Protein AF-0000000084335721 (afdb_homodimer)

pLDDT: mean 87.41, std 19.03, range [20.25, 98.56]

Foldseek 3Di:
DVVPVVLVVVVVVVVVVLVVVPPVVPPPPPPPDPDPFQPLLVVLVVLVVVFDPVLLVLQVVLQVVVVVLLVVVLVLLVVLLCCCQVVVVLVVLLVVLVVVDVDLLSSQLSSQLVSLVVSCVSCVVVVCCVQPVSCVVLQFWDDDPVRSVVVVVLVSVVCSNLVSNLVSVLLVQCVVPPLCSLVVSLVSVLVVLVCCQAPCVPPPVCVNKDKDFDPPVVLFVLLVVLCVVLVNLEDTEIEIACVNTGLDWDWAWGHDDNPTYTYTYPSCVVPADSLLSLLRSLLRVLCVSVVVSVVLSVVVSVLSSSLSVQLSVVVVVCVVVVVSVVQAPGPSGSSCVSVSVSSSSVSVSVCQLVSLSSLQVSSVSSLVSSCVSSVALVSQLVSLSVNSSNHNADDDPVCCSRRHSHDHSSVSNSVSSVSCSVCVVVVRPVD/DVVPVVLVVVVVVVVVVLVVVPPVVPPPPPPPDPDPFQPLLVVLVVLVVVFDPVLLVLQVVLQVVVVVLLVVVLVLLVVLLCCCQVVVVLVVLLVVLVVVDVDLLSSQLSSQLVSLVVSCVSCVVVVCCVQPVSCVVLQFWQDDPVLSVVVVVLVSVVCSNLVSNLVSVLLVQCVVPPLCSLVVSLVSVLVVLVCCQAPCVPPPVCVNKDKDFDPPVVLFVLLVVLCVVLVNLEDTEIEIACVNTGLDWDWAWDHDDNPTYTYTYPSCVVPADSLLSLLRSLLRSLCVSVVVSVVLSVVVSVLSSSLSVQLSVVVVVCVVVVVSVVQAPGPSGSSCVSVSVSSSSVSVSVCQLVSLSSLQVSSVSSLVSSCVSSVALVSQLVSLSVNSSNHNADDDPVCCSRRHSHDHSSVSNSVSSVVCSVCVVVVRPVD

Radius of gyration: 29.41 Å; Cα contacts (8 Å, |Δi|>4): 1048; chains: 2; bounding box: 81×78×70 Å

Sequence (862 aa):
MKGSLLILLFCFCFIGVSFAAADSAATVQKTDTAIKKFNYEAATQAYMDSIPQKDKAKSDAYFEGGYWLILWNLIYGIAVVVIFYFTGIAVWLKKLVTRISKNSNIQNFLYVAIYALISYVLSFPLGVYVGYFREHQYNLSNLSFVQWLREEMISLGLAVVFGSLVIMVFYIFIRRTGQNWWKWCTGIALIFLIIGALVAPVFISPLFNKYQPLADTKVKEGILSMARANNVPATNVYQFDASKQSDRISANVSGFAGTTRVSLNDNLLKQCTPQEIQAVMGHELGHYVLNHIYKMVAMFLIIIFIGFAFVNWALNKVLARGTFRSMIVDLKDIAGYPLLMLIFSVFMFFATPVFNTIIRTQEIEADMFGLNTARQPDAFARVAIKLSTYRKMNPGYWEEIFFFDHPSGHNRILEAMRWKAEHLNEGVGKQMKGSLLILLFCFCFIGVSFAAADSAATVQKTDTAIKKFNYEAATQAYMDSIPQKDKAKSDAYFEGGYWLILWNLIYGIAVVVIFYFTGIAVWLKKLVTRISKNSNIQNFLYVAIYALISYVLSFPLGVYVGYFREHQYNLSNLSFVQWLREEMISLGLAVVFGSLVIMVFYIFIRRTGQNWWKWCTGIALIFLIIGALVAPVFISPLFNKYQPLADTKVKEGILSMARANNVPATNVYQFDASKQSDRISANVSGFAGTTRVSLNDNLLKQCTPQEIQAVMGHELGHYVLNHIYKMVAMFLIIIFIGFAFVNWALNKVLARGTFRSMIVDLKDIAGYPLLMLIFSVFMFFATPVFNTIIRTQEIEADMFGLNTARQPDAFARVAIKLSTYRKMNPGYWEEIFFFDHPSGHNRILEAMRWKAEHLNEGVGKQ

Organism: NCBI:txid1302689

Solvent-accessible surface area (backbone atoms only — not comparable to full-atom values): 44774 Å² total; per-residue (Å²): 126,78,75,62,59,57,61,59,50,55,58,48,53,56,49,53,57,55,51,41,62,61,61,38,71,57,76,74,74,78,75,79,72,80,69,94,65,68,56,28,68,60,53,30,50,52,57,58,65,66,53,56,66,70,50,48,52,50,6,38,51,56,44,54,50,50,57,53,47,56,53,49,51,50,52,51,49,50,49,53,42,49,50,30,60,75,72,39,47,34,53,51,47,47,54,51,28,51,69,73,36,88,48,66,60,58,24,41,26,48,44,44,31,52,48,47,51,51,49,46,61,74,42,37,69,60,46,47,38,62,68,46,54,50,28,47,73,67,69,54,48,56,52,49,72,68,57,46,51,52,54,48,50,52,52,47,51,50,47,35,54,54,49,15,50,54,51,28,53,41,50,57,43,30,65,72,48,50,92,50,23,41,62,55,42,39,59,51,47,50,54,51,50,51,47,47,68,64,41,37,70,71,66,47,48,58,78,78,35,61,75,42,73,54,80,56,59,68,64,46,48,55,51,44,42,54,28,50,33,60,72,38,69,47,85,56,46,30,30,28,54,46,51,58,46,20,76,67,65,49,69,44,57,44,65,60,67,69,50,35,40,34,38,33,27,47,32,32,67,72,74,40,52,74,58,30,48,40,21,52,46,21,25,33,49,24,40,54,60,62,42,42,67,61,52,48,50,54,55,46,48,54,51,47,37,52,39,35,49,47,35,53,52,51,48,52,52,44,55,72,68,46,80,45,48,91,61,31,83,48,92,74,34,68,45,33,47,57,57,52,51,46,50,39,48,53,48,47,60,72,41,38,34,60,54,17,42,56,44,18,51,51,43,51,35,12,46,53,41,5,43,38,60,44,56,28,38,64,31,42,32,51,49,40,58,63,46,30,68,67,35,46,40,76,66,54,73,67,53,38,48,51,70,27,45,50,70,35,36,48,59,51,27,36,48,27,31,37,30,40,49,62,36,54,88,73,64,50,74,77,116,127,80,74,60,58,58,59,59,51,53,58,48,52,56,49,52,56,54,51,41,63,62,60,39,72,55,77,75,74,80,75,80,70,80,67,93,66,68,56,26,66,61,53,30,50,53,59,59,66,67,53,54,67,68,50,48,52,50,6,38,49,56,44,55,51,49,57,52,46,55,53,50,52,52,52,50,49,51,47,52,43,48,51,30,59,74,72,39,47,35,52,52,46,48,53,51,29,53,68,74,35,87,47,67,60,59,25,40,27,49,43,43,32,52,48,48,51,53,49,47,63,73,42,36,69,60,45,47,39,62,69,47,53,49,27,49,73,66,69,53,46,56,53,50,72,68,55,47,49,52,54,48,49,51,52,47,54,51,46,36,53,54,49,16,51,53,51,26,52,43,50,56,42,30,65,71,47,49,92,52,22,41,64,54,42,38,57,50,47,50,54,52,51,51,47,49,69,64,40,38,70,72,66,48,48,58,76,79,35,60,74,42,73,54,79,56,59,67,63,45,49,55,52,42,42,54,29,49,35,60,71,38,69,46,85,57,46,29,31,27,54,46,52,59,47,21,77,68,66,48,68,45,56,44,66,61,65,68,51,34,39,36,38,34,26,46,31,33,67,72,74,41,53,75,57,30,48,39,21,52,46,21,26,35,48,24,39,53,61,61,42,44,67,63,51,47,50,55,54,46,46,54,51,47,37,54,40,33,47,47,36,52,53,51,50,52,53,44,54,70,68,46,81,46,48,90,60,31,83,48,92,71,34,69,46,33,45,56,58,53,50,45,49,39,48,54,48,48,62,72,40,39,34,58,53,17,42,55,44,19,50,52,44,50,34,13,48,53,41,5,43,37,61,44,57,29,37,65,32,41,33,51,50,40,58,65,46,31,67,66,34,46,39,76,67,54,74,68,53,38,48,52,68,27,45,52,70,35,36,49,59,54,26,36,50,26,31,37,29,42,49,62,37,54,88,73,61,50,75,78,118

Nearest PDB structures (foldseek):
  4aw6-assembly1_A  TM=7.721E-01  e=7.869E-18  Homo sapiens
  2ypt-assembly2_A  TM=7.180E-01  e=4.952E-17  Homo sapiens
  2ypt-assembly4_E  TM=7.206E-01  e=6.269E-17  Homo sapiens
  6bh8-assembly2_B  TM=7.559E-01  e=7.285E-16  Homo sapiens
  6bh8-assembly1_A  TM=7.472E-01  e=7.703E-15  Homo sapiens

Structure (mmCIF, N/CA/C/O backbone):
data_AF-0000000084335721-model_v1
#
loop_
_entity.id
_entity.type
_entity.pdbx_description
1 polymer 'Peptidase M48 domain-containing protein'
#
loop_
_atom_site.group_PDB
_atom_site.id
_atom_site.type_symbol
_atom_site.label_atom_id
_atom_site.label_alt_id
_atom_site.label_comp_id
_atom_site.label_asym_id
_atom_site.label_entity_id
_atom_site.label_seq_id
_atom_site.pdbx_PDB_ins_code
_atom_site.Cartn_x
_atom_site.Cartn_y
_atom_site.Cartn_z
_atom_site.occupancy
_atom_site.B_iso_or_equiv
_atom_site.auth_seq_id
_atom_site.auth_comp_id
_atom_site.auth_asym_id
_atom_site.auth_atom_id
_atom_site.pdbx_PDB_model_num
ATOM 1 N N . MET A 1 1 ? 14.656 -33.312 0.899 1 20.44 1 MET A N 1
ATOM 2 C CA . MET A 1 1 ? 13.805 -33.219 2.086 1 20.44 1 MET A CA 1
ATOM 3 C C . MET A 1 1 ? 13.805 -31.828 2.672 1 20.44 1 MET A C 1
ATOM 5 O O . MET A 1 1 ? 13.023 -31.516 3.572 1 20.44 1 MET A O 1
ATOM 9 N N . LYS A 1 2 ? 15 -31.172 2.52 1 27.48 2 LYS A N 1
ATOM 10 C CA . LYS A 1 2 ? 15.391 -29.969 3.242 1 27.48 2 LYS A CA 1
ATOM 11 C C . LYS A 1 2 ? 14.656 -28.734 2.705 1 27.48 2 LYS A C 1
ATOM 13 O O . LYS A 1 2 ? 14.734 -27.656 3.287 1 27.48 2 LYS A O 1
ATOM 18 N N . GLY A 1 3 ? 14.188 -28.891 1.439 1 25.55 3 GLY A N 1
ATOM 19 C CA . GLY A 1 3 ? 13.594 -27.719 0.792 1 25.55 3 GLY A CA 1
ATOM 20 C C . GLY A 1 3 ? 12.219 -27.375 1.321 1 25.55 3 GLY A C 1
ATOM 21 O O . GLY A 1 3 ? 11.586 -26.422 0.856 1 25.55 3 GLY A O 1
ATOM 22 N N . SER A 1 4 ? 11.602 -28.375 1.93 1 26.67 4 SER A N 1
ATOM 23 C CA . SER A 1 4 ? 10.188 -28.344 2.291 1 26.67 4 SER A CA 1
ATOM 24 C C . SER A 1 4 ? 9.914 -27.328 3.393 1 26.67 4 SER A C 1
ATOM 26 O O . SER A 1 4 ? 8.781 -26.875 3.555 1 26.67 4 SER A O 1
ATOM 28 N N . LEU A 1 5 ? 10.805 -27.25 4.398 1 25.62 5 LEU A N 1
ATOM 29 C CA . LEU A 1 5 ? 10.555 -26.531 5.637 1 25.62 5 LEU A CA 1
ATOM 30 C C . LEU A 1 5 ? 10.477 -25.031 5.375 1 25.62 5 LEU A C 1
ATOM 32 O O . LEU A 1 5 ? 9.734 -24.312 6.043 1 25.62 5 LEU A O 1
ATOM 36 N N . LEU A 1 6 ? 11.188 -24.641 4.402 1 26.64 6 LEU A N 1
ATOM 37 C CA . LEU A 1 6 ? 11.375 -23.188 4.301 1 26.64 6 LEU A CA 1
ATOM 38 C C . LEU A 1 6 ? 10.117 -22.516 3.783 1 26.64 6 LEU A C 1
ATOM 40 O O . LEU A 1 6 ? 9.844 -21.359 4.125 1 26.64 6 LEU A O 1
ATOM 44 N N . ILE A 1 7 ? 9.398 -23.25 3.014 1 28.34 7 ILE A N 1
ATOM 45 C CA . ILE A 1 7 ? 8.195 -22.594 2.504 1 28.34 7 ILE A CA 1
ATOM 46 C C . ILE A 1 7 ? 7.195 -22.391 3.639 1 28.34 7 ILE A C 1
ATOM 48 O O . ILE A 1 7 ? 6.523 -21.359 3.707 1 28.34 7 ILE A O 1
ATOM 52 N N . LEU A 1 8 ? 7.094 -23.344 4.543 1 27.34 8 LEU A N 1
ATOM 53 C CA . LEU A 1 8 ? 6.16 -23.203 5.656 1 27.34 8 LEU A CA 1
ATOM 54 C C . LEU A 1 8 ? 6.57 -22.047 6.57 1 27.34 8 LEU A C 1
ATOM 56 O O . LEU A 1 8 ? 5.719 -21.406 7.195 1 27.34 8 LEU A O 1
ATOM 60 N N . LEU A 1 9 ? 7.84 -21.859 6.699 1 27.8 9 LEU A N 1
ATOM 61 C CA . LEU A 1 9 ? 8.266 -20.797 7.609 1 27.8 9 LEU A CA 1
ATOM 62 C C . LEU A 1 9 ? 7.844 -19.422 7.086 1 27.8 9 LEU A C 1
ATOM 64 O O . LEU A 1 9 ? 7.586 -18.516 7.871 1 27.8 9 LEU A O 1
ATOM 68 N N . PHE A 1 10 ? 7.816 -19.344 5.801 1 29.55 10 PHE A N 1
ATOM 69 C CA . PHE A 1 10 ? 7.574 -18 5.285 1 29.55 10 PHE A CA 1
ATOM 70 C C . PHE A 1 10 ? 6.117 -17.609 5.484 1 29.55 10 PHE A C 1
ATOM 72 O O . PHE A 1 10 ? 5.805 -16.422 5.605 1 29.55 10 PHE A O 1
ATOM 79 N N . CYS A 1 11 ? 5.293 -18.562 5.375 1 28.64 11 CYS A N 1
ATOM 80 C CA . CYS A 1 11 ? 3.9 -18.188 5.594 1 28.64 11 CYS A CA 1
ATOM 81 C C . CYS A 1 11 ? 3.674 -17.766 7.043 1 28.64 11 CYS A C 1
ATOM 83 O O . CYS A 1 11 ? 2.777 -16.969 7.328 1 28.64 11 CYS A O 1
ATOM 85 N N . PHE A 1 12 ? 4.344 -18.391 7.977 1 28.38 12 PHE A N 1
ATOM 86 C CA . PHE A 1 12 ? 4.066 -18.078 9.375 1 28.38 12 PHE A CA 1
ATOM 87 C C . PHE A 1 12 ? 4.609 -16.703 9.727 1 28.38 12 PHE A C 1
ATOM 89 O O . PHE A 1 12 ? 4.09 -16.031 10.625 1 28.38 12 PHE A O 1
ATOM 96 N N . CYS A 1 13 ? 5.738 -16.391 9.117 1 28.69 13 CYS A N 1
ATOM 97 C CA . CYS A 1 13 ? 6.262 -15.102 9.586 1 28.69 13 CYS A CA 1
ATOM 98 C C . CYS A 1 13 ? 5.348 -13.961 9.164 1 28.69 13 CYS A C 1
ATOM 100 O O . CYS A 1 13 ? 5.312 -12.914 9.82 1 28.69 13 CYS A O 1
ATOM 102 N N . PHE A 1 14 ? 4.773 -14.141 8.031 1 29.34 14 PHE A N 1
ATOM 103 C CA . PHE A 1 14 ? 3.891 -13.031 7.684 1 29.34 14 PHE A CA 1
ATOM 104 C C . PHE A 1 14 ? 2.646 -13.031 8.562 1 29.34 14 PHE A C 1
ATOM 106 O O . PHE A 1 14 ? 2.006 -11.992 8.742 1 29.34 14 PHE A O 1
ATOM 113 N N . ILE A 1 15 ? 2.25 -14.195 9.055 1 28.89 15 ILE A N 1
ATOM 114 C CA . ILE A 1 15 ? 1.128 -14.219 9.984 1 28.89 15 ILE A CA 1
ATOM 115 C C . ILE A 1 15 ? 1.527 -13.531 11.289 1 28.89 15 ILE A C 1
ATOM 117 O O . ILE A 1 15 ? 0.72 -12.82 11.898 1 28.89 15 ILE A O 1
ATOM 121 N N . GLY A 1 16 ? 2.748 -13.75 11.773 1 28.67 16 GLY A N 1
ATOM 122 C CA . GLY A 1 16 ? 3.146 -13.141 13.031 1 28.67 16 GLY A CA 1
ATOM 123 C C . GLY A 1 16 ? 3.182 -11.625 12.977 1 28.67 16 GLY A C 1
ATOM 124 O O . GLY A 1 16 ? 2.951 -10.953 13.984 1 28.67 16 GLY A O 1
ATOM 125 N N . VAL A 1 17 ? 3.654 -11.227 11.82 1 28.62 17 VAL A N 1
ATOM 126 C CA . VAL A 1 17 ? 3.713 -9.773 11.812 1 28.62 17 VAL A CA 1
ATOM 127 C C . VAL A 1 17 ? 2.297 -9.195 11.781 1 28.62 17 VAL A C 1
ATOM 129 O O . VAL A 1 17 ? 2.043 -8.125 12.328 1 28.62 17 VAL A O 1
ATOM 132 N N . SER A 1 18 ? 1.408 -9.906 11.133 1 29.44 18 SER A N 1
ATOM 133 C CA . SER A 1 18 ? 0.051 -9.367 11.141 1 29.44 18 SER A CA 1
ATOM 134 C C . SER A 1 18 ? -0.55 -9.422 12.539 1 29.44 18 SER A C 1
ATOM 136 O O . SER A 1 18 ? -1.548 -8.75 12.82 1 29.44 18 SER A O 1
ATOM 138 N N . PHE A 1 19 ? -0.184 -10.43 13.375 1 27.72 19 PHE A N 1
ATOM 139 C CA . PHE A 1 19 ? -0.749 -10.508 14.719 1 27.72 19 PHE A CA 1
ATOM 140 C C . PHE A 1 19 ? -0.322 -9.305 15.555 1 27.72 19 PHE A C 1
ATOM 142 O O . PHE A 1 19 ? -1.036 -8.898 16.469 1 27.72 19 PHE A O 1
ATOM 149 N N . ALA A 1 20 ? 0.866 -8.852 15.297 1 28.94 20 ALA A N 1
ATOM 150 C CA . ALA A 1 20 ? 1.285 -7.781 16.203 1 28.94 20 ALA A CA 1
ATOM 151 C C . ALA A 1 20 ? 0.47 -6.516 15.961 1 28.94 20 ALA A C 1
ATOM 153 O O . ALA A 1 20 ? 0.331 -5.68 16.859 1 28.94 20 ALA A O 1
ATOM 154 N N . ALA A 1 21 ? -0.008 -6.402 14.734 1 30.05 21 ALA A N 1
ATOM 155 C CA . ALA A 1 21 ? -0.74 -5.148 14.57 1 30.05 21 ALA A CA 1
ATOM 156 C C . ALA A 1 21 ? -2.078 -5.195 15.297 1 30.05 21 ALA A C 1
ATOM 158 O O . ALA A 1 21 ? -2.701 -4.16 15.531 1 30.05 21 ALA A O 1
ATOM 159 N N . ALA A 1 22 ? -2.625 -6.41 15.336 1 29.78 22 ALA A N 1
ATOM 160 C CA . ALA A 1 22 ? -3.98 -6.398 15.883 1 29.78 22 ALA A CA 1
ATOM 161 C C . ALA A 1 22 ? -3.975 -6.02 17.359 1 29.78 22 ALA A C 1
ATOM 163 O O . ALA A 1 22 ? -4.922 -5.402 17.859 1 29.78 22 ALA A O 1
ATOM 164 N N . ASP A 1 23 ? -3.049 -6.656 18.109 1 27.88 23 ASP A N 1
ATOM 165 C CA . ASP A 1 23 ? -3.34 -6.555 19.531 1 27.88 23 ASP A CA 1
ATOM 166 C C . ASP A 1 23 ? -3.021 -5.156 20.062 1 27.88 23 ASP A C 1
ATOM 168 O O . ASP A 1 23 ? -2.889 -4.957 21.266 1 27.88 23 ASP A O 1
ATOM 172 N N . SER A 1 24 ? -2.477 -4.359 19.203 1 27.66 24 SER A N 1
ATOM 173 C CA . SER A 1 24 ? -2.123 -3.17 19.984 1 27.66 24 SER A CA 1
ATOM 174 C C . SER A 1 24 ? -3.367 -2.416 20.438 1 27.66 24 SER A C 1
ATOM 176 O O . SER A 1 24 ? -3.422 -1.188 20.344 1 27.66 24 SER A O 1
ATOM 178 N N . ALA A 1 25 ? -4.523 -2.938 20.25 1 30.64 25 ALA A N 1
ATOM 179 C CA . ALA A 1 25 ? -5.512 -2.262 21.078 1 30.64 25 ALA A CA 1
ATOM 180 C C . ALA A 1 25 ? -5.062 -2.223 22.531 1 30.64 25 ALA A C 1
ATOM 182 O O . ALA A 1 25 ? -5.41 -3.105 23.328 1 30.64 25 ALA A O 1
ATOM 183 N N . ALA A 1 26 ? -3.803 -2.039 22.844 1 31 26 ALA A N 1
ATOM 184 C CA . ALA A 1 26 ? -3.488 -1.784 24.25 1 31 26 ALA A CA 1
ATOM 185 C C . ALA A 1 26 ? -4.512 -0.847 24.875 1 31 26 ALA A C 1
ATOM 187 O O . ALA A 1 26 ? -5.078 0.013 24.203 1 31 26 ALA A O 1
ATOM 188 N N . THR A 1 27 ? -5.027 -1.271 26 1 29.12 27 THR A N 1
ATOM 189 C CA . THR A 1 27 ? -5.742 -0.467 26.984 1 29.12 27 THR A CA 1
ATOM 190 C C . THR A 1 27 ? -5.125 0.923 27.109 1 29.12 27 THR A C 1
ATOM 192 O O . THR A 1 27 ? -3.99 1.066 27.562 1 29.12 27 THR A O 1
ATOM 195 N N . VAL A 1 28 ? -5.332 1.723 26.062 1 32.12 28 VAL A N 1
ATOM 196 C CA . VAL A 1 28 ? -5.09 3.113 26.422 1 32.12 28 VAL A CA 1
ATOM 197 C C . VAL A 1 28 ? -5.391 3.311 27.906 1 32.12 28 VAL A C 1
ATOM 199 O O . VAL A 1 28 ? -6.504 3.035 28.375 1 32.12 28 VAL A O 1
ATOM 202 N N . GLN A 1 29 ? -4.496 3.193 28.797 1 26.98 29 GLN A N 1
ATOM 203 C CA . GLN A 1 29 ? -4.652 3.549 30.203 1 26.98 29 GLN A CA 1
ATOM 204 C C . GLN A 1 29 ? -5.469 4.832 30.359 1 26.98 29 GLN A C 1
ATOM 206 O O . GLN A 1 29 ? -5.215 5.82 29.672 1 26.98 29 GLN A O 1
ATOM 211 N N . LYS A 1 30 ? -6.66 4.758 31.109 1 32.41 30 LYS A N 1
ATOM 212 C CA . LYS A 1 30 ? -7.582 5.734 31.688 1 32.41 30 LYS A CA 1
ATOM 213 C C . LYS A 1 30 ? -6.828 6.855 32.406 1 32.41 30 LYS A C 1
ATOM 215 O O . LYS A 1 30 ? -6.316 6.668 33.5 1 32.41 30 LYS A O 1
ATOM 220 N N . THR A 1 31 ? -6.086 7.602 31.75 1 30.84 31 THR A N 1
ATOM 221 C CA . THR A 1 31 ? -5.832 8.734 32.625 1 30.84 31 THR A CA 1
ATOM 222 C C . THR A 1 31 ? -7.133 9.469 32.969 1 30.84 31 THR A C 1
ATOM 224 O O . THR A 1 31 ? -7.883 9.844 32.062 1 30.84 31 THR A O 1
ATOM 227 N N . ASP A 1 32 ? -7.727 9.344 34.219 1 31.27 32 ASP A N 1
ATOM 228 C CA . ASP A 1 32 ? -8.891 9.859 34.938 1 31.27 32 ASP A CA 1
ATOM 229 C C . ASP A 1 32 ? -8.945 11.383 34.844 1 31.27 32 ASP A C 1
ATOM 231 O O . ASP A 1 32 ? -8.703 12.062 35.844 1 31.27 32 ASP A O 1
ATOM 235 N N . THR A 1 33 ? -8.461 12.148 33.969 1 31.98 33 THR A N 1
ATOM 236 C CA . THR A 1 33 ? -8.859 13.5 34.375 1 31.98 33 THR A CA 1
ATOM 237 C C . THR A 1 33 ? -10.367 13.672 34.281 1 31.98 33 THR A C 1
ATOM 239 O O . THR A 1 33 ? -11.023 13.086 33.406 1 31.98 33 THR A O 1
ATOM 242 N N . ALA A 1 34 ? -11.18 14.328 35.219 1 33.81 34 ALA A N 1
ATOM 243 C CA . ALA A 1 34 ? -12.539 14.617 35.688 1 33.81 34 ALA A CA 1
ATOM 244 C C . ALA A 1 34 ? -13.391 15.18 34.562 1 33.81 34 ALA A C 1
ATOM 246 O O . ALA A 1 34 ? -14.508 15.648 34.781 1 33.81 34 ALA A O 1
ATOM 247 N N . ILE A 1 35 ? -13.039 15.812 33.5 1 39.31 35 ILE A N 1
ATOM 248 C CA . ILE A 1 35 ? -14.102 16.391 32.688 1 39.31 35 ILE A CA 1
ATOM 249 C C . ILE A 1 35 ? -15.086 15.305 32.25 1 39.31 35 ILE A C 1
ATOM 251 O O . ILE A 1 35 ? -14.68 14.227 31.828 1 39.31 35 ILE A O 1
ATOM 255 N N . LYS A 1 36 ? -16.359 15.297 32.531 1 46.47 36 LYS A N 1
ATOM 256 C CA . LYS A 1 36 ? -17.5 14.438 32.25 1 46.47 36 LYS A CA 1
ATOM 257 C C . LYS A 1 36 ? -17.469 13.875 30.844 1 46.47 36 LYS A C 1
ATOM 259 O O . LYS A 1 36 ? -17.984 14.484 29.906 1 46.47 36 LYS A O 1
ATOM 264 N N . LYS A 1 37 ? -16.375 13.102 30.203 1 65.06 37 LYS A N 1
ATOM 265 C CA . LYS A 1 37 ? -15.797 12.648 28.953 1 65.06 37 LYS A CA 1
ATOM 266 C C . LYS A 1 37 ? -16.703 11.648 28.25 1 65.06 37 LYS A C 1
ATOM 268 O O . LYS A 1 37 ? -17.312 10.797 28.891 1 65.06 37 LYS A O 1
ATOM 273 N N . PHE A 1 38 ? -17.422 12.07 27.094 1 89.94 38 PHE A N 1
ATOM 274 C CA . PHE A 1 38 ? -18.141 11.164 26.219 1 89.94 38 PHE A CA 1
ATOM 275 C C . PHE A 1 38 ? -17.547 9.766 26.266 1 89.94 38 PHE A C 1
ATOM 277 O O . PHE A 1 38 ? -16.359 9.586 25.953 1 89.94 38 PHE A O 1
ATOM 284 N N . ASN A 1 39 ? -18.406 8.844 26.984 1 94.56 39 ASN A N 1
ATOM 285 C CA . ASN A 1 39 ? -17.984 7.449 27.047 1 94.56 39 ASN A CA 1
ATOM 286 C C . ASN A 1 39 ? -18.266 6.719 25.75 1 94.56 39 ASN A C 1
ATOM 288 O O . ASN A 1 39 ? -19.375 6.25 25.516 1 94.56 39 ASN A O 1
ATOM 292 N N . TYR A 1 40 ? -17.266 6.629 24.984 1 95.69 40 TYR A N 1
ATOM 293 C CA . TYR A 1 40 ? -17.469 6.094 23.641 1 95.69 40 TYR A CA 1
ATOM 294 C C . TYR A 1 40 ? -17.797 4.602 23.688 1 95.69 40 TYR A C 1
ATOM 296 O O . TYR A 1 40 ? -18.469 4.074 22.812 1 95.69 40 TYR A O 1
ATOM 304 N N . GLU A 1 41 ? -17.391 3.85 24.75 1 96.62 41 GLU A N 1
ATOM 305 C CA . GLU A 1 41 ? -17.734 2.441 24.891 1 96.62 41 GLU A CA 1
ATOM 306 C C . GLU A 1 41 ? -19.234 2.277 25.188 1 96.62 41 GLU A C 1
ATOM 308 O O . GLU A 1 41 ? -19.891 1.402 24.609 1 96.62 41 GLU A O 1
ATOM 313 N N . ALA A 1 42 ? -19.703 3.092 26.062 1 97.25 42 ALA A N 1
ATOM 314 C CA . ALA A 1 42 ? -21.141 3.051 26.391 1 97.25 42 ALA A CA 1
ATOM 315 C C . ALA A 1 42 ? -21.984 3.43 25.188 1 97.25 42 ALA A C 1
ATOM 317 O O . ALA A 1 42 ? -23.047 2.838 24.953 1 97.25 42 ALA A O 1
ATOM 318 N N . ALA A 1 43 ? -21.531 4.453 24.469 1 97.38 43 ALA A N 1
ATOM 319 C CA . ALA A 1 43 ? -22.25 4.859 23.266 1 97.38 43 ALA A CA 1
ATOM 320 C C . ALA A 1 43 ? -22.266 3.734 22.234 1 97.38 43 ALA A C 1
ATOM 322 O O . ALA A 1 43 ? -23.297 3.508 21.578 1 97.38 43 ALA A O 1
ATOM 323 N N . THR A 1 44 ? -21.156 3.076 22.078 1 98.06 44 THR A N 1
ATOM 324 C CA . THR A 1 44 ? -21.078 1.932 21.172 1 98.06 44 THR A CA 1
ATOM 325 C C . THR A 1 44 ? -22.078 0.854 21.578 1 98.06 44 THR A C 1
ATOM 327 O O . THR A 1 44 ? -22.812 0.331 20.734 1 98.06 44 THR A O 1
ATOM 330 N N . GLN A 1 45 ? -22.078 0.566 22.875 1 97.69 45 GLN A N 1
ATOM 331 C CA . GLN A 1 45 ? -23 -0.447 23.375 1 97.69 45 GLN A CA 1
ATOM 332 C C . GLN A 1 45 ? -24.453 -0.036 23.125 1 97.69 45 GLN A C 1
ATOM 334 O O . GLN A 1 45 ? -25.312 -0.882 22.844 1 97.69 45 GLN A O 1
ATOM 339 N N . ALA A 1 46 ? -24.719 1.23 23.266 1 97.81 46 ALA A N 1
ATOM 340 C CA . ALA A 1 46 ? -26.078 1.726 23.016 1 97.81 46 ALA A CA 1
ATOM 341 C C . ALA A 1 46 ? -26.5 1.461 21.578 1 97.81 46 ALA A C 1
ATOM 343 O O . ALA A 1 46 ? -27.641 1.062 21.328 1 97.81 46 ALA A O 1
ATOM 344 N N . TYR A 1 47 ? -25.641 1.694 20.625 1 97.62 47 TYR A N 1
ATOM 345 C CA . TYR A 1 47 ? -25.922 1.389 19.219 1 97.62 47 TYR A CA 1
ATOM 346 C C . TYR A 1 47 ? -26.125 -0.11 19.016 1 97.62 47 TYR A C 1
ATOM 348 O O . TYR A 1 47 ? -27.062 -0.535 18.344 1 97.62 47 TYR A O 1
ATOM 356 N N . MET A 1 48 ? -25.234 -0.866 19.641 1 97.25 48 MET A N 1
ATOM 357 C CA . MET A 1 48 ? -25.328 -2.318 19.516 1 97.25 48 MET A CA 1
ATOM 358 C C . MET A 1 48 ? -26.656 -2.826 20.078 1 97.25 48 MET A C 1
ATOM 360 O O . MET A 1 48 ? -27.266 -3.74 19.531 1 97.25 48 MET A O 1
ATOM 364 N N . ASP A 1 49 ? -27.125 -2.205 21.141 1 96.94 49 ASP A N 1
ATOM 365 C CA . ASP A 1 49 ? -28.359 -2.613 21.812 1 96.94 49 ASP A CA 1
ATOM 366 C C . ASP A 1 49 ? -29.594 -2.244 21 1 96.94 49 ASP A C 1
ATOM 368 O O . ASP A 1 49 ? -30.672 -2.77 21.234 1 96.94 49 ASP A O 1
ATOM 372 N N . SER A 1 50 ? -29.375 -1.394 20.062 1 96.44 50 SER A N 1
ATOM 373 C CA . SER A 1 50 ? -30.5 -0.965 19.25 1 96.44 50 SER A CA 1
ATOM 374 C C . SER A 1 50 ? -30.859 -2.016 18.203 1 96.44 50 SER A C 1
ATOM 376 O O . SER A 1 50 ? -31.922 -1.956 17.594 1 96.44 50 SER A O 1
ATOM 378 N N . ILE A 1 51 ? -30.047 -3.018 17.984 1 96.12 51 ILE A N 1
ATOM 379 C CA . ILE A 1 51 ? -30.312 -4.086 17.031 1 96.12 51 ILE A CA 1
ATOM 380 C C . ILE A 1 51 ? -31.219 -5.141 17.672 1 96.12 51 ILE A C 1
ATOM 382 O O . ILE A 1 51 ? -30.859 -5.746 18.672 1 96.12 51 ILE A O 1
ATOM 386 N N . PRO A 1 52 ? -32.344 -5.41 17.047 1 94.5 52 PRO A N 1
ATOM 387 C CA . PRO A 1 52 ? -33.188 -6.473 17.594 1 94.5 52 PRO A CA 1
ATOM 388 C C . PRO A 1 52 ? -32.469 -7.828 17.641 1 94.5 52 PRO A C 1
ATOM 390 O O . PRO A 1 52 ? -31.75 -8.18 16.703 1 94.5 52 PRO A O 1
ATOM 393 N N . GLN A 1 53 ? -32.75 -8.57 18.594 1 94.19 53 GLN A N 1
ATOM 394 C CA . GLN A 1 53 ? -32.062 -9.852 18.828 1 94.19 53 GLN A CA 1
ATOM 395 C C . GLN A 1 53 ? -32.344 -10.82 17.672 1 94.19 53 GLN A C 1
ATOM 397 O O . GLN A 1 53 ? -31.438 -11.57 17.281 1 94.19 53 GLN A O 1
ATOM 402 N N . LYS A 1 54 ? -33.5 -10.844 17.219 1 93.75 54 LYS A N 1
ATOM 403 C CA . LYS A 1 54 ? -33.844 -11.734 16.125 1 93.75 54 LYS A CA 1
ATOM 404 C C . LYS A 1 54 ? -33.031 -11.43 14.867 1 93.75 54 LYS A C 1
ATOM 406 O O . LYS A 1 54 ? -32.594 -12.344 14.18 1 93.75 54 LYS A O 1
ATOM 411 N N . ASP A 1 55 ? -32.875 -10.188 14.625 1 93.62 55 ASP A N 1
ATOM 412 C CA . ASP A 1 55 ? -32.094 -9.766 13.461 1 93.62 55 ASP A CA 1
ATOM 413 C C . ASP A 1 55 ? -30.609 -10.117 13.625 1 93.62 55 ASP A C 1
ATOM 415 O O . ASP A 1 55 ? -29.969 -10.562 12.68 1 93.62 55 ASP A O 1
ATOM 419 N N . LYS A 1 56 ? -30.141 -9.922 14.797 1 94.81 56 LYS A N 1
ATOM 420 C CA . LYS A 1 56 ? -28.766 -10.281 15.094 1 94.81 56 LYS A CA 1
ATOM 421 C C . LYS A 1 56 ? -28.531 -11.773 14.914 1 94.81 56 LYS A C 1
ATOM 423 O O . LYS A 1 56 ? -27.531 -12.18 14.305 1 94.81 56 LYS A O 1
ATOM 428 N N . ALA A 1 57 ? -29.406 -12.555 15.422 1 95.5 57 ALA A N 1
ATOM 429 C CA . ALA A 1 57 ? -29.281 -14.008 15.305 1 95.5 57 ALA A CA 1
ATOM 430 C C . ALA A 1 57 ? -29.312 -14.445 13.844 1 95.5 57 ALA A C 1
ATOM 432 O O . ALA A 1 57 ? -28.562 -15.344 13.445 1 95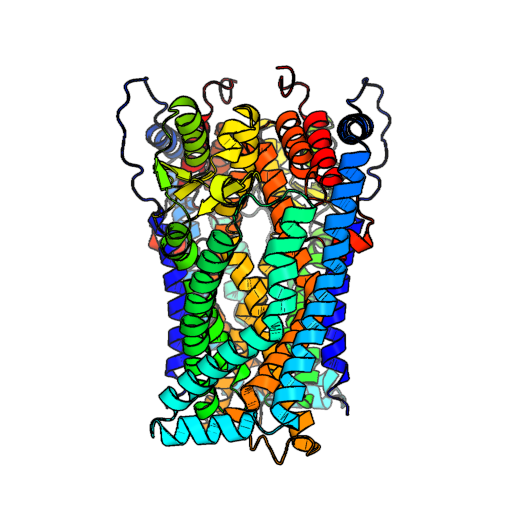.5 57 ALA A O 1
ATOM 433 N N . LYS A 1 58 ? -30.188 -13.836 13.133 1 95.69 58 LYS A N 1
ATOM 434 C CA . LYS A 1 58 ? -30.297 -14.156 11.719 1 95.69 58 LYS A CA 1
ATOM 435 C C . LYS A 1 58 ? -29.016 -13.812 10.969 1 95.69 58 LYS A C 1
ATOM 437 O O . LYS A 1 58 ? -28.516 -14.625 10.188 1 95.69 58 LYS A O 1
ATOM 442 N N . SER A 1 59 ? -28.531 -12.664 11.188 1 95.62 59 SER A N 1
ATOM 443 C CA . SER A 1 59 ? -27.297 -12.242 10.523 1 95.62 59 SER A CA 1
ATOM 444 C C . SER A 1 59 ? -26.125 -13.102 10.961 1 95.62 59 SER A C 1
ATOM 446 O O . SER A 1 59 ? -25.266 -13.438 10.141 1 95.62 59 SER A O 1
ATOM 448 N N . ASP A 1 60 ? -26.031 -13.438 12.234 1 96.62 60 ASP A N 1
ATOM 449 C CA . ASP A 1 60 ? -24.984 -14.328 12.719 1 96.62 60 ASP A CA 1
ATOM 450 C C . ASP A 1 60 ? -25.047 -15.68 12.008 1 96.62 60 ASP A C 1
ATOM 452 O O . ASP A 1 60 ? -24.016 -16.203 11.57 1 96.62 60 ASP A O 1
ATOM 456 N N . ALA A 1 61 ? -26.234 -16.188 11.922 1 96.38 61 ALA A N 1
ATOM 457 C CA . ALA A 1 61 ? -26.422 -17.469 11.258 1 96.38 61 ALA A CA 1
ATOM 458 C C . ALA A 1 61 ? -26 -17.391 9.789 1 96.38 61 ALA A C 1
ATOM 460 O O . ALA A 1 61 ? -25.359 -18.312 9.273 1 96.38 61 ALA A O 1
ATOM 461 N N . TYR A 1 62 ? -26.406 -16.359 9.133 1 95.75 62 TYR A N 1
ATOM 462 C CA . TYR A 1 62 ? -26.031 -16.172 7.738 1 95.75 62 TYR A CA 1
ATOM 463 C C . TYR A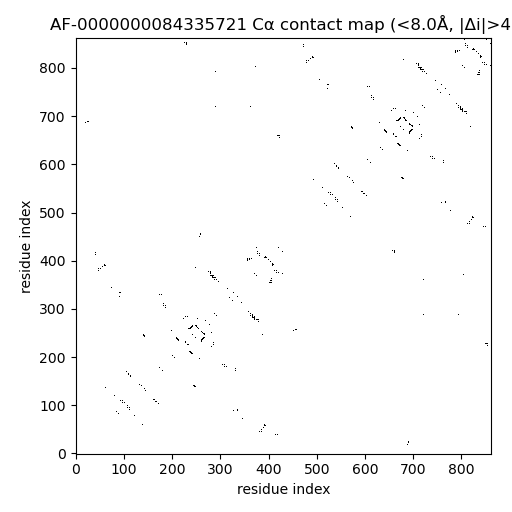 1 62 ? -24.516 -16.109 7.586 1 95.75 62 TYR A C 1
ATOM 465 O O . TYR A 1 62 ? -23.938 -16.797 6.746 1 95.75 62 TYR A O 1
ATOM 473 N N . PHE A 1 63 ? -23.922 -15.32 8.391 1 93.69 63 PHE A N 1
ATOM 474 C CA . PHE A 1 63 ? -22.484 -15.094 8.281 1 93.69 63 PHE A CA 1
ATOM 475 C C . PHE A 1 63 ? -21.703 -16.359 8.625 1 93.69 63 PHE A C 1
ATOM 477 O O . PHE A 1 63 ? -20.766 -16.734 7.914 1 93.69 63 PHE A O 1
ATOM 484 N N . GLU A 1 64 ? -22.094 -17.078 9.633 1 95 64 GLU A N 1
ATOM 485 C CA . GLU A 1 64 ? -21.391 -18.297 10.07 1 95 64 GLU A CA 1
ATOM 486 C C . GLU A 1 64 ? -21.609 -19.422 9.078 1 95 64 GLU A C 1
ATOM 488 O O . GLU A 1 64 ? -20.734 -20.281 8.906 1 95 64 GLU A O 1
ATOM 493 N N . GLY A 1 65 ? -22.781 -19.438 8.531 1 94.75 65 GLY A N 1
ATOM 494 C CA . GLY A 1 65 ? -22.984 -20.375 7.438 1 94.75 65 GLY A CA 1
ATOM 495 C C . GLY A 1 65 ? -21.984 -20.203 6.309 1 94.75 65 GLY A C 1
ATOM 496 O O . GLY A 1 65 ? -21.625 -21.172 5.637 1 94.75 65 GLY A O 1
ATOM 497 N N . GLY A 1 66 ? -21.562 -19 6.125 1 93.81 66 GLY A N 1
ATOM 498 C CA . GLY A 1 66 ? -20.578 -18.703 5.098 1 93.81 66 GLY A CA 1
ATOM 499 C C . GLY A 1 66 ? -19.234 -19.344 5.359 1 93.81 66 GLY A C 1
ATOM 500 O O . GLY A 1 66 ? -18.5 -19.672 4.418 1 93.81 66 GLY A O 1
ATOM 501 N N . TYR A 1 67 ? -18.938 -19.578 6.684 1 93.19 67 TYR A N 1
ATOM 502 C CA . TYR A 1 67 ? -17.688 -20.25 7.016 1 93.19 67 TYR A CA 1
ATOM 503 C C . TYR A 1 67 ? -17.656 -21.672 6.465 1 93.19 67 TYR A C 1
ATOM 505 O O . TYR A 1 67 ? -16.656 -22.094 5.883 1 93.19 67 TYR A O 1
ATOM 513 N N . TRP A 1 68 ? -18.703 -22.266 6.562 1 93.12 68 TRP A N 1
ATOM 514 C CA . TRP A 1 68 ? -18.828 -23.656 6.109 1 93.12 68 TRP A CA 1
ATOM 515 C C . TRP A 1 68 ? -18.797 -23.734 4.586 1 93.12 68 TRP A C 1
ATOM 517 O O . TRP A 1 68 ? -18.297 -24.703 4.02 1 93.12 68 TRP A O 1
ATOM 527 N N . LEU A 1 69 ? -19.359 -22.75 3.998 1 93.44 69 LEU A N 1
ATOM 528 C CA . LEU A 1 69 ? -19.391 -22.734 2.541 1 93.44 69 LEU A CA 1
ATOM 529 C C . LEU A 1 69 ? -17.984 -22.672 1.962 1 93.44 69 LEU A C 1
ATOM 531 O O . LEU A 1 69 ? -17.719 -23.203 0.879 1 93.44 69 LEU A O 1
ATOM 535 N N . ILE A 1 70 ? -17.078 -22.047 2.65 1 91.25 70 ILE A N 1
ATOM 536 C CA . ILE A 1 70 ? -15.68 -22.016 2.221 1 91.25 70 ILE A CA 1
ATOM 537 C C . ILE A 1 70 ? -15.141 -23.453 2.156 1 91.25 70 ILE A C 1
ATOM 539 O O . ILE A 1 70 ? -14.516 -23.828 1.165 1 91.25 70 ILE A O 1
ATOM 543 N N . LEU A 1 71 ? -15.422 -24.203 3.137 1 91.44 71 LEU A N 1
ATOM 544 C CA . LEU A 1 71 ? -14.977 -25.594 3.201 1 91.44 71 LEU A CA 1
ATOM 545 C C . LEU A 1 71 ? -15.672 -26.438 2.141 1 91.44 71 LEU A C 1
ATOM 547 O O . LEU A 1 71 ? -15.031 -27.25 1.467 1 91.44 71 LEU A O 1
ATOM 551 N N . TRP A 1 72 ? -16.938 -26.203 2.025 1 91.56 72 TRP A N 1
ATOM 552 C CA . TRP A 1 72 ? -17.688 -26.984 1.049 1 91.56 72 TRP A CA 1
ATOM 553 C C . TRP A 1 72 ? -17.219 -26.688 -0.369 1 91.56 72 TRP A C 1
ATOM 555 O O . TRP A 1 72 ? -17.172 -27.578 -1.216 1 91.56 72 TRP A O 1
ATOM 565 N N . ASN A 1 73 ? -16.891 -25.469 -0.597 1 90.81 73 ASN A N 1
ATOM 566 C CA . ASN A 1 73 ? -16.359 -25.109 -1.907 1 90.81 73 ASN A CA 1
ATOM 567 C C . ASN A 1 73 ? -15.055 -25.828 -2.199 1 90.81 73 ASN A C 1
ATOM 569 O O . ASN A 1 73 ? -14.828 -26.281 -3.322 1 90.81 73 ASN A O 1
ATOM 573 N N . LEU A 1 74 ? -14.219 -25.906 -1.215 1 91 74 LEU A N 1
ATOM 574 C CA . LEU A 1 74 ? -12.961 -26.625 -1.382 1 91 74 LEU A CA 1
ATOM 575 C C . LEU A 1 74 ? -13.211 -28.094 -1.639 1 91 74 LEU A C 1
ATOM 577 O O . LEU A 1 74 ? -12.609 -28.688 -2.537 1 91 74 LEU A O 1
ATOM 581 N N . ILE A 1 75 ? -14.094 -28.688 -0.881 1 92.81 75 ILE A N 1
ATOM 582 C CA . ILE A 1 75 ? -14.406 -30.109 -1.007 1 92.81 75 ILE A CA 1
ATOM 583 C C . ILE A 1 75 ? -14.992 -30.391 -2.389 1 92.81 75 ILE A C 1
ATOM 585 O O . ILE A 1 75 ? -14.617 -31.375 -3.043 1 92.81 75 ILE A O 1
ATOM 589 N N . TYR A 1 76 ? -15.844 -29.531 -2.807 1 90.44 76 TYR A N 1
ATOM 590 C CA . TYR A 1 76 ? -16.422 -29.672 -4.137 1 90.44 76 TYR A CA 1
ATOM 591 C C . TYR A 1 76 ? -15.352 -29.562 -5.215 1 90.44 76 TYR A C 1
ATOM 593 O O . TYR A 1 76 ? -15.383 -30.297 -6.211 1 90.44 76 TYR A O 1
ATOM 601 N N . GLY A 1 77 ? -14.453 -28.641 -5.004 1 89.81 77 GLY A N 1
ATOM 602 C CA . GLY A 1 77 ? -13.352 -28.531 -5.938 1 89.81 77 GLY A CA 1
ATOM 603 C C . GLY A 1 77 ? -12.508 -29.781 -6.031 1 89.81 77 GLY A C 1
ATOM 604 O O . GLY A 1 77 ? -12.156 -30.219 -7.129 1 89.81 77 GLY A O 1
ATOM 605 N N . ILE A 1 78 ? -12.227 -30.375 -4.949 1 92.56 78 ILE A N 1
ATOM 606 C CA . ILE A 1 78 ? -11.469 -31.609 -4.895 1 92.56 78 ILE A CA 1
ATOM 607 C C . ILE A 1 78 ? -12.242 -32.719 -5.594 1 92.56 78 ILE A C 1
ATOM 609 O O . ILE A 1 78 ? -11.688 -33.469 -6.402 1 92.56 78 ILE A O 1
ATOM 613 N N . ALA A 1 79 ? -13.5 -32.781 -5.336 1 94.19 79 ALA A N 1
ATOM 614 C CA . ALA A 1 79 ? -14.344 -33.812 -5.914 1 94.19 79 ALA A CA 1
ATOM 615 C C . ALA A 1 79 ? -14.359 -33.719 -7.438 1 94.19 79 ALA A C 1
ATOM 617 O O . ALA A 1 79 ? -14.297 -34.719 -8.133 1 94.19 79 ALA A O 1
ATOM 618 N N . VAL A 1 80 ? -14.461 -32.531 -7.922 1 91.31 80 VAL A N 1
ATOM 619 C CA . VAL A 1 80 ? -14.492 -32.312 -9.367 1 91.31 80 VAL A CA 1
ATOM 620 C C . VAL A 1 80 ? -13.195 -32.844 -9.984 1 91.31 80 VAL A C 1
ATOM 622 O O . VAL A 1 80 ? -13.227 -33.562 -10.992 1 91.31 80 VAL A O 1
ATOM 625 N N . VAL A 1 81 ? -12.094 -32.562 -9.414 1 90.69 81 VAL A N 1
ATOM 626 C CA . VAL A 1 81 ? -10.797 -32.969 -9.945 1 90.69 81 VAL A CA 1
ATOM 627 C C . VAL A 1 81 ? -10.656 -34.5 -9.852 1 90.69 81 VAL A C 1
ATOM 629 O O . VAL A 1 81 ? -10.172 -35.125 -10.789 1 90.69 81 VAL A O 1
ATOM 632 N N . VAL A 1 82 ? -11.094 -35.062 -8.773 1 90.62 82 VAL A N 1
ATOM 633 C CA . VAL A 1 82 ? -11.062 -36.5 -8.594 1 90.62 82 VAL A CA 1
ATOM 634 C C . VAL A 1 82 ? -11.906 -37.188 -9.672 1 90.62 82 VAL A C 1
ATOM 636 O O . VAL A 1 82 ? -11.469 -38.156 -10.281 1 90.62 82 VAL A O 1
ATOM 639 N N . ILE A 1 83 ? -13.039 -36.656 -9.906 1 92.12 83 ILE A N 1
ATOM 640 C CA . ILE A 1 83 ? -13.922 -37.219 -10.922 1 92.12 83 ILE A CA 1
ATOM 641 C C . ILE A 1 83 ? -13.25 -37.125 -12.297 1 92.12 83 ILE A C 1
ATOM 643 O O . ILE A 1 83 ? -13.281 -38.062 -13.078 1 92.12 83 ILE A O 1
ATOM 647 N N . PHE A 1 84 ? -12.617 -36.031 -12.555 1 90.88 84 PHE A N 1
ATOM 648 C CA . PHE A 1 84 ? -11.984 -35.812 -13.852 1 90.88 84 PHE A CA 1
ATOM 649 C C . PHE A 1 84 ? -10.875 -36.844 -14.086 1 90.88 84 PHE A C 1
ATOM 651 O O . PHE A 1 84 ? -10.742 -37.375 -15.195 1 90.88 84 PHE A O 1
ATOM 658 N N . TYR A 1 85 ? -10.117 -37.125 -13.109 1 88.75 85 TYR A N 1
ATOM 659 C CA . TYR A 1 85 ? -8.969 -38 -13.312 1 88.75 85 TYR A CA 1
ATOM 660 C C . TYR A 1 85 ? -9.367 -39.469 -13.141 1 88.75 85 TYR A C 1
ATOM 662 O O . TYR A 1 85 ? -8.898 -40.344 -13.883 1 88.75 85 TYR A O 1
ATOM 670 N N . PHE A 1 86 ? -10.219 -39.719 -12.234 1 89.06 86 PHE A N 1
ATOM 671 C CA . PHE A 1 86 ? -10.602 -41.094 -11.977 1 89.06 86 PHE A CA 1
ATOM 672 C C . PHE A 1 86 ? -11.422 -41.656 -13.141 1 89.06 86 PHE A C 1
ATOM 674 O O . PHE A 1 86 ? -11.336 -42.844 -13.461 1 89.06 86 PHE A O 1
ATOM 681 N N . THR A 1 87 ? -12.203 -40.875 -13.797 1 90.94 87 THR A N 1
ATOM 682 C CA . THR A 1 87 ? -13.062 -41.312 -14.883 1 90.94 87 THR A CA 1
ATOM 683 C C . THR A 1 87 ? -12.344 -41.219 -16.219 1 90.94 87 THR A C 1
ATOM 685 O O . THR A 1 87 ? -12.82 -41.75 -17.234 1 90.94 87 THR A O 1
ATOM 688 N N . GLY A 1 88 ? -11.234 -40.5 -16.266 1 90.38 88 GLY A N 1
ATOM 689 C CA . GLY A 1 88 ? -10.477 -40.344 -17.5 1 90.38 88 GLY A CA 1
ATOM 690 C C . GLY A 1 88 ? -10.969 -39.219 -18.359 1 90.38 88 GLY A C 1
ATOM 691 O O . GLY A 1 88 ? -10.5 -39.031 -19.484 1 90.38 88 GLY A O 1
ATOM 692 N N . ILE A 1 89 ? -11.859 -38.5 -17.844 1 92.44 89 ILE A N 1
ATOM 693 C CA . ILE A 1 89 ? -12.445 -37.406 -18.594 1 92.44 89 ILE A CA 1
ATOM 694 C C . ILE A 1 89 ? -11.359 -36.406 -18.969 1 92.44 89 ILE A C 1
ATOM 696 O O . ILE A 1 89 ? -11.414 -35.781 -20.047 1 92.44 89 ILE A O 1
ATOM 700 N N . ALA A 1 90 ? -10.414 -36.25 -18.172 1 93.12 90 ALA A N 1
ATOM 701 C CA . ALA A 1 90 ? -9.328 -35.312 -18.453 1 93.12 90 ALA A CA 1
ATOM 702 C C . ALA A 1 90 ? -8.617 -35.656 -19.75 1 93.12 90 ALA A C 1
ATOM 704 O O . ALA A 1 90 ? -8.375 -34.781 -20.594 1 93.12 90 ALA A O 1
ATOM 705 N N . VAL A 1 91 ? -8.297 -36.906 -19.953 1 92.62 91 VAL A N 1
ATOM 706 C CA . VAL A 1 91 ? -7.59 -37.375 -21.141 1 92.62 91 VAL A CA 1
ATOM 707 C C . VAL A 1 91 ? -8.547 -37.375 -22.328 1 92.62 91 VAL A C 1
ATOM 709 O O . VAL A 1 91 ? -8.148 -37.031 -23.453 1 92.62 91 VAL A O 1
ATOM 712 N N . TRP A 1 92 ? -9.711 -37.812 -22.016 1 94.94 92 TRP A N 1
ATOM 713 C CA . TRP A 1 92 ? -10.719 -37.844 -23.062 1 94.94 92 TRP A CA 1
ATOM 714 C C . TRP A 1 92 ? -10.922 -36.438 -23.656 1 94.94 92 TRP A C 1
ATOM 716 O O . TRP A 1 92 ? -11.016 -36.281 -24.875 1 94.94 92 TRP A O 1
ATOM 726 N N . LEU A 1 93 ? -11.023 -35.469 -22.797 1 96.19 93 LEU A N 1
ATOM 727 C CA . LEU A 1 93 ? -11.203 -34.062 -23.219 1 96.19 93 LEU A CA 1
ATOM 728 C C . LEU A 1 93 ? -10.016 -33.594 -24.047 1 96.19 93 LEU A C 1
ATOM 730 O O . LEU A 1 93 ? -10.18 -32.875 -25.016 1 96.19 93 LEU A O 1
ATOM 734 N N . LYS A 1 94 ? -8.859 -33.969 -23.656 1 95.62 94 LYS A N 1
ATOM 735 C CA . LYS A 1 94 ? -7.664 -33.625 -24.422 1 95.62 94 LYS A CA 1
ATOM 736 C C . LYS A 1 94 ? -7.734 -34.188 -25.828 1 95.62 94 LYS A C 1
ATOM 738 O O . LYS A 1 94 ? -7.434 -33.5 -26.797 1 95.62 94 LYS A O 1
ATOM 743 N N . LYS A 1 95 ? -8.133 -35.438 -25.891 1 95.81 95 LYS A N 1
ATOM 744 C CA . LYS A 1 95 ? -8.273 -36.062 -27.203 1 95.81 95 LYS A CA 1
ATOM 745 C C . LYS A 1 95 ? -9.32 -35.375 -28.047 1 95.81 95 LYS A C 1
ATOM 747 O O . LYS A 1 95 ? -9.141 -35.188 -29.25 1 95.81 95 LYS A O 1
ATOM 752 N N . LEU A 1 96 ? -10.352 -34.969 -27.422 1 96.88 96 LEU A N 1
ATOM 753 C CA . LEU A 1 96 ? -11.445 -34.281 -28.109 1 96.88 96 LEU A CA 1
ATOM 754 C C . LEU A 1 96 ? -10.961 -32.969 -28.719 1 96.88 96 LEU A C 1
ATOM 756 O O . LEU A 1 96 ? -11.219 -32.688 -29.891 1 96.88 96 LEU A O 1
ATOM 760 N N . VAL A 1 97 ? -10.297 -32.156 -27.953 1 97.25 97 VAL A N 1
ATOM 761 C CA . VAL A 1 97 ? -9.906 -30.828 -28.406 1 97.25 97 VAL A CA 1
ATOM 762 C C . VAL A 1 97 ? -8.812 -30.938 -29.469 1 97.25 97 VAL A C 1
ATOM 764 O O . VAL A 1 97 ? -8.719 -30.109 -30.375 1 97.25 97 VAL A O 1
ATOM 767 N N . THR A 1 98 ? -7.988 -32 -29.375 1 95.88 98 THR A N 1
ATOM 768 C CA . THR A 1 98 ? -6.957 -32.219 -30.375 1 95.88 98 THR A CA 1
ATOM 769 C C . THR A 1 98 ? -7.582 -32.594 -31.719 1 95.88 98 THR A C 1
ATOM 771 O O . THR A 1 98 ? -7.004 -32.344 -32.781 1 95.88 98 THR A O 1
ATOM 774 N N . ARG A 1 99 ? -8.711 -33.219 -31.625 1 97.12 99 ARG A N 1
ATOM 775 C CA . ARG A 1 99 ? -9.43 -33.562 -32.844 1 97.12 99 ARG A CA 1
ATOM 776 C C . ARG A 1 99 ? -10.062 -32.344 -33.469 1 97.12 99 ARG A C 1
ATOM 778 O O . ARG A 1 99 ? -10.188 -32.25 -34.688 1 97.12 99 ARG A O 1
ATOM 785 N N . ILE A 1 100 ? -10.414 -31.453 -32.75 1 97 100 ILE A N 1
ATOM 786 C CA . ILE A 1 100 ? -11.125 -30.266 -33.188 1 97 100 ILE A CA 1
ATOM 787 C C . ILE A 1 100 ? -10.133 -29.281 -33.844 1 97 100 ILE A C 1
ATOM 789 O O . ILE A 1 100 ? -10.438 -28.688 -34.875 1 97 100 ILE A O 1
ATOM 793 N N . SER A 1 101 ? -9.008 -29.125 -33.25 1 96.88 101 SER A N 1
ATOM 794 C CA . SER A 1 101 ? -8.031 -28.172 -33.781 1 96.88 101 SER A CA 1
ATOM 795 C C . SER A 1 101 ? -6.613 -28.719 -33.656 1 96.88 101 SER A C 1
ATOM 797 O O . SER A 1 101 ? -6.277 -29.406 -32.688 1 96.88 101 SER A O 1
ATOM 799 N N . LYS A 1 102 ? -5.801 -28.312 -34.625 1 95.62 102 LYS A N 1
ATOM 800 C CA . LYS A 1 102 ? -4.391 -28.703 -34.594 1 95.62 102 LYS A CA 1
ATOM 801 C C . LYS A 1 102 ? -3.545 -27.625 -33.906 1 95.62 102 LYS A C 1
ATOM 803 O O . LYS A 1 102 ? -2.391 -27.875 -33.562 1 95.62 102 LYS A O 1
ATOM 808 N N . ASN A 1 103 ? -4.156 -26.484 -33.688 1 96.94 103 ASN A N 1
ATOM 809 C CA . ASN A 1 103 ? -3.453 -25.406 -33 1 96.94 103 ASN A CA 1
ATOM 810 C C . ASN A 1 103 ? -3.463 -25.594 -31.484 1 96.94 103 ASN A C 1
ATOM 812 O O . ASN A 1 103 ? -4.527 -25.641 -30.875 1 96.94 103 ASN A O 1
ATOM 816 N N . SER A 1 104 ? -2.32 -25.641 -30.906 1 95.75 104 SER A N 1
ATOM 817 C CA . SER A 1 104 ? -2.178 -25.922 -29.484 1 95.75 104 SER A CA 1
ATOM 818 C C . SER A 1 104 ? -2.848 -24.859 -28.625 1 95.75 104 SER A C 1
ATOM 820 O O . SER A 1 104 ? -3.377 -25.156 -27.562 1 95.75 104 SER A O 1
ATOM 822 N N . ASN A 1 105 ? -2.754 -23.609 -29.094 1 97.06 105 ASN A N 1
ATOM 823 C CA . ASN A 1 105 ? -3.377 -22.531 -28.328 1 97.06 105 ASN A CA 1
ATOM 824 C C . ASN A 1 105 ? -4.898 -22.656 -28.312 1 97.06 105 ASN A C 1
ATOM 826 O O . ASN A 1 105 ? -5.535 -22.469 -27.281 1 97.06 105 ASN A O 1
ATOM 830 N N . ILE A 1 106 ? -5.434 -23 -29.391 1 97.31 106 ILE A N 1
ATOM 831 C CA . ILE A 1 106 ? -6.875 -23.203 -29.484 1 97.31 106 ILE A CA 1
ATOM 832 C C . ILE A 1 106 ? -7.285 -24.422 -28.672 1 97.31 106 ILE A C 1
ATOM 834 O O . ILE A 1 106 ? -8.344 -24.438 -28.047 1 97.31 106 ILE A O 1
ATOM 838 N N . GLN A 1 107 ? -6.473 -25.469 -28.734 1 97.62 107 GLN A N 1
ATOM 839 C CA . GLN A 1 107 ? -6.727 -26.656 -27.922 1 97.62 107 GLN A CA 1
ATOM 840 C C . GLN A 1 107 ? -6.82 -26.297 -26.438 1 97.62 107 GLN A C 1
ATOM 842 O O . GLN A 1 107 ? -7.746 -26.734 -25.75 1 97.62 107 GLN A O 1
ATOM 847 N N . ASN A 1 108 ? -5.898 -25.484 -26.031 1 97.69 108 ASN A N 1
ATOM 848 C CA . ASN A 1 108 ? -5.887 -25.094 -24.625 1 97.69 108 ASN A CA 1
ATOM 849 C C . ASN A 1 108 ? -7.117 -24.266 -24.266 1 97.69 108 ASN A C 1
ATOM 851 O O . ASN A 1 108 ? -7.723 -24.453 -23.219 1 97.69 108 ASN A O 1
ATOM 855 N N . PHE A 1 109 ? -7.438 -23.328 -25.109 1 98 109 PHE A N 1
ATOM 856 C CA . PHE A 1 109 ? -8.625 -22.516 -24.891 1 98 109 PHE A CA 1
ATOM 857 C C . PHE A 1 109 ? -9.867 -23.391 -24.766 1 98 109 PHE A C 1
ATOM 859 O O . PHE A 1 109 ? -10.648 -23.219 -23.828 1 98 109 PHE A O 1
ATOM 866 N N . LEU A 1 110 ? -10.008 -24.328 -25.656 1 98.19 110 LEU A N 1
ATOM 867 C CA . LEU A 1 110 ? -11.188 -25.188 -25.703 1 98.19 110 LEU A CA 1
ATOM 868 C C . LEU A 1 110 ? -11.227 -26.109 -24.5 1 98.19 110 LEU A C 1
ATOM 870 O O . LEU A 1 110 ? -12.289 -26.359 -23.922 1 98.19 110 LEU A O 1
ATOM 874 N N . TYR A 1 111 ? -10.07 -26.672 -24.188 1 98 111 TYR A N 1
ATOM 875 C CA . TYR A 1 111 ? -10.008 -27.562 -23.031 1 98 111 TYR A CA 1
ATOM 876 C C . TYR A 1 111 ? -10.492 -26.844 -21.781 1 98 111 TYR A C 1
ATOM 878 O O . TYR A 1 111 ? -11.32 -27.375 -21.031 1 98 111 TYR A O 1
ATOM 886 N N . VAL A 1 112 ? -10.031 -25.656 -21.578 1 97.19 112 VAL A N 1
ATOM 887 C CA . VAL A 1 112 ? -10.359 -24.891 -20.375 1 97.19 112 VAL A CA 1
ATOM 888 C C . VAL A 1 112 ? -11.836 -24.5 -20.391 1 97.19 112 VAL A C 1
ATOM 890 O O . VAL A 1 112 ? -12.523 -24.562 -19.375 1 97.19 112 VAL A O 1
ATOM 893 N N . ALA A 1 113 ? -12.289 -24.109 -21.5 1 97.88 113 ALA A N 1
ATOM 894 C CA . ALA A 1 113 ? -13.688 -23.719 -21.641 1 97.88 113 ALA A CA 1
ATOM 895 C C . ALA A 1 113 ? -14.617 -24.891 -21.312 1 97.88 113 ALA A C 1
ATOM 897 O O . ALA A 1 113 ? -15.562 -24.734 -20.531 1 97.88 113 ALA A O 1
ATOM 898 N N . ILE A 1 114 ? -14.336 -26.031 -21.875 1 97.69 114 ILE A N 1
ATOM 899 C CA . ILE A 1 114 ? -15.188 -27.188 -21.672 1 97.69 114 ILE A CA 1
ATOM 900 C C . ILE A 1 114 ? -15.062 -27.672 -20.234 1 97.69 114 ILE A C 1
ATOM 902 O O . ILE A 1 114 ? -16.047 -28.062 -19.609 1 97.69 114 ILE A O 1
ATOM 906 N N . TYR A 1 115 ? -13.859 -27.656 -19.797 1 96.06 115 TYR A N 1
ATOM 907 C CA . TYR A 1 115 ? -13.656 -28.016 -18.391 1 96.06 115 TYR A CA 1
ATOM 908 C C . TYR A 1 115 ? -14.492 -27.125 -17.484 1 96.06 115 TYR A C 1
ATOM 910 O O . TYR A 1 115 ? -15.117 -27.594 -16.531 1 96.06 115 TYR A O 1
ATOM 918 N N . ALA A 1 116 ? -14.445 -25.812 -17.75 1 95.69 116 ALA A N 1
ATOM 919 C CA . ALA A 1 116 ? -15.188 -24.859 -16.938 1 95.69 116 ALA A CA 1
ATOM 920 C C . ALA A 1 116 ? -16.688 -25.141 -16.984 1 95.69 116 ALA A C 1
ATOM 922 O O . ALA A 1 116 ? -17.375 -25.047 -15.953 1 95.69 116 ALA A O 1
ATOM 923 N N . LEU A 1 117 ? -17.141 -25.469 -18.078 1 96.44 117 LEU A N 1
ATOM 924 C CA . LEU A 1 117 ? -18.562 -25.766 -18.234 1 96.44 117 LEU A CA 1
ATOM 925 C C . LEU A 1 117 ? -18.938 -27.047 -17.5 1 96.44 117 LEU A C 1
ATOM 927 O O . LEU A 1 117 ? -19.969 -27.078 -16.797 1 96.44 117 LEU A O 1
ATOM 931 N N . ILE A 1 118 ? -18.109 -28.094 -17.641 1 95.25 118 ILE A N 1
ATOM 932 C CA . ILE A 1 118 ? -18.375 -29.344 -16.953 1 95.25 118 ILE A CA 1
ATOM 933 C C . ILE A 1 118 ? -18.312 -29.125 -15.438 1 95.25 118 ILE A C 1
ATOM 935 O O . ILE A 1 118 ? -19.172 -29.594 -14.695 1 95.25 118 ILE A O 1
ATOM 939 N N . SER A 1 119 ? -17.328 -28.422 -15.086 1 93.81 119 SER A N 1
ATOM 940 C CA . SER A 1 119 ? -17.172 -28.141 -13.664 1 93.81 119 SER A CA 1
ATOM 941 C C . SER A 1 119 ? -18.344 -27.344 -13.117 1 93.81 119 SER A C 1
ATOM 943 O O . SER A 1 119 ? -18.781 -27.562 -11.984 1 93.81 119 SER A O 1
ATOM 945 N N . TYR A 1 120 ? -18.828 -26.391 -13.875 1 93.62 120 TYR A N 1
ATOM 946 C CA . TYR A 1 120 ? -19.984 -25.594 -13.477 1 93.62 120 TYR A CA 1
ATOM 947 C C . TYR A 1 120 ? -21.203 -26.5 -13.273 1 93.62 120 TYR A C 1
ATOM 949 O O . TYR A 1 120 ? -21.922 -26.359 -12.281 1 93.62 120 TYR A O 1
ATOM 957 N N . VAL A 1 121 ? -21.422 -27.406 -14.156 1 95.06 121 VAL A N 1
ATOM 958 C CA . VAL A 1 121 ? -22.562 -28.312 -14.078 1 95.06 121 VAL A CA 1
ATOM 959 C C . VAL A 1 121 ? -22.438 -29.203 -12.844 1 95.06 121 VAL A C 1
ATOM 961 O O . VAL A 1 121 ? -23.422 -29.406 -12.109 1 95.06 121 VAL A O 1
ATOM 964 N N . LEU A 1 122 ? -21.281 -29.672 -12.617 1 91.75 122 LEU A N 1
ATOM 965 C CA . LEU A 1 122 ? -21.062 -30.547 -11.477 1 91.75 122 LEU A CA 1
ATOM 966 C C . LEU A 1 122 ? -21.219 -29.797 -10.164 1 91.75 122 LEU A C 1
ATOM 968 O O . LEU A 1 122 ? -21.656 -30.359 -9.164 1 91.75 122 LEU A O 1
ATOM 972 N N . SER A 1 123 ? -21.016 -28.531 -10.219 1 92.44 123 SER A N 1
ATOM 973 C CA . SER A 1 123 ? -21.078 -27.766 -8.984 1 92.44 123 SER A CA 1
ATOM 974 C C . SER A 1 123 ? -22.391 -27 -8.883 1 92.44 123 SER A C 1
ATOM 976 O O . SER A 1 123 ? -22.594 -26.219 -7.949 1 92.44 123 SER A O 1
ATOM 978 N N . PHE A 1 124 ? -23.25 -27.125 -9.758 1 94.12 124 PHE A N 1
ATOM 979 C CA . PHE A 1 124 ? -24.469 -26.328 -9.867 1 94.12 124 PHE A CA 1
ATOM 980 C C . PHE A 1 124 ? -25.344 -26.5 -8.625 1 94.12 124 PHE A C 1
ATOM 982 O O . PHE A 1 124 ? -25.938 -25.531 -8.141 1 94.12 124 PHE A O 1
ATOM 989 N N . PRO A 1 125 ? -25.438 -27.703 -8.031 1 95 125 PRO A N 1
ATOM 990 C CA . PRO A 1 125 ? -26.266 -27.844 -6.824 1 95 125 PRO A CA 1
ATOM 991 C C . PRO A 1 125 ? -25.797 -26.938 -5.684 1 95 125 PRO A C 1
ATOM 993 O O . PRO A 1 125 ? -26.609 -26.297 -5.023 1 95 125 PRO A O 1
ATOM 996 N N . LEU A 1 126 ? -24.562 -26.891 -5.504 1 94.25 126 LEU A N 1
ATOM 997 C CA . LEU A 1 126 ? -24.031 -25.984 -4.48 1 94.25 126 LEU A CA 1
ATOM 998 C C . LEU A 1 126 ? -24.203 -24.531 -4.898 1 94.25 126 LEU A C 1
ATOM 1000 O O . LEU A 1 126 ? -24.547 -23.672 -4.074 1 94.25 126 LEU A O 1
ATOM 1004 N N . GLY A 1 127 ? -24 -24.297 -6.125 1 94.81 127 GLY A N 1
ATOM 1005 C CA . GLY A 1 127 ? -24.141 -22.938 -6.641 1 94.81 127 GLY A CA 1
ATOM 1006 C C . GLY A 1 127 ? -25.547 -22.391 -6.5 1 94.81 127 GLY A C 1
ATOM 1007 O O . GLY A 1 127 ? -25.719 -21.234 -6.086 1 94.81 127 GLY A O 1
ATOM 1008 N N . VAL A 1 128 ? -26.453 -23.156 -6.852 1 96.5 128 VAL A N 1
ATOM 1009 C CA . VAL A 1 128 ? -27.844 -22.719 -6.785 1 96.5 128 VAL A CA 1
ATOM 1010 C C . VAL A 1 128 ? -28.266 -22.562 -5.324 1 96.5 128 VAL A C 1
ATOM 1012 O O . VAL A 1 128 ? -29.047 -21.656 -4.988 1 96.5 128 VAL A O 1
ATOM 1015 N N . TYR A 1 129 ? -27.812 -23.406 -4.492 1 96.75 129 TYR A N 1
ATOM 1016 C CA . TYR A 1 129 ? -28.109 -23.25 -3.072 1 96.75 129 TYR A CA 1
ATOM 1017 C C . TYR A 1 129 ? -27.547 -21.953 -2.533 1 96.75 129 TYR A C 1
ATOM 1019 O O . TYR A 1 129 ? -28.25 -21.172 -1.899 1 96.75 129 TYR A O 1
ATOM 1027 N N . VAL A 1 130 ? -26.328 -21.688 -2.812 1 95.69 130 VAL A N 1
ATOM 1028 C CA . VAL A 1 130 ? -25.625 -20.531 -2.266 1 95.69 130 VAL A CA 1
ATOM 1029 C C . VAL A 1 130 ? -26.156 -19.25 -2.896 1 95.69 130 VAL A C 1
ATOM 1031 O O . VAL A 1 130 ? -26.375 -18.25 -2.205 1 95.69 130 VAL A O 1
ATOM 1034 N N . GLY A 1 131 ? -26.438 -19.297 -4.121 1 95.56 131 GLY A N 1
ATOM 1035 C CA . GLY A 1 131 ? -26.75 -18.078 -4.855 1 95.56 131 GLY A CA 1
ATOM 1036 C C . GLY A 1 131 ? -28.219 -17.734 -4.852 1 95.56 131 GLY A C 1
ATOM 1037 O O . GLY A 1 131 ? -28.594 -16.562 -4.988 1 95.56 131 GLY A O 1
ATOM 1038 N N . TYR A 1 132 ? -29.078 -18.734 -4.754 1 97.5 132 TYR A N 1
ATOM 1039 C CA . TYR A 1 132 ? -30.5 -18.469 -4.844 1 97.5 132 TYR A CA 1
ATOM 1040 C C . TYR A 1 132 ? -31.219 -18.859 -3.557 1 97.5 132 TYR A C 1
ATOM 1042 O O . TYR A 1 132 ? -31.766 -18.016 -2.859 1 97.5 132 TYR A O 1
ATOM 1050 N N . PHE A 1 133 ? -31.188 -20.109 -3.15 1 97.94 133 PHE A N 1
ATOM 1051 C CA . PHE A 1 133 ? -32 -20.609 -2.043 1 97.94 133 PHE A CA 1
ATOM 1052 C C . PHE A 1 133 ? -31.547 -19.984 -0.725 1 97.94 133 PHE A C 1
ATOM 1054 O O . PHE A 1 133 ? -32.375 -19.516 0.064 1 97.94 133 PHE A O 1
ATOM 1061 N N . ARG A 1 134 ? -30.312 -19.938 -0.447 1 97 134 ARG A N 1
ATOM 1062 C CA . ARG A 1 134 ? -29.781 -19.375 0.791 1 97 134 ARG A CA 1
ATOM 1063 C C . ARG A 1 134 ? -30.094 -17.875 0.888 1 97 134 ARG A C 1
ATOM 1065 O O . ARG A 1 134 ? -30.5 -17.391 1.941 1 97 134 ARG A O 1
ATOM 1072 N N . GLU A 1 135 ? -29.953 -17.172 -0.182 1 97.19 135 GLU A N 1
ATOM 1073 C CA . GLU A 1 135 ? -30.203 -15.734 -0.186 1 97.19 135 GLU A CA 1
ATOM 1074 C C . GLU A 1 135 ? -31.672 -15.43 0.081 1 97.19 135 GLU A C 1
ATOM 1076 O O . GLU A 1 135 ? -32 -14.469 0.781 1 97.19 135 GLU A O 1
ATOM 1081 N N . HIS A 1 136 ? -32.531 -16.297 -0.451 1 97.69 136 HIS A N 1
ATOM 1082 C CA . HIS A 1 136 ? -33.938 -16.109 -0.209 1 97.69 136 HIS A CA 1
ATOM 1083 C C . HIS A 1 136 ? -34.312 -16.531 1.208 1 97.69 136 HIS A C 1
ATOM 1085 O O . HIS A 1 136 ? -35.188 -15.914 1.827 1 97.69 136 HIS A O 1
ATOM 1091 N N . GLN A 1 137 ? -33.625 -17.531 1.664 1 96.62 137 GLN A N 1
ATOM 1092 C CA . GLN A 1 137 ? -33.875 -18 3.027 1 96.62 137 GLN A CA 1
ATOM 1093 C C . GLN A 1 137 ? -33.594 -16.891 4.039 1 96.62 137 GLN A C 1
ATOM 1095 O O . GLN A 1 137 ? -34.281 -16.781 5.059 1 96.62 137 GLN A O 1
ATOM 1100 N N . TYR A 1 138 ? -32.688 -15.992 3.754 1 96.5 138 TYR A N 1
ATOM 1101 C CA . TYR A 1 138 ? -32.312 -14.922 4.672 1 96.5 138 TYR A CA 1
ATOM 1102 C C . TYR A 1 138 ? -32.844 -13.578 4.188 1 96.5 138 TYR A C 1
ATOM 1104 O O . TYR A 1 138 ? -32.406 -12.523 4.66 1 96.5 138 TYR A O 1
ATOM 1112 N N . ASN A 1 139 ? -33.688 -13.594 3.16 1 95.81 139 ASN A N 1
ATOM 1113 C CA . ASN A 1 139 ? -34.344 -12.414 2.605 1 95.81 139 ASN A CA 1
ATOM 1114 C C . ASN A 1 139 ? -33.344 -11.422 2.047 1 95.81 139 ASN A C 1
ATOM 1116 O O . ASN A 1 139 ? -33.438 -10.219 2.295 1 95.81 139 ASN A O 1
ATOM 1120 N N . LEU A 1 140 ? -32.375 -11.969 1.361 1 96.56 140 LEU A N 1
ATOM 1121 C CA . LEU A 1 140 ? -31.297 -11.125 0.879 1 96.56 140 LEU A CA 1
ATOM 1122 C C . LEU A 1 140 ? -31.297 -11.055 -0.644 1 96.56 140 LEU A C 1
ATOM 1124 O O . LEU A 1 140 ? -30.359 -10.555 -1.247 1 96.56 140 LEU A O 1
ATOM 1128 N N . SER A 1 141 ? -32.344 -11.562 -1.27 1 97.5 141 SER A N 1
ATOM 1129 C CA . SER A 1 141 ? -32.469 -11.516 -2.725 1 97.5 141 SER A CA 1
ATOM 1130 C C . SER A 1 141 ? -33.875 -11.172 -3.16 1 97.5 141 SER A C 1
ATOM 1132 O O . SER A 1 141 ? -34.844 -11.648 -2.568 1 97.5 141 SER A O 1
ATOM 1134 N N . ASN A 1 142 ? -33.875 -10.352 -4.238 1 98 142 ASN A N 1
ATOM 1135 C CA . ASN A 1 142 ? -35.156 -9.977 -4.828 1 98 142 ASN A CA 1
ATOM 1136 C C . ASN A 1 142 ? -35.375 -10.656 -6.176 1 98 142 ASN A C 1
ATOM 1138 O O . ASN A 1 142 ? -36.406 -10.469 -6.812 1 98 142 ASN A O 1
ATOM 1142 N N . LEU A 1 143 ? -34.5 -11.445 -6.566 1 97.81 143 LEU A N 1
ATOM 1143 C CA . LEU A 1 143 ? -34.531 -12.031 -7.898 1 97.81 143 LEU A CA 1
ATOM 1144 C C . LEU A 1 143 ? -35.438 -13.258 -7.926 1 97.81 143 LEU A C 1
ATOM 1146 O O . LEU A 1 143 ? -35.438 -14.07 -7 1 97.81 143 LEU A O 1
ATOM 1150 N N . SER A 1 144 ? -36.188 -13.336 -9.047 1 98 144 SER A N 1
ATOM 1151 C CA . SER A 1 144 ? -36.812 -14.625 -9.336 1 98 144 SER A CA 1
ATOM 1152 C C . SER A 1 144 ? -35.781 -15.656 -9.781 1 98 144 SER A C 1
ATOM 1154 O O . SER A 1 144 ? -34.625 -15.305 -10.094 1 98 144 SER A O 1
ATOM 1156 N N . PHE A 1 145 ? -36.219 -16.891 -9.766 1 97.69 145 PHE A N 1
ATOM 1157 C CA . PHE A 1 145 ? -35.281 -17.938 -10.156 1 97.69 145 PHE A CA 1
ATOM 1158 C C . PHE A 1 145 ? -34.781 -17.719 -11.578 1 97.69 145 PHE A C 1
ATOM 1160 O O . PHE A 1 145 ? -33.594 -17.891 -11.867 1 97.69 145 PHE A O 1
ATOM 1167 N N . VAL A 1 146 ? -35.688 -17.328 -12.438 1 97.69 146 VAL A N 1
ATOM 1168 C CA . VAL A 1 146 ? -35.344 -17.125 -13.844 1 97.69 146 VAL A CA 1
ATOM 1169 C C . VAL A 1 146 ? -34.375 -15.945 -13.977 1 97.69 146 VAL A C 1
ATOM 1171 O O . VAL A 1 146 ? -33.438 -16 -14.766 1 97.69 146 VAL A O 1
ATOM 1174 N N . GLN A 1 147 ? -34.656 -14.906 -13.25 1 97.31 147 GLN A N 1
ATOM 1175 C CA . GLN A 1 147 ? -33.781 -13.742 -13.281 1 97.31 147 GLN A CA 1
ATOM 1176 C C . GLN A 1 147 ? -32.375 -14.086 -12.758 1 97.31 147 GLN A C 1
ATOM 1178 O O . GLN A 1 147 ? -31.375 -13.664 -13.328 1 97.31 147 GLN A O 1
ATOM 1183 N N . TRP A 1 148 ? -32.344 -14.781 -11.664 1 97.56 148 TRP A N 1
ATOM 1184 C CA . TRP A 1 148 ? -31.078 -15.219 -11.102 1 97.56 148 TRP A CA 1
ATOM 1185 C C . TRP A 1 148 ? -30.297 -16.078 -12.094 1 97.56 148 TRP A C 1
ATOM 1187 O O . TRP A 1 148 ? -29.094 -15.891 -12.273 1 97.56 148 TRP A O 1
ATOM 1197 N N . LEU A 1 149 ? -30.969 -17.047 -12.703 1 97.31 149 LEU A N 1
ATOM 1198 C CA . LEU A 1 149 ? -30.328 -17.938 -13.664 1 97.31 149 LEU A CA 1
ATOM 1199 C C . LEU A 1 149 ? -29.766 -17.156 -14.852 1 97.31 149 LEU A C 1
ATOM 1201 O O . LEU A 1 149 ? -28.703 -17.5 -15.367 1 97.31 149 LEU A O 1
ATOM 1205 N N . ARG A 1 150 ? -30.5 -16.203 -15.32 1 96.62 150 ARG A N 1
ATOM 1206 C CA . ARG A 1 150 ? -30.031 -15.375 -16.422 1 96.62 150 ARG A CA 1
ATOM 1207 C C . ARG A 1 150 ? -28.734 -14.664 -16.047 1 96.62 150 ARG A C 1
ATOM 1209 O O . ARG A 1 150 ? -27.766 -14.672 -16.828 1 96.62 150 ARG A O 1
ATOM 1216 N N . GLU A 1 151 ? -28.719 -14.008 -14.922 1 95.31 151 GLU A N 1
ATOM 1217 C CA . GLU A 1 151 ? -27.516 -13.32 -14.477 1 95.31 151 GLU A CA 1
ATOM 1218 C C . GLU A 1 151 ? -26.359 -14.312 -14.273 1 95.31 151 GLU A C 1
ATOM 1220 O O . GLU A 1 151 ? -25.203 -14 -14.57 1 95.31 151 GLU A O 1
ATOM 1225 N N . GLU A 1 152 ? -26.688 -15.461 -13.781 1 95.56 152 GLU A N 1
ATOM 1226 C CA . GLU A 1 152 ? -25.703 -16.516 -13.578 1 95.56 152 GLU A CA 1
ATOM 1227 C C . GLU A 1 152 ? -25.094 -16.953 -14.906 1 95.56 152 GLU A C 1
ATOM 1229 O O . GLU A 1 152 ? -23.875 -17.188 -14.992 1 95.56 152 GLU A O 1
ATOM 1234 N N . MET A 1 153 ? -25.875 -17.078 -15.891 1 96.25 153 MET A N 1
ATOM 1235 C CA . MET A 1 153 ? -25.406 -17.5 -17.203 1 96.25 153 MET A CA 1
ATOM 1236 C C . MET A 1 153 ? -24.516 -16.438 -17.828 1 96.25 153 MET A C 1
ATOM 1238 O O . MET A 1 153 ? -23.531 -16.766 -18.5 1 96.25 153 MET A O 1
ATOM 1242 N N . ILE A 1 154 ? -24.875 -15.18 -17.656 1 94.56 154 ILE A N 1
ATOM 1243 C CA . ILE A 1 154 ? -24.031 -14.102 -18.141 1 94.56 154 ILE A CA 1
ATOM 1244 C C . ILE A 1 154 ? -22.656 -14.164 -17.469 1 94.56 154 ILE A C 1
ATOM 1246 O O . ILE A 1 154 ? -21.625 -14.094 -18.125 1 94.56 154 ILE A O 1
ATOM 1250 N N . SER A 1 155 ? -22.719 -14.32 -16.188 1 94.19 155 SER A N 1
ATOM 1251 C CA . SER A 1 155 ? -21.484 -14.414 -15.414 1 94.19 155 SER A CA 1
ATOM 1252 C C . SER A 1 155 ? -20.656 -15.625 -15.852 1 94.19 155 SER A C 1
ATOM 1254 O O . SER A 1 155 ? -19.438 -15.539 -15.953 1 94.19 155 SER A O 1
ATOM 1256 N N . LEU A 1 156 ? -21.297 -16.719 -16.062 1 94.56 156 LEU A N 1
ATOM 1257 C CA . LEU A 1 156 ? -20.625 -17.922 -16.531 1 94.56 156 LEU A CA 1
ATOM 1258 C C . LEU A 1 156 ? -19.969 -17.688 -17.891 1 94.56 156 LEU A C 1
ATOM 1260 O O . LEU A 1 156 ? -18.828 -18.094 -18.094 1 94.56 156 LEU A O 1
ATOM 1264 N N . GLY A 1 157 ? -20.766 -17.109 -18.781 1 95.44 157 GLY A N 1
ATOM 1265 C CA . GLY A 1 157 ? -20.203 -16.812 -20.094 1 95.44 157 GLY A CA 1
ATOM 1266 C C . GLY A 1 157 ? -18.953 -15.961 -20.031 1 95.44 157 GLY A C 1
ATOM 1267 O O . GLY A 1 157 ? -17.969 -16.266 -20.703 1 95.44 157 GLY A O 1
ATOM 1268 N N . LEU A 1 158 ? -19.016 -14.914 -19.219 1 91.94 158 LEU A N 1
ATOM 1269 C CA . LEU A 1 158 ? -17.859 -14.039 -19.062 1 91.94 158 LEU A CA 1
ATOM 1270 C C . LEU A 1 158 ? -16.672 -14.797 -18.453 1 91.94 158 LEU A C 1
ATOM 1272 O O . LEU A 1 158 ? -15.539 -14.664 -18.922 1 91.94 158 LEU A O 1
ATOM 1276 N N . ALA A 1 159 ? -16.953 -15.57 -17.5 1 93.12 159 ALA A N 1
ATOM 1277 C CA . ALA A 1 159 ? -15.898 -16.328 -16.812 1 93.12 159 ALA A CA 1
ATOM 1278 C C . ALA A 1 159 ? -15.25 -17.344 -17.75 1 93.12 159 ALA A C 1
ATOM 1280 O O . ALA A 1 159 ? -14.031 -17.516 -17.734 1 93.12 159 ALA A O 1
ATOM 1281 N N . VAL A 1 160 ? -16.031 -18.047 -18.484 1 95.5 160 VAL A N 1
ATOM 1282 C CA . VAL A 1 160 ? -15.531 -19.078 -19.406 1 95.5 160 VAL A CA 1
ATOM 1283 C C . VAL A 1 160 ? -14.656 -18.453 -20.469 1 95.5 160 VAL A C 1
ATOM 1285 O O . VAL A 1 160 ? -13.547 -18.922 -20.734 1 95.5 160 VAL A O 1
ATOM 1288 N N . VAL A 1 161 ? -15.109 -17.375 -21.016 1 94.62 161 VAL A N 1
ATOM 1289 C CA . VAL A 1 161 ? -14.383 -16.75 -22.109 1 94.62 161 VAL A CA 1
ATOM 1290 C C . VAL A 1 161 ? -13.102 -16.109 -21.578 1 94.62 161 VAL A C 1
ATOM 1292 O O . VAL A 1 161 ? -12.008 -16.391 -22.078 1 94.62 161 VAL A O 1
ATOM 1295 N N . PHE A 1 162 ? -13.227 -15.281 -20.578 1 92.06 162 PHE A N 1
ATOM 1296 C CA . PHE A 1 162 ? -12.062 -14.57 -20.062 1 92.06 162 PHE A CA 1
ATOM 1297 C C . PHE A 1 162 ? -11.109 -15.523 -19.344 1 92.06 162 PHE A C 1
ATOM 1299 O O . PHE A 1 162 ? -9.891 -15.406 -19.484 1 92.06 162 PHE A O 1
ATOM 1306 N N . GLY A 1 163 ? -11.719 -16.406 -18.625 1 93.62 163 GLY A N 1
ATOM 1307 C CA . GLY A 1 163 ? -10.875 -17.391 -17.953 1 93.62 163 GLY A CA 1
ATOM 1308 C C . GLY A 1 163 ? -10.078 -18.25 -18.922 1 93.62 163 GLY A C 1
ATOM 1309 O O . GLY A 1 163 ? -8.891 -18.5 -18.703 1 93.62 163 GLY A O 1
ATOM 1310 N N . SER A 1 164 ? -10.695 -18.719 -19.953 1 96.69 164 SER A N 1
ATOM 1311 C CA . SER A 1 164 ? -10.023 -19.547 -20.953 1 96.69 164 SER A CA 1
ATOM 1312 C C . SER A 1 164 ? -8.93 -18.781 -21.672 1 96.69 164 SER A C 1
ATOM 1314 O O . SER A 1 164 ? -7.871 -19.328 -21.984 1 96.69 164 SER A O 1
ATOM 1316 N N . LEU A 1 165 ? -9.195 -17.516 -21.906 1 95.44 165 LEU A N 1
ATOM 1317 C CA . LEU A 1 165 ? -8.188 -16.672 -22.562 1 95.44 165 LEU A CA 1
ATOM 1318 C C . LEU A 1 165 ? -6.953 -16.516 -21.688 1 95.44 165 LEU A C 1
ATOM 1320 O O . LEU A 1 165 ? -5.824 -16.625 -22.172 1 95.44 165 LEU A O 1
ATOM 1324 N N . VAL A 1 166 ? -7.168 -16.266 -20.438 1 94.62 166 VAL A N 1
ATOM 1325 C CA . VAL A 1 166 ? -6.062 -16.078 -19.5 1 94.62 166 VAL A CA 1
ATOM 1326 C C . VAL A 1 166 ? -5.223 -17.359 -19.438 1 94.62 166 VAL A C 1
ATOM 1328 O O . VAL A 1 166 ? -3.996 -17.297 -19.531 1 94.62 166 VAL A O 1
ATOM 1331 N N . ILE A 1 167 ? -5.875 -18.5 -19.375 1 96.06 167 ILE A N 1
ATOM 1332 C CA . ILE A 1 167 ? -5.16 -19.766 -19.219 1 96.06 167 ILE A CA 1
ATOM 1333 C C . ILE A 1 167 ? -4.449 -20.109 -20.516 1 96.06 167 ILE A C 1
ATOM 1335 O O . ILE A 1 167 ? -3.35 -20.672 -20.5 1 96.06 167 ILE A O 1
ATOM 1339 N N . MET A 1 168 ? -5.09 -19.812 -21.625 1 96.94 168 MET A N 1
ATOM 1340 C CA . MET A 1 168 ? -4.43 -19.984 -22.922 1 96.94 168 MET A CA 1
ATOM 1341 C C . MET A 1 168 ? -3.096 -19.25 -22.953 1 96.94 168 MET A C 1
ATOM 1343 O O . MET A 1 168 ? -2.08 -19.812 -23.359 1 96.94 168 MET A O 1
ATOM 1347 N N . VAL A 1 169 ? -3.105 -18.016 -22.484 1 96.38 169 VAL A N 1
ATOM 1348 C CA . VAL A 1 169 ? -1.885 -17.219 -22.469 1 96.38 169 VAL A CA 1
ATOM 1349 C C . VAL A 1 169 ? -0.878 -17.828 -21.5 1 96.38 169 VAL A C 1
ATOM 1351 O O . VAL A 1 169 ? 0.321 -17.875 -21.781 1 96.38 169 VAL A O 1
ATOM 1354 N N . PHE A 1 170 ? -1.332 -18.297 -20.375 1 96.38 170 PHE A N 1
ATOM 1355 C CA . PHE A 1 170 ? -0.451 -18.953 -19.422 1 96.38 170 PHE A CA 1
ATOM 1356 C C . PHE A 1 170 ? 0.27 -20.125 -20.062 1 96.38 170 PHE A C 1
ATOM 1358 O O . PHE A 1 170 ? 1.483 -20.281 -19.906 1 96.38 170 PHE A O 1
ATOM 1365 N N . TYR A 1 171 ? -0.448 -20.906 -20.812 1 96.62 171 TYR A N 1
ATOM 1366 C CA . TYR A 1 171 ? 0.155 -22.109 -21.391 1 96.62 171 TYR A CA 1
ATOM 1367 C C . TYR A 1 171 ? 1.118 -21.75 -22.516 1 96.62 171 TYR A C 1
ATOM 1369 O O . TYR A 1 171 ? 2.055 -22.5 -22.797 1 96.62 171 TYR A O 1
ATOM 1377 N N . ILE A 1 172 ? 0.891 -20.641 -23.172 1 96.31 172 ILE A N 1
ATOM 1378 C CA . ILE A 1 172 ? 1.884 -20.156 -24.125 1 96.31 172 ILE A CA 1
ATOM 1379 C C . ILE A 1 172 ? 3.215 -19.938 -23.406 1 96.31 172 ILE A C 1
ATOM 1381 O O . ILE A 1 172 ? 4.266 -20.359 -23.891 1 96.31 172 ILE A O 1
ATOM 1385 N N . PHE A 1 173 ? 3.141 -19.422 -22.219 1 94.62 173 PHE A N 1
ATOM 1386 C CA . PHE A 1 173 ? 4.359 -19.094 -21.484 1 94.62 173 PHE A CA 1
ATOM 1387 C C . PHE A 1 173 ? 4.918 -20.344 -20.797 1 94.62 173 PHE A C 1
ATOM 1389 O O . PHE A 1 173 ? 6.137 -20.484 -20.672 1 94.62 173 PHE A O 1
ATOM 1396 N N . ILE A 1 174 ? 4.059 -21.156 -20.391 1 94.56 174 ILE A N 1
ATOM 1397 C CA . ILE A 1 174 ? 4.508 -22.422 -19.812 1 94.56 174 ILE A CA 1
ATOM 1398 C C . ILE A 1 174 ? 5.336 -23.203 -20.844 1 94.56 174 ILE A C 1
ATOM 1400 O O . ILE A 1 174 ? 6.41 -23.719 -20.516 1 94.56 174 ILE A O 1
ATOM 1404 N N . ARG A 1 175 ? 4.91 -23.281 -22.047 1 94.31 175 ARG A N 1
ATOM 1405 C CA . ARG A 1 175 ? 5.605 -24 -23.094 1 94.31 175 ARG A CA 1
ATOM 1406 C C . ARG A 1 175 ? 6.945 -23.359 -23.422 1 94.31 175 ARG A C 1
ATOM 1408 O O . ARG A 1 175 ? 7.918 -24.047 -23.734 1 94.31 175 ARG A O 1
ATOM 1415 N N . ARG A 1 176 ? 7 -22.141 -23.25 1 92.94 176 ARG A N 1
ATOM 1416 C CA . ARG A 1 176 ? 8.188 -21.391 -23.656 1 92.94 176 ARG A CA 1
ATOM 1417 C C . ARG A 1 176 ? 9.227 -21.359 -22.547 1 92.94 176 ARG A C 1
ATOM 1419 O O . ARG A 1 176 ? 10.43 -21.359 -22.812 1 92.94 176 ARG A O 1
ATOM 1426 N N . THR A 1 177 ? 8.773 -21.344 -21.328 1 91.75 177 THR A N 1
ATOM 1427 C CA . THR A 1 177 ? 9.727 -21.062 -20.266 1 91.75 177 THR A CA 1
ATOM 1428 C C . THR A 1 177 ? 9.953 -22.281 -19.391 1 91.75 177 THR A C 1
ATOM 1430 O O . THR A 1 177 ? 10.891 -22.312 -18.578 1 91.75 177 THR A O 1
ATOM 1433 N N . GLY A 1 178 ? 9.164 -23.25 -19.5 1 89.88 178 GLY A N 1
ATOM 1434 C CA . GLY A 1 178 ? 9.359 -24.5 -18.766 1 89.88 178 GLY A CA 1
ATOM 1435 C C . GLY A 1 178 ? 9.25 -24.328 -17.266 1 89.88 178 GLY A C 1
ATOM 1436 O O . GLY A 1 178 ? 8.266 -23.781 -16.766 1 89.88 178 GLY A O 1
ATOM 1437 N N . GLN A 1 179 ? 10.352 -24.578 -16.641 1 85.94 179 GLN A N 1
ATOM 1438 C CA . GLN A 1 179 ? 10.328 -24.609 -15.18 1 85.94 179 GLN A CA 1
ATOM 1439 C C . GLN A 1 179 ? 10.258 -23.188 -14.609 1 85.94 179 GLN A C 1
ATOM 1441 O O . GLN A 1 179 ? 9.961 -23.016 -13.422 1 85.94 179 GLN A O 1
ATOM 1446 N N . ASN A 1 180 ? 10.43 -22.203 -15.438 1 87.62 180 ASN A N 1
ATOM 1447 C CA . ASN A 1 180 ? 10.359 -20.828 -14.977 1 87.62 180 ASN A CA 1
ATOM 1448 C C . ASN A 1 180 ? 8.984 -20.219 -15.227 1 87.62 180 ASN A C 1
ATOM 1450 O O . ASN A 1 180 ? 8.797 -19 -15.102 1 87.62 180 ASN A O 1
ATOM 1454 N N . TRP A 1 181 ? 8 -21.125 -15.43 1 92.81 181 TRP A N 1
ATOM 1455 C CA . TRP A 1 181 ? 6.676 -20.656 -15.844 1 92.81 181 TRP A CA 1
ATOM 1456 C C . TRP A 1 181 ? 6.047 -19.781 -14.758 1 92.81 181 TRP A C 1
ATOM 1458 O O . TRP A 1 181 ? 5.367 -18.797 -15.062 1 92.81 181 TRP A O 1
ATOM 1468 N N . TRP A 1 182 ? 6.289 -20.141 -13.516 1 91.75 182 TRP A N 1
ATOM 1469 C CA . TRP A 1 182 ? 5.574 -19.5 -12.422 1 91.75 182 TRP A CA 1
ATOM 1470 C C . TRP A 1 182 ? 6.004 -18.031 -12.289 1 91.75 182 TRP A C 1
ATOM 1472 O O . TRP A 1 182 ? 5.207 -17.188 -11.898 1 91.75 182 TRP A O 1
ATOM 1482 N N . LYS A 1 183 ? 7.207 -17.703 -12.688 1 87.31 183 LYS A N 1
ATOM 1483 C CA . LYS A 1 183 ? 7.664 -16.312 -12.68 1 87.31 183 LYS A CA 1
ATOM 1484 C C . LYS A 1 183 ? 6.996 -15.508 -13.789 1 87.31 183 LYS A C 1
ATOM 1486 O O . LYS A 1 183 ? 6.461 -14.422 -13.547 1 87.31 183 LYS A O 1
ATOM 1491 N N . TRP A 1 184 ? 7.008 -16.078 -14.93 1 90 184 TRP A N 1
ATOM 1492 C CA . TRP A 1 184 ? 6.465 -15.391 -16.094 1 90 184 TRP A CA 1
ATOM 1493 C C . TRP A 1 184 ? 4.949 -15.258 -16 1 90 184 TRP A C 1
ATOM 1495 O O . TRP A 1 184 ? 4.383 -14.219 -16.328 1 90 184 TRP A O 1
ATOM 1505 N N . CYS A 1 185 ? 4.367 -16.281 -15.523 1 93.88 185 CYS A N 1
ATOM 1506 C CA . CYS A 1 185 ? 2.912 -16.234 -15.398 1 93.88 185 CYS A CA 1
ATOM 1507 C C . CYS A 1 185 ? 2.479 -15.25 -14.328 1 93.88 185 CYS A C 1
ATOM 1509 O O . CYS A 1 185 ? 1.367 -14.719 -14.383 1 93.88 185 CYS A O 1
ATOM 1511 N N . THR A 1 186 ? 3.344 -15.062 -13.383 1 92.88 186 THR A N 1
ATOM 1512 C CA . THR A 1 186 ? 3.045 -14.016 -12.414 1 92.88 186 THR A CA 1
ATOM 1513 C C . THR A 1 186 ? 2.975 -12.648 -13.094 1 92.88 186 THR A C 1
ATOM 1515 O O . THR A 1 186 ? 2.072 -11.859 -12.812 1 92.88 186 THR A O 1
ATOM 1518 N N . GLY A 1 187 ? 3.904 -12.367 -13.969 1 91.31 187 GLY A N 1
ATOM 1519 C CA . GLY A 1 187 ? 3.865 -11.133 -14.727 1 91.31 187 GLY A CA 1
ATOM 1520 C C . GLY A 1 187 ? 2.615 -10.992 -15.578 1 91.31 187 GLY A C 1
ATOM 1521 O O . GLY A 1 187 ? 2.018 -9.914 -15.641 1 91.31 187 GLY A O 1
ATOM 1522 N N . ILE A 1 188 ? 2.227 -12.055 -16.125 1 92.75 188 ILE A N 1
ATOM 1523 C CA . ILE A 1 188 ? 1.038 -12.062 -16.969 1 92.75 188 ILE A CA 1
ATOM 1524 C C . ILE A 1 188 ? -0.207 -11.852 -16.109 1 92.75 188 ILE A C 1
ATOM 1526 O O . ILE A 1 188 ? -1.133 -11.141 -16.516 1 92.75 188 ILE A O 1
ATOM 1530 N N . ALA A 1 189 ? -0.154 -12.523 -14.992 1 93.25 189 ALA A N 1
ATOM 1531 C CA . ALA A 1 189 ? -1.272 -12.352 -14.062 1 93.25 189 ALA A CA 1
ATOM 1532 C C . ALA A 1 189 ? -1.454 -10.875 -13.695 1 93.25 189 ALA A C 1
ATOM 1534 O O . ALA A 1 189 ? -2.582 -10.398 -13.562 1 93.25 189 ALA A O 1
ATOM 1535 N N . LEU A 1 190 ? -0.358 -10.188 -13.508 1 90.62 190 LEU A N 1
ATOM 1536 C CA . LEU A 1 190 ? -0.411 -8.766 -13.203 1 90.62 190 LEU A CA 1
ATOM 1537 C C . LEU A 1 190 ? -1.175 -8 -14.281 1 90.62 190 LEU A C 1
ATOM 1539 O O . LEU A 1 190 ? -2.025 -7.164 -13.969 1 90.62 190 LEU A O 1
ATOM 1543 N N . ILE A 1 191 ? -0.916 -8.32 -15.469 1 90.94 191 ILE A N 1
ATOM 1544 C CA . ILE A 1 191 ? -1.547 -7.645 -16.594 1 90.94 191 ILE A CA 1
ATOM 1545 C C . ILE A 1 191 ? -3.053 -7.895 -16.578 1 90.94 191 ILE A C 1
ATOM 1547 O O . ILE A 1 191 ? -3.846 -6.961 -16.703 1 90.94 191 ILE A O 1
ATOM 1551 N N . PHE A 1 192 ? -3.404 -9.055 -16.297 1 89.56 192 PHE A N 1
ATOM 1552 C CA . PHE A 1 192 ? -4.82 -9.398 -16.312 1 89.56 192 PHE A CA 1
ATOM 1553 C C . PHE A 1 192 ? -5.527 -8.828 -15.086 1 89.56 192 PHE A C 1
ATOM 1555 O O . PHE A 1 192 ? -6.699 -8.453 -15.156 1 89.56 192 PHE A O 1
ATOM 1562 N N . LEU A 1 193 ? -4.812 -8.797 -14.023 1 88 193 LEU A N 1
ATOM 1563 C CA . LEU A 1 193 ? -5.387 -8.195 -12.828 1 88 193 LEU A CA 1
ATOM 1564 C C . LEU A 1 193 ? -5.684 -6.715 -13.055 1 88 193 LEU A C 1
ATOM 1566 O O . LEU A 1 193 ? -6.754 -6.227 -12.672 1 88 193 LEU A O 1
ATOM 1570 N N . ILE A 1 194 ? -4.824 -6.059 -13.695 1 84.56 194 ILE A N 1
ATOM 1571 C CA . ILE A 1 194 ? -4.992 -4.633 -13.961 1 84.56 194 ILE A CA 1
ATOM 1572 C C . ILE A 1 194 ? -6.148 -4.426 -14.938 1 84.56 194 ILE A C 1
ATOM 1574 O O . ILE A 1 194 ? -7.008 -3.57 -14.719 1 84.56 194 ILE A O 1
ATOM 1578 N N . ILE A 1 195 ? -6.199 -5.234 -15.906 1 84.12 195 ILE A N 1
ATOM 1579 C CA . ILE A 1 195 ? -7.27 -5.141 -16.891 1 84.12 195 ILE A CA 1
ATOM 1580 C C . ILE A 1 195 ? -8.617 -5.414 -16.219 1 84.12 195 ILE A C 1
ATOM 1582 O O . ILE A 1 195 ? -9.586 -4.688 -16.438 1 84.12 195 ILE A O 1
ATOM 1586 N N . GLY A 1 196 ? -8.648 -6.41 -15.438 1 84.25 196 GLY A N 1
ATOM 1587 C CA . GLY A 1 196 ? -9.883 -6.727 -14.727 1 84.25 196 GLY A CA 1
ATOM 1588 C C . GLY A 1 196 ? -10.344 -5.609 -13.812 1 84.25 196 GLY A C 1
ATOM 1589 O O . GLY A 1 196 ? -11.531 -5.285 -13.766 1 84.25 196 GLY A O 1
ATOM 1590 N N . ALA A 1 197 ? -9.438 -5.004 -13.148 1 79.25 197 ALA A N 1
ATOM 1591 C CA . ALA A 1 197 ? -9.766 -3.943 -12.195 1 79.25 197 ALA A CA 1
ATOM 1592 C C . ALA A 1 197 ? -10.273 -2.697 -12.906 1 79.25 197 ALA A C 1
ATOM 1594 O O . ALA A 1 197 ? -11.133 -1.986 -12.391 1 79.25 197 ALA A O 1
ATOM 1595 N N . LEU A 1 198 ? -9.766 -2.453 -14.102 1 74.75 198 LEU A N 1
ATOM 1596 C CA . LEU A 1 198 ? -10.102 -1.233 -14.828 1 74.75 198 LEU A CA 1
ATOM 1597 C C . LEU A 1 198 ? -11.312 -1.455 -15.727 1 74.75 198 LEU A C 1
ATOM 1599 O O . LEU A 1 198 ? -12.125 -0.545 -15.922 1 74.75 198 LEU A O 1
ATOM 1603 N N . VAL A 1 199 ? -11.484 -2.699 -16.141 1 75.62 199 VAL A N 1
ATOM 1604 C CA . VAL A 1 199 ? -12.469 -2.973 -17.188 1 75.62 199 VAL A CA 1
ATOM 1605 C C . VAL A 1 199 ? -13.781 -3.424 -16.547 1 75.62 199 VAL A C 1
ATOM 1607 O O . VAL A 1 199 ? -14.859 -3.053 -17.016 1 75.62 199 VAL A O 1
ATOM 1610 N N . ALA A 1 200 ? -13.711 -4.086 -15.484 1 78.81 200 ALA A N 1
ATOM 1611 C CA . ALA A 1 200 ? -14.898 -4.73 -14.922 1 78.81 200 ALA A CA 1
ATOM 1612 C C . ALA A 1 200 ? -15.953 -3.697 -14.531 1 78.81 200 ALA A C 1
ATOM 1614 O O . ALA A 1 200 ? -17.109 -3.801 -14.938 1 78.81 200 ALA A O 1
ATOM 1615 N N . PRO A 1 201 ? -15.633 -2.676 -13.867 1 75.19 201 PRO A N 1
ATOM 1616 C CA . PRO A 1 201 ? -16.656 -1.719 -13.445 1 75.19 201 PRO A CA 1
ATOM 1617 C C . PRO A 1 201 ? -17.25 -0.939 -14.617 1 75.19 201 PRO A C 1
ATOM 1619 O O . PRO A 1 201 ? -18.422 -0.556 -14.578 1 75.19 201 PRO A O 1
ATOM 1622 N N . VAL A 1 202 ? -16.531 -0.838 -15.664 1 74.44 202 VAL A N 1
ATOM 1623 C CA . VAL A 1 202 ? -16.953 0.019 -16.766 1 74.44 202 VAL A CA 1
ATOM 1624 C C . VAL A 1 202 ? -17.703 -0.811 -17.812 1 74.44 202 VAL A C 1
ATOM 1626 O O . VAL A 1 202 ? -18.703 -0.353 -18.375 1 74.44 202 VAL A O 1
ATOM 1629 N N . PHE A 1 203 ? -17.328 -2.111 -17.906 1 79.06 203 PHE A N 1
ATOM 1630 C CA . PHE A 1 203 ? -17.875 -2.846 -19.047 1 79.06 203 PHE A CA 1
ATOM 1631 C C . PHE A 1 203 ? -18.703 -4.035 -18.578 1 79.06 203 PHE A C 1
ATOM 1633 O O . PHE A 1 203 ? -19.578 -4.512 -19.297 1 79.06 203 PHE A O 1
ATOM 1640 N N . ILE A 1 204 ? -18.547 -4.398 -17.375 1 84.44 204 ILE A N 1
ATOM 1641 C CA . ILE A 1 204 ? -19.219 -5.609 -16.922 1 84.44 204 ILE A CA 1
ATOM 1642 C C . ILE A 1 204 ? -20.438 -5.246 -16.078 1 84.44 204 ILE A C 1
ATOM 1644 O O . ILE A 1 204 ? -21.531 -5.75 -16.297 1 84.44 204 ILE A O 1
ATOM 1648 N N . SER A 1 205 ? -20.297 -4.305 -15.195 1 84.69 205 SER A N 1
ATOM 1649 C CA . SER A 1 205 ? -21.359 -3.945 -14.266 1 84.69 205 SER A CA 1
ATOM 1650 C C . SER A 1 205 ? -22.609 -3.488 -15.008 1 84.69 205 SER A C 1
ATOM 1652 O O . SER A 1 205 ? -23.719 -3.838 -14.617 1 84.69 205 SER A O 1
ATOM 1654 N N . PRO A 1 206 ? -22.453 -2.814 -16.125 1 87.25 206 PRO A N 1
ATOM 1655 C CA . PRO A 1 206 ? -23.641 -2.334 -16.844 1 87.25 206 PRO A CA 1
ATOM 1656 C C . PRO A 1 206 ? -24.406 -3.459 -17.531 1 87.25 206 PRO A C 1
ATOM 1658 O O . PRO A 1 206 ? -25.531 -3.244 -18 1 87.25 206 PRO A O 1
ATOM 1661 N N . LEU A 1 207 ? -23.859 -4.629 -17.531 1 91.38 207 LEU A N 1
ATOM 1662 C CA . LEU A 1 207 ? -24.578 -5.773 -18.078 1 91.38 207 LEU A CA 1
ATOM 1663 C C . LEU A 1 207 ? -25.672 -6.238 -17.109 1 91.38 207 LEU A C 1
ATOM 1665 O O . LEU A 1 207 ? -26.625 -6.914 -17.516 1 91.38 207 LEU A O 1
ATOM 1669 N N . PHE A 1 208 ? -25.578 -5.766 -15.898 1 92.5 208 PHE A N 1
ATOM 1670 C CA . PHE A 1 208 ? -26.484 -6.27 -14.867 1 92.5 208 PHE A CA 1
ATOM 1671 C C . PHE A 1 208 ? -27.406 -5.168 -14.367 1 92.5 208 PHE A C 1
ATOM 1673 O O . PHE A 1 208 ? -28.516 -5.441 -13.914 1 92.5 208 PHE A O 1
ATOM 1680 N N . ASN A 1 209 ? -26.891 -3.941 -14.438 1 94.56 209 ASN A N 1
ATOM 1681 C CA . ASN A 1 209 ? -27.656 -2.828 -13.875 1 94.56 209 ASN A CA 1
ATOM 1682 C C . ASN A 1 209 ? -27.672 -1.626 -14.812 1 94.56 209 ASN A C 1
ATOM 1684 O O . ASN A 1 209 ? -26.75 -1.449 -15.617 1 94.56 209 ASN A O 1
ATOM 1688 N N . LYS A 1 210 ? -28.719 -0.893 -14.711 1 94.94 210 LYS A N 1
ATOM 1689 C CA . LYS A 1 210 ? -28.828 0.36 -15.445 1 94.94 210 LYS A CA 1
ATOM 1690 C C . LYS A 1 210 ? -28.297 1.533 -14.633 1 94.94 210 LYS A C 1
ATOM 1692 O O . LYS A 1 210 ? -28.703 1.724 -13.477 1 94.94 210 LYS A O 1
ATOM 1697 N N . TYR A 1 211 ? -27.453 2.312 -15.25 1 92.62 211 TYR A N 1
ATOM 1698 C CA . TYR A 1 211 ? -26.844 3.473 -14.609 1 92.62 211 TYR A CA 1
ATOM 1699 C C . TYR A 1 211 ? -27.406 4.77 -15.188 1 92.62 211 TYR A C 1
ATOM 1701 O O . TYR A 1 211 ? -27.5 4.914 -16.406 1 92.62 211 TYR A O 1
ATOM 1709 N N . GLN A 1 212 ? -27.75 5.633 -14.336 1 95 212 GLN A N 1
ATOM 1710 C CA . GLN A 1 212 ? -28.25 6.941 -14.742 1 95 212 GLN A CA 1
ATOM 1711 C C . GLN A 1 212 ? -27.703 8.047 -13.844 1 95 212 GLN A C 1
ATOM 1713 O O . GLN A 1 212 ? -27.453 7.816 -12.656 1 95 212 GLN A O 1
ATOM 1718 N N . PRO A 1 213 ? -27.547 9.258 -14.352 1 95 213 PRO A N 1
ATOM 1719 C CA . PRO A 1 213 ? -27.109 10.367 -13.492 1 95 213 PRO A CA 1
ATOM 1720 C C . PRO A 1 213 ? -28.062 10.609 -12.32 1 95 213 PRO A C 1
ATOM 1722 O O . PRO A 1 213 ? -29.281 10.508 -12.477 1 95 213 PRO A O 1
ATOM 1725 N N . LEU A 1 214 ? -27.469 10.875 -11.219 1 96.44 214 LEU A N 1
ATOM 1726 C CA . LEU A 1 214 ? -28.266 11.133 -10.031 1 96.44 214 LEU A CA 1
ATOM 1727 C C . LEU A 1 214 ? -29.125 12.383 -10.211 1 96.44 214 LEU A C 1
ATOM 1729 O O . LEU A 1 214 ? -28.609 13.445 -10.586 1 96.44 214 LEU A O 1
ATOM 1733 N N . ALA A 1 215 ? -30.406 12.336 -9.922 1 92.62 215 ALA A N 1
ATOM 1734 C CA . ALA A 1 215 ? -31.359 13.43 -10.141 1 92.62 215 ALA A CA 1
ATOM 1735 C C . ALA A 1 215 ? -31.297 14.438 -8.992 1 92.62 215 ALA A C 1
ATOM 1737 O O . ALA A 1 215 ? -31.469 15.641 -9.211 1 92.62 215 ALA A O 1
ATOM 1738 N N . ASP A 1 216 ? -31.078 13.961 -7.809 1 93.75 216 ASP A N 1
ATOM 1739 C CA . ASP A 1 216 ? -31.031 14.836 -6.637 1 93.75 216 ASP A CA 1
ATOM 1740 C C . ASP A 1 216 ? -29.797 15.734 -6.664 1 93.75 216 ASP A C 1
ATOM 1742 O O . ASP A 1 216 ? -28.703 15.305 -6.27 1 93.75 216 ASP A O 1
ATOM 1746 N N . THR A 1 217 ? -29.969 16.938 -6.918 1 93.44 217 THR A N 1
ATOM 1747 C CA . THR A 1 217 ? -28.859 17.859 -7.145 1 93.44 217 THR A CA 1
ATOM 1748 C C . THR A 1 217 ? -28.172 18.203 -5.832 1 93.44 217 THR A C 1
ATOM 1750 O O . THR A 1 217 ? -26.953 18.438 -5.812 1 93.44 217 THR A O 1
ATOM 1753 N N . LYS A 1 218 ? -28.906 18.219 -4.77 1 94.06 218 LYS A N 1
ATOM 1754 C CA . LYS A 1 218 ? -28.297 18.547 -3.477 1 94.06 218 LYS A CA 1
ATOM 1755 C C . LYS A 1 218 ? -27.328 17.469 -3.039 1 94.06 218 LYS A C 1
ATOM 1757 O O . LYS A 1 218 ? -26.188 17.766 -2.652 1 94.06 218 LYS A O 1
ATOM 1762 N N . VAL A 1 219 ? -27.812 16.25 -3.123 1 95.12 219 VAL A N 1
ATOM 1763 C CA . VAL A 1 219 ? -26.938 15.125 -2.775 1 95.12 219 VAL A CA 1
ATOM 1764 C C . VAL A 1 219 ? -25.766 15.062 -3.738 1 95.12 219 VAL A C 1
ATOM 1766 O O . VAL A 1 219 ? -24.625 14.867 -3.316 1 95.12 219 VAL A O 1
ATOM 1769 N N . LYS A 1 220 ? -26.031 15.266 -5 1 95.5 220 LYS A N 1
ATOM 1770 C CA . LYS A 1 220 ? -25 15.242 -6.035 1 95.5 220 LYS A CA 1
ATOM 1771 C C . LYS A 1 220 ? -23.922 16.281 -5.758 1 95.5 220 LYS A C 1
ATOM 1773 O O . LYS A 1 220 ? -22.734 15.961 -5.785 1 95.5 220 LYS A O 1
ATOM 1778 N N . GLU A 1 221 ? -24.297 17.438 -5.461 1 95 221 GLU A N 1
ATOM 1779 C CA . GLU A 1 221 ? -23.328 18.516 -5.242 1 95 221 GLU A CA 1
ATOM 1780 C C . GLU A 1 221 ? -22.531 18.281 -3.969 1 95 221 GLU A C 1
ATOM 1782 O O . GLU A 1 221 ? -21.344 18.609 -3.91 1 95 221 GLU A O 1
ATOM 1787 N N . GLY A 1 222 ? -23.203 17.797 -2.939 1 94.81 222 GLY A N 1
ATOM 1788 C CA . GLY A 1 222 ? -22.484 17.453 -1.73 1 94.81 222 GLY A CA 1
ATOM 1789 C C . GLY A 1 222 ? -21.375 16.422 -1.97 1 94.81 222 GLY A C 1
ATOM 1790 O O . GLY A 1 222 ? -20.266 16.578 -1.468 1 94.81 222 GLY A O 1
ATOM 1791 N N . ILE A 1 223 ? -21.703 15.477 -2.764 1 96 223 ILE A N 1
ATOM 1792 C CA . ILE A 1 223 ? -20.766 14.414 -3.08 1 96 223 ILE A CA 1
ATOM 1793 C C . ILE A 1 223 ? -19.625 14.977 -3.934 1 96 223 ILE A C 1
ATOM 1795 O O . ILE A 1 223 ? -18.453 14.703 -3.67 1 96 223 ILE A O 1
ATOM 1799 N N . LEU A 1 224 ? -19.938 15.766 -4.918 1 95.75 224 LEU A N 1
ATOM 1800 C CA . LEU A 1 224 ? -18.922 16.328 -5.812 1 95.75 224 LEU A CA 1
ATOM 1801 C C . LEU A 1 224 ? -18.031 17.312 -5.07 1 95.75 224 LEU A C 1
ATOM 1803 O O . LEU A 1 224 ? -16.844 17.422 -5.367 1 95.75 224 LEU A O 1
ATOM 1807 N N . SER A 1 225 ? -18.594 18.047 -4.152 1 96 225 SER A N 1
ATOM 1808 C CA . SER A 1 225 ? -17.797 18.953 -3.33 1 96 225 SER A CA 1
ATOM 1809 C C . SER A 1 225 ? -16.75 18.172 -2.525 1 96 225 SER A C 1
ATOM 1811 O O . SER A 1 225 ? -15.586 18.578 -2.469 1 96 225 SER A O 1
ATOM 1813 N N . MET A 1 226 ? -17.172 17.062 -1.922 1 96.38 226 MET A N 1
ATOM 1814 C CA . MET A 1 226 ? -16.234 16.219 -1.186 1 96.38 226 MET A CA 1
ATOM 1815 C C . MET A 1 226 ? -15.156 15.672 -2.109 1 96.38 226 MET A C 1
ATOM 1817 O O . MET A 1 226 ? -13.984 15.594 -1.726 1 96.38 226 MET A O 1
ATOM 1821 N N . ALA A 1 227 ? -15.586 15.281 -3.309 1 95.88 227 ALA A N 1
ATOM 1822 C CA . ALA A 1 227 ? -14.641 14.766 -4.297 1 95.88 227 ALA A CA 1
ATOM 1823 C C . ALA A 1 227 ? -13.617 15.828 -4.676 1 95.88 227 ALA A C 1
ATOM 1825 O O . ALA A 1 227 ? -12.414 15.562 -4.672 1 95.88 227 ALA A O 1
ATOM 1826 N N . ARG A 1 228 ? -14.047 17.047 -4.945 1 95 228 ARG A N 1
ATOM 1827 C CA . ARG A 1 228 ? -13.148 18.141 -5.301 1 95 228 ARG A CA 1
ATOM 1828 C C . ARG A 1 228 ? -12.195 18.453 -4.156 1 95 228 ARG A C 1
ATOM 1830 O O . ARG A 1 228 ? -10.992 18.625 -4.379 1 95 228 ARG A O 1
ATOM 1837 N N . ALA A 1 229 ? -12.742 18.453 -2.936 1 96.25 229 ALA A N 1
ATOM 1838 C CA . ALA A 1 229 ? -11.922 18.75 -1.761 1 96.25 229 ALA A CA 1
ATOM 1839 C C . ALA A 1 229 ? -10.797 17.734 -1.609 1 96.25 229 ALA A C 1
ATOM 1841 O O . ALA A 1 229 ? -9.734 18.047 -1.067 1 96.25 229 ALA A O 1
ATOM 1842 N N . ASN A 1 230 ? -11.047 16.531 -2.074 1 96.81 230 ASN A N 1
ATOM 1843 C CA . ASN A 1 230 ? -10.086 15.453 -1.873 1 96.81 230 ASN A CA 1
ATOM 1844 C C . ASN A 1 230 ? -9.383 15.078 -3.176 1 96.81 230 ASN A C 1
ATOM 1846 O O . ASN A 1 230 ? -8.828 13.984 -3.293 1 96.81 230 ASN A O 1
ATOM 1850 N N . ASN A 1 231 ? -9.469 15.922 -4.137 1 93.31 231 ASN A N 1
ATOM 1851 C CA . ASN A 1 231 ? -8.75 15.805 -5.406 1 93.31 231 ASN A CA 1
ATOM 1852 C C . ASN A 1 231 ? -9.164 14.555 -6.172 1 93.31 231 ASN A C 1
ATOM 1854 O O . ASN A 1 231 ? -8.32 13.875 -6.754 1 93.31 231 ASN A O 1
ATOM 1858 N N . VAL A 1 232 ? -10.367 14.188 -6.055 1 93.88 232 VAL A N 1
ATOM 1859 C CA . VAL A 1 232 ? -10.945 13.117 -6.863 1 93.88 232 VAL A CA 1
ATOM 1860 C C . VAL A 1 232 ? -11.633 13.711 -8.094 1 93.88 232 VAL A C 1
ATOM 1862 O O . VAL A 1 232 ? -12.555 14.523 -7.965 1 93.88 232 VAL 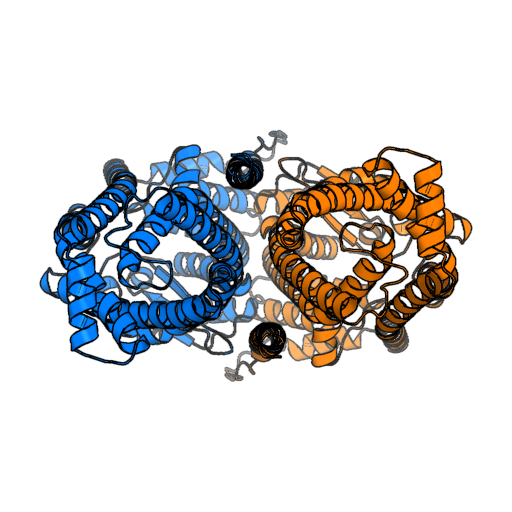A O 1
ATOM 1865 N N . PRO A 1 233 ? -11.156 13.336 -9.242 1 91.44 233 PRO A N 1
ATOM 1866 C CA . PRO A 1 233 ? -11.672 13.984 -10.453 1 91.44 233 PRO A CA 1
ATOM 1867 C C . PRO A 1 233 ? -13.008 13.414 -10.906 1 91.44 233 PRO A C 1
ATOM 1869 O O . PRO A 1 233 ? -13.156 13.008 -12.062 1 91.44 233 PRO A O 1
ATOM 1872 N N . ALA A 1 234 ? -13.977 13.445 -10.07 1 90.88 234 ALA A N 1
ATOM 1873 C CA . ALA A 1 234 ? -15.336 13.031 -10.406 1 90.88 234 ALA A CA 1
ATOM 1874 C C . ALA A 1 234 ? -16.141 14.203 -10.945 1 90.88 234 ALA A C 1
ATOM 1876 O O . ALA A 1 234 ? -16.203 15.266 -10.328 1 90.88 234 ALA A O 1
ATOM 1877 N N . THR A 1 235 ? -16.734 13.953 -12.125 1 88.69 235 THR A N 1
ATOM 1878 C CA . THR A 1 235 ? -17.484 15.047 -12.742 1 88.69 235 THR A CA 1
ATOM 1879 C C . THR A 1 235 ? -18.984 14.797 -12.656 1 88.69 235 THR A C 1
ATOM 1881 O O . THR A 1 235 ? -19.781 15.703 -12.883 1 88.69 235 THR A O 1
ATOM 1884 N N . ASN A 1 236 ? -19.297 13.578 -12.352 1 90.38 236 ASN A N 1
ATOM 1885 C CA . ASN A 1 236 ? -20.719 13.219 -12.227 1 90.38 236 ASN A CA 1
ATOM 1886 C C . ASN A 1 236 ? -20.922 12.109 -11.203 1 90.38 236 ASN A C 1
ATOM 1888 O O . ASN A 1 236 ? -19.953 11.469 -10.766 1 90.38 236 ASN A O 1
ATOM 1892 N N . VAL A 1 237 ? -22.172 12.031 -10.703 1 95.06 237 VAL A N 1
ATOM 1893 C CA . VAL A 1 237 ? -22.594 10.984 -9.797 1 95.06 237 VAL A CA 1
ATOM 1894 C C . VAL A 1 237 ? -23.734 10.172 -10.43 1 95.06 237 VAL A C 1
ATOM 1896 O O . VAL A 1 237 ? -24.688 10.742 -10.945 1 95.06 237 VAL A O 1
ATOM 1899 N N . TYR A 1 238 ? -23.625 8.859 -10.328 1 94.19 238 TYR A N 1
ATOM 1900 C CA . TYR A 1 238 ? -24.609 7.992 -10.969 1 94.19 238 TYR A CA 1
ATOM 1901 C C . TYR A 1 238 ? -25.359 7.168 -9.938 1 94.19 238 TYR A C 1
ATOM 1903 O O . TYR A 1 238 ? -24.844 6.898 -8.852 1 94.19 238 TYR A O 1
ATOM 1911 N N . GLN A 1 239 ? -26.547 6.859 -10.281 1 96.56 239 GLN A N 1
ATOM 1912 C CA . GLN A 1 239 ? -27.359 5.898 -9.539 1 96.56 239 GLN A CA 1
ATOM 1913 C C . GLN A 1 239 ? -27.609 4.641 -10.367 1 96.56 239 GLN A C 1
ATOM 1915 O O . GLN A 1 239 ? -27.734 4.715 -11.594 1 96.56 239 GLN A O 1
ATOM 1920 N N . PHE A 1 240 ? -27.609 3.453 -9.734 1 95.12 240 PHE A N 1
ATOM 1921 C CA . PHE A 1 240 ? -27.906 2.225 -10.461 1 95.12 240 PHE A CA 1
ATOM 1922 C C . PHE A 1 240 ? -28.938 1.381 -9.711 1 95.12 240 PHE A C 1
ATOM 1924 O O . PHE A 1 240 ? -29.062 1.507 -8.492 1 95.12 240 PHE A O 1
ATOM 1931 N N . ASP A 1 241 ? -29.688 0.539 -10.383 1 97 241 ASP A N 1
ATOM 1932 C CA . ASP A 1 241 ? -30.891 -0.136 -9.875 1 97 241 ASP A CA 1
ATOM 1933 C C . ASP A 1 241 ? -30.531 -1.477 -9.234 1 97 241 ASP A C 1
ATOM 1935 O O . ASP A 1 241 ? -31.047 -2.518 -9.633 1 97 241 ASP A O 1
ATOM 1939 N N . ALA A 1 242 ? -29.844 -1.429 -8.125 1 96.06 242 ALA A N 1
ATOM 1940 C CA . ALA A 1 242 ? -29.453 -2.631 -7.398 1 96.06 242 ALA A CA 1
ATOM 1941 C C . ALA A 1 242 ? -30.641 -3.264 -6.691 1 96.06 242 ALA A C 1
ATOM 1943 O O . ALA A 1 242 ? -30.609 -4.438 -6.316 1 96.06 242 ALA A O 1
ATOM 1944 N N . SER A 1 243 ? -31.703 -2.566 -6.477 1 96.69 243 SER A N 1
ATOM 1945 C CA . SER A 1 243 ? -32.875 -3.074 -5.789 1 96.69 243 SER A CA 1
ATOM 1946 C C . SER A 1 243 ? -33.5 -4.242 -6.547 1 96.69 243 SER A C 1
ATOM 1948 O O . SER A 1 243 ? -34.219 -5.059 -5.961 1 96.69 243 SER A O 1
ATOM 1950 N N . LYS A 1 244 ? -33.156 -4.27 -7.77 1 96.31 244 LYS A N 1
ATOM 1951 C CA . LYS A 1 244 ? -33.594 -5.406 -8.578 1 96.31 244 LYS A CA 1
ATOM 1952 C C . LYS A 1 244 ? -33.031 -6.715 -8.016 1 96.31 244 LYS A C 1
ATOM 1954 O O . LYS A 1 244 ? -33.688 -7.754 -8.094 1 96.31 244 LYS A O 1
ATOM 1959 N N . GLN A 1 245 ? -31.922 -6.641 -7.461 1 96.75 245 GLN A N 1
ATOM 1960 C CA . GLN A 1 245 ? -31.25 -7.848 -7 1 96.75 245 GLN A CA 1
ATOM 1961 C C . GLN A 1 245 ? -31.406 -8.023 -5.492 1 96.75 245 GLN A C 1
ATOM 1963 O O . GLN A 1 245 ? -31.625 -9.141 -5.016 1 96.75 245 GLN A O 1
ATOM 1968 N N . SER A 1 246 ? -31.203 -6.945 -4.746 1 96.56 246 SER A N 1
ATOM 1969 C CA . SER A 1 246 ? -31.25 -7.027 -3.291 1 96.56 246 SER A CA 1
ATOM 1970 C C . SER A 1 246 ? -31.484 -5.652 -2.67 1 96.56 246 SER A C 1
ATOM 1972 O O . SER A 1 246 ? -31.438 -4.637 -3.365 1 96.56 246 SER A O 1
ATOM 1974 N N . ASP A 1 247 ? -31.688 -5.676 -1.376 1 96 247 ASP A N 1
ATOM 1975 C CA . ASP A 1 247 ? -31.938 -4.426 -0.662 1 96 247 ASP A CA 1
ATOM 1976 C C . ASP A 1 247 ? -30.656 -3.918 0.009 1 96 247 ASP A C 1
ATOM 1978 O O . ASP A 1 247 ? -30.703 -2.982 0.811 1 96 247 ASP A O 1
ATOM 1982 N N . ARG A 1 248 ? -29.547 -4.492 -0.352 1 94.81 248 ARG A N 1
ATOM 1983 C CA . ARG A 1 248 ? -28.281 -4.082 0.233 1 94.81 248 ARG A CA 1
ATOM 1984 C C . ARG A 1 248 ? -27.875 -2.689 -0.243 1 94.81 248 ARG A C 1
ATOM 1986 O O . ARG A 1 248 ? -28.078 -2.342 -1.407 1 94.81 248 ARG A O 1
ATOM 1993 N N . ILE A 1 249 ? -27.359 -1.933 0.647 1 95.62 249 ILE A N 1
ATOM 1994 C CA . ILE A 1 249 ? -26.891 -0.599 0.28 1 95.62 249 ILE A CA 1
ATOM 1995 C C . ILE A 1 249 ? -25.438 -0.666 -0.179 1 95.62 249 ILE A C 1
ATOM 1997 O O . ILE A 1 249 ? -24.641 -1.431 0.371 1 95.62 249 ILE A O 1
ATOM 2001 N N . SER A 1 250 ? -25.156 0.143 -1.201 1 93.56 250 SER A N 1
ATOM 2002 C CA . SER A 1 250 ? -23.781 0.15 -1.711 1 93.56 250 SER A CA 1
ATOM 2003 C C . SER A 1 250 ? -23.484 1.441 -2.465 1 93.56 250 SER A C 1
ATOM 2005 O O . SER A 1 250 ? -24.391 2.123 -2.93 1 93.56 250 SER A O 1
ATOM 2007 N N . ALA A 1 251 ? -22.297 1.783 -2.424 1 94.38 251 ALA A N 1
ATOM 2008 C CA . ALA A 1 251 ? -21.719 2.867 -3.211 1 94.38 251 ALA A CA 1
ATOM 2009 C C . ALA A 1 251 ? -20.281 2.537 -3.629 1 94.38 251 ALA A C 1
ATOM 2011 O O . ALA A 1 251 ? -19.656 1.64 -3.062 1 94.38 251 ALA A O 1
ATOM 2012 N N . ASN A 1 252 ? -19.875 3.174 -4.719 1 89.81 252 ASN A N 1
ATOM 2013 C CA . ASN A 1 252 ? -18.5 2.914 -5.152 1 89.81 252 ASN A CA 1
ATOM 2014 C C . ASN A 1 252 ? -17.922 4.098 -5.922 1 89.81 252 ASN A C 1
ATOM 2016 O O . ASN A 1 252 ? -18.672 4.855 -6.555 1 89.81 252 ASN A O 1
ATOM 2020 N N . VAL A 1 253 ? -16.719 4.332 -5.715 1 88.12 253 VAL A N 1
ATOM 2021 C CA . VAL A 1 253 ? -15.914 5.246 -6.523 1 88.12 253 VAL A CA 1
ATOM 2022 C C . VAL A 1 253 ? -14.898 4.457 -7.344 1 88.12 253 VAL A C 1
ATOM 2024 O O . VAL A 1 253 ? -14.047 3.762 -6.785 1 88.12 253 VAL A O 1
ATOM 2027 N N . SER A 1 254 ? -15.109 4.5 -8.641 1 80.75 254 SER A N 1
ATOM 2028 C CA . SER A 1 254 ? -14.227 3.723 -9.5 1 80.75 254 SER A CA 1
ATOM 2029 C C . SER A 1 254 ? -13.711 4.562 -10.664 1 80.75 254 SER A C 1
ATOM 2031 O O . SER A 1 254 ? -14.219 5.656 -10.922 1 80.75 254 SER A O 1
ATOM 2033 N N . GLY A 1 255 ? -12.797 4.004 -11.297 1 75.56 255 GLY A N 1
ATOM 2034 C CA . GLY A 1 255 ? -12.266 4.625 -12.5 1 75.56 255 GLY A CA 1
ATOM 2035 C C . GLY A 1 255 ? -10.789 4.961 -12.398 1 75.56 255 GLY A C 1
ATOM 2036 O O . GLY A 1 255 ? -10.188 4.816 -11.336 1 75.56 255 GLY A O 1
ATOM 2037 N N . PHE A 1 256 ? -10.328 5.074 -13.695 1 68.19 256 PHE A N 1
ATOM 2038 C CA . PHE A 1 256 ? -8.906 5.367 -13.859 1 68.19 256 PHE A CA 1
ATOM 2039 C C . PHE A 1 256 ? -8.703 6.512 -14.844 1 68.19 256 PHE A C 1
ATOM 2041 O O . PHE A 1 256 ? -9.469 6.656 -15.805 1 68.19 256 PHE A O 1
ATOM 2048 N N . ALA A 1 257 ? -7.664 7.277 -14.602 1 59.72 257 ALA A N 1
ATOM 2049 C CA . ALA A 1 257 ? -7.137 8.266 -15.539 1 59.72 257 ALA A CA 1
ATOM 2050 C C . ALA A 1 257 ? -8.266 9.086 -16.172 1 59.72 257 ALA A C 1
ATOM 2052 O O . ALA A 1 257 ? -8.398 9.133 -17.391 1 59.72 257 ALA A O 1
ATOM 2053 N N . GLY A 1 258 ? -9.102 9.625 -15.414 1 61.84 258 GLY A N 1
ATOM 2054 C CA . GLY A 1 258 ? -10.086 10.539 -15.969 1 61.84 258 GLY A CA 1
ATOM 2055 C C . GLY A 1 258 ? -11.484 9.945 -16.047 1 61.84 258 GLY A C 1
ATOM 2056 O O . GLY A 1 258 ? -12.445 10.641 -16.375 1 61.84 258 GLY A O 1
ATOM 2057 N N . THR A 1 259 ? -11.555 8.75 -15.766 1 72.69 259 THR A N 1
ATOM 2058 C CA . THR A 1 259 ? -12.859 8.109 -15.891 1 72.69 259 THR A CA 1
ATOM 2059 C C . THR A 1 259 ? -13.445 7.812 -14.516 1 72.69 259 THR A C 1
ATOM 2061 O O . THR A 1 259 ? -14.141 6.809 -14.336 1 72.69 259 THR A O 1
ATOM 2064 N N . THR A 1 260 ? -13.18 8.688 -13.617 1 83.88 260 THR A N 1
ATOM 2065 C CA . THR A 1 260 ? -13.672 8.43 -12.266 1 83.88 260 THR A CA 1
ATOM 2066 C C . THR A 1 260 ? -15.195 8.531 -12.219 1 83.88 260 THR A C 1
ATOM 2068 O O . THR A 1 260 ? -15.773 9.508 -12.703 1 83.88 260 THR A O 1
ATOM 2071 N N . ARG A 1 261 ? -15.789 7.52 -11.742 1 84.94 261 ARG A N 1
ATOM 2072 C CA . ARG A 1 261 ? -17.234 7.457 -11.633 1 84.94 261 ARG A CA 1
ATOM 2073 C C . ARG A 1 261 ? -17.672 7.172 -10.195 1 84.94 261 ARG A C 1
ATOM 2075 O O . ARG A 1 261 ? -17.141 6.258 -9.555 1 84.94 261 ARG A O 1
ATOM 2082 N N . VAL A 1 262 ? -18.516 8.031 -9.727 1 92.38 262 VAL A N 1
ATOM 2083 C CA . VAL A 1 262 ? -19.156 7.805 -8.438 1 92.38 262 VAL A CA 1
ATOM 2084 C C . VAL A 1 262 ? -20.547 7.199 -8.648 1 92.38 262 VAL A C 1
ATOM 2086 O O . VAL A 1 262 ? -21.375 7.762 -9.375 1 92.38 262 VAL A O 1
ATOM 2089 N N . SER A 1 263 ? -20.812 6.039 -8.047 1 93.5 263 SER A N 1
ATOM 2090 C CA . SER A 1 263 ? -22.094 5.352 -8.25 1 93.5 263 SER A CA 1
ATOM 2091 C C . SER A 1 263 ? -22.719 4.961 -6.918 1 93.5 263 SER A C 1
ATOM 2093 O O . SER A 1 263 ? -22.062 4.355 -6.066 1 93.5 263 SER A O 1
ATOM 2095 N N . LEU A 1 264 ? -23.953 5.32 -6.754 1 96.81 264 LEU A N 1
ATOM 2096 C CA . LEU A 1 264 ? -24.766 4.949 -5.605 1 96.81 264 LEU A CA 1
ATOM 2097 C C . LEU A 1 264 ? -25.906 4.027 -6.027 1 96.81 264 LEU A C 1
ATOM 2099 O O . LEU A 1 264 ? -26.531 4.242 -7.07 1 96.81 264 LEU A O 1
ATOM 2103 N N . ASN A 1 265 ? -26.125 2.982 -5.266 1 96.25 265 ASN A N 1
ATOM 2104 C CA . ASN A 1 265 ? -27.281 2.184 -5.66 1 96.25 265 ASN A CA 1
ATOM 2105 C C . ASN A 1 265 ? -28.578 2.787 -5.141 1 96.25 265 ASN A C 1
ATOM 2107 O O . ASN A 1 265 ? -28.562 3.617 -4.23 1 96.25 265 ASN A O 1
ATOM 2111 N N . ASP A 1 266 ? -29.656 2.455 -5.699 1 97.31 266 ASP A N 1
ATOM 2112 C CA . ASP A 1 266 ? -30.969 3.02 -5.383 1 97.31 266 ASP A CA 1
ATOM 2113 C C . ASP A 1 266 ? -31.375 2.689 -3.949 1 97.31 266 ASP A C 1
ATOM 2115 O O . ASP A 1 266 ? -32.094 3.467 -3.307 1 97.31 266 ASP A O 1
ATOM 2119 N N . ASN A 1 267 ? -30.922 1.599 -3.377 1 97.5 267 ASN A N 1
ATOM 2120 C CA . ASN A 1 267 ? -31.203 1.243 -1.988 1 97.5 267 ASN A CA 1
ATOM 2121 C C . ASN A 1 267 ? -30.609 2.273 -1.023 1 97.5 267 ASN A C 1
ATOM 2123 O O . ASN A 1 267 ? -31.266 2.643 -0.04 1 97.5 267 ASN A O 1
ATOM 2127 N N . LEU A 1 268 ? -29.406 2.695 -1.351 1 97.38 268 LEU A N 1
ATOM 2128 C CA . LEU A 1 268 ? -28.734 3.688 -0.516 1 97.38 268 LEU A CA 1
ATOM 2129 C C . LEU A 1 268 ? -29.531 4.988 -0.475 1 97.38 268 LEU A C 1
ATOM 2131 O O . LEU A 1 268 ? -29.719 5.566 0.597 1 97.38 268 LEU A O 1
ATOM 2135 N N . LEU A 1 269 ? -30 5.414 -1.586 1 96.75 269 LEU A N 1
ATOM 2136 C CA . LEU A 1 269 ? -30.75 6.66 -1.709 1 96.75 269 LEU A CA 1
ATOM 2137 C C . LEU A 1 269 ? -32.094 6.562 -0.99 1 96.75 269 LEU A C 1
ATOM 2139 O O . LEU A 1 269 ? -32.562 7.551 -0.431 1 96.75 269 LEU A O 1
ATOM 2143 N N . LYS A 1 270 ? -32.625 5.418 -0.943 1 96.19 270 LYS A N 1
ATOM 2144 C CA . LYS A 1 270 ? -33.938 5.211 -0.345 1 96.19 270 LYS A CA 1
ATOM 2145 C C . LYS A 1 270 ? -33.812 5.023 1.165 1 96.19 270 LYS A C 1
ATOM 2147 O O . LYS A 1 270 ? -34.688 5.48 1.916 1 96.19 270 LYS A O 1
ATOM 2152 N N . GLN A 1 271 ? -32.75 4.438 1.572 1 96.88 271 GLN A N 1
ATOM 2153 C CA . GLN A 1 271 ? -32.719 3.959 2.949 1 96.88 271 GLN A CA 1
ATOM 2154 C C . GLN A 1 271 ? -31.844 4.871 3.818 1 96.88 271 GLN A C 1
ATOM 2156 O O . GLN A 1 271 ? -31.875 4.773 5.047 1 96.88 271 GLN A O 1
ATOM 2161 N N . CYS A 1 272 ? -31.109 5.75 3.203 1 97.38 272 CYS A N 1
ATOM 2162 C CA . CYS A 1 272 ? -30.141 6.52 3.98 1 97.38 272 CYS A CA 1
ATOM 2163 C C . CYS A 1 272 ? -30.453 8.008 3.922 1 97.38 272 CYS A C 1
ATOM 2165 O O . CYS A 1 272 ? -30.938 8.508 2.898 1 97.38 272 CYS A O 1
ATOM 2167 N N . THR A 1 273 ? -30.172 8.711 5.074 1 96.94 273 THR A N 1
ATOM 2168 C CA . THR A 1 273 ? -30.25 10.164 5.133 1 96.94 273 THR A CA 1
ATOM 2169 C C . THR A 1 273 ? -29.078 10.797 4.395 1 96.94 273 THR A C 1
ATOM 2171 O O . THR A 1 273 ? -28.094 10.117 4.078 1 96.94 273 THR A O 1
ATOM 2174 N N . PRO A 1 274 ? -29.188 12.055 4.121 1 95.94 274 PRO A N 1
ATOM 2175 C CA . PRO A 1 274 ? -28.062 12.734 3.48 1 95.94 274 PRO A CA 1
ATOM 2176 C C . PRO A 1 274 ? -26.766 12.617 4.281 1 95.94 274 PRO A C 1
ATOM 2178 O O . PRO A 1 274 ? -25.688 12.453 3.699 1 95.94 274 PRO A O 1
ATOM 2181 N N . GLN A 1 275 ? -26.844 12.672 5.598 1 96.81 275 GLN A N 1
ATOM 2182 C CA . GLN A 1 275 ? -25.672 12.531 6.438 1 96.81 275 GLN A CA 1
ATOM 2183 C C . GLN A 1 275 ? -25.062 11.133 6.312 1 96.81 275 GLN A C 1
ATOM 2185 O O . GLN A 1 275 ? -23.844 10.977 6.285 1 96.81 275 GLN A O 1
ATOM 2190 N N . GLU A 1 276 ? -25.969 10.18 6.27 1 98 276 GLU A N 1
ATOM 2191 C CA . GLU A 1 276 ? -25.5 8.805 6.094 1 98 276 GLU A CA 1
ATOM 2192 C C . GLU A 1 276 ? -24.844 8.609 4.73 1 98 276 GLU A C 1
ATOM 2194 O O . GLU A 1 276 ? -23.844 7.914 4.617 1 98 276 GLU A O 1
ATOM 2199 N N . ILE A 1 277 ? -25.391 9.234 3.693 1 97.88 277 ILE A N 1
ATOM 2200 C CA . ILE A 1 277 ? -24.812 9.164 2.357 1 97.88 277 ILE A CA 1
ATOM 2201 C C . ILE A 1 277 ? -23.422 9.812 2.365 1 97.88 277 ILE A C 1
ATOM 2203 O O . ILE A 1 277 ? -22.484 9.281 1.774 1 97.88 277 ILE A O 1
ATOM 2207 N N . GLN A 1 278 ? -23.266 10.898 3.098 1 96.94 278 GLN A N 1
ATOM 2208 C CA . GLN A 1 278 ? -21.969 11.555 3.209 1 96.94 278 GLN A CA 1
ATOM 2209 C C . GLN A 1 278 ? -20.953 10.664 3.912 1 96.94 278 GLN A C 1
ATOM 2211 O O . GLN A 1 278 ? -19.781 10.602 3.51 1 96.94 278 GLN A O 1
ATOM 2216 N N . ALA A 1 279 ? -21.406 9.992 4.965 1 97.94 279 ALA A N 1
ATOM 2217 C CA . ALA A 1 279 ? -20.531 9.078 5.688 1 97.94 279 ALA A CA 1
ATOM 2218 C C . ALA A 1 279 ? -20.047 7.949 4.777 1 97.94 279 ALA A C 1
ATOM 2220 O O . ALA A 1 279 ? -18.859 7.629 4.754 1 97.94 279 ALA A O 1
ATOM 2221 N N . VAL A 1 280 ? -20.953 7.418 4.016 1 98.19 280 VAL A N 1
ATOM 2222 C CA . VAL A 1 280 ? -20.625 6.324 3.102 1 98.19 280 VAL A CA 1
ATOM 2223 C C . VAL A 1 280 ? -19.672 6.828 2.018 1 98.19 280 VAL A C 1
ATOM 2225 O O . VAL A 1 280 ? -18.688 6.16 1.688 1 98.19 280 VAL A O 1
ATOM 2228 N N . MET A 1 281 ? -19.969 8.008 1.513 1 97.44 281 MET A N 1
ATOM 2229 C CA . MET A 1 281 ? -19.141 8.562 0.443 1 97.44 281 MET A CA 1
ATOM 2230 C C . MET A 1 281 ? -17.75 8.898 0.951 1 97.44 281 MET A C 1
ATOM 2232 O O . MET A 1 281 ? -16.766 8.719 0.231 1 97.44 281 MET A O 1
ATOM 2236 N N . GLY A 1 282 ? -17.688 9.445 2.188 1 97.75 282 GLY A N 1
ATOM 2237 C CA . GLY A 1 282 ? -16.375 9.648 2.771 1 97.75 282 GLY A CA 1
ATOM 2238 C C . GLY A 1 282 ? -15.523 8.391 2.775 1 97.75 282 GLY A C 1
ATOM 2239 O O . GLY A 1 282 ? -14.352 8.422 2.398 1 97.75 282 GLY A O 1
ATOM 2240 N N . HIS A 1 283 ? -16.125 7.273 3.113 1 98 283 HIS A N 1
ATOM 2241 C CA . HIS A 1 283 ? -15.484 5.965 3.117 1 98 283 HIS A CA 1
ATOM 2242 C C . HIS A 1 283 ? -15.055 5.559 1.712 1 98 283 HIS A C 1
ATOM 2244 O O . HIS A 1 283 ? -13.898 5.195 1.493 1 98 283 HIS A O 1
ATOM 2250 N N . GLU A 1 284 ? -15.961 5.738 0.765 1 97 284 GLU A N 1
ATOM 2251 C CA . GLU A 1 284 ? -15.672 5.324 -0.604 1 97 284 GLU A CA 1
ATOM 2252 C C . GLU A 1 284 ? -14.578 6.195 -1.223 1 97 284 GLU A C 1
ATOM 2254 O O . GLU A 1 284 ? -13.719 5.695 -1.945 1 97 284 GLU A O 1
ATOM 2259 N N . LEU A 1 285 ? -14.633 7.457 -0.98 1 96.56 285 LEU A N 1
ATOM 2260 C CA . LEU A 1 285 ? -13.578 8.352 -1.463 1 96.56 285 LEU A CA 1
ATOM 2261 C C . LEU A 1 285 ? -12.227 7.969 -0.875 1 96.56 285 LEU A C 1
ATOM 2263 O O . LEU A 1 285 ? -11.195 8.109 -1.538 1 96.56 285 LEU A O 1
ATOM 2267 N N . GLY A 1 286 ? -12.266 7.527 0.373 1 97.5 286 GLY A N 1
ATOM 2268 C CA . GLY A 1 286 ? -11.047 7.055 0.997 1 97.5 286 GLY A CA 1
ATOM 2269 C C . GLY A 1 286 ? -10.352 5.965 0.203 1 97.5 286 GLY A C 1
ATOM 2270 O O . GLY A 1 286 ? -9.133 6.004 0.01 1 97.5 286 GLY A O 1
ATOM 2271 N N . HIS A 1 287 ? -11.102 5.008 -0.273 1 96.44 287 HIS A N 1
ATOM 2272 C CA . HIS A 1 287 ? -10.531 3.947 -1.093 1 96.44 287 HIS A CA 1
ATOM 2273 C C . HIS A 1 287 ? -9.812 4.516 -2.311 1 96.44 287 HIS A C 1
ATOM 2275 O O . HIS A 1 287 ? -8.734 4.043 -2.68 1 96.44 287 HIS A O 1
ATOM 2281 N N . TYR A 1 288 ? -10.398 5.465 -2.926 1 93.88 288 TYR A N 1
ATOM 2282 C CA . TYR A 1 288 ? -9.859 6.055 -4.145 1 93.88 288 TYR A CA 1
ATOM 2283 C C . TYR A 1 288 ? -8.609 6.871 -3.846 1 93.88 288 TYR A C 1
ATOM 2285 O O . TYR A 1 288 ? -7.562 6.672 -4.469 1 93.88 288 TYR A O 1
ATOM 2293 N N . VAL A 1 289 ? -8.711 7.73 -2.891 1 96.31 289 VAL A N 1
ATOM 2294 C CA . VAL A 1 289 ? -7.641 8.664 -2.566 1 96.31 289 VAL A CA 1
ATOM 2295 C C . VAL A 1 289 ? -6.418 7.902 -2.07 1 96.31 289 VAL A C 1
ATOM 2297 O O . VAL A 1 289 ? -5.281 8.281 -2.361 1 96.31 289 VAL A O 1
ATOM 2300 N N . LEU A 1 290 ? -6.668 6.828 -1.386 1 97.25 290 LEU A N 1
ATOM 2301 C CA . LEU A 1 290 ? -5.578 6.074 -0.773 1 97.25 290 LEU A CA 1
ATOM 2302 C C . LEU A 1 290 ? -5.059 5.004 -1.725 1 97.25 290 LEU A C 1
ATOM 2304 O O . LEU A 1 290 ? -4.238 4.168 -1.336 1 97.25 290 LEU A O 1
ATOM 2308 N N . ASN A 1 291 ? -5.562 4.969 -2.934 1 94.12 291 ASN A N 1
ATOM 2309 C CA . ASN A 1 291 ? -5.074 4.086 -3.988 1 94.12 291 ASN A CA 1
ATOM 2310 C C . ASN A 1 291 ? -5.191 2.617 -3.586 1 94.12 291 ASN A C 1
ATOM 2312 O O . ASN A 1 291 ? -4.277 1.829 -3.834 1 94.12 291 ASN A O 1
ATOM 2316 N N . HIS A 1 292 ? -6.254 2.271 -2.953 1 94.06 292 HIS A N 1
ATOM 2317 C CA . HIS A 1 292 ? -6.414 0.917 -2.436 1 94.06 292 HIS A CA 1
ATOM 2318 C C . HIS A 1 292 ? -6.398 -0.109 -3.564 1 94.06 292 HIS A C 1
ATOM 2320 O O . HIS A 1 292 ? -5.879 -1.215 -3.398 1 94.06 292 HIS A O 1
ATOM 2326 N N . ILE A 1 293 ? -6.922 0.193 -4.703 1 89.69 293 ILE A N 1
ATOM 2327 C CA . ILE A 1 293 ? -6.984 -0.768 -5.801 1 89.69 293 ILE A CA 1
ATOM 2328 C C . ILE A 1 293 ? -5.57 -1.144 -6.238 1 89.69 293 ILE A C 1
ATOM 2330 O O . ILE A 1 293 ? -5.258 -2.324 -6.395 1 89.69 293 ILE A O 1
ATOM 2334 N N . TYR A 1 294 ? -4.719 -0.222 -6.422 1 89.06 294 TYR A N 1
ATOM 2335 C CA . TYR A 1 294 ? -3.355 -0.48 -6.875 1 89.06 294 TYR A CA 1
ATOM 2336 C C . TYR A 1 294 ? -2.559 -1.226 -5.809 1 89.06 294 TYR A C 1
ATOM 2338 O O . TYR A 1 294 ? -1.767 -2.117 -6.129 1 89.06 294 TYR A O 1
ATOM 2346 N N . LYS A 1 295 ? -2.758 -0.807 -4.645 1 91.81 295 LYS A N 1
ATOM 2347 C CA . LYS A 1 295 ? -2.064 -1.474 -3.549 1 91.81 295 LYS A CA 1
ATOM 2348 C C . LYS A 1 295 ? -2.543 -2.914 -3.389 1 91.81 295 LYS A C 1
ATOM 2350 O O . LYS A 1 295 ? -1.751 -3.807 -3.084 1 91.81 295 LYS A O 1
ATOM 2355 N N . MET A 1 296 ? -3.809 -3.068 -3.596 1 91.19 296 MET A N 1
ATOM 2356 C CA . MET A 1 296 ? -4.348 -4.426 -3.562 1 91.19 296 MET A CA 1
ATOM 2357 C C . MET A 1 296 ? -3.736 -5.281 -4.668 1 91.19 296 MET A C 1
ATOM 2359 O O . MET A 1 296 ? -3.385 -6.438 -4.441 1 91.19 296 MET A O 1
ATOM 2363 N N . VAL A 1 297 ? -3.617 -4.719 -5.789 1 89.62 297 VAL A N 1
ATOM 2364 C CA . VAL A 1 297 ? -3.021 -5.441 -6.91 1 89.62 297 VAL A CA 1
ATOM 2365 C C . VAL A 1 297 ? -1.585 -5.832 -6.566 1 89.62 297 VAL A C 1
ATOM 2367 O O . VAL A 1 297 ? -1.176 -6.973 -6.789 1 89.62 297 VAL A O 1
ATOM 2370 N N . ALA A 1 298 ? -0.883 -4.965 -5.992 1 90.25 298 ALA A N 1
ATOM 2371 C CA . ALA A 1 298 ? 0.508 -5.234 -5.641 1 90.25 298 ALA A CA 1
ATOM 2372 C C . ALA A 1 298 ? 0.604 -6.344 -4.598 1 90.25 298 ALA A C 1
ATOM 2374 O O . ALA A 1 298 ? 1.428 -7.254 -4.723 1 90.25 298 ALA A O 1
ATOM 2375 N N . MET A 1 299 ? -0.204 -6.246 -3.613 1 91.44 299 MET A N 1
ATOM 2376 C CA . MET A 1 299 ? -0.17 -7.246 -2.551 1 91.44 299 MET A CA 1
ATOM 2377 C C . MET A 1 299 ? -0.634 -8.602 -3.066 1 91.44 299 MET A C 1
ATOM 2379 O O . MET A 1 299 ? -0.071 -9.641 -2.703 1 91.44 299 MET A O 1
ATOM 2383 N N . PHE A 1 300 ? -1.604 -8.531 -3.895 1 90.56 300 PHE A N 1
ATOM 2384 C CA . PHE A 1 300 ? -2.111 -9.781 -4.461 1 90.56 300 PHE A CA 1
ATOM 2385 C C . PHE A 1 300 ? -1.083 -10.414 -5.391 1 90.56 300 PHE A C 1
ATOM 2387 O O . PHE A 1 300 ? -0.997 -11.641 -5.484 1 90.56 300 PHE A O 1
ATOM 2394 N N . LEU A 1 301 ? -0.364 -9.586 -6.051 1 90.12 301 LEU A N 1
ATOM 2395 C CA . LEU A 1 301 ? 0.691 -10.102 -6.918 1 90.12 301 LEU A CA 1
ATOM 2396 C C . LEU A 1 301 ? 1.702 -10.914 -6.117 1 90.12 301 LEU A C 1
ATOM 2398 O O . LEU A 1 301 ? 2.184 -11.945 -6.586 1 90.12 301 LEU A O 1
ATOM 2402 N N . ILE A 1 302 ? 2.006 -10.477 -4.945 1 90.94 302 ILE A N 1
ATOM 2403 C CA . ILE A 1 302 ? 2.926 -11.195 -4.078 1 90.94 302 ILE A CA 1
ATOM 2404 C C . ILE A 1 302 ? 2.322 -12.547 -3.697 1 90.94 302 ILE A C 1
ATOM 2406 O O . ILE A 1 302 ? 3.004 -13.578 -3.746 1 90.94 302 ILE A O 1
ATOM 2410 N N . ILE A 1 303 ? 1.104 -12.57 -3.412 1 92.5 303 ILE A N 1
ATOM 2411 C CA . ILE A 1 303 ? 0.413 -13.797 -3.035 1 92.5 303 ILE A CA 1
ATOM 2412 C C . ILE A 1 303 ? 0.378 -14.758 -4.227 1 92.5 303 ILE A C 1
ATOM 2414 O O . ILE A 1 303 ? 0.629 -15.953 -4.074 1 92.5 303 ILE A O 1
ATOM 2418 N N . ILE A 1 304 ? 0.117 -14.188 -5.395 1 93.56 304 ILE A N 1
ATOM 2419 C CA . ILE A 1 304 ? 0.061 -14.992 -6.613 1 93.56 304 ILE A CA 1
ATOM 2420 C C . ILE A 1 304 ? 1.438 -15.578 -6.906 1 93.56 304 ILE A C 1
ATOM 2422 O O . ILE A 1 304 ? 1.554 -16.75 -7.277 1 93.56 304 ILE A O 1
ATOM 2426 N N . PHE A 1 305 ? 2.463 -14.828 -6.742 1 93.19 305 PHE A N 1
ATOM 2427 C CA . PHE A 1 305 ? 3.826 -15.305 -6.953 1 93.19 305 PHE A CA 1
ATOM 2428 C C . PHE A 1 305 ? 4.129 -16.5 -6.055 1 93.19 305 PHE A C 1
ATOM 2430 O O . PHE A 1 305 ? 4.617 -17.531 -6.527 1 93.19 305 PHE A O 1
ATOM 2437 N N . ILE A 1 306 ? 3.797 -16.344 -4.789 1 92.62 306 ILE A N 1
ATOM 2438 C CA . ILE A 1 306 ? 4.027 -17.422 -3.834 1 92.62 306 ILE A CA 1
ATOM 2439 C C . ILE A 1 306 ? 3.141 -18.609 -4.176 1 92.62 306 ILE A C 1
ATOM 2441 O O . ILE A 1 306 ? 3.576 -19.766 -4.09 1 92.62 306 ILE A O 1
ATOM 2445 N N . GLY A 1 307 ? 1.938 -18.312 -4.566 1 95.56 307 GLY A N 1
ATOM 2446 C CA . GLY A 1 307 ? 1.016 -19.375 -4.961 1 95.56 307 GLY A CA 1
ATOM 2447 C C . GLY A 1 307 ? 1.492 -20.156 -6.164 1 95.56 307 GLY A C 1
ATOM 2448 O O . GLY A 1 307 ? 1.447 -21.391 -6.16 1 95.56 307 GLY A O 1
ATOM 2449 N N . PHE A 1 308 ? 1.95 -19.469 -7.16 1 95.62 308 PHE A N 1
ATOM 2450 C CA . PHE A 1 308 ? 2.453 -20.141 -8.352 1 95.62 308 PHE A CA 1
ATOM 2451 C C . PHE A 1 308 ? 3.717 -20.938 -8.031 1 95.62 308 PHE A C 1
ATOM 2453 O O . PHE A 1 308 ? 3.93 -22.016 -8.57 1 95.62 308 PHE A O 1
ATOM 2460 N N . ALA A 1 309 ? 4.562 -20.375 -7.203 1 92.69 309 ALA A N 1
ATOM 2461 C CA . ALA A 1 309 ? 5.734 -21.125 -6.758 1 92.69 309 ALA A CA 1
ATOM 2462 C C . ALA A 1 309 ? 5.328 -22.406 -6.031 1 92.69 309 ALA A C 1
ATOM 2464 O O . ALA A 1 309 ? 5.945 -23.453 -6.223 1 92.69 309 ALA A O 1
ATOM 2465 N N . PHE A 1 310 ? 4.352 -22.312 -5.25 1 94.69 310 PHE A N 1
ATOM 2466 C CA . PHE A 1 310 ? 3.828 -23.469 -4.535 1 94.69 310 PHE A CA 1
ATOM 2467 C C . PHE A 1 310 ? 3.283 -24.516 -5.508 1 94.69 310 PHE A C 1
ATOM 2469 O O . PHE A 1 310 ? 3.537 -25.703 -5.352 1 94.69 310 PHE A O 1
ATOM 2476 N N . VAL A 1 311 ? 2.539 -24.062 -6.426 1 95 311 VAL A N 1
ATOM 2477 C CA . VAL A 1 311 ? 1.983 -24.953 -7.43 1 95 311 VAL A CA 1
ATOM 2478 C C . VAL A 1 311 ? 3.113 -25.672 -8.156 1 95 311 VAL A C 1
ATOM 2480 O O . VAL A 1 311 ? 3.045 -26.891 -8.375 1 95 311 VAL A O 1
ATOM 2483 N N . ASN A 1 312 ? 4.094 -24.906 -8.555 1 93 312 ASN A N 1
ATOM 2484 C CA . ASN A 1 312 ? 5.242 -25.5 -9.227 1 93 312 ASN A CA 1
ATOM 2485 C C . ASN A 1 312 ? 5.902 -26.578 -8.359 1 93 312 ASN A C 1
ATOM 2487 O O . ASN A 1 312 ? 6.188 -27.672 -8.836 1 93 312 ASN A O 1
ATOM 2491 N N . TRP A 1 313 ? 6.117 -26.234 -7.152 1 91.62 313 TRP A N 1
ATOM 2492 C CA . TRP A 1 313 ? 6.734 -27.172 -6.215 1 91.62 313 TRP A CA 1
ATOM 2493 C C . TRP A 1 313 ? 5.871 -28.422 -6.035 1 91.62 313 TRP A C 1
ATOM 2495 O O . TRP A 1 313 ? 6.367 -29.547 -6.148 1 91.62 313 TRP A O 1
ATOM 2505 N N . ALA A 1 314 ? 4.637 -28.234 -5.789 1 92.81 314 ALA A N 1
ATOM 2506 C CA . ALA A 1 314 ? 3.719 -29.328 -5.52 1 92.81 314 ALA A CA 1
ATOM 2507 C C . ALA A 1 314 ? 3.549 -30.219 -6.75 1 92.81 314 ALA A C 1
ATOM 2509 O O . ALA A 1 314 ? 3.512 -31.453 -6.641 1 92.81 314 ALA A O 1
ATOM 2510 N N . LEU A 1 315 ? 3.418 -29.625 -7.863 1 89.31 315 LEU A N 1
ATOM 2511 C CA . LEU A 1 315 ? 3.256 -30.359 -9.109 1 89.31 315 LEU A CA 1
ATOM 2512 C C . LEU A 1 315 ? 4.473 -31.234 -9.375 1 89.31 315 LEU A C 1
ATOM 2514 O O . LEU A 1 315 ? 4.336 -32.406 -9.781 1 89.31 315 LEU A O 1
ATOM 2518 N N . ASN A 1 316 ? 5.609 -30.672 -9.227 1 88.62 316 ASN A N 1
ATOM 2519 C CA . ASN A 1 316 ? 6.832 -31.438 -9.422 1 88.62 316 ASN A CA 1
ATOM 2520 C C . ASN A 1 316 ? 6.902 -32.625 -8.477 1 88.62 316 ASN A C 1
ATOM 2522 O O . ASN A 1 316 ? 7.344 -33.719 -8.859 1 88.62 316 ASN A O 1
ATOM 2526 N N . LYS A 1 317 ? 6.488 -32.438 -7.332 1 89.69 317 LYS A N 1
ATOM 2527 C CA . LYS A 1 317 ? 6.484 -33.531 -6.355 1 89.69 317 LYS A CA 1
ATOM 2528 C C . LYS A 1 317 ? 5.488 -34.625 -6.742 1 89.69 317 LYS A C 1
ATOM 2530 O O . LYS A 1 317 ? 5.781 -35.812 -6.633 1 89.69 317 LYS A O 1
ATOM 2535 N N . VAL A 1 318 ? 4.352 -34.219 -7.145 1 87.81 318 VAL A N 1
ATOM 2536 C CA . VAL A 1 318 ? 3.297 -35.156 -7.52 1 87.81 318 VAL A CA 1
ATOM 2537 C C . VAL A 1 318 ? 3.721 -35.938 -8.758 1 87.81 318 VAL A C 1
ATOM 2539 O O . VAL A 1 318 ? 3.531 -37.156 -8.828 1 87.81 318 VAL A O 1
ATOM 2542 N N . LEU A 1 319 ? 4.27 -35.281 -9.68 1 85.06 319 LEU A N 1
ATOM 2543 C CA . LEU A 1 319 ? 4.703 -35.938 -10.914 1 85.06 319 LEU A CA 1
ATOM 2544 C C . LEU A 1 319 ? 5.875 -36.875 -10.648 1 85.06 319 LEU A C 1
ATOM 2546 O O . LEU A 1 319 ? 5.977 -37.938 -11.258 1 85.06 319 LEU A O 1
ATOM 2550 N N . ALA A 1 320 ? 6.699 -36.5 -9.797 1 86.19 320 ALA A N 1
ATOM 2551 C CA . ALA A 1 320 ? 7.848 -37.312 -9.453 1 86.19 320 ALA A CA 1
ATOM 2552 C C . ALA A 1 320 ? 7.406 -38.625 -8.789 1 86.19 320 ALA A C 1
ATOM 2554 O O . ALA A 1 320 ? 8.055 -39.656 -8.938 1 86.19 320 ALA A O 1
ATOM 2555 N N . ARG A 1 321 ? 6.316 -38.594 -8.094 1 86.38 321 ARG A N 1
ATOM 2556 C CA . ARG A 1 321 ? 5.805 -39.781 -7.402 1 86.38 321 ARG A CA 1
ATOM 2557 C C . ARG A 1 321 ? 5.035 -40.688 -8.352 1 86.38 321 ARG A C 1
ATOM 2559 O O . ARG A 1 321 ? 4.703 -41.812 -8.008 1 86.38 321 ARG A O 1
ATOM 2566 N N . GLY A 1 322 ? 4.738 -40.25 -9.438 1 79.62 322 GLY A N 1
ATOM 2567 C CA . GLY A 1 322 ? 4.09 -41.062 -10.461 1 79.62 322 GLY A CA 1
ATOM 2568 C C . GLY A 1 322 ? 2.584 -41.125 -10.297 1 79.62 322 GLY A C 1
ATOM 2569 O O . GLY A 1 322 ? 1.916 -41.906 -10.984 1 79.62 322 GLY A O 1
ATOM 2570 N N . THR A 1 323 ? 1.954 -40.531 -9.422 1 67.81 323 THR A N 1
ATOM 2571 C CA . THR A 1 323 ? 0.543 -40.656 -9.07 1 67.81 323 THR A CA 1
ATOM 2572 C C . THR A 1 323 ? -0.343 -40.344 -10.266 1 67.81 323 THR A C 1
ATOM 2574 O O . THR A 1 323 ? -1.348 -41 -10.5 1 67.81 323 THR A O 1
ATOM 2577 N N . PHE A 1 324 ? 0.029 -39.375 -11.133 1 75.88 324 PHE A N 1
ATOM 2578 C CA . PHE A 1 324 ? -0.799 -38.938 -12.25 1 75.88 324 PHE A CA 1
ATOM 2579 C C . PHE A 1 324 ? -0.078 -39.188 -13.57 1 75.88 324 PHE A C 1
ATOM 2581 O O . PHE A 1 324 ? -0.423 -38.562 -14.586 1 75.88 324 PHE A O 1
ATOM 2588 N N . ARG A 1 325 ? 0.717 -40.094 -13.547 1 73.69 325 ARG A N 1
ATOM 2589 C CA . ARG A 1 325 ? 1.617 -40.281 -14.672 1 73.69 325 ARG A CA 1
ATOM 2590 C C . ARG A 1 325 ? 0.847 -40.719 -15.922 1 73.69 325 ARG A C 1
ATOM 2592 O O . ARG A 1 325 ? 1.216 -40.344 -17.047 1 73.69 325 ARG A O 1
ATOM 2599 N N . SER A 1 326 ? -0.113 -41.438 -15.664 1 76.5 326 SER A N 1
ATOM 2600 C CA . SER A 1 326 ? -0.853 -41.938 -16.812 1 76.5 326 SER A CA 1
ATOM 2601 C C . SER A 1 326 ? -1.774 -40.875 -17.391 1 76.5 326 SER A C 1
ATOM 2603 O O . SER A 1 326 ? -2.209 -41 -18.547 1 76.5 326 SER A O 1
ATOM 2605 N N . MET A 1 327 ? -1.935 -39.812 -16.703 1 79.81 327 MET A N 1
ATOM 2606 C CA . MET A 1 327 ? -2.939 -38.844 -17.125 1 79.81 327 MET A CA 1
ATOM 2607 C C . MET A 1 327 ? -2.291 -37.5 -17.438 1 79.81 327 MET A C 1
ATOM 2609 O O . MET A 1 327 ? -2.781 -36.75 -18.297 1 79.81 327 MET A O 1
ATOM 2613 N N . ILE A 1 328 ? -1.181 -37.25 -16.812 1 84.94 328 ILE A N 1
ATOM 2614 C CA . ILE A 1 328 ? -0.478 -35.969 -17 1 84.94 328 ILE A CA 1
ATOM 2615 C C . ILE A 1 328 ? 0.983 -36.25 -17.359 1 84.94 328 ILE A C 1
ATOM 2617 O O . ILE A 1 328 ? 1.73 -36.812 -16.547 1 84.94 328 ILE A O 1
ATOM 2621 N N . VAL A 1 329 ? 1.385 -35.812 -18.5 1 80.19 329 VAL A N 1
ATOM 2622 C CA . VAL A 1 329 ? 2.734 -36.094 -18.969 1 80.19 329 VAL A CA 1
ATOM 2623 C C . VAL A 1 329 ? 3.725 -35.125 -18.344 1 80.19 329 VAL A C 1
ATOM 2625 O O . VAL A 1 329 ? 4.762 -35.531 -17.812 1 80.19 329 VAL A O 1
ATOM 2628 N N . ASP A 1 330 ? 3.422 -33.906 -18.531 1 86 330 ASP A N 1
ATOM 2629 C CA . ASP A 1 330 ? 4.273 -32.875 -17.969 1 86 330 ASP A CA 1
ATOM 2630 C C . ASP A 1 330 ? 3.496 -31.562 -17.766 1 86 330 ASP A C 1
ATOM 2632 O O . ASP A 1 330 ? 2.27 -31.547 -17.891 1 86 330 ASP A O 1
ATOM 2636 N N . LEU A 1 331 ? 4.188 -30.578 -17.359 1 88.44 331 LEU A N 1
ATOM 2637 C CA . LEU A 1 331 ? 3.592 -29.281 -17.047 1 88.44 331 LEU A CA 1
ATOM 2638 C C . LEU A 1 331 ? 2.918 -28.688 -18.281 1 88.44 331 LEU A C 1
ATOM 2640 O O . LEU A 1 331 ? 1.92 -27.969 -18.156 1 88.44 331 LEU A O 1
ATOM 2644 N N . LYS A 1 332 ? 3.359 -29.031 -19.453 1 91.69 332 LYS A N 1
ATOM 2645 C CA . LYS A 1 332 ? 2.852 -28.453 -20.688 1 91.69 332 LYS A CA 1
ATOM 2646 C C . LYS A 1 332 ? 1.563 -29.141 -21.125 1 91.69 332 LYS A C 1
ATOM 2648 O O . LYS A 1 332 ? 0.859 -28.656 -22.016 1 91.69 332 LYS A O 1
ATOM 2653 N N . ASP A 1 333 ? 1.335 -30.281 -20.531 1 92.38 333 ASP A N 1
ATOM 2654 C CA . ASP A 1 333 ? 0.158 -31.062 -20.875 1 92.38 333 ASP A CA 1
ATOM 2655 C C . ASP A 1 333 ? -1.113 -30.438 -20.312 1 92.38 333 ASP A C 1
ATOM 2657 O O . ASP A 1 333 ? -1.307 -30.375 -19.094 1 92.38 333 ASP A O 1
ATOM 2661 N N . ILE A 1 334 ? -2.051 -30.031 -21.172 1 95 334 ILE A N 1
ATOM 2662 C CA . ILE A 1 334 ? -3.256 -29.297 -20.781 1 95 334 ILE A CA 1
ATOM 2663 C C . ILE A 1 334 ? -4.152 -30.203 -19.938 1 95 334 ILE A C 1
ATOM 2665 O O . ILE A 1 334 ? -5 -29.719 -19.188 1 95 334 ILE A O 1
ATOM 2669 N N . ALA A 1 335 ? -3.969 -31.5 -20.016 1 93.88 335 ALA A N 1
ATOM 2670 C CA . ALA A 1 335 ? -4.742 -32.438 -19.219 1 93.88 335 ALA A CA 1
ATOM 2671 C C . ALA A 1 335 ? -4.445 -32.25 -17.734 1 93.88 335 ALA A C 1
ATOM 2673 O O . ALA A 1 335 ? -5.203 -32.75 -16.875 1 93.88 335 ALA A O 1
ATOM 2674 N N . GLY A 1 336 ? -3.379 -31.594 -17.438 1 93.25 336 GLY A N 1
ATOM 2675 C CA . GLY A 1 336 ? -2.988 -31.359 -16.062 1 93.25 336 GLY A CA 1
ATOM 2676 C C . GLY A 1 336 ? -3.631 -30.109 -15.469 1 93.25 336 GLY A C 1
ATOM 2677 O O . GLY A 1 336 ? -3.527 -29.875 -14.266 1 93.25 336 GLY A O 1
ATOM 2678 N N . TYR A 1 337 ? -4.352 -29.422 -16.25 1 94.38 337 TYR A N 1
ATOM 2679 C CA . TYR A 1 337 ? -4.91 -28.141 -15.836 1 94.38 337 TYR A CA 1
ATOM 2680 C C . TYR A 1 337 ? -5.793 -28.297 -14.609 1 94.38 337 TYR A C 1
ATOM 2682 O O . TYR A 1 337 ? -5.684 -27.516 -13.656 1 94.38 337 TYR A O 1
ATOM 2690 N N . PRO A 1 338 ? -6.66 -29.25 -14.539 1 93.81 338 PRO A N 1
ATOM 2691 C CA . PRO A 1 338 ? -7.516 -29.391 -13.359 1 93.81 338 PRO A CA 1
ATOM 2692 C C . PRO A 1 338 ? -6.711 -29.547 -12.07 1 93.81 338 PRO A C 1
ATOM 2694 O O . PRO A 1 338 ? -7.074 -28.984 -11.031 1 93.81 338 PRO A O 1
ATOM 2697 N N . LEU A 1 339 ? -5.68 -30.312 -12.156 1 92.56 339 LEU A N 1
ATOM 2698 C CA . LEU A 1 339 ? -4.84 -30.531 -10.984 1 92.56 339 LEU A CA 1
ATOM 2699 C C . LEU A 1 339 ? -4.145 -29.234 -10.57 1 92.56 339 LEU A C 1
ATOM 2701 O O . LEU A 1 339 ? -4.047 -28.922 -9.383 1 92.56 339 LEU A O 1
ATOM 2705 N N . LEU A 1 340 ? -3.66 -28.531 -11.594 1 93.62 340 LEU A N 1
ATOM 2706 C CA . LEU A 1 340 ? -3.031 -27.234 -11.32 1 93.62 340 LEU A CA 1
ATOM 2707 C C . LEU A 1 340 ? -3.994 -26.312 -10.594 1 93.62 340 LEU A C 1
ATOM 2709 O O . LEU A 1 340 ? -3.615 -25.656 -9.625 1 93.62 340 LEU A O 1
ATOM 2713 N N . MET A 1 341 ? -5.176 -26.297 -11.023 1 92.62 341 MET A N 1
ATOM 2714 C CA . MET A 1 341 ? -6.191 -25.438 -10.43 1 92.62 341 MET A CA 1
ATOM 2715 C C . MET A 1 341 ? -6.5 -25.859 -9 1 92.62 341 MET A C 1
ATOM 2717 O O . MET A 1 341 ? -6.711 -25.016 -8.133 1 92.62 341 MET A O 1
ATOM 2721 N N . LEU A 1 342 ? -6.547 -27.109 -8.82 1 93 342 LEU A N 1
ATOM 2722 C CA . LEU A 1 342 ? -6.836 -27.625 -7.488 1 93 342 LEU A CA 1
ATOM 2723 C C . LEU A 1 342 ? -5.727 -27.234 -6.508 1 93 342 LEU A C 1
ATOM 2725 O O . LEU A 1 342 ? -6.004 -26.781 -5.398 1 93 342 LEU A O 1
ATOM 2729 N N . ILE A 1 343 ? -4.484 -27.453 -6.895 1 94.75 343 ILE A N 1
ATOM 2730 C CA . ILE A 1 343 ? -3.354 -27.125 -6.035 1 94.75 343 ILE A CA 1
ATOM 2731 C C . ILE A 1 343 ? -3.379 -25.641 -5.703 1 94.75 343 ILE A C 1
ATOM 2733 O O . ILE A 1 343 ? -3.17 -25.25 -4.551 1 94.75 343 ILE A O 1
ATOM 2737 N N . PHE A 1 344 ? -3.648 -24.875 -6.684 1 94.38 344 PHE A N 1
ATOM 2738 C CA . PHE A 1 344 ? -3.727 -23.438 -6.461 1 94.38 344 PHE A CA 1
ATOM 2739 C C . PHE A 1 344 ? -4.871 -23.094 -5.516 1 94.38 344 PHE A C 1
ATOM 2741 O O . PHE A 1 344 ? -4.734 -22.234 -4.656 1 94.38 344 PHE A O 1
ATOM 2748 N N . SER A 1 345 ? -5.984 -23.75 -5.684 1 93.31 345 SER A N 1
ATOM 2749 C CA . SER A 1 345 ? -7.137 -23.5 -4.824 1 93.31 345 SER A CA 1
ATOM 2750 C C . SER A 1 345 ? -6.828 -23.859 -3.371 1 93.31 345 SER A C 1
ATOM 2752 O O . SER A 1 345 ? -7.289 -23.188 -2.451 1 93.31 345 SER A O 1
ATOM 2754 N N . VAL A 1 346 ? -6.125 -24.875 -3.152 1 94.25 346 VAL A N 1
ATOM 2755 C CA . VAL A 1 346 ? -5.707 -25.266 -1.81 1 94.25 346 VAL A CA 1
ATOM 2756 C C . VAL A 1 346 ? -4.824 -24.172 -1.206 1 94.25 346 VAL A C 1
ATOM 2758 O O . VAL A 1 346 ? -5 -23.797 -0.044 1 94.25 346 VAL A O 1
ATOM 2761 N N . PHE A 1 347 ? -3.916 -23.719 -2.037 1 95.69 347 PHE A N 1
ATOM 2762 C CA . PHE A 1 347 ? -3.068 -22.625 -1.58 1 95.69 347 PHE A CA 1
ATOM 2763 C C . PHE A 1 347 ? -3.908 -21.422 -1.172 1 95.69 347 PHE A C 1
ATOM 2765 O O . PHE A 1 347 ? -3.686 -20.844 -0.111 1 95.69 347 PHE A O 1
ATOM 2772 N N . MET A 1 348 ? -4.859 -21.109 -2.004 1 92.38 348 MET A N 1
ATOM 2773 C CA . MET A 1 348 ? -5.68 -19.938 -1.753 1 92.38 348 MET A CA 1
ATOM 2774 C C . MET A 1 348 ? -6.543 -20.125 -0.509 1 92.38 348 MET A C 1
ATOM 2776 O O . MET A 1 348 ? -6.812 -19.156 0.215 1 92.38 348 MET A O 1
ATOM 2780 N N . PHE A 1 349 ? -6.996 -21.344 -0.32 1 92.5 349 PHE A N 1
ATOM 2781 C CA . PHE A 1 349 ? -7.758 -21.656 0.882 1 92.5 349 PHE A CA 1
ATOM 2782 C C . PHE A 1 349 ? -6.977 -21.281 2.135 1 92.5 349 PHE A C 1
ATOM 2784 O O . PHE A 1 349 ? -7.5 -20.594 3.014 1 92.5 349 PHE A O 1
ATOM 2791 N N . PHE A 1 350 ? -5.766 -21.578 2.15 1 94.44 350 PHE A N 1
ATOM 2792 C CA . PHE A 1 350 ? -4.938 -21.297 3.316 1 94.44 350 PHE A CA 1
ATOM 2793 C C . PHE A 1 350 ? -4.496 -19.844 3.334 1 94.44 350 PHE A C 1
ATOM 2795 O O . PHE A 1 350 ? -4.125 -19.312 4.383 1 94.44 350 PHE A O 1
ATOM 2802 N N . ALA A 1 351 ? -4.551 -19.188 2.207 1 94.5 351 ALA A N 1
ATOM 2803 C CA . ALA A 1 351 ? -4.164 -17.781 2.104 1 94.5 351 ALA A CA 1
ATOM 2804 C C . ALA A 1 351 ? -5.336 -16.859 2.439 1 94.5 351 ALA A C 1
ATOM 2806 O O . ALA A 1 351 ? -5.168 -15.641 2.543 1 94.5 351 ALA A O 1
ATOM 2807 N N . THR A 1 352 ? -6.484 -17.375 2.703 1 92.62 352 THR A N 1
ATOM 2808 C CA . THR A 1 352 ? -7.711 -16.625 2.91 1 92.62 352 THR A CA 1
ATOM 2809 C C . THR A 1 352 ? -7.551 -15.625 4.059 1 92.62 352 THR A C 1
ATOM 2811 O O . THR A 1 352 ? -7.855 -14.445 3.912 1 92.62 352 THR A O 1
ATOM 2814 N N . PRO A 1 353 ? -7.047 -16.031 5.21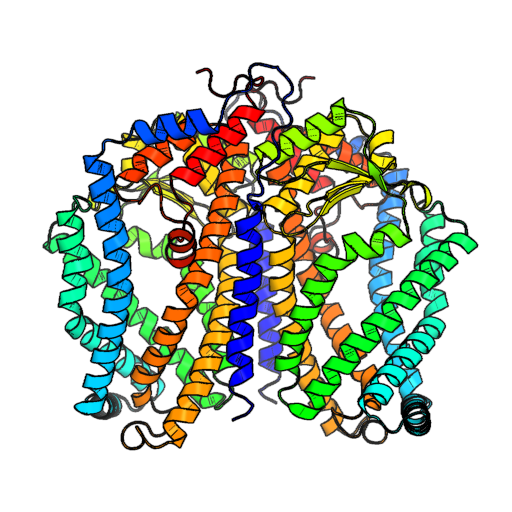9 1 94.81 353 PRO A N 1
ATOM 2815 C CA . PRO A 1 353 ? -6.906 -15.062 6.305 1 94.81 353 PRO A CA 1
ATOM 2816 C C . PRO A 1 353 ? -5.973 -13.906 5.945 1 94.81 353 PRO A C 1
ATOM 2818 O O . PRO A 1 353 ? -6.176 -12.781 6.406 1 94.81 353 PRO A O 1
ATOM 2821 N N . VAL A 1 354 ? -4.957 -14.164 5.109 1 94.62 354 VAL A N 1
ATOM 2822 C CA . VAL A 1 354 ? -4.027 -13.117 4.691 1 94.62 354 VAL A CA 1
ATOM 2823 C C . VAL A 1 354 ? -4.738 -12.125 3.775 1 94.62 354 VAL A C 1
ATOM 2825 O O . VAL A 1 354 ? -4.617 -10.914 3.949 1 94.62 354 VAL A O 1
ATOM 2828 N N . PHE A 1 355 ? -5.492 -12.727 2.92 1 93.25 355 PHE A N 1
ATOM 2829 C CA . PHE A 1 355 ? -6.258 -11.914 1.982 1 93.25 355 PHE A CA 1
ATOM 2830 C C . PHE A 1 355 ? -7.273 -11.055 2.721 1 93.25 355 PHE A C 1
ATOM 2832 O O . PHE A 1 355 ? -7.371 -9.852 2.471 1 93.25 355 PHE A O 1
ATOM 2839 N N . ASN A 1 356 ? -7.957 -11.625 3.66 1 95.31 356 ASN A N 1
ATOM 2840 C CA . ASN A 1 356 ? -8.961 -10.906 4.441 1 95.31 356 ASN A CA 1
ATOM 2841 C C . ASN A 1 356 ? -8.328 -9.797 5.277 1 95.31 356 ASN A C 1
ATOM 2843 O O . ASN A 1 356 ? -8.898 -8.719 5.414 1 95.31 356 ASN A O 1
ATOM 2847 N N . THR A 1 357 ? -7.215 -10.055 5.77 1 95.88 357 THR A N 1
ATOM 2848 C CA . THR A 1 357 ? -6.531 -9.07 6.598 1 95.88 357 THR A CA 1
ATOM 2849 C C . THR A 1 357 ? -6.109 -7.863 5.77 1 95.88 357 THR A C 1
ATOM 2851 O O . THR A 1 357 ? -6.246 -6.723 6.211 1 95.88 357 THR A O 1
ATOM 2854 N N . ILE A 1 358 ? -5.625 -8.102 4.625 1 94.38 358 ILE A N 1
ATOM 2855 C CA . ILE A 1 358 ? -5.211 -7.02 3.74 1 94.38 358 ILE A CA 1
ATOM 2856 C C . ILE A 1 358 ? -6.414 -6.129 3.424 1 94.38 358 ILE A C 1
ATOM 2858 O O . ILE A 1 358 ? -6.336 -4.906 3.551 1 94.38 358 ILE A O 1
ATOM 2862 N N . ILE A 1 359 ? -7.504 -6.734 3.105 1 96.25 359 ILE A N 1
ATOM 2863 C CA . ILE A 1 359 ? -8.703 -5.988 2.75 1 96.25 359 ILE A CA 1
ATOM 2864 C C . ILE A 1 359 ? -9.234 -5.254 3.979 1 96.25 359 ILE A C 1
ATOM 2866 O O . ILE A 1 359 ? -9.555 -4.062 3.908 1 96.25 359 ILE A O 1
ATOM 2870 N N . ARG A 1 360 ? -9.312 -5.977 5.086 1 97.38 360 ARG A N 1
ATOM 2871 C CA . ARG A 1 360 ? -9.828 -5.391 6.32 1 97.38 360 ARG A CA 1
ATOM 2872 C C . ARG A 1 360 ? -8.992 -4.184 6.738 1 97.38 360 ARG A C 1
ATOM 2874 O O . ARG A 1 360 ? -9.539 -3.188 7.223 1 97.38 360 ARG A O 1
ATOM 2881 N N . THR A 1 361 ? -7.711 -4.254 6.539 1 96.75 361 THR A N 1
ATOM 2882 C CA . THR A 1 361 ? -6.828 -3.139 6.863 1 96.75 361 THR A CA 1
ATOM 2883 C C . THR A 1 361 ? -7.148 -1.927 5.992 1 96.75 361 THR A C 1
ATOM 2885 O O . THR A 1 361 ? -7.219 -0.8 6.488 1 96.75 361 THR A O 1
ATOM 2888 N N . GLN A 1 362 ? -7.352 -2.17 4.777 1 97.44 362 GLN A N 1
ATOM 2889 C CA . GLN A 1 362 ? -7.715 -1.083 3.873 1 97.44 362 GLN A CA 1
ATOM 2890 C C . GLN A 1 362 ? -9.078 -0.498 4.234 1 97.44 362 GLN A C 1
ATOM 2892 O O . GLN A 1 362 ? -9.289 0.712 4.129 1 97.44 362 GLN A O 1
ATOM 2897 N N . GLU A 1 363 ? -9.945 -1.345 4.684 1 98.06 363 GLU A N 1
ATOM 2898 C CA . GLU A 1 363 ? -11.258 -0.879 5.113 1 98.06 363 GLU A CA 1
ATOM 2899 C C . GLU A 1 363 ? -11.148 0.024 6.34 1 98.06 363 GLU A C 1
ATOM 2901 O O . GLU A 1 363 ? -11.844 1.038 6.434 1 98.06 363 GLU A O 1
ATOM 2906 N N . ILE A 1 364 ? -10.32 -0.361 7.207 1 98.12 364 ILE A N 1
ATOM 2907 C CA . ILE A 1 364 ? -10.109 0.434 8.414 1 98.12 364 ILE A CA 1
ATOM 2908 C C . ILE A 1 364 ? -9.531 1.795 8.039 1 98.12 364 ILE A C 1
ATOM 2910 O O . ILE A 1 364 ? -9.945 2.824 8.57 1 98.12 364 ILE A O 1
ATOM 2914 N N . GLU A 1 365 ? -8.586 1.794 7.121 1 98.31 365 GLU A N 1
ATOM 2915 C CA . GLU A 1 365 ? -8.008 3.039 6.625 1 98.31 365 GLU A CA 1
ATOM 2916 C C . GLU A 1 365 ? -9.078 3.936 6.008 1 98.31 365 GLU A C 1
ATOM 2918 O O . GLU A 1 365 ? -9.125 5.137 6.285 1 98.31 365 GLU A O 1
ATOM 2923 N N . ALA A 1 366 ? -9.898 3.305 5.207 1 98.38 366 ALA A N 1
ATOM 2924 C CA . ALA A 1 366 ? -10.969 4.047 4.547 1 98.38 366 ALA A CA 1
ATOM 2925 C C . ALA A 1 366 ? -11.977 4.586 5.562 1 98.38 366 ALA A C 1
ATOM 2927 O O . ALA A 1 366 ? -12.508 5.684 5.391 1 98.38 366 ALA A O 1
ATOM 2928 N N . ASP A 1 367 ? -12.242 3.791 6.613 1 98.5 367 ASP A N 1
ATOM 2929 C CA . ASP A 1 367 ? -13.125 4.242 7.684 1 98.5 367 ASP A CA 1
ATOM 2930 C C . ASP A 1 367 ? -12.594 5.516 8.336 1 98.5 367 ASP A C 1
ATOM 2932 O O . ASP A 1 367 ? -13.328 6.496 8.484 1 98.5 367 ASP A O 1
ATOM 2936 N N . MET A 1 368 ? -11.359 5.492 8.641 1 98.56 368 MET A N 1
ATOM 2937 C CA . MET A 1 368 ? -10.758 6.637 9.32 1 98.56 368 MET A CA 1
ATOM 2938 C C . MET A 1 368 ? -10.688 7.844 8.391 1 98.56 368 MET A C 1
ATOM 2940 O O . MET A 1 368 ? -10.977 8.969 8.797 1 98.56 368 MET A O 1
ATOM 2944 N N . PHE A 1 369 ? -10.281 7.613 7.137 1 98.5 369 PHE A N 1
ATOM 2945 C CA . PHE A 1 369 ? -10.281 8.68 6.145 1 98.5 369 PHE A CA 1
ATOM 2946 C C . PHE A 1 369 ? -11.672 9.297 6.02 1 98.5 369 PHE A C 1
ATOM 2948 O O . PHE A 1 369 ? -11.812 10.523 6.004 1 98.5 369 PHE A O 1
ATOM 2955 N N . GLY A 1 370 ? -12.648 8.422 5.957 1 98.44 370 GLY A N 1
ATOM 2956 C CA . GLY A 1 370 ? -14.023 8.852 5.789 1 98.44 370 GLY A CA 1
ATOM 2957 C C . GLY A 1 370 ? -14.555 9.633 6.977 1 98.44 370 GLY A C 1
ATOM 2958 O O . GLY A 1 370 ? -15.273 10.617 6.809 1 98.44 370 GLY A O 1
ATOM 2959 N N . LEU A 1 371 ? -14.266 9.203 8.219 1 98.44 371 LEU A N 1
ATOM 2960 C CA . LEU A 1 371 ? -14.68 9.922 9.422 1 98.44 371 LEU A CA 1
ATOM 2961 C C . LEU A 1 371 ? -14.102 11.328 9.445 1 98.44 371 LEU A C 1
ATOM 2963 O O . LEU A 1 371 ? -14.797 12.281 9.797 1 98.44 371 LEU A O 1
ATOM 2967 N N . ASN A 1 372 ? -12.859 11.445 9.031 1 98.12 372 ASN A N 1
ATOM 2968 C CA . ASN A 1 372 ? -12.211 12.758 9 1 98.12 372 ASN A CA 1
ATOM 2969 C C . ASN A 1 372 ? -12.766 13.625 7.871 1 98.12 372 ASN A C 1
ATOM 2971 O O . ASN A 1 372 ? -12.852 14.844 8.008 1 98.12 372 ASN A O 1
ATOM 2975 N N . THR A 1 373 ? -13.172 12.992 6.797 1 97.81 373 THR A N 1
ATOM 2976 C CA . THR A 1 373 ? -13.648 13.711 5.617 1 97.81 373 THR A CA 1
ATOM 2977 C C . THR A 1 373 ? -15.086 14.188 5.82 1 97.81 373 THR A C 1
ATOM 2979 O O . THR A 1 373 ? -15.375 15.375 5.668 1 97.81 373 THR A O 1
ATOM 2982 N N . ALA A 1 374 ? -15.961 13.266 6.227 1 96.69 374 ALA A N 1
ATOM 2983 C CA . ALA A 1 374 ? -17.391 13.555 6.305 1 96.69 374 ALA A CA 1
ATOM 2984 C C . ALA A 1 374 ? -17.75 14.141 7.664 1 96.69 374 ALA A C 1
ATOM 2986 O O . ALA A 1 374 ? -18.766 14.828 7.797 1 96.69 374 ALA A O 1
ATOM 2987 N N . ARG A 1 375 ? -17.047 13.75 8.695 1 96.44 375 ARG A N 1
ATOM 2988 C CA . ARG A 1 375 ? -17.281 14.164 10.078 1 96.44 375 ARG A CA 1
ATOM 2989 C C . ARG A 1 375 ? -18.719 13.859 10.5 1 96.44 375 ARG A C 1
ATOM 2991 O O . ARG A 1 375 ? -19.406 14.727 11.039 1 96.44 375 ARG A O 1
ATOM 2998 N N . GLN A 1 376 ? -19.125 12.703 10.188 1 96.75 376 GLN A N 1
ATOM 2999 C CA . GLN A 1 376 ? -20.453 12.195 10.539 1 96.75 376 GLN A CA 1
ATOM 3000 C C . GLN A 1 376 ? -20.359 10.875 11.297 1 96.75 376 GLN A C 1
ATOM 3002 O O . GLN A 1 376 ? -20.781 9.836 10.789 1 96.75 376 GLN A O 1
ATOM 3007 N N . PRO A 1 377 ? -19.875 10.953 12.57 1 97.94 377 PRO A N 1
ATOM 3008 C CA . PRO A 1 377 ? -19.656 9.711 13.305 1 97.94 377 PRO A CA 1
ATOM 3009 C C . PRO A 1 377 ? -20.953 8.969 13.625 1 97.94 377 PRO A C 1
ATOM 3011 O O . PRO A 1 377 ? -21 7.738 13.555 1 97.94 377 PRO A O 1
ATOM 3014 N N . ASP A 1 378 ? -22.031 9.727 13.961 1 98 378 ASP A N 1
ATOM 3015 C CA . ASP A 1 378 ? -23.312 9.078 14.266 1 98 378 ASP A CA 1
ATOM 3016 C C . ASP A 1 378 ? -23.922 8.453 13.008 1 98 378 ASP A C 1
ATOM 3018 O O . ASP A 1 378 ? -24.469 7.352 13.062 1 98 378 ASP A O 1
ATOM 3022 N N . ALA A 1 379 ? -23.828 9.172 11.914 1 98.44 379 ALA A N 1
ATOM 3023 C CA . ALA A 1 379 ? -24.328 8.633 10.648 1 98.44 379 ALA A CA 1
ATOM 3024 C C . ALA A 1 379 ? -23.547 7.383 10.25 1 98.44 379 ALA A C 1
ATOM 3026 O O . ALA A 1 379 ? -24.125 6.422 9.734 1 98.44 379 ALA A O 1
ATOM 3027 N N . PHE A 1 380 ? -22.281 7.457 10.477 1 98.38 380 PHE A N 1
ATOM 3028 C CA . PHE A 1 380 ? -21.438 6.301 10.203 1 98.38 380 PHE A CA 1
ATOM 3029 C C . PHE A 1 380 ? -21.875 5.094 11.016 1 98.38 380 PHE A C 1
ATOM 3031 O O . PHE A 1 380 ? -21.984 3.986 10.484 1 98.38 380 PHE A O 1
ATOM 3038 N N . ALA A 1 381 ? -22.188 5.293 12.25 1 98.44 381 ALA A N 1
ATOM 3039 C CA . ALA A 1 381 ? -22.656 4.227 13.133 1 98.44 381 ALA A CA 1
ATOM 3040 C C . ALA A 1 381 ? -24.016 3.691 12.672 1 98.44 381 ALA A C 1
ATOM 3042 O O . ALA A 1 381 ? -24.234 2.479 12.664 1 98.44 381 ALA A O 1
ATOM 3043 N N . ARG A 1 382 ? -24.859 4.59 12.289 1 98.25 382 ARG A N 1
ATOM 3044 C CA . ARG A 1 382 ? -26.188 4.18 11.836 1 98.25 382 ARG A CA 1
ATOM 3045 C C . ARG A 1 382 ? -26.094 3.34 10.562 1 98.25 382 ARG A C 1
ATOM 3047 O O . ARG A 1 382 ? -26.859 2.389 10.383 1 98.25 382 ARG A O 1
ATOM 3054 N N . VAL A 1 383 ? -25.172 3.709 9.68 1 97.88 383 VAL A N 1
ATOM 3055 C CA . VAL A 1 383 ? -24.953 2.922 8.469 1 97.88 383 VAL A CA 1
ATOM 3056 C C . VAL A 1 383 ? -24.484 1.517 8.844 1 97.88 383 VAL A C 1
ATOM 3058 O O . VAL A 1 383 ? -24.953 0.528 8.266 1 97.88 383 VAL A O 1
ATOM 3061 N N . ALA A 1 384 ? -23.578 1.439 9.82 1 97.31 384 ALA A N 1
ATOM 3062 C CA . ALA A 1 384 ? -23.109 0.134 10.289 1 97.31 384 ALA A CA 1
ATOM 3063 C C . ALA A 1 384 ? -24.281 -0.701 10.812 1 97.31 384 ALA A C 1
ATOM 3065 O O . ALA A 1 384 ? -24.344 -1.91 10.578 1 97.31 384 ALA A O 1
ATOM 3066 N N . ILE A 1 385 ? -25.188 -0.053 11.492 1 97.06 385 ILE A N 1
ATOM 3067 C CA . ILE A 1 385 ? -26.359 -0.736 12.031 1 97.06 385 ILE A CA 1
ATOM 3068 C C . ILE A 1 385 ? -27.234 -1.244 10.891 1 97.06 385 ILE A C 1
ATOM 3070 O O . ILE A 1 385 ? -27.766 -2.355 10.953 1 97.06 385 ILE A O 1
ATOM 3074 N N . LYS A 1 386 ? -27.375 -0.47 9.859 1 95.31 386 LYS A N 1
ATOM 3075 C CA . LYS A 1 386 ? -28.172 -0.887 8.711 1 95.31 386 LYS A CA 1
ATOM 3076 C C . LYS A 1 386 ? -27.578 -2.119 8.039 1 95.31 386 LYS A C 1
ATOM 3078 O O . LYS A 1 386 ? -28.297 -2.955 7.504 1 95.31 386 LYS A O 1
ATOM 3083 N N . LEU A 1 387 ? -26.312 -2.275 8.102 1 93.88 387 LEU A N 1
ATOM 3084 C CA . LEU A 1 387 ? -25.625 -3.4 7.48 1 93.88 387 LEU A CA 1
ATOM 3085 C C . LEU A 1 387 ? -25.75 -4.656 8.336 1 93.88 387 LEU A C 1
ATOM 3087 O O . LEU A 1 387 ? -25.406 -5.754 7.895 1 93.88 387 LEU A O 1
ATOM 3091 N N . SER A 1 388 ? -26.281 -4.551 9.492 1 93.31 388 SER A N 1
ATOM 3092 C CA . SER A 1 388 ? -26.422 -5.676 10.422 1 93.31 388 SER A CA 1
ATOM 3093 C C . SER A 1 388 ? -27.422 -6.703 9.898 1 93.31 388 SER A C 1
ATOM 3095 O O . SER A 1 388 ? -27.484 -7.824 10.398 1 93.31 388 SER A O 1
ATOM 3097 N N . THR A 1 389 ? -28.125 -6.348 8.859 1 90.44 389 THR A N 1
ATOM 3098 C CA . THR A 1 389 ? -29.094 -7.27 8.281 1 90.44 389 THR A CA 1
ATOM 3099 C C . THR A 1 389 ? -28.391 -8.461 7.641 1 90.44 389 THR A C 1
ATOM 3101 O O . THR A 1 389 ? -28.984 -9.539 7.496 1 90.44 389 THR A O 1
ATOM 3104 N N . TYR A 1 390 ? -27.125 -8.266 7.305 1 89.31 390 TYR A N 1
ATOM 3105 C CA . TYR A 1 390 ? -26.453 -9.375 6.633 1 89.31 390 TYR A CA 1
ATOM 3106 C C . TYR A 1 390 ? -25 -9.492 7.082 1 89.31 390 TYR A C 1
ATOM 3108 O O . TYR A 1 390 ? -24.219 -10.258 6.504 1 89.31 390 TYR A O 1
ATOM 3116 N N . ARG A 1 391 ? -24.656 -8.742 8.023 1 93.62 391 ARG A N 1
ATOM 3117 C CA . ARG A 1 391 ? -23.297 -8.82 8.562 1 93.62 391 ARG A CA 1
ATOM 3118 C C . ARG A 1 391 ? -23.312 -9.148 10.047 1 93.62 391 ARG A C 1
ATOM 3120 O O . ARG A 1 391 ? -24.141 -8.625 10.797 1 93.62 391 ARG A O 1
ATOM 3127 N N . LYS A 1 392 ? -22.453 -10.039 10.445 1 96.5 392 LYS A N 1
ATOM 3128 C CA . LYS A 1 392 ? -22.266 -10.289 11.867 1 96.5 392 LYS A CA 1
ATOM 3129 C C . LYS A 1 392 ? -21.594 -9.109 12.555 1 96.5 392 LYS A C 1
ATOM 3131 O O . LYS A 1 392 ? -20.5 -8.688 12.148 1 96.5 392 LYS A O 1
ATOM 3136 N N . MET A 1 393 ? -22.203 -8.656 13.617 1 97.06 393 MET A N 1
ATOM 3137 C CA . MET A 1 393 ? -21.812 -7.367 14.18 1 97.06 393 MET A CA 1
ATOM 3138 C C . MET A 1 393 ? -20.688 -7.535 15.195 1 97.06 393 MET A C 1
ATOM 3140 O O . MET A 1 393 ? -19.875 -6.629 15.383 1 97.06 393 MET A O 1
ATOM 3144 N N . ASN A 1 394 ? -20.656 -8.664 15.875 1 96.38 394 ASN A N 1
ATOM 3145 C CA . ASN A 1 394 ? -19.719 -8.812 16.984 1 96.38 394 ASN A CA 1
ATOM 3146 C C . ASN A 1 394 ? -19.062 -10.188 16.984 1 96.38 394 ASN A C 1
ATOM 3148 O O . ASN A 1 394 ? -19.297 -10.992 17.875 1 96.38 394 ASN A O 1
ATOM 3152 N N . PRO A 1 395 ? -18.156 -10.398 16.109 1 96.81 395 PRO A N 1
ATOM 3153 C CA . PRO A 1 395 ? -17.422 -11.672 16.078 1 96.81 395 PRO A CA 1
ATOM 3154 C C . PRO A 1 395 ? -16.328 -11.742 17.156 1 96.81 395 PRO A C 1
ATOM 3156 O O . PRO A 1 395 ? -15.922 -10.719 17.688 1 96.81 395 PRO A O 1
ATOM 3159 N N . GLY A 1 396 ? -15.938 -12.992 17.453 1 95.81 396 GLY A N 1
ATOM 3160 C CA . GLY A 1 396 ? -14.734 -13.141 18.25 1 95.81 396 GLY A CA 1
ATOM 3161 C C . GLY A 1 396 ? -13.492 -12.617 17.547 1 95.81 396 GLY A C 1
ATOM 3162 O O . GLY A 1 396 ? -13.5 -12.398 16.328 1 95.81 396 GLY A O 1
ATOM 3163 N N . TYR A 1 397 ? -12.492 -12.492 18.359 1 93.94 397 TYR A N 1
ATOM 3164 C CA . TYR A 1 397 ? -11.25 -11.906 17.859 1 93.94 397 TYR A CA 1
ATOM 3165 C C . TYR A 1 397 ? -10.68 -12.734 16.703 1 93.94 397 TYR A C 1
ATOM 3167 O O . TYR A 1 397 ? -10.445 -12.219 15.617 1 93.94 397 TYR A O 1
ATOM 3175 N N . TRP A 1 398 ? -10.516 -14 16.859 1 94.62 398 TRP A N 1
ATOM 3176 C CA . TRP A 1 398 ? -9.93 -14.875 15.859 1 94.62 398 TRP A CA 1
ATOM 3177 C C . TRP A 1 398 ? -10.891 -15.086 14.695 1 94.62 398 TRP A C 1
ATOM 3179 O O . TRP A 1 398 ? -10.461 -15.242 13.547 1 94.62 398 TRP A O 1
ATOM 3189 N N . GLU A 1 399 ? -12.133 -15.055 15.031 1 95.69 399 GLU A N 1
ATOM 3190 C CA . GLU A 1 399 ? -13.141 -15.164 13.984 1 95.69 399 GLU A CA 1
ATOM 3191 C C . GLU A 1 399 ? -13.023 -14.023 12.977 1 95.69 399 GLU A C 1
ATOM 3193 O O . GLU A 1 399 ? -13.062 -14.258 11.766 1 95.69 399 GLU A O 1
ATOM 3198 N N . GLU A 1 400 ? -12.891 -12.875 13.492 1 95.81 400 GLU A N 1
ATOM 3199 C CA . GLU A 1 400 ? -12.766 -11.703 12.625 1 95.81 400 GLU A CA 1
ATOM 3200 C C . GLU A 1 400 ? -11.492 -11.766 11.789 1 95.81 400 GLU A C 1
ATOM 3202 O O . GLU A 1 400 ? -11.523 -11.5 10.586 1 95.81 400 GLU A O 1
ATOM 3207 N N . ILE A 1 401 ? -10.438 -12.219 12.32 1 93.94 401 ILE A N 1
ATOM 3208 C CA . ILE A 1 401 ? -9.148 -12.273 11.641 1 93.94 401 ILE A CA 1
ATOM 3209 C C . ILE A 1 401 ? -9.211 -13.289 10.5 1 93.94 401 ILE A C 1
ATOM 3211 O O . ILE A 1 401 ? -8.734 -13.031 9.398 1 93.94 401 ILE A O 1
ATOM 3215 N N . PHE A 1 402 ? -9.844 -14.344 10.719 1 94.38 402 PHE A N 1
ATOM 3216 C CA . PHE A 1 402 ? -9.805 -15.438 9.75 1 94.38 402 PHE A CA 1
ATOM 3217 C C . PHE A 1 402 ? -10.859 -15.242 8.672 1 94.38 402 PHE A C 1
ATOM 3219 O O . PHE A 1 402 ? -10.633 -15.57 7.508 1 94.38 402 PHE A O 1
ATOM 3226 N N . PHE A 1 403 ? -11.969 -14.578 9.07 1 94.56 403 PHE A N 1
ATOM 3227 C CA . PHE A 1 403 ? -13.086 -14.734 8.141 1 94.56 403 PHE A CA 1
ATOM 3228 C C . PHE A 1 403 ? -13.586 -13.375 7.668 1 94.56 403 PHE A C 1
ATOM 3230 O O . PHE A 1 403 ? -14.352 -13.297 6.699 1 94.56 403 PHE A O 1
ATOM 3237 N N . PHE A 1 404 ? -13.172 -12.266 8.305 1 95.44 404 PHE A N 1
ATOM 3238 C CA . PHE A 1 404 ? -13.742 -10.969 7.961 1 95.44 404 PHE A CA 1
ATOM 3239 C C . PHE A 1 404 ? -12.82 -10.203 7.016 1 95.44 404 PHE A C 1
ATOM 3241 O O . PHE A 1 404 ? -11.648 -9.992 7.324 1 95.44 404 PHE A O 1
ATOM 3248 N N . ASP A 1 405 ? -13.367 -9.812 5.934 1 94.75 405 ASP A N 1
ATOM 3249 C CA . ASP A 1 405 ? -12.625 -8.922 5.047 1 94.75 405 ASP A CA 1
ATOM 3250 C C . ASP A 1 405 ? -12.93 -7.461 5.355 1 94.75 405 ASP A C 1
ATOM 3252 O O . ASP A 1 405 ? -12.289 -6.559 4.809 1 94.75 405 ASP A O 1
ATOM 3256 N N . HIS A 1 406 ? -13.938 -7.152 6.105 1 96.56 406 HIS A N 1
ATOM 3257 C CA . HIS A 1 406 ? -14.258 -5.855 6.684 1 96.56 406 HIS A CA 1
ATOM 3258 C C . HIS A 1 406 ? -14.219 -5.906 8.211 1 96.56 406 HIS A C 1
ATOM 3260 O O . HIS A 1 406 ? -14.461 -6.957 8.805 1 96.56 406 HIS A O 1
ATOM 3266 N N . PRO A 1 407 ? -13.914 -4.75 8.797 1 96.94 407 PRO A N 1
ATOM 3267 C CA . PRO A 1 407 ? -14.109 -4.73 10.25 1 96.94 407 PRO A CA 1
ATOM 3268 C C . PRO A 1 407 ? -15.562 -4.992 10.656 1 96.94 407 PRO A C 1
ATOM 3270 O O . PRO A 1 407 ? -16.484 -4.668 9.906 1 96.94 407 PRO A O 1
ATOM 3273 N N . SER A 1 408 ? -15.703 -5.566 11.852 1 97.56 408 SER A N 1
ATOM 3274 C CA . SER A 1 408 ? -17.047 -5.824 12.344 1 97.56 408 SER A CA 1
ATOM 3275 C C . SER A 1 408 ? -17.812 -4.52 12.586 1 97.56 408 SER A C 1
ATOM 3277 O O . SER A 1 408 ? -17.203 -3.469 12.781 1 97.56 408 SER A O 1
ATOM 3279 N N . GLY A 1 409 ? -19.156 -4.66 12.539 1 97.75 409 GLY A N 1
ATOM 3280 C CA . GLY A 1 409 ? -19.969 -3.498 12.852 1 97.75 409 GLY A CA 1
ATOM 3281 C C . GLY A 1 409 ? -19.656 -2.898 14.211 1 97.75 409 GLY A C 1
ATOM 3282 O O . GLY A 1 409 ? -19.609 -1.676 14.359 1 97.75 409 GLY A O 1
ATOM 3283 N N . HIS A 1 410 ? -19.391 -3.736 15.148 1 97.94 410 HIS A N 1
ATOM 3284 C CA . HIS A 1 410 ? -19.031 -3.281 16.484 1 97.94 410 HIS A CA 1
ATOM 3285 C C . HIS A 1 410 ? -17.781 -2.408 16.438 1 97.94 410 HIS A C 1
ATOM 3287 O O . HIS A 1 410 ? -17.766 -1.308 17 1 97.94 410 HIS A O 1
ATOM 3293 N N . ASN A 1 411 ? -16.734 -2.918 15.828 1 97.75 411 ASN A N 1
ATOM 3294 C CA . ASN A 1 411 ? -15.477 -2.189 15.781 1 97.75 411 ASN A CA 1
ATOM 3295 C C . ASN A 1 411 ? -15.609 -0.882 15.008 1 97.75 411 ASN A C 1
ATOM 3297 O O . ASN A 1 411 ? -14.984 0.121 15.359 1 97.75 411 ASN A O 1
ATOM 3301 N N . ARG A 1 412 ? -16.406 -0.884 13.938 1 98.25 412 ARG A N 1
ATOM 3302 C CA . ARG A 1 412 ? -16.641 0.333 13.164 1 98.25 412 ARG A CA 1
ATOM 3303 C C . ARG A 1 412 ? -17.359 1.387 14.008 1 98.25 412 ARG A C 1
ATOM 3305 O O . ARG A 1 412 ? -17 2.564 13.969 1 98.25 412 ARG A O 1
ATOM 3312 N N . ILE A 1 413 ? -18.375 0.962 14.75 1 98.5 413 ILE A N 1
ATOM 3313 C CA . ILE A 1 413 ? -19.109 1.881 15.609 1 98.5 413 ILE A CA 1
ATOM 3314 C C . ILE A 1 413 ? -18.188 2.398 16.719 1 98.5 413 ILE A C 1
ATOM 3316 O O . ILE A 1 413 ? -18.203 3.59 17.031 1 98.5 413 ILE A O 1
ATOM 3320 N N . LEU A 1 414 ? -17.438 1.496 17.297 1 98.06 414 LEU A N 1
ATOM 3321 C CA . LEU A 1 414 ? -16.5 1.88 18.344 1 98.06 414 LEU A CA 1
ATOM 3322 C C . LEU A 1 414 ? -15.547 2.965 17.859 1 98.06 414 LEU A C 1
ATOM 3324 O O . LEU A 1 414 ? -15.297 3.945 18.562 1 98.06 414 LEU A O 1
ATOM 3328 N N . GLU A 1 415 ? -15.039 2.789 16.688 1 97.56 415 GLU A N 1
ATOM 3329 C CA . GLU A 1 415 ? -14.125 3.76 16.094 1 97.56 415 GLU A CA 1
ATOM 3330 C C . GLU A 1 415 ? -14.82 5.098 15.867 1 97.56 415 GLU A C 1
ATOM 3332 O O . GLU A 1 415 ? -14.234 6.156 16.109 1 97.56 415 GLU A O 1
ATOM 3337 N N . ALA A 1 416 ? -15.992 5.047 15.398 1 98.38 416 ALA A N 1
ATOM 3338 C CA . ALA A 1 416 ? -16.766 6.266 15.164 1 98.38 416 ALA A CA 1
ATOM 3339 C C . ALA A 1 416 ? -17.031 7.016 16.469 1 98.38 416 ALA A C 1
ATOM 3341 O O . ALA A 1 416 ? -16.906 8.242 16.516 1 98.38 416 ALA A O 1
ATOM 3342 N N . MET A 1 417 ? -17.359 6.293 17.469 1 98.12 417 MET A N 1
ATOM 3343 C CA . MET A 1 417 ? -17.672 6.922 18.75 1 98.12 417 MET A CA 1
ATOM 3344 C C . MET A 1 417 ? -16.406 7.461 19.406 1 98.12 417 MET A C 1
ATOM 3346 O O . MET A 1 417 ? -16.438 8.484 20.078 1 98.12 417 MET A O 1
ATOM 3350 N N . ARG A 1 418 ? -15.32 6.734 19.266 1 97 418 ARG A N 1
ATOM 3351 C CA . ARG A 1 418 ? -14.039 7.262 19.734 1 97 418 ARG A CA 1
ATOM 3352 C C . ARG A 1 418 ? -13.695 8.57 19.031 1 97 418 ARG A C 1
ATOM 3354 O O . ARG A 1 418 ? -13.25 9.523 19.672 1 97 418 ARG A O 1
ATOM 3361 N N . TRP A 1 419 ? -13.852 8.602 17.75 1 97.88 419 TRP A N 1
ATOM 3362 C CA . TRP A 1 419 ? -13.641 9.82 16.969 1 97.88 419 TRP A CA 1
ATOM 3363 C C . TRP A 1 419 ? -14.516 10.953 17.484 1 97.88 419 TRP A C 1
ATOM 3365 O O . TRP A 1 419 ? -14.047 12.078 17.672 1 97.88 419 TRP A O 1
ATOM 3375 N N . LYS A 1 420 ? -15.781 10.641 17.75 1 97.06 420 LYS A N 1
ATOM 3376 C CA . LYS A 1 420 ? -16.734 11.625 18.25 1 97.06 420 LYS A CA 1
ATOM 3377 C C . LYS A 1 420 ? -16.297 12.18 19.594 1 97.06 420 LYS A C 1
ATOM 3379 O O . LYS A 1 420 ? -16.406 13.383 19.844 1 97.06 420 LYS A O 1
ATOM 3384 N N . ALA A 1 421 ? -15.844 11.297 20.391 1 96.38 421 ALA A N 1
ATOM 3385 C CA . ALA A 1 421 ? -15.422 11.68 21.734 1 96.38 421 ALA A CA 1
ATOM 3386 C C . ALA A 1 421 ? -14.367 12.789 21.672 1 96.38 421 ALA A C 1
ATOM 3388 O O . ALA A 1 421 ? -14.328 13.656 22.547 1 96.38 421 ALA A O 1
ATOM 3389 N N . GLU A 1 422 ? -13.555 12.812 20.641 1 95.25 422 GLU A N 1
ATOM 3390 C CA . GLU A 1 422 ? -12.453 13.758 20.531 1 95.25 422 GLU A CA 1
ATOM 3391 C C . GLU A 1 422 ? -12.867 15.016 19.781 1 95.25 422 GLU A C 1
ATOM 3393 O O . GLU A 1 422 ? -12.094 15.969 19.672 1 95.25 422 GLU A O 1
ATOM 3398 N N . HIS A 1 423 ? -14.141 15.062 19.266 1 94.19 423 HIS A N 1
ATOM 3399 C CA . HIS A 1 423 ? -14.57 16.188 18.438 1 94.19 423 HIS A CA 1
ATOM 3400 C C . HIS A 1 423 ? -15.883 16.781 18.953 1 94.19 423 HIS A C 1
ATOM 3402 O O . HIS A 1 423 ? -16.625 17.406 18.203 1 94.19 423 HIS A O 1
ATOM 3408 N N . LEU A 1 424 ? -16.234 16.641 20.156 1 86.88 424 LEU A N 1
ATOM 3409 C CA . LEU A 1 424 ? -17.5 17.094 20.75 1 86.88 424 LEU A CA 1
ATOM 3410 C C . LEU A 1 424 ? -17.609 18.609 20.688 1 86.88 424 LEU A C 1
ATOM 3412 O O . LEU A 1 424 ? -18.703 19.141 20.516 1 86.88 424 LEU A O 1
ATOM 3416 N N . ASN A 1 425 ? -16.547 19.25 20.859 1 76 425 ASN A N 1
ATOM 3417 C CA . ASN A 1 425 ? -16.562 20.703 20.938 1 76 425 ASN A CA 1
ATOM 3418 C C . ASN A 1 425 ? -16.719 21.344 19.562 1 76 425 ASN A C 1
ATOM 3420 O O . ASN A 1 425 ? -16.938 22.547 19.453 1 76 425 ASN A O 1
ATOM 3424 N N . GLU A 1 426 ? -16.641 20.625 18.516 1 70.38 426 GLU A N 1
ATOM 3425 C CA . GLU A 1 426 ? -16.766 21.156 17.156 1 70.38 426 GLU A CA 1
ATOM 3426 C C . GLU A 1 426 ? -18.219 21.156 16.703 1 70.38 426 GLU A C 1
ATOM 3428 O O . GLU A 1 426 ? -18.516 21.578 15.578 1 70.38 426 GLU A O 1
ATOM 3433 N N . GLY A 1 427 ? -19.109 20.953 17.562 1 57.91 427 GLY A N 1
ATOM 3434 C CA . GLY A 1 427 ? -20.5 20.875 17.156 1 57.91 427 GLY A CA 1
ATOM 3435 C C . GLY A 1 427 ? -20.828 19.641 16.344 1 57.91 427 GLY A C 1
ATOM 3436 O O . GLY A 1 427 ? -21.828 19.594 15.625 1 57.91 427 GLY A O 1
ATOM 3437 N N . VAL A 1 428 ? -19.969 18.766 16.375 1 52.91 428 VAL A N 1
ATOM 3438 C CA . VAL A 1 428 ? -20.062 17.562 15.562 1 52.91 428 VAL A CA 1
ATOM 3439 C C . VAL A 1 428 ? -21.016 16.562 16.234 1 52.91 428 VAL A C 1
ATOM 3441 O O . VAL A 1 428 ? -20.953 16.359 17.438 1 52.91 428 VAL A O 1
ATOM 3444 N N . GLY A 1 429 ? -22.203 16.156 15.68 1 42.59 429 GLY A N 1
ATOM 3445 C CA . GLY A 1 429 ? -23.172 15.188 16.141 1 42.59 429 GLY A CA 1
ATOM 3446 C C . GLY A 1 429 ? -24.422 15.82 16.719 1 42.59 429 GLY A C 1
ATOM 3447 O O . GLY A 1 429 ? -25.344 15.117 17.156 1 42.59 429 GLY A O 1
ATOM 3448 N N . LYS A 1 430 ? -24.484 17.109 17.141 1 40.03 430 LYS A N 1
ATOM 3449 C CA . LYS A 1 430 ? -25.641 17.75 17.734 1 40.03 430 LYS A CA 1
ATOM 3450 C C . LYS A 1 430 ? -26.781 17.891 16.719 1 40.03 430 LYS A C 1
ATOM 3452 O O . LYS A 1 430 ? -27.859 18.391 17.062 1 40.03 430 LYS A O 1
ATOM 3457 N N . GLN A 1 431 ? -26.594 17.656 15.516 1 33.34 431 GLN A N 1
ATOM 3458 C CA . GLN A 1 431 ? -27.859 17.766 14.805 1 33.34 431 GLN A CA 1
ATOM 3459 C C . GLN A 1 431 ? -28.609 16.422 14.781 1 33.34 431 GLN A C 1
ATOM 3461 O O . GLN A 1 431 ? -27.984 15.375 14.602 1 33.34 431 GLN A O 1
ATOM 3466 N N . MET B 1 1 ? 19.328 -14.359 -26.797 1 20.25 1 MET B N 1
ATOM 3467 C CA . MET B 1 1 ? 19.047 -12.984 -27.219 1 20.25 1 MET B CA 1
ATOM 3468 C C . MET B 1 1 ? 17.641 -12.57 -26.812 1 20.25 1 MET B C 1
ATOM 3470 O O . MET B 1 1 ? 17.281 -11.398 -26.938 1 20.25 1 MET B O 1
ATOM 3474 N N . LYS B 1 2 ? 16.703 -13.594 -26.828 1 28.11 2 LYS B N 1
ATOM 3475 C CA . LYS B 1 2 ? 15.258 -13.422 -26.766 1 28.11 2 LYS B CA 1
ATOM 3476 C C . LYS B 1 2 ? 14.812 -13.047 -25.359 1 28.11 2 LYS B C 1
ATOM 3478 O O . LYS B 1 2 ? 13.672 -12.609 -25.156 1 28.11 2 LYS B O 1
ATOM 3483 N N . GLY B 1 3 ? 15.672 -13.422 -24.375 1 26.61 3 GLY B N 1
ATOM 3484 C CA . GLY B 1 3 ? 15.281 -13.227 -23 1 26.61 3 GLY B CA 1
ATOM 3485 C C . GLY B 1 3 ? 15.398 -11.781 -22.531 1 26.61 3 GLY B C 1
ATOM 3486 O O . GLY B 1 3 ? 15.086 -11.461 -21.391 1 26.61 3 GLY B O 1
ATOM 3487 N N . SER B 1 4 ? 16.188 -11.039 -23.281 1 27.84 4 SER B N 1
ATOM 3488 C CA . SER B 1 4 ? 16.609 -9.703 -22.875 1 27.84 4 SER B CA 1
ATOM 3489 C C . SER B 1 4 ? 15.453 -8.711 -22.922 1 27.84 4 SER B C 1
ATOM 3491 O O . SER B 1 4 ? 15.492 -7.676 -22.25 1 27.84 4 SER B O 1
ATOM 3493 N N . LEU B 1 5 ? 14.602 -8.82 -23.938 1 26.36 5 LEU B N 1
ATOM 3494 C CA . LEU B 1 5 ? 13.602 -7.801 -24.234 1 26.36 5 LEU B CA 1
ATOM 3495 C C . LEU B 1 5 ? 12.539 -7.75 -23.141 1 26.36 5 LEU B C 1
ATOM 3497 O O . LEU B 1 5 ? 11.992 -6.684 -22.844 1 26.36 5 LEU B O 1
ATOM 3501 N N . LEU B 1 6 ? 12.344 -8.836 -22.547 1 26.62 6 LEU B N 1
ATOM 3502 C CA . LEU B 1 6 ? 11.164 -8.898 -21.703 1 26.62 6 LEU B CA 1
ATOM 3503 C C . LEU B 1 6 ? 11.391 -8.133 -20.391 1 26.62 6 LEU B C 1
ATOM 3505 O O . LEU B 1 6 ? 10.453 -7.586 -19.812 1 26.62 6 LEU B O 1
ATOM 3509 N N . ILE B 1 7 ? 12.633 -8.109 -20.031 1 29.02 7 ILE B N 1
ATOM 3510 C CA . ILE B 1 7 ? 12.867 -7.391 -18.781 1 29.02 7 ILE B CA 1
ATOM 3511 C C . ILE B 1 7 ? 12.656 -5.895 -19 1 29.02 7 ILE B C 1
ATOM 3513 O O . ILE B 1 7 ? 12.094 -5.207 -18.141 1 29.02 7 ILE B O 1
ATOM 3517 N N . LEU B 1 8 ? 13.062 -5.383 -20.141 1 27.84 8 LEU B N 1
ATOM 3518 C CA . LEU B 1 8 ? 12.875 -3.961 -20.422 1 27.84 8 LEU B CA 1
ATOM 3519 C C . LEU B 1 8 ? 11.398 -3.617 -20.531 1 27.84 8 LEU B C 1
ATOM 3521 O O . LEU B 1 8 ? 10.984 -2.508 -20.172 1 27.84 8 LEU B O 1
ATOM 3525 N N . LEU B 1 9 ? 10.633 -4.52 -21.047 1 28.22 9 LEU B N 1
ATOM 3526 C CA . LEU B 1 9 ? 9.219 -4.207 -21.203 1 28.22 9 LEU B CA 1
ATOM 3527 C C . LEU B 1 9 ? 8.531 -4.066 -19.859 1 28.22 9 LEU B C 1
ATOM 3529 O O . LEU B 1 9 ? 7.555 -3.326 -19.719 1 28.22 9 LEU B O 1
ATOM 3533 N N . PHE B 1 10 ? 9.031 -4.801 -18.938 1 29.61 10 PHE B N 1
ATOM 3534 C CA . PHE B 1 10 ? 8.328 -4.797 -17.656 1 29.61 10 PHE B CA 1
ATOM 3535 C C . PHE B 1 10 ? 8.539 -3.475 -16.938 1 29.61 10 PHE B C 1
ATOM 3537 O O . PHE B 1 10 ? 7.672 -3.033 -16.172 1 29.61 10 PHE B O 1
ATOM 3544 N N . CYS B 1 11 ? 9.719 -2.988 -17.047 1 29.14 11 CYS B N 1
ATOM 3545 C CA . CYS B 1 11 ? 9.922 -1.703 -16.375 1 29.14 11 CYS B CA 1
ATOM 3546 C C . CYS B 1 11 ? 9.062 -0.62 -17.016 1 29.14 11 CYS B C 1
ATOM 3548 O O . CYS B 1 11 ? 8.641 0.32 -16.344 1 29.14 11 CYS B O 1
ATOM 3550 N N . PHE B 1 12 ? 8.883 -0.664 -18.312 1 28.73 12 PHE B N 1
ATOM 3551 C CA . PHE B 1 12 ? 8.148 0.414 -18.969 1 28.73 12 PHE B CA 1
ATOM 3552 C C . PHE B 1 12 ? 6.66 0.341 -18.625 1 28.73 12 PHE B C 1
ATOM 3554 O O . PHE B 1 12 ? 5.973 1.363 -18.609 1 28.73 12 PHE B O 1
ATOM 3561 N N . CYS B 1 13 ? 6.191 -0.874 -18.484 1 29.03 13 CYS B N 1
ATOM 3562 C CA . CYS B 1 13 ? 4.75 -0.886 -18.25 1 29.03 13 CYS B CA 1
ATOM 3563 C C . CYS B 1 13 ? 4.414 -0.303 -16.891 1 29.03 13 CYS B C 1
ATOM 3565 O O . CYS B 1 13 ? 3.346 0.282 -16.703 1 29.03 13 CYS B O 1
ATOM 3567 N N . PHE B 1 14 ? 5.285 -0.539 -15.992 1 29.81 14 PHE B N 1
ATOM 3568 C CA . PHE B 1 14 ? 4.961 0.068 -14.703 1 29.81 14 PHE B CA 1
ATOM 3569 C C . PHE B 1 14 ? 5.129 1.581 -14.766 1 29.81 14 PHE B C 1
ATOM 3571 O O . PHE B 1 14 ? 4.473 2.312 -14.016 1 29.81 14 PHE B O 1
ATOM 3578 N N . ILE B 1 15 ? 6.055 2.049 -15.578 1 29.53 15 ILE B N 1
ATOM 3579 C CA . ILE B 1 15 ? 6.156 3.494 -15.75 1 29.53 15 ILE B CA 1
ATOM 3580 C C . ILE B 1 15 ? 4.891 4.023 -16.422 1 29.53 15 ILE B C 1
ATOM 3582 O O . ILE B 1 15 ? 4.41 5.109 -16.094 1 29.53 15 ILE B O 1
ATOM 3586 N N . GLY B 1 16 ? 4.336 3.324 -17.391 1 28.98 16 GLY B N 1
ATOM 3587 C CA . GLY B 1 16 ? 3.135 3.797 -18.062 1 28.98 16 GLY B CA 1
ATOM 3588 C C . GLY B 1 16 ? 1.937 3.896 -17.141 1 28.98 16 GLY B C 1
ATOM 3589 O O . GLY B 1 16 ? 1.081 4.766 -17.312 1 28.98 16 GLY B O 1
ATOM 3590 N N . VAL B 1 17 ? 1.917 2.91 -16.281 1 29.09 17 VAL B N 1
ATOM 3591 C CA . VAL B 1 17 ? 0.754 3.002 -15.406 1 29.09 17 VAL B CA 1
ATOM 3592 C C . VAL B 1 17 ? 0.941 4.148 -14.422 1 29.09 17 VAL B C 1
ATOM 3594 O O . VAL B 1 17 ? -0.025 4.816 -14.047 1 29.09 17 VAL B O 1
ATOM 3597 N N . SER B 1 18 ? 2.166 4.355 -14.055 1 30 18 SER B N 1
ATOM 3598 C CA . SER B 1 18 ? 2.361 5.496 -13.164 1 30 18 SER B CA 1
ATOM 3599 C C . SER B 1 18 ? 2.041 6.809 -13.875 1 30 18 SER B C 1
ATOM 3601 O O . SER B 1 18 ? 1.758 7.816 -13.227 1 30 18 SER B O 1
ATOM 3603 N N . PHE B 1 19 ? 2.34 6.914 -15.203 1 29.41 19 PHE B N 1
ATOM 3604 C CA . PHE B 1 19 ? 2.041 8.148 -15.93 1 29.41 19 PHE B CA 1
ATOM 3605 C C . PHE B 1 19 ? 0.54 8.406 -15.953 1 29.41 19 PHE B C 1
ATOM 3607 O O . PHE B 1 19 ? 0.109 9.562 -16.047 1 29.41 19 PHE B O 1
ATOM 3614 N N . ALA B 1 20 ? -0.206 7.34 -15.984 1 30.7 20 ALA B N 1
ATOM 3615 C CA . ALA B 1 20 ? -1.634 7.621 -16.109 1 30.7 20 ALA B CA 1
ATOM 3616 C C . ALA B 1 20 ? -2.186 8.25 -14.836 1 30.7 20 ALA B C 1
ATOM 3618 O O . ALA B 1 20 ? -3.199 8.945 -14.867 1 30.7 20 ALA B O 1
ATOM 3619 N N . ALA B 1 21 ? -1.491 7.953 -13.742 1 29.95 21 ALA B N 1
ATOM 3620 C CA . ALA B 1 21 ? -2.09 8.562 -12.562 1 29.95 21 ALA B CA 1
ATOM 3621 C C . ALA B 1 21 ? -1.825 10.062 -12.523 1 29.95 21 ALA B C 1
ATOM 3623 O O . ALA B 1 21 ? -2.582 10.82 -11.906 1 29.95 21 ALA B O 1
ATOM 3624 N N . ALA B 1 22 ? -0.656 10.477 -13.047 1 30.25 22 ALA B N 1
ATOM 3625 C CA . ALA B 1 22 ? -0.347 11.891 -12.867 1 30.25 22 ALA B CA 1
ATOM 3626 C C . ALA B 1 22 ? -1.302 12.766 -13.672 1 30.25 22 ALA B C 1
ATOM 3628 O O . ALA B 1 22 ? -1.635 13.883 -13.258 1 30.25 22 ALA B O 1
ATOM 3629 N N . ASP B 1 23 ? -1.49 12.32 -14.938 1 29.19 23 ASP B N 1
ATOM 3630 C CA . ASP B 1 23 ? -2.102 13.383 -15.734 1 29.19 23 ASP B CA 1
ATOM 3631 C C . ASP B 1 23 ? -3.57 13.57 -15.359 1 29.19 23 ASP B C 1
ATOM 3633 O O . ASP B 1 23 ? -4.336 14.18 -16.125 1 29.19 23 ASP B O 1
ATOM 3637 N N . SER B 1 24 ? -4.016 12.766 -14.5 1 28.11 24 SER B N 1
ATOM 3638 C CA . SER B 1 24 ? -5.445 13.055 -14.414 1 28.11 24 SER B CA 1
ATOM 3639 C C . SER B 1 24 ? -5.691 14.414 -13.758 1 28.11 24 SER B C 1
ATOM 3641 O O . SER B 1 24 ? -6.656 14.578 -13.016 1 28.11 24 SER B O 1
ATOM 3643 N N . ALA B 1 25 ? -4.672 15.172 -13.5 1 30.45 25 ALA B N 1
ATOM 3644 C CA . ALA B 1 25 ? -5.102 16.547 -13.258 1 30.45 25 ALA B CA 1
ATOM 3645 C C . ALA B 1 25 ? -5.941 17.078 -14.414 1 30.45 25 ALA B C 1
ATOM 3647 O O . ALA B 1 25 ? -5.422 17.75 -15.312 1 30.45 25 ALA B O 1
ATOM 3648 N N . ALA B 1 26 ? -6.781 16.312 -15.086 1 31.06 26 ALA B N 1
ATOM 3649 C CA . ALA B 1 26 ? -7.711 16.938 -16.016 1 31.06 26 ALA B CA 1
ATOM 3650 C C . ALA B 1 26 ? -8.352 18.172 -15.414 1 31.06 26 ALA B C 1
ATOM 3652 O O . ALA B 1 26 ? -8.57 18.25 -14.203 1 31.06 26 ALA B O 1
ATOM 3653 N N . THR B 1 27 ? -8.305 19.25 -16.188 1 28.75 27 THR B N 1
ATOM 3654 C CA . THR B 1 27 ? -9.07 20.469 -16.016 1 28.75 27 THR B CA 1
ATOM 3655 C C . THR B 1 27 ? -10.492 20.172 -15.562 1 28.75 27 THR B C 1
ATOM 3657 O O . THR B 1 27 ? -11.273 19.562 -16.297 1 28.75 27 THR B O 1
ATOM 3660 N N . VAL B 1 28 ? -10.578 19.828 -14.289 1 33.34 28 VAL B N 1
ATOM 3661 C CA . VAL B 1 28 ? -11.953 20 -13.828 1 33.34 28 VAL B CA 1
ATOM 3662 C C . VAL B 1 28 ? -12.625 21.141 -14.594 1 33.34 28 VAL B C 1
ATOM 3664 O O . VAL B 1 28 ? -12.141 22.266 -14.586 1 33.34 28 VAL B O 1
ATOM 3667 N N . GLN B 1 29 ? -13.289 20.938 -15.672 1 28.5 29 GLN B N 1
ATOM 3668 C CA . GLN B 1 29 ? -14.086 21.938 -16.375 1 28.5 29 GLN B CA 1
ATOM 3669 C C . GLN B 1 29 ? -14.836 22.844 -15.398 1 28.5 29 GLN B C 1
ATOM 3671 O O . GLN B 1 29 ? -15.453 22.344 -14.445 1 28.5 29 GLN B O 1
ATOM 3676 N N . LYS B 1 30 ? -14.609 24.188 -15.469 1 31.69 30 LYS B N 1
ATOM 3677 C CA . LYS B 1 30 ? -15.258 25.375 -14.914 1 31.69 30 LYS B CA 1
ATOM 3678 C C . LYS B 1 30 ? -16.781 25.281 -15.008 1 31.69 30 LYS B C 1
ATOM 3680 O O . LYS B 1 30 ? -17.344 25.469 -16.078 1 31.69 30 LYS B O 1
ATOM 3685 N N . THR B 1 31 ? -17.422 24.453 -14.391 1 31.56 31 THR B N 1
ATOM 3686 C CA . THR B 1 31 ? -18.812 24.844 -14.414 1 31.56 31 THR B CA 1
ATOM 3687 C C . THR B 1 31 ? -19.031 26.156 -13.664 1 31.56 31 THR B C 1
ATOM 3689 O O . THR B 1 31 ? -18.625 26.281 -12.5 1 31.56 31 THR B O 1
ATOM 3692 N N . ASP B 1 32 ? -19.203 27.359 -14.297 1 30.39 32 ASP B N 1
ATOM 3693 C CA . ASP B 1 32 ? -19.453 28.766 -14.008 1 30.39 32 ASP B CA 1
ATOM 3694 C C . ASP B 1 32 ? -20.625 28.922 -13.039 1 30.39 32 ASP B C 1
ATOM 3696 O O . ASP B 1 32 ? -21.734 29.297 -13.438 1 30.39 32 ASP B O 1
ATOM 3700 N N . THR B 1 33 ? -21.047 28.141 -12.148 1 32.38 33 THR B N 1
ATOM 3701 C CA . THR B 1 33 ? -22.141 28.828 -11.461 1 32.38 33 THR B CA 1
ATOM 3702 C C . THR B 1 33 ? -21.594 30.016 -10.656 1 32.38 33 THR B C 1
ATOM 3704 O O . THR B 1 33 ? -20.5 29.938 -10.109 1 32.38 33 THR B O 1
ATOM 3707 N N . ALA B 1 34 ? -22.141 31.297 -10.57 1 34.03 34 ALA B N 1
ATOM 3708 C CA . ALA B 1 34 ? -21.969 32.688 -10.125 1 34.03 34 ALA B CA 1
ATOM 3709 C C . ALA B 1 34 ? -21.562 32.719 -8.656 1 34.03 34 ALA B C 1
ATOM 3711 O O . ALA B 1 34 ? -21.562 33.812 -8.047 1 34.03 34 ALA B O 1
ATOM 3712 N N . ILE B 1 35 ? -21.781 31.922 -7.758 1 39.5 35 ILE B N 1
ATOM 3713 C CA . ILE B 1 35 ? -21.438 32.344 -6.41 1 39.5 35 ILE B CA 1
ATOM 3714 C C . ILE B 1 35 ? -19.969 32.719 -6.352 1 39.5 35 ILE B C 1
ATOM 3716 O O . ILE B 1 35 ? -19.109 32.031 -6.898 1 39.5 35 ILE B O 1
ATOM 3720 N N . LYS B 1 36 ? -19.516 33.875 -6.031 1 46.91 36 LYS B N 1
ATOM 3721 C CA . LYS B 1 36 ? -18.234 34.531 -5.875 1 46.91 36 LYS B CA 1
ATOM 3722 C C . LYS B 1 36 ? -17.188 33.594 -5.285 1 46.91 36 LYS B C 1
ATOM 3724 O O . LYS B 1 36 ? -17.078 33.469 -4.062 1 46.91 36 LYS B O 1
ATOM 3729 N N . LYS B 1 37 ? -16.844 32.25 -5.785 1 63.88 37 LYS B N 1
ATOM 3730 C CA . LYS B 1 37 ? -16.188 30.969 -5.5 1 63.88 37 LYS B CA 1
ATOM 3731 C C . LYS B 1 37 ? -14.711 31.172 -5.199 1 63.88 37 LYS B C 1
ATOM 3733 O O . LYS B 1 37 ? -14.039 31.953 -5.867 1 63.88 37 LYS B O 1
ATOM 3738 N N . PHE B 1 38 ? -14.234 31.125 -3.822 1 89.94 38 PHE B N 1
ATOM 3739 C CA . PHE B 1 38 ? -12.828 31.078 -3.447 1 89.94 38 PHE B CA 1
ATOM 3740 C C . PHE B 1 38 ? -11.984 30.484 -4.574 1 89.94 38 PHE B C 1
ATOM 3742 O O . PHE B 1 38 ? -12.219 29.344 -4.992 1 89.94 38 PHE B O 1
ATOM 3749 N N . ASN B 1 39 ? -11.188 31.484 -5.215 1 94.44 39 ASN B N 1
ATOM 3750 C CA . ASN B 1 39 ? -10.281 31.047 -6.277 1 94.44 39 ASN B CA 1
ATOM 3751 C C . ASN B 1 39 ? -9.016 30.406 -5.707 1 94.44 39 ASN B C 1
ATOM 3753 O O . ASN B 1 39 ? -8.07 31.109 -5.355 1 94.44 39 ASN B O 1
ATOM 3757 N N . TYR B 1 40 ? -9.047 29.156 -5.664 1 95.62 40 TYR B N 1
ATOM 3758 C CA . TYR B 1 40 ? -7.957 28.469 -4.992 1 95.62 40 TYR B CA 1
ATOM 3759 C C . TYR B 1 40 ? -6.66 28.594 -5.777 1 95.62 40 TYR B C 1
ATOM 3761 O O . TYR B 1 40 ? -5.566 28.547 -5.207 1 95.62 40 TYR B O 1
ATOM 3769 N N . GLU B 1 41 ? -6.695 28.828 -7.113 1 96.56 41 GLU B N 1
ATOM 3770 C CA . GLU B 1 41 ? -5.488 29.062 -7.898 1 96.56 41 GLU B CA 1
ATOM 3771 C C . GLU B 1 41 ? -4.852 30.406 -7.547 1 96.56 41 GLU B C 1
ATOM 3773 O O . GLU B 1 41 ? -3.629 30.5 -7.402 1 96.56 41 GLU B O 1
ATOM 3778 N N . ALA B 1 42 ? -5.668 31.406 -7.445 1 97.19 42 ALA B N 1
ATOM 3779 C CA . ALA B 1 42 ? -5.176 32.719 -7.078 1 97.19 42 ALA B CA 1
ATOM 3780 C C . ALA B 1 42 ? -4.59 32.719 -5.668 1 97.19 42 ALA B C 1
ATOM 3782 O O . ALA B 1 42 ? -3.572 33.375 -5.41 1 97.19 42 ALA B O 1
ATOM 3783 N N . ALA B 1 43 ? -5.277 32.031 -4.773 1 97.38 43 ALA B N 1
ATOM 3784 C CA . ALA B 1 43 ? -4.777 31.922 -3.406 1 97.38 43 ALA B CA 1
ATOM 3785 C C . ALA B 1 43 ? -3.426 31.203 -3.371 1 97.38 43 ALA B C 1
ATOM 3787 O O . ALA B 1 43 ? -2.529 31.609 -2.621 1 97.38 43 ALA B O 1
ATOM 3788 N N . THR B 1 44 ? -3.312 30.172 -4.141 1 98 44 THR B N 1
ATOM 3789 C CA . THR B 1 44 ? -2.047 29.453 -4.242 1 98 44 THR B CA 1
ATOM 3790 C C . THR B 1 44 ? -0.938 30.375 -4.73 1 98 44 THR B C 1
ATOM 3792 O O . THR B 1 44 ? 0.155 30.406 -4.16 1 98 44 THR B O 1
ATOM 3795 N N . GLN B 1 45 ? -1.27 31.125 -5.773 1 97.62 45 GLN B N 1
ATOM 3796 C CA . GLN B 1 45 ? -0.287 32.062 -6.316 1 97.62 45 GLN B CA 1
ATOM 3797 C C . GLN B 1 45 ? 0.109 33.094 -5.281 1 97.62 45 GLN B C 1
ATOM 3799 O O . GLN B 1 45 ? 1.265 33.531 -5.234 1 97.62 45 GLN B O 1
ATOM 3804 N N . ALA B 1 46 ? -0.838 33.531 -4.496 1 97.75 46 ALA B N 1
ATOM 3805 C CA . ALA B 1 46 ? -0.549 34.5 -3.453 1 97.75 46 ALA B CA 1
ATOM 3806 C C . ALA B 1 46 ? 0.465 33.969 -2.453 1 97.75 46 ALA B C 1
ATOM 3808 O O . ALA B 1 46 ? 1.376 34.688 -2.029 1 97.75 46 ALA B O 1
ATOM 3809 N N . TYR B 1 47 ? 0.327 32.719 -2.037 1 97.62 47 TYR B N 1
ATOM 3810 C CA . TYR B 1 47 ? 1.291 32.094 -1.149 1 97.62 47 TYR B CA 1
ATOM 3811 C C . TYR B 1 47 ? 2.654 31.969 -1.82 1 97.62 47 TYR B C 1
ATOM 3813 O O . TYR B 1 47 ? 3.684 32.25 -1.209 1 97.62 47 TYR B O 1
ATOM 3821 N N . MET B 1 48 ? 2.615 31.562 -3.074 1 97.12 48 MET B N 1
ATOM 3822 C CA . MET B 1 48 ? 3.865 31.406 -3.812 1 97.12 48 MET B CA 1
ATOM 3823 C C . MET B 1 48 ? 4.59 32.75 -3.93 1 97.12 48 MET B C 1
ATOM 3825 O O . MET B 1 48 ? 5.816 32.812 -3.83 1 97.12 48 MET B O 1
ATOM 3829 N N . ASP B 1 49 ? 3.854 33.812 -4.062 1 96.94 49 ASP B N 1
ATOM 3830 C CA . ASP B 1 49 ? 4.41 35.156 -4.234 1 96.94 49 ASP B CA 1
ATOM 3831 C C . ASP B 1 49 ? 4.992 35.688 -2.926 1 96.94 49 ASP B C 1
ATOM 3833 O O . ASP B 1 49 ? 5.77 36.656 -2.926 1 96.94 49 ASP B O 1
ATOM 3837 N N . SER B 1 50 ? 4.613 35.062 -1.882 1 96.38 50 SER B N 1
ATOM 3838 C CA . SER B 1 50 ? 5.105 35.5 -0.584 1 96.38 50 SER B CA 1
ATOM 3839 C C . SER B 1 50 ? 6.543 35.062 -0.347 1 96.38 50 SER B C 1
ATOM 3841 O O . SER B 1 50 ? 7.211 35.531 0.565 1 96.38 50 SER B O 1
ATOM 3843 N N . ILE B 1 51 ? 7.094 34.188 -1.157 1 96 51 ILE B N 1
ATOM 3844 C CA . ILE B 1 51 ? 8.469 33.719 -1.031 1 96 51 ILE B CA 1
ATOM 3845 C C . ILE B 1 51 ? 9.422 34.688 -1.701 1 96 51 ILE B C 1
ATOM 3847 O O . ILE B 1 51 ? 9.312 34.938 -2.902 1 96 51 ILE B O 1
ATOM 3851 N N . PRO B 1 52 ? 10.367 35.188 -0.962 1 94.44 52 PRO B N 1
ATOM 3852 C CA . PRO B 1 52 ? 11.344 36.094 -1.595 1 94.44 52 PRO B CA 1
ATOM 3853 C C . PRO B 1 52 ? 12.109 35.406 -2.732 1 94.44 52 PRO B C 1
ATOM 3855 O O . PRO B 1 52 ? 12.469 34.25 -2.627 1 94.44 52 PRO B O 1
ATOM 3858 N N . GLN B 1 53 ? 12.406 36.125 -3.711 1 94.06 53 GLN B N 1
ATOM 3859 C CA . GLN B 1 53 ? 13.039 35.594 -4.918 1 94.06 53 GLN B CA 1
ATOM 3860 C C . GLN B 1 53 ? 14.414 35 -4.609 1 94.06 53 GLN B C 1
ATOM 3862 O O . GLN B 1 53 ? 14.797 33.969 -5.172 1 94.06 53 GLN B O 1
ATOM 3867 N N . LYS B 1 54 ? 15.133 35.625 -3.807 1 93.62 54 LYS B N 1
ATOM 3868 C CA . LYS B 1 54 ? 16.469 35.188 -3.445 1 93.62 54 LYS B CA 1
ATOM 3869 C C . LYS B 1 54 ? 16.406 33.812 -2.768 1 93.62 54 LYS B C 1
ATOM 3871 O O . LYS B 1 54 ? 17.234 32.938 -3.045 1 93.62 54 LYS B O 1
ATOM 3876 N N . ASP B 1 55 ? 15.453 33.656 -1.928 1 93.5 55 ASP B N 1
ATOM 3877 C CA . ASP B 1 55 ? 15.289 32.375 -1.226 1 93.5 55 ASP B CA 1
ATOM 3878 C C . ASP B 1 55 ? 14.867 31.281 -2.186 1 93.5 55 ASP B C 1
ATOM 3880 O O . ASP B 1 55 ? 15.352 30.141 -2.09 1 93.5 55 ASP B O 1
ATOM 3884 N N . LYS B 1 56 ? 14 31.625 -3.074 1 94.75 56 LYS B N 1
ATOM 3885 C CA . LYS B 1 56 ? 13.562 30.672 -4.086 1 94.75 56 LYS B CA 1
ATOM 3886 C C . LYS B 1 56 ? 14.734 30.219 -4.957 1 94.75 56 LYS B C 1
ATOM 3888 O O . LYS B 1 56 ? 14.898 29.016 -5.219 1 94.75 56 LYS B O 1
ATOM 3893 N N . ALA B 1 57 ? 15.516 31.156 -5.387 1 95.44 57 ALA B N 1
ATOM 3894 C CA . ALA B 1 57 ? 16.672 30.828 -6.227 1 95.44 57 ALA B CA 1
ATOM 3895 C C . ALA B 1 57 ? 17.656 29.938 -5.488 1 95.44 57 ALA B C 1
ATOM 3897 O O . ALA B 1 57 ? 18.219 29.016 -6.078 1 95.44 57 ALA B O 1
ATOM 3898 N N . LYS B 1 58 ? 17.844 30.266 -4.27 1 95.62 58 LYS B N 1
ATOM 3899 C CA . LYS B 1 58 ? 18.766 29.469 -3.451 1 95.62 58 LYS B CA 1
ATOM 3900 C C . LYS B 1 58 ? 18.266 28.047 -3.297 1 95.62 58 LYS B C 1
ATOM 3902 O O . LYS B 1 58 ? 19.031 27.094 -3.469 1 95.62 58 LYS B O 1
ATOM 3907 N N . SER B 1 59 ? 17.047 27.906 -2.955 1 95.56 59 SER B N 1
ATOM 3908 C CA . SER B 1 59 ? 16.484 26.562 -2.789 1 95.56 59 SER B CA 1
ATOM 3909 C C . SER B 1 59 ? 16.469 25.797 -4.105 1 95.56 59 SER B C 1
ATOM 3911 O O . SER B 1 59 ? 16.719 24.594 -4.133 1 95.56 59 SER B O 1
ATOM 3913 N N . ASP B 1 60 ? 16.141 26.469 -5.207 1 96.62 60 ASP B N 1
ATOM 3914 C CA . ASP B 1 60 ? 16.188 25.828 -6.52 1 96.62 60 ASP B CA 1
ATOM 3915 C C . ASP B 1 60 ? 17.594 25.312 -6.824 1 96.62 60 ASP B C 1
ATOM 3917 O O . ASP B 1 60 ? 17.75 24.172 -7.285 1 96.62 60 ASP B O 1
ATOM 3921 N N . ALA B 1 61 ? 18.547 26.156 -6.555 1 96.38 61 ALA B N 1
ATOM 3922 C CA . ALA B 1 61 ? 19.938 25.781 -6.805 1 96.38 61 ALA B CA 1
ATOM 3923 C C . ALA B 1 61 ? 20.328 24.578 -5.945 1 96.38 61 ALA B C 1
ATOM 3925 O O . ALA B 1 61 ? 21 23.656 -6.422 1 96.38 61 ALA B O 1
ATOM 3926 N N . TYR B 1 62 ? 19.984 24.609 -4.699 1 95.69 62 TYR B N 1
ATOM 3927 C CA . TYR B 1 62 ? 20.266 23.484 -3.803 1 95.69 62 TYR B CA 1
ATOM 3928 C C . TYR B 1 62 ? 19.641 22.203 -4.32 1 95.69 62 TYR B C 1
ATOM 3930 O O . TYR B 1 62 ? 20.312 21.172 -4.418 1 95.69 62 TYR B O 1
ATOM 3938 N N . PHE B 1 63 ? 18.422 22.297 -4.641 1 93.75 63 PHE B N 1
ATOM 3939 C CA . PHE B 1 63 ? 17.672 21.109 -5.055 1 93.75 63 PHE B CA 1
ATOM 3940 C C . PHE B 1 63 ? 18.203 20.578 -6.379 1 93.75 63 PHE B C 1
ATOM 3942 O O . PHE B 1 63 ? 18.406 19.359 -6.523 1 93.75 63 PHE B O 1
ATOM 3949 N N . GLU B 1 64 ? 18.484 21.406 -7.344 1 95 64 GLU B N 1
ATOM 3950 C CA . GLU B 1 64 ? 18.953 20.984 -8.656 1 95 64 GLU B CA 1
ATOM 3951 C C . GLU B 1 64 ? 20.391 20.453 -8.578 1 95 64 GLU B C 1
ATOM 3953 O O . GLU B 1 64 ? 20.766 19.562 -9.352 1 95 64 GLU B O 1
ATOM 3958 N N . GLY B 1 65 ? 21.125 21.062 -7.691 1 94.69 65 GLY B N 1
ATOM 3959 C CA . GLY B 1 65 ? 22.438 20.469 -7.43 1 94.69 65 GLY B CA 1
ATOM 3960 C C . GLY B 1 65 ? 22.359 19.016 -6.996 1 94.69 65 GLY B C 1
ATOM 3961 O O . GLY B 1 65 ? 23.266 18.234 -7.277 1 94.69 65 GLY B O 1
ATOM 3962 N N . GLY B 1 66 ? 21.312 18.688 -6.332 1 93.81 66 GLY B N 1
ATOM 3963 C CA . GLY B 1 66 ? 21.094 17.328 -5.887 1 93.81 66 GLY B CA 1
ATOM 3964 C C . GLY B 1 66 ? 20.922 16.344 -7.031 1 93.81 66 GLY B C 1
ATOM 3965 O O . GLY B 1 66 ? 21.266 15.172 -6.91 1 93.81 66 GLY B O 1
ATOM 3966 N N . TYR B 1 67 ? 20.406 16.891 -8.203 1 93.19 67 TYR B N 1
ATOM 3967 C CA . TYR B 1 67 ? 20.25 16.031 -9.367 1 93.19 67 TYR B CA 1
ATOM 3968 C C . TYR B 1 67 ? 21.609 15.539 -9.852 1 93.19 67 TYR B C 1
ATOM 3970 O O . TYR B 1 67 ? 21.781 14.352 -10.148 1 93.19 67 TYR B O 1
ATOM 3978 N N . TRP B 1 68 ? 22.5 16.359 -9.828 1 93.19 68 TRP B N 1
ATOM 3979 C CA . TRP B 1 68 ? 23.844 16.047 -10.297 1 93.19 68 TRP B CA 1
ATOM 3980 C C . TRP B 1 68 ? 24.547 15.102 -9.328 1 93.19 68 TRP B C 1
ATOM 3982 O O . TRP B 1 68 ? 25.359 14.266 -9.742 1 93.19 68 TRP B O 1
ATOM 3992 N N . LEU B 1 69 ? 24.266 15.297 -8.094 1 93.38 69 LEU B N 1
ATOM 3993 C CA . LEU B 1 69 ? 24.906 14.453 -7.09 1 93.38 69 LEU B CA 1
ATOM 3994 C C . LEU B 1 69 ? 24.5 12.992 -7.27 1 93.38 69 LEU B C 1
ATOM 3996 O O . LEU B 1 69 ? 25.281 12.094 -6.965 1 93.38 69 LEU B O 1
ATOM 4000 N N . ILE B 1 70 ? 23.328 12.75 -7.754 1 91.19 70 ILE B N 1
ATOM 4001 C CA . ILE B 1 70 ? 22.891 11.383 -8.055 1 91.19 70 ILE B CA 1
ATOM 4002 C C . ILE B 1 70 ? 23.828 10.773 -9.094 1 91.19 70 ILE B C 1
ATOM 4004 O O . ILE B 1 70 ? 24.297 9.641 -8.93 1 91.19 70 ILE B O 1
ATOM 4008 N N . LEU B 1 71 ? 24.109 11.508 -10.094 1 91.38 71 LEU B N 1
ATOM 4009 C CA . LEU B 1 71 ? 25 11.047 -11.156 1 91.38 71 LEU B CA 1
ATOM 4010 C C . LEU B 1 71 ? 26.422 10.883 -10.648 1 91.38 71 LEU B C 1
ATOM 4012 O O . LEU B 1 71 ? 27.094 9.891 -10.953 1 91.38 71 LEU B O 1
ATOM 4016 N N . TRP B 1 72 ? 26.844 11.844 -9.883 1 91.56 72 TRP B N 1
ATOM 4017 C CA . TRP B 1 72 ? 28.203 11.781 -9.359 1 91.56 72 TRP B CA 1
ATOM 4018 C C . TRP B 1 72 ? 28.375 10.586 -8.43 1 91.56 72 TRP B C 1
ATOM 4020 O O . TRP B 1 72 ? 29.438 9.961 -8.414 1 91.56 72 TRP B O 1
ATOM 4030 N N . ASN B 1 73 ? 27.359 10.32 -7.684 1 90.69 73 ASN B N 1
ATOM 4031 C CA . ASN B 1 73 ? 27.422 9.148 -6.812 1 90.69 73 ASN B CA 1
ATOM 4032 C C . ASN B 1 73 ? 27.562 7.859 -7.617 1 90.69 73 ASN B C 1
ATOM 4034 O O . ASN B 1 73 ? 28.312 6.961 -7.227 1 90.69 73 ASN B O 1
ATOM 4038 N N . LEU B 1 74 ? 26.828 7.777 -8.688 1 90.94 74 LEU B N 1
ATOM 4039 C CA . LEU B 1 74 ? 26.938 6.605 -9.547 1 90.94 74 LEU B CA 1
ATOM 4040 C C . LEU B 1 74 ? 28.328 6.5 -10.148 1 90.94 74 LEU B C 1
ATOM 4042 O O . LEU B 1 74 ? 28.938 5.422 -10.164 1 90.94 74 LEU B O 1
ATOM 4046 N N . ILE B 1 75 ? 28.859 7.594 -10.641 1 92.69 75 ILE B N 1
ATOM 404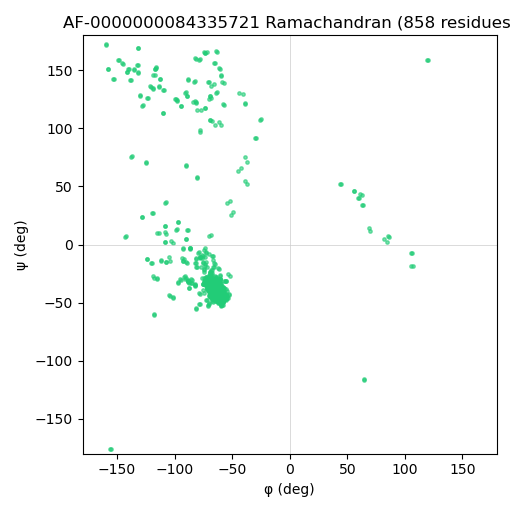7 C CA . ILE B 1 75 ? 30.172 7.625 -11.266 1 92.69 75 ILE B CA 1
ATOM 4048 C C . ILE B 1 75 ? 31.234 7.234 -10.242 1 92.69 75 ILE B C 1
ATOM 4050 O O . ILE B 1 75 ? 32.125 6.449 -10.547 1 92.69 75 ILE B O 1
ATOM 4054 N N . TYR B 1 76 ? 31.109 7.746 -9.078 1 90.44 76 TYR B N 1
ATOM 4055 C CA . TYR B 1 76 ? 32.031 7.398 -8.016 1 90.44 76 TYR B CA 1
ATOM 4056 C C . TYR B 1 76 ? 31.953 5.91 -7.684 1 90.44 76 TYR B C 1
ATOM 4058 O O . TYR B 1 76 ? 32.969 5.27 -7.43 1 90.44 76 TYR B O 1
ATOM 4066 N N . GLY B 1 77 ? 30.75 5.418 -7.66 1 89.62 77 GLY B N 1
ATOM 4067 C CA . GLY B 1 77 ? 30.594 3.99 -7.438 1 89.62 77 GLY B CA 1
ATOM 4068 C C . GLY B 1 77 ? 31.266 3.139 -8.492 1 89.62 77 GLY B C 1
ATOM 4069 O O . GLY B 1 77 ? 31.938 2.156 -8.164 1 89.62 77 GLY B O 1
ATOM 4070 N N . ILE B 1 78 ? 31.141 3.516 -9.695 1 92.5 78 ILE B N 1
ATOM 4071 C CA . ILE B 1 78 ? 31.781 2.818 -10.797 1 92.5 78 ILE B CA 1
ATOM 4072 C C . ILE B 1 78 ? 33.281 2.904 -10.656 1 92.5 78 ILE B C 1
ATOM 4074 O O . ILE B 1 78 ? 34 1.901 -10.797 1 92.5 78 ILE B O 1
ATOM 4078 N N . ALA B 1 79 ? 33.75 4.043 -10.32 1 94 79 ALA B N 1
ATOM 4079 C CA . ALA B 1 79 ? 35.188 4.262 -10.18 1 94 79 ALA B CA 1
ATOM 4080 C C . ALA B 1 79 ? 35.781 3.373 -9.086 1 94 79 ALA B C 1
ATOM 4082 O O . ALA B 1 79 ? 36.875 2.807 -9.258 1 94 79 ALA B O 1
ATOM 4083 N N . VAL B 1 80 ? 35.125 3.289 -8 1 91 80 VAL B N 1
ATOM 4084 C CA . VAL B 1 80 ? 35.594 2.467 -6.895 1 91 80 VAL B CA 1
ATOM 4085 C C . VAL B 1 80 ? 35.719 1.014 -7.344 1 91 80 VAL B C 1
ATOM 4087 O O . VAL B 1 80 ? 36.719 0.361 -7.082 1 91 80 VAL B O 1
ATOM 4090 N N . VAL B 1 81 ? 34.75 0.513 -8.039 1 90.5 81 VAL B N 1
ATOM 4091 C CA . VAL B 1 81 ? 34.75 -0.875 -8.484 1 90.5 81 VAL B CA 1
ATOM 4092 C C . VAL B 1 81 ? 35.875 -1.086 -9.516 1 90.5 81 VAL B C 1
ATOM 4094 O O . VAL B 1 81 ? 36.594 -2.096 -9.477 1 90.5 81 VAL B O 1
ATOM 4097 N N . VAL B 1 82 ? 36.062 -0.15 -10.398 1 90.44 82 VAL B N 1
ATOM 4098 C CA . VAL B 1 82 ? 37.094 -0.219 -11.398 1 90.44 82 VAL B CA 1
ATOM 4099 C C . VAL B 1 82 ? 38.469 -0.262 -10.711 1 90.44 82 VAL B C 1
ATOM 4101 O O . VAL B 1 82 ? 39.312 -1.071 -11.07 1 90.44 82 VAL B O 1
ATOM 4104 N N . ILE B 1 83 ? 38.656 0.551 -9.758 1 92 83 ILE B N 1
ATOM 4105 C CA . ILE B 1 83 ? 39.906 0.588 -9.023 1 92 83 ILE B CA 1
ATOM 4106 C C . ILE B 1 83 ? 40.125 -0.75 -8.32 1 92 83 ILE B C 1
ATOM 4108 O O . ILE B 1 83 ? 41.25 -1.292 -8.352 1 92 83 ILE B O 1
ATOM 4112 N N . PHE B 1 84 ? 39.125 -1.305 -7.77 1 90.88 84 PHE B N 1
ATOM 4113 C CA . PHE B 1 84 ? 39.219 -2.562 -7.039 1 90.88 84 PHE B CA 1
ATOM 4114 C C . PHE B 1 84 ? 39.688 -3.688 -7.965 1 90.88 84 PHE B C 1
ATOM 4116 O O . PHE B 1 84 ? 40.531 -4.508 -7.598 1 90.88 84 PHE B O 1
ATOM 4123 N N . TYR B 1 85 ? 39.156 -3.732 -9.125 1 88.69 85 TYR B N 1
ATOM 4124 C CA . TYR B 1 85 ? 39.438 -4.852 -10.008 1 88.69 85 TYR B CA 1
ATOM 4125 C C . TYR B 1 85 ? 40.688 -4.586 -10.82 1 88.69 85 TYR B C 1
ATOM 4127 O O . TYR B 1 85 ? 41.5 -5.492 -11.039 1 88.69 85 TYR B O 1
ATOM 4135 N N . PHE B 1 86 ? 40.875 -3.396 -11.211 1 89 86 PHE B N 1
ATOM 4136 C CA . PHE B 1 86 ? 42.031 -3.08 -12.039 1 89 86 PHE B CA 1
ATOM 4137 C C . PHE B 1 86 ? 43.312 -3.184 -11.227 1 89 86 PHE B C 1
ATOM 4139 O O . PHE B 1 86 ? 44.375 -3.566 -11.758 1 89 86 PHE B O 1
ATOM 4146 N N . THR B 1 87 ? 43.312 -2.871 -9.977 1 90.88 87 THR B N 1
ATOM 4147 C CA . THR B 1 87 ? 44.5 -2.883 -9.141 1 90.88 87 THR B CA 1
ATOM 4148 C C . THR B 1 87 ? 44.719 -4.25 -8.5 1 90.88 87 THR B C 1
ATOM 4150 O O . THR B 1 87 ? 45.781 -4.527 -7.926 1 90.88 87 THR B O 1
ATOM 4153 N N . GLY B 1 88 ? 43.688 -5.078 -8.523 1 90.38 88 GLY B N 1
ATOM 4154 C CA . GLY B 1 88 ? 43.75 -6.402 -7.93 1 90.38 88 GLY B CA 1
ATOM 4155 C C . GLY B 1 88 ? 43.438 -6.414 -6.445 1 90.38 88 GLY B C 1
ATOM 4156 O O . GLY B 1 88 ? 43.594 -7.449 -5.785 1 90.38 88 GLY B O 1
ATOM 4157 N N . ILE B 1 89 ? 43.031 -5.328 -5.988 1 92.44 89 ILE B N 1
ATOM 4158 C CA . ILE B 1 89 ? 42.719 -5.191 -4.57 1 92.44 89 ILE B CA 1
ATOM 4159 C C . ILE B 1 89 ? 41.625 -6.188 -4.184 1 92.44 89 ILE B C 1
ATOM 4161 O O . ILE B 1 89 ? 41.656 -6.723 -3.072 1 92.44 89 ILE B O 1
ATOM 4165 N N . ALA B 1 90 ? 40.781 -6.441 -5.051 1 93.06 90 ALA B N 1
ATOM 4166 C CA . ALA B 1 90 ? 39.688 -7.379 -4.777 1 93.06 90 ALA B CA 1
ATOM 4167 C C . ALA B 1 90 ? 40.219 -8.758 -4.414 1 93.06 90 ALA B C 1
ATOM 4169 O O . ALA B 1 90 ? 39.781 -9.367 -3.432 1 93.06 90 ALA B O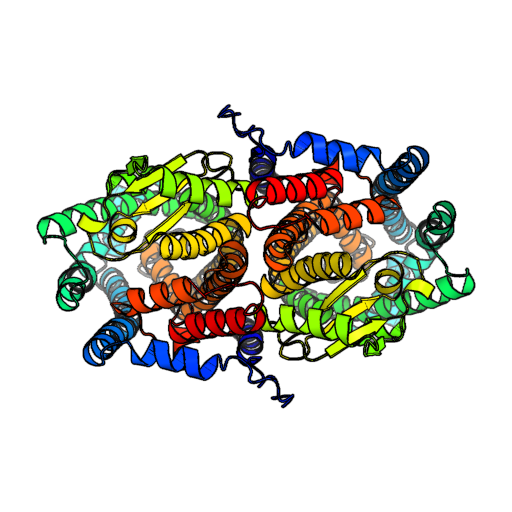 1
ATOM 4170 N N . VAL B 1 91 ? 41.156 -9.242 -5.164 1 92.62 91 VAL B N 1
ATOM 4171 C CA . VAL B 1 91 ? 41.719 -10.555 -4.949 1 92.62 91 VAL B CA 1
ATOM 4172 C C . VAL B 1 91 ? 42.656 -10.516 -3.736 1 92.62 91 VAL B C 1
ATOM 4174 O O . VAL B 1 91 ? 42.719 -11.461 -2.949 1 92.62 91 VAL B O 1
ATOM 4177 N N . TRP B 1 92 ? 43.344 -9.445 -3.684 1 94.88 92 TRP B N 1
ATOM 4178 C CA . TRP B 1 92 ? 44.25 -9.273 -2.545 1 94.88 92 TRP B CA 1
ATOM 4179 C C . TRP B 1 92 ? 43.469 -9.32 -1.231 1 94.88 92 TRP B C 1
ATOM 4181 O O . TRP B 1 92 ? 43.906 -9.961 -0.272 1 94.88 92 TRP B O 1
ATOM 4191 N N . LEU B 1 93 ? 42.375 -8.633 -1.172 1 96.12 93 LEU B N 1
ATOM 4192 C CA . LEU B 1 93 ? 41.531 -8.602 0.018 1 96.12 93 LEU B CA 1
ATOM 4193 C C . LEU B 1 93 ? 41.031 -10 0.343 1 96.12 93 LEU B C 1
ATOM 4195 O O . LEU B 1 93 ? 40.906 -10.375 1.514 1 96.12 93 LEU B O 1
ATOM 4199 N N . LYS B 1 94 ? 40.625 -10.711 -0.654 1 95.62 94 LYS B N 1
ATOM 4200 C CA . LYS B 1 94 ? 40.188 -12.086 -0.455 1 95.62 94 LYS B CA 1
ATOM 4201 C C . LYS B 1 94 ? 41.281 -12.93 0.192 1 95.62 94 LYS B C 1
ATOM 4203 O O . LYS B 1 94 ? 41.031 -13.68 1.135 1 95.62 94 LYS B O 1
ATOM 4208 N N . LYS B 1 95 ? 42.469 -12.773 -0.33 1 95.75 95 LYS B N 1
ATOM 4209 C CA . LYS B 1 95 ? 43.594 -13.508 0.235 1 95.75 95 LYS B CA 1
ATOM 4210 C C . LYS B 1 95 ? 43.844 -13.102 1.687 1 95.75 95 LYS B C 1
ATOM 4212 O O . LYS B 1 95 ? 44.156 -13.953 2.527 1 95.75 95 LYS B O 1
ATOM 4217 N N . LEU B 1 96 ? 43.719 -11.891 1.943 1 96.88 96 LEU B N 1
ATOM 4218 C CA . LEU B 1 96 ? 43.938 -11.367 3.289 1 96.88 96 LEU B CA 1
ATOM 4219 C C . LEU B 1 96 ? 42.938 -11.977 4.273 1 96.88 96 LEU B C 1
ATOM 4221 O O . LEU B 1 96 ? 43.344 -12.445 5.344 1 96.88 96 LEU B O 1
ATOM 4225 N N . VAL B 1 97 ? 41.656 -11.977 3.965 1 97.25 97 VAL B N 1
ATOM 4226 C CA . VAL B 1 97 ? 40.656 -12.422 4.906 1 97.25 97 VAL B CA 1
ATOM 4227 C C . VAL B 1 97 ? 40.719 -13.938 5.078 1 97.25 97 VAL B C 1
ATOM 4229 O O . VAL B 1 97 ? 40.406 -14.461 6.145 1 97.25 97 VAL B O 1
ATOM 4232 N N . THR B 1 98 ? 41.156 -14.617 4.012 1 95.88 98 THR B N 1
ATOM 4233 C CA . THR B 1 98 ? 41.344 -16.062 4.105 1 95.88 98 THR B CA 1
ATOM 4234 C C . THR B 1 98 ? 42.469 -16.406 5.059 1 95.88 98 THR B C 1
ATOM 4236 O O . THR B 1 98 ? 42.469 -17.469 5.684 1 95.88 98 THR B O 1
ATOM 4239 N N . ARG B 1 99 ? 43.406 -15.508 5.121 1 97.12 99 ARG B N 1
ATOM 4240 C CA . ARG B 1 99 ? 44.5 -15.703 6.047 1 97.12 99 ARG B CA 1
ATOM 4241 C C . ARG B 1 99 ? 44.062 -15.453 7.488 1 97.12 99 ARG B C 1
ATOM 4243 O O . ARG B 1 99 ? 44.594 -16.078 8.414 1 97.12 99 ARG B O 1
ATOM 4250 N N . ILE B 1 100 ? 43.188 -14.656 7.68 1 97 100 ILE B N 1
ATOM 4251 C CA . ILE B 1 100 ? 42.75 -14.25 9.008 1 97 100 ILE B CA 1
ATOM 4252 C C . ILE B 1 100 ? 41.844 -15.32 9.594 1 97 100 ILE B C 1
ATOM 4254 O O . ILE B 1 100 ? 41.938 -15.641 10.789 1 97 100 ILE B O 1
ATOM 4258 N N . SER B 1 101 ? 40.969 -15.859 8.797 1 96.94 101 SER B N 1
ATOM 4259 C CA . SER B 1 101 ? 40.031 -16.859 9.305 1 96.94 101 SER B CA 1
ATOM 4260 C C . SER B 1 101 ? 39.812 -17.969 8.289 1 96.94 101 SER B C 1
ATOM 4262 O O . SER B 1 101 ? 39.812 -17.734 7.082 1 96.94 101 SER B O 1
ATOM 4264 N N . LYS B 1 102 ? 39.562 -19.156 8.828 1 95.69 102 LYS B N 1
ATOM 4265 C CA . LYS B 1 102 ? 39.25 -20.297 7.973 1 95.69 102 LYS B CA 1
ATOM 4266 C C . LYS B 1 102 ? 37.75 -20.438 7.766 1 95.69 102 LYS B C 1
ATOM 4268 O O . LYS B 1 102 ? 37.312 -21.172 6.879 1 95.69 102 LYS B O 1
ATOM 4273 N N . ASN B 1 103 ? 37 -19.703 8.562 1 96.88 103 ASN B N 1
ATOM 4274 C CA . ASN B 1 103 ? 35.531 -19.75 8.445 1 96.88 103 ASN B CA 1
ATOM 4275 C C . ASN B 1 103 ? 35.031 -18.859 7.312 1 96.88 103 ASN B C 1
ATOM 4277 O O . ASN B 1 103 ? 35.25 -17.641 7.332 1 96.88 103 ASN B O 1
ATOM 4281 N N . SER B 1 104 ? 34.344 -19.406 6.387 1 95.81 104 SER B N 1
ATOM 4282 C CA . SER B 1 104 ? 33.906 -18.703 5.188 1 95.81 104 SER B CA 1
ATOM 4283 C C . SER B 1 104 ? 32.969 -17.547 5.539 1 95.81 104 SER B C 1
ATOM 4285 O O . SER B 1 104 ? 32.969 -16.516 4.871 1 95.81 104 SER B O 1
ATOM 4287 N N . ASN B 1 105 ? 32.125 -17.781 6.555 1 97.06 105 ASN B N 1
ATOM 4288 C CA . ASN B 1 105 ? 31.219 -16.734 6.953 1 97.06 105 ASN B CA 1
ATOM 4289 C C . ASN B 1 105 ? 31.953 -15.523 7.535 1 97.06 105 ASN B C 1
ATOM 4291 O O . ASN B 1 105 ? 31.625 -14.383 7.223 1 97.06 105 ASN B O 1
ATOM 4295 N N . ILE B 1 106 ? 32.938 -15.773 8.289 1 97.31 106 ILE B N 1
ATOM 4296 C CA . ILE B 1 106 ? 33.719 -14.703 8.867 1 97.31 106 ILE B CA 1
ATOM 4297 C C . ILE B 1 106 ? 34.531 -14.016 7.77 1 97.31 106 ILE B C 1
ATOM 4299 O O . ILE B 1 106 ? 34.719 -12.797 7.801 1 97.31 106 ILE B O 1
ATOM 4303 N N . GLN B 1 107 ? 35.031 -14.789 6.801 1 97.62 107 GLN B N 1
ATOM 4304 C CA . GLN B 1 107 ? 35.75 -14.219 5.66 1 97.62 107 GLN B CA 1
ATOM 4305 C C . GLN B 1 107 ? 34.875 -13.219 4.914 1 97.62 107 GLN B C 1
ATOM 4307 O O . GLN B 1 107 ? 35.312 -12.117 4.59 1 97.62 107 GLN B O 1
ATOM 4312 N N . ASN B 1 108 ? 33.656 -13.633 4.723 1 97.69 108 ASN B N 1
ATOM 4313 C CA . ASN B 1 108 ? 32.719 -12.758 4.008 1 97.69 108 ASN B CA 1
ATOM 4314 C C . ASN B 1 108 ? 32.438 -11.484 4.797 1 97.69 108 ASN B C 1
ATOM 4316 O O . ASN B 1 108 ? 32.406 -10.391 4.23 1 97.69 108 ASN B O 1
ATOM 4320 N N . PHE B 1 109 ? 32.188 -11.648 6.074 1 97.94 109 PHE B N 1
ATOM 4321 C CA . PHE B 1 109 ? 31.969 -10.492 6.934 1 97.94 109 PHE B CA 1
ATOM 4322 C C . PHE B 1 109 ? 33.125 -9.516 6.867 1 97.94 109 PHE B C 1
ATOM 4324 O O . PHE B 1 109 ? 32.938 -8.32 6.668 1 97.94 109 PHE B O 1
ATOM 4331 N N . LEU B 1 110 ? 34.344 -10.031 6.969 1 98.19 110 LEU B N 1
ATOM 4332 C CA . LEU B 1 110 ? 35.531 -9.203 6.996 1 98.19 110 LEU B CA 1
ATOM 4333 C C . LEU B 1 110 ? 35.781 -8.547 5.641 1 98.19 110 LEU B C 1
ATOM 4335 O O . LEU B 1 110 ? 36.156 -7.379 5.57 1 98.19 110 LEU B O 1
ATOM 4339 N N . TYR B 1 111 ? 35.594 -9.336 4.59 1 97.94 111 TYR B N 1
ATOM 4340 C CA . TYR B 1 111 ? 35.75 -8.781 3.254 1 97.94 111 TYR B CA 1
ATOM 4341 C C . TYR B 1 111 ? 34.875 -7.574 3.041 1 97.94 111 TYR B C 1
ATOM 4343 O O . TYR B 1 111 ? 35.312 -6.523 2.576 1 97.94 111 TYR B O 1
ATOM 4351 N N . VAL B 1 112 ? 33.625 -7.695 3.412 1 97.12 112 VAL B N 1
ATOM 4352 C CA . VAL B 1 112 ? 32.625 -6.637 3.199 1 97.12 112 VAL B CA 1
ATOM 4353 C C . VAL B 1 112 ? 32.969 -5.438 4.086 1 97.12 112 VAL B C 1
ATOM 4355 O O . VAL B 1 112 ? 32.875 -4.289 3.648 1 97.12 112 VAL B O 1
ATOM 4358 N N . ALA B 1 113 ? 33.312 -5.703 5.27 1 97.81 113 ALA B N 1
ATOM 4359 C CA . ALA B 1 113 ? 33.656 -4.637 6.207 1 97.81 113 ALA B CA 1
ATOM 4360 C C . ALA B 1 113 ? 34.844 -3.818 5.695 1 97.81 113 ALA B C 1
ATOM 4362 O O . ALA B 1 113 ? 34.781 -2.586 5.664 1 97.81 113 ALA B O 1
ATOM 4363 N N . ILE B 1 114 ? 35.875 -4.496 5.266 1 97.62 114 ILE B N 1
ATOM 4364 C CA . ILE B 1 114 ? 37.094 -3.812 4.797 1 97.62 114 ILE B CA 1
ATOM 4365 C C . ILE B 1 114 ? 36.781 -3.102 3.479 1 97.62 114 ILE B C 1
ATOM 4367 O O . ILE B 1 114 ? 37.25 -1.98 3.256 1 97.62 114 ILE B O 1
ATOM 4371 N N . TYR B 1 115 ? 36.062 -3.801 2.67 1 95.94 115 TYR B N 1
ATOM 4372 C CA . TYR B 1 115 ? 35.656 -3.154 1.427 1 95.94 115 TYR B CA 1
ATOM 4373 C C . TYR B 1 115 ? 34.906 -1.861 1.706 1 95.94 115 TYR B C 1
ATOM 4375 O O . TYR B 1 115 ? 35.156 -0.843 1.051 1 95.94 115 TYR B O 1
ATOM 4383 N N . ALA B 1 116 ? 33.969 -1.912 2.65 1 95.56 116 ALA B N 1
ATOM 4384 C CA . ALA B 1 116 ? 33.188 -0.739 2.992 1 95.56 116 ALA B CA 1
ATOM 4385 C C . ALA B 1 116 ? 34.062 0.396 3.504 1 95.56 116 ALA B C 1
ATOM 4387 O O . ALA B 1 116 ? 33.844 1.562 3.162 1 95.56 116 ALA B O 1
ATOM 4388 N N . LEU B 1 117 ? 35 0.074 4.25 1 96.38 117 LEU B N 1
ATOM 4389 C CA . LEU B 1 117 ? 35.906 1.073 4.805 1 96.38 117 LEU B CA 1
ATOM 4390 C C . LEU B 1 117 ? 36.75 1.689 3.707 1 96.38 117 LEU B C 1
ATOM 4392 O O . LEU B 1 117 ? 36.938 2.91 3.654 1 96.38 117 LEU B O 1
ATOM 4396 N N . ILE B 1 118 ? 37.312 0.837 2.803 1 95.19 118 ILE B N 1
ATOM 4397 C CA . ILE B 1 118 ? 38.125 1.337 1.702 1 95.19 118 ILE B CA 1
ATOM 4398 C C . ILE B 1 118 ? 37.281 2.205 0.78 1 95.19 118 ILE B C 1
ATOM 4400 O O . ILE B 1 118 ? 37.688 3.289 0.37 1 95.19 118 ILE B O 1
ATOM 4404 N N . SER B 1 119 ? 36.125 1.71 0.541 1 93.69 119 SER B N 1
ATOM 4405 C CA . SER B 1 119 ? 35.219 2.457 -0.317 1 93.69 119 SER B CA 1
ATOM 4406 C C . SER B 1 119 ? 34.875 3.805 0.3 1 93.69 119 SER B C 1
ATOM 4408 O O . SER B 1 119 ? 34.719 4.805 -0.411 1 93.69 119 SER B O 1
ATOM 4410 N N . TYR B 1 120 ? 34.625 3.826 1.598 1 93.5 120 TYR B N 1
ATOM 4411 C CA . TYR B 1 120 ? 34.344 5.07 2.297 1 93.5 120 TYR B CA 1
ATOM 4412 C C . TYR B 1 120 ? 35.469 6.066 2.152 1 93.5 120 TYR B C 1
ATOM 4414 O O . TYR B 1 120 ? 35.25 7.246 1.866 1 93.5 120 TYR B O 1
ATOM 4422 N N . VAL B 1 121 ? 36.688 5.633 2.299 1 94.94 121 VAL B N 1
ATOM 4423 C CA . VAL B 1 121 ? 37.844 6.492 2.201 1 94.94 121 VAL B CA 1
ATOM 4424 C C . VAL B 1 121 ? 37.969 7.043 0.781 1 94.94 121 VAL B C 1
ATOM 4426 O O . VAL B 1 121 ? 38.25 8.234 0.589 1 94.94 121 VAL B O 1
ATOM 4429 N N . LEU B 1 122 ? 37.75 6.207 -0.158 1 91.56 122 LEU B N 1
ATOM 4430 C CA . LEU B 1 122 ? 37.875 6.613 -1.555 1 91.56 122 LEU B CA 1
ATOM 4431 C C . LEU B 1 122 ? 36.781 7.613 -1.916 1 91.56 122 LEU B C 1
ATOM 4433 O O . LEU B 1 122 ? 36.969 8.5 -2.75 1 91.56 122 LEU B O 1
ATOM 4437 N N . SER B 1 123 ? 35.719 7.523 -1.226 1 92.19 123 SER B N 1
ATOM 4438 C CA . SER B 1 123 ? 34.594 8.391 -1.569 1 92.19 123 SER B CA 1
ATOM 4439 C C . SER B 1 123 ? 34.5 9.578 -0.615 1 92.19 123 SER B C 1
ATOM 4441 O O . SER B 1 123 ? 33.531 10.367 -0.689 1 92.19 123 SER B O 1
ATOM 4443 N N . PHE B 1 124 ? 35.312 9.734 0.287 1 94 124 PHE B N 1
ATOM 4444 C CA . PHE B 1 124 ? 35.25 10.719 1.36 1 94 124 PHE B CA 1
ATOM 4445 C C . PHE B 1 124 ? 35.219 12.141 0.796 1 94 124 PHE B C 1
ATOM 4447 O O . PHE B 1 124 ? 34.5 12.992 1.305 1 94 124 PHE B O 1
ATOM 4454 N N . PRO B 1 125 ? 35.969 12.461 -0.294 1 94.75 125 PRO B N 1
ATOM 4455 C CA . PRO B 1 125 ? 35.906 13.82 -0.835 1 94.75 125 PRO B CA 1
ATOM 4456 C C . PRO B 1 125 ? 34.5 14.219 -1.269 1 94.75 125 PRO B C 1
ATOM 4458 O O . PRO B 1 125 ? 34.062 15.336 -0.98 1 94.75 125 PRO B O 1
ATOM 4461 N N . LEU B 1 126 ? 33.844 13.336 -1.882 1 94.12 126 LEU B N 1
ATOM 4462 C CA . LEU B 1 126 ? 32.469 13.625 -2.264 1 94.12 126 LEU B CA 1
ATOM 4463 C C . LEU B 1 126 ? 31.562 13.648 -1.037 1 94.12 126 LEU B C 1
ATOM 4465 O O . LEU B 1 126 ? 30.672 14.5 -0.938 1 94.12 126 LEU B O 1
ATOM 4469 N N . GLY B 1 127 ? 31.812 12.781 -0.156 1 94.75 127 GLY B N 1
ATOM 4470 C CA . GLY B 1 127 ? 31.016 12.719 1.06 1 94.75 127 GLY B CA 1
ATOM 4471 C C . GLY B 1 127 ? 31.109 13.977 1.903 1 94.75 127 GLY B C 1
ATOM 4472 O O . GLY B 1 127 ? 30.109 14.477 2.393 1 94.75 127 GLY B O 1
ATOM 4473 N N . VAL B 1 128 ? 32.281 14.414 2.076 1 96.44 128 VAL B N 1
ATOM 4474 C CA . VAL B 1 128 ? 32.469 15.602 2.9 1 96.44 128 VAL B CA 1
ATOM 4475 C C . VAL B 1 128 ? 31.906 16.828 2.189 1 96.44 128 VAL B C 1
ATOM 4477 O O . VAL B 1 128 ? 31.391 17.734 2.836 1 96.44 128 VAL B O 1
ATOM 4480 N N . TYR B 1 129 ? 32.031 16.875 0.918 1 96.69 129 TYR B N 1
ATOM 4481 C CA . TYR B 1 129 ? 31.422 17.969 0.176 1 96.69 129 TYR B CA 1
ATOM 4482 C C . TYR B 1 129 ? 29.906 17.969 0.345 1 96.69 129 TYR B C 1
ATOM 4484 O O . TYR B 1 129 ? 29.312 19 0.694 1 96.69 129 TYR B O 1
ATOM 4492 N N . VAL B 1 130 ? 29.297 16.859 0.168 1 95.62 130 VAL B N 1
ATOM 4493 C CA . VAL B 1 130 ? 27.844 16.734 0.187 1 95.62 130 VAL B CA 1
ATOM 4494 C C . VAL B 1 130 ? 27.328 16.922 1.613 1 95.62 130 VAL B C 1
ATOM 4496 O O . VAL B 1 130 ? 26.328 17.594 1.836 1 95.62 130 VAL B O 1
ATOM 4499 N N . GLY B 1 131 ? 28.016 16.422 2.539 1 95.56 131 GLY B N 1
ATOM 4500 C CA . GLY B 1 131 ? 27.5 16.344 3.896 1 95.56 131 GLY B CA 1
ATOM 4501 C C . GLY B 1 131 ? 27.844 17.562 4.734 1 95.56 131 GLY B C 1
ATOM 4502 O O . GLY B 1 131 ? 27.125 17.906 5.684 1 95.56 131 GLY B O 1
ATOM 4503 N N . TYR B 1 132 ? 28.984 18.203 4.43 1 97.5 132 TYR B N 1
ATOM 4504 C CA . TYR B 1 132 ? 29.406 19.312 5.273 1 97.5 132 TYR B CA 1
ATOM 4505 C C . TYR B 1 132 ? 29.469 20.609 4.477 1 97.5 132 TYR B C 1
ATOM 4507 O O . TYR B 1 132 ? 28.734 21.547 4.758 1 97.5 132 TYR B O 1
ATOM 4515 N N . PHE B 1 133 ? 30.266 20.703 3.445 1 97.94 133 PHE B N 1
ATOM 4516 C CA . PHE B 1 133 ? 30.531 21.953 2.75 1 97.94 133 PHE B CA 1
ATOM 4517 C C . PHE B 1 133 ? 29.281 22.453 2.033 1 97.94 133 PHE B C 1
ATOM 4519 O O . PHE B 1 133 ? 28.922 23.625 2.133 1 97.94 133 PHE B O 1
ATOM 4526 N N . ARG B 1 134 ? 28.578 21.625 1.341 1 96.94 134 ARG B N 1
ATOM 4527 C CA . ARG B 1 134 ? 27.375 22 0.612 1 96.94 134 ARG B CA 1
ATOM 4528 C C . ARG B 1 134 ? 26.281 22.469 1.568 1 96.94 134 ARG B C 1
ATOM 4530 O O . ARG B 1 134 ? 25.625 23.469 1.325 1 96.94 134 ARG B O 1
ATOM 4537 N N . GLU B 1 135 ? 26.125 21.781 2.65 1 97.12 135 GLU B N 1
ATOM 4538 C CA . GLU B 1 135 ? 25.078 22.125 3.619 1 97.12 135 GLU B CA 1
ATOM 4539 C C . GLU B 1 135 ? 25.344 23.5 4.254 1 97.12 135 GLU B C 1
ATOM 4541 O O . GLU B 1 135 ? 24.422 24.266 4.496 1 97.12 135 GLU B O 1
ATOM 4546 N N . HIS B 1 136 ? 26.625 23.781 4.469 1 97.62 136 HIS B N 1
ATOM 4547 C CA . HIS B 1 136 ? 26.984 25.078 5.031 1 97.62 136 HIS B CA 1
ATOM 4548 C C . HIS B 1 136 ? 26.875 26.172 3.986 1 97.62 136 HIS B C 1
ATOM 4550 O O . HIS B 1 136 ? 26.5 27.312 4.309 1 97.62 136 HIS B O 1
ATOM 4556 N N . GLN B 1 137 ? 27.188 25.781 2.771 1 96.5 137 GLN B N 1
ATOM 4557 C CA . GLN B 1 137 ? 27.062 26.75 1.68 1 96.5 137 GLN B CA 1
ATOM 4558 C C . GLN B 1 137 ? 25.625 27.234 1.537 1 96.5 137 GLN B C 1
ATOM 4560 O O . GLN B 1 137 ? 25.391 28.406 1.206 1 96.5 137 GLN B O 1
ATOM 4565 N N . TYR B 1 138 ? 24.656 26.438 1.875 1 96.5 138 TYR B N 1
ATOM 4566 C CA . TYR B 1 138 ? 23.25 26.797 1.729 1 96.5 138 TYR B CA 1
ATOM 4567 C C . TYR B 1 138 ? 22.609 27.047 3.086 1 96.5 138 TYR B C 1
ATOM 4569 O O . TYR B 1 138 ? 21.391 27.078 3.203 1 96.5 138 TYR B O 1
ATOM 4577 N N . ASN B 1 139 ? 23.438 27.125 4.148 1 95.69 139 ASN B N 1
ATOM 4578 C CA . ASN B 1 139 ? 23.016 27.422 5.512 1 95.69 139 ASN B CA 1
ATOM 4579 C C . ASN B 1 139 ? 22.031 26.375 6.039 1 95.69 139 ASN B C 1
ATOM 4581 O O . ASN B 1 139 ? 21 26.719 6.629 1 95.69 139 ASN B O 1
ATOM 4585 N N . LEU B 1 140 ? 22.359 25.156 5.773 1 96.5 140 LEU B N 1
ATOM 4586 C CA . LEU B 1 140 ? 21.422 24.094 6.133 1 96.5 140 LEU B CA 1
ATOM 4587 C C . LEU B 1 140 ? 22.031 23.188 7.207 1 96.5 140 LEU B C 1
ATOM 4589 O O . LEU B 1 140 ? 21.484 22.125 7.516 1 96.5 140 LEU B O 1
ATOM 4593 N N . SER B 1 141 ? 23.156 23.594 7.77 1 97.44 141 SER B N 1
ATOM 4594 C CA . SER B 1 141 ? 23.781 22.812 8.828 1 97.44 141 SER B CA 1
ATOM 4595 C C . SER B 1 141 ? 24.297 23.719 9.945 1 97.44 141 SER B C 1
ATOM 4597 O O . SER B 1 141 ? 24.844 24.797 9.68 1 97.44 141 SER B O 1
ATOM 4599 N N . ASN B 1 142 ? 24.109 23.172 11.164 1 98 142 ASN B N 1
ATOM 4600 C CA . ASN B 1 142 ? 24.609 23.875 12.344 1 98 142 ASN B CA 1
ATOM 4601 C C . ASN B 1 142 ? 25.828 23.172 12.945 1 98 142 ASN B C 1
ATOM 4603 O O . ASN B 1 142 ? 26.391 23.625 13.938 1 98 142 ASN B O 1
ATOM 4607 N N . LEU B 1 143 ? 26.25 22.156 12.359 1 97.75 143 LEU B N 1
ATOM 4608 C CA . LEU B 1 143 ? 27.312 21.328 12.922 1 97.75 143 LEU B CA 1
ATOM 4609 C C . LEU B 1 143 ? 28.688 21.922 12.609 1 97.75 143 LEU B C 1
ATOM 4611 O O . LEU B 1 143 ? 28.922 22.375 11.484 1 97.75 143 LEU B O 1
ATOM 4615 N N . SER B 1 144 ? 29.547 21.828 13.625 1 98 144 SER B N 1
ATOM 4616 C CA . SER B 1 144 ? 30.953 22.031 13.32 1 98 144 SER B CA 1
ATOM 4617 C C . SER B 1 144 ? 31.531 20.828 12.57 1 98 144 SER B C 1
ATOM 4619 O O . SER B 1 144 ? 30.906 19.781 12.5 1 98 144 SER B O 1
ATOM 4621 N N . PHE B 1 145 ? 32.688 21.062 12 1 97.75 145 PHE B N 1
ATOM 4622 C CA . PHE B 1 145 ? 33.312 19.984 11.242 1 97.75 145 PHE B CA 1
ATOM 4623 C C . PHE B 1 145 ? 33.531 18.766 12.117 1 97.75 145 PHE B C 1
ATOM 4625 O O . PHE B 1 145 ? 33.281 17.625 11.695 1 97.75 145 PHE B O 1
ATOM 4632 N N . VAL B 1 146 ? 33.969 19 13.328 1 97.69 146 VAL B N 1
ATOM 4633 C CA . VAL B 1 146 ? 34.281 17.922 14.258 1 97.69 146 VAL B CA 1
ATOM 4634 C C . VAL B 1 146 ? 33 17.188 14.633 1 97.69 146 VAL B C 1
ATOM 4636 O O . VAL B 1 146 ? 32.969 15.961 14.719 1 97.69 146 VAL B O 1
ATOM 4639 N N . GLN B 1 147 ? 31.953 17.922 14.883 1 97.38 147 GLN B N 1
ATOM 4640 C CA . GLN B 1 147 ? 30.672 17.328 15.219 1 97.38 147 GLN B CA 1
ATOM 4641 C C . GLN B 1 147 ? 30.125 16.5 14.055 1 97.38 147 GLN B C 1
ATOM 4643 O O . GLN B 1 147 ? 29.609 15.398 14.25 1 97.38 147 GLN B O 1
ATOM 4648 N N . TRP B 1 148 ? 30.188 17.062 12.883 1 97.62 148 TRP B N 1
ATOM 4649 C CA . TRP B 1 148 ? 29.75 16.344 11.688 1 97.62 148 TRP B CA 1
ATOM 4650 C C . TRP B 1 148 ? 30.531 15.055 11.516 1 97.62 148 TRP B C 1
ATOM 4652 O O . TRP B 1 148 ? 29.953 14 11.227 1 97.62 148 TRP B O 1
ATOM 4662 N N . LEU B 1 149 ? 31.859 15.125 11.648 1 97.31 149 LEU B N 1
ATOM 4663 C CA . LEU B 1 149 ? 32.719 13.953 11.484 1 97.31 149 LEU B CA 1
ATOM 4664 C C . LEU B 1 149 ? 32.375 12.875 12.5 1 97.31 149 LEU B C 1
ATOM 4666 O O . LEU B 1 149 ? 32.406 11.68 12.188 1 97.31 149 LEU B O 1
ATOM 4670 N N . ARG B 1 150 ? 32.125 13.273 13.703 1 96.62 150 ARG B N 1
ATOM 4671 C CA . ARG B 1 150 ? 31.734 12.32 14.742 1 96.62 150 ARG B CA 1
ATOM 4672 C C . ARG B 1 150 ? 30.469 11.578 14.352 1 96.62 150 ARG B C 1
ATOM 4674 O O . ARG B 1 150 ? 30.391 10.352 14.453 1 96.62 150 ARG B O 1
ATOM 4681 N N . GLU B 1 151 ? 29.453 12.312 13.984 1 95.5 151 GLU B N 1
ATOM 4682 C CA . GLU B 1 151 ? 28.203 11.688 13.57 1 95.5 151 GLU B CA 1
ATOM 4683 C C . GLU B 1 151 ? 28.406 10.805 12.344 1 95.5 151 GLU B C 1
ATOM 4685 O O . GLU B 1 151 ? 27.797 9.734 12.227 1 95.5 151 GLU B O 1
ATOM 4690 N N . GLU B 1 152 ? 29.234 11.25 11.461 1 95.62 152 GLU B N 1
ATOM 4691 C CA . GLU B 1 152 ? 29.562 10.477 10.266 1 95.62 152 GLU B CA 1
ATOM 4692 C C . GLU B 1 152 ? 30.234 9.148 10.641 1 95.62 152 GLU B C 1
ATOM 4694 O O . GLU B 1 152 ? 29.938 8.117 10.031 1 95.62 152 GLU B O 1
ATOM 4699 N N . MET B 1 153 ? 31.094 9.172 11.57 1 96.25 153 MET B N 1
ATOM 4700 C CA . MET B 1 153 ? 31.797 7.973 12.008 1 96.25 153 MET B CA 1
ATOM 4701 C C . MET B 1 153 ? 30.844 6.992 12.68 1 96.25 153 MET B C 1
ATOM 4703 O O . MET B 1 153 ? 30.969 5.777 12.5 1 96.25 153 MET B O 1
ATOM 4707 N N . ILE B 1 154 ? 29.922 7.5 13.461 1 94.69 154 ILE B N 1
ATOM 4708 C CA . ILE B 1 154 ? 28.922 6.641 14.07 1 94.69 154 ILE B CA 1
ATOM 4709 C C . ILE B 1 154 ? 28.094 5.961 12.977 1 94.69 154 ILE B C 1
ATOM 4711 O O . ILE B 1 154 ? 27.891 4.746 13.016 1 94.69 154 ILE B O 1
ATOM 4715 N N . SER B 1 155 ? 27.688 6.77 12.039 1 94.19 155 SER B N 1
ATOM 4716 C CA . SER B 1 155 ? 26.906 6.23 10.93 1 94.19 155 SER B CA 1
ATOM 4717 C C . SER B 1 155 ? 27.703 5.195 10.141 1 94.19 155 SER B C 1
ATOM 4719 O O . SER B 1 155 ? 27.156 4.168 9.734 1 94.19 155 SER B O 1
ATOM 4721 N N . LEU B 1 156 ? 28.938 5.465 9.906 1 94.56 156 LEU B N 1
ATOM 4722 C CA . LEU B 1 156 ? 29.812 4.531 9.203 1 94.56 156 LEU B CA 1
ATOM 4723 C C . LEU B 1 156 ? 29.938 3.223 9.977 1 94.56 156 LEU B C 1
ATOM 4725 O O . LEU B 1 156 ? 29.844 2.141 9.391 1 94.56 156 LEU B O 1
ATOM 4729 N N . GLY B 1 157 ? 30.188 3.381 11.273 1 95.5 157 GLY B N 1
ATOM 4730 C CA . GLY B 1 157 ? 30.281 2.188 12.102 1 95.5 157 GLY B CA 1
ATOM 4731 C C . GLY B 1 157 ? 29.047 1.311 12.023 1 95.5 157 GLY B C 1
ATOM 4732 O O . GLY B 1 157 ? 29.156 0.091 11.883 1 95.5 157 GLY B O 1
ATOM 4733 N N . LEU B 1 158 ? 27.891 1.945 12.125 1 92 158 LEU B N 1
ATOM 4734 C CA . LEU B 1 158 ? 26.641 1.213 12.039 1 92 158 LEU B CA 1
ATOM 4735 C C . LEU B 1 158 ? 26.469 0.56 10.672 1 92 158 LEU B C 1
ATOM 4737 O O . LEU B 1 158 ? 26.078 -0.607 10.578 1 92 158 LEU B O 1
ATOM 4741 N N . ALA B 1 159 ? 26.781 1.264 9.664 1 93.12 159 ALA B N 1
ATOM 4742 C CA . ALA B 1 159 ? 26.641 0.756 8.305 1 93.12 159 ALA B CA 1
ATOM 4743 C C . ALA B 1 159 ? 27.578 -0.425 8.062 1 93.12 159 ALA B C 1
ATOM 4745 O O . ALA B 1 159 ? 27.188 -1.407 7.418 1 93.12 159 ALA B O 1
ATOM 4746 N N . VAL B 1 160 ? 28.797 -0.308 8.469 1 95.5 160 VAL B N 1
ATOM 4747 C CA . VAL B 1 160 ? 29.797 -1.35 8.258 1 95.5 160 VAL B CA 1
ATOM 4748 C C . VAL B 1 160 ? 29.375 -2.625 8.984 1 95.5 160 VAL B C 1
ATOM 4750 O O . VAL B 1 160 ? 29.391 -3.711 8.398 1 95.5 160 VAL B O 1
ATOM 4753 N N . VAL B 1 161 ? 28.953 -2.475 10.188 1 94.69 161 VAL B N 1
ATOM 4754 C CA . VAL B 1 161 ? 28.625 -3.648 10.984 1 94.69 161 VAL B CA 1
ATOM 4755 C C . VAL B 1 161 ? 27.344 -4.285 10.461 1 94.69 161 VAL B C 1
ATOM 4757 O O . VAL B 1 161 ? 27.312 -5.48 10.156 1 94.69 161 VAL B O 1
ATOM 4760 N N . PHE B 1 162 ? 26.312 -3.514 10.32 1 92 162 PHE B N 1
ATOM 4761 C CA . PHE B 1 162 ? 25.016 -4.055 9.898 1 92 162 PHE B CA 1
ATOM 4762 C C . PHE B 1 162 ? 25.062 -4.484 8.438 1 92 162 PHE B C 1
ATOM 4764 O O . PHE B 1 162 ? 24.516 -5.527 8.07 1 92 162 PHE B O 1
ATOM 4771 N N . GLY B 1 163 ? 25.703 -3.664 7.672 1 93.69 163 GLY B N 1
ATOM 4772 C CA . GLY B 1 163 ? 25.844 -4.031 6.273 1 93.69 163 GLY B CA 1
ATOM 4773 C C . GLY B 1 163 ? 26.594 -5.328 6.066 1 93.69 163 GLY B C 1
ATOM 4774 O O . GLY B 1 163 ? 26.203 -6.164 5.258 1 93.69 163 GLY B O 1
ATOM 4775 N N . SER B 1 164 ? 27.688 -5.488 6.766 1 96.69 164 SER B N 1
ATOM 4776 C CA . SER B 1 164 ? 28.5 -6.699 6.648 1 96.69 164 SER B CA 1
ATOM 4777 C C . SER B 1 164 ? 27.734 -7.926 7.125 1 96.69 164 SER B C 1
ATOM 4779 O O . SER B 1 164 ? 27.859 -9.008 6.551 1 96.69 164 SER B O 1
ATOM 4781 N N . LEU B 1 165 ? 26.938 -7.738 8.148 1 95.44 165 LEU B N 1
ATOM 4782 C CA . LEU B 1 165 ? 26.125 -8.844 8.656 1 95.44 165 LEU B CA 1
ATOM 4783 C C . LEU B 1 165 ? 25.109 -9.289 7.617 1 95.44 165 LEU B C 1
ATOM 4785 O O . LEU B 1 165 ? 24.906 -10.484 7.398 1 95.44 165 LEU B O 1
ATOM 4789 N N . VAL B 1 166 ? 24.453 -8.359 7.023 1 94.62 166 VAL B N 1
ATOM 4790 C CA . VAL B 1 166 ? 23.438 -8.656 6.02 1 94.62 166 VAL B CA 1
ATOM 4791 C C . VAL B 1 166 ? 24.078 -9.414 4.855 1 94.62 166 VAL B C 1
ATOM 4793 O O . VAL B 1 166 ? 23.547 -10.445 4.418 1 94.62 166 VAL B O 1
ATOM 4796 N N . ILE B 1 167 ? 25.219 -8.961 4.398 1 96.06 167 ILE B N 1
ATOM 4797 C CA . ILE B 1 167 ? 25.844 -9.57 3.23 1 96.06 167 ILE B CA 1
ATOM 4798 C C . ILE B 1 167 ? 26.391 -10.945 3.592 1 96.06 167 ILE B C 1
ATOM 4800 O O . ILE B 1 167 ? 26.359 -11.867 2.771 1 96.06 167 ILE B O 1
ATOM 4804 N N . MET B 1 168 ? 26.906 -11.062 4.809 1 96.88 168 MET B N 1
ATOM 4805 C CA . MET B 1 168 ? 27.328 -12.375 5.285 1 96.88 168 MET B CA 1
ATOM 4806 C C . MET B 1 168 ? 26.188 -13.383 5.168 1 96.88 168 MET B C 1
ATOM 4808 O O . MET B 1 168 ? 26.375 -14.492 4.668 1 96.88 168 MET B O 1
ATOM 4812 N N . VAL B 1 169 ? 25 -12.984 5.594 1 96.38 169 VAL B N 1
ATOM 4813 C CA . VAL B 1 169 ? 23.844 -13.867 5.535 1 96.38 169 VAL B CA 1
ATOM 4814 C C . VAL B 1 169 ? 23.469 -14.141 4.078 1 96.38 169 VAL B C 1
ATOM 4816 O O . VAL B 1 169 ? 23.125 -15.273 3.725 1 96.38 169 VAL B O 1
ATOM 4819 N N . PHE B 1 170 ? 23.547 -13.156 3.236 1 96.31 170 PHE B N 1
ATOM 4820 C CA . PHE B 1 170 ? 23.281 -13.352 1.815 1 96.31 170 PHE B CA 1
ATOM 4821 C C . PHE B 1 170 ? 24.188 -14.43 1.235 1 96.31 170 PHE B C 1
ATOM 4823 O O . PHE B 1 170 ? 23.734 -15.312 0.513 1 96.31 170 PHE B O 1
ATOM 4830 N N . TYR B 1 171 ? 25.453 -14.383 1.585 1 96.62 171 TYR B N 1
ATOM 4831 C CA . TYR B 1 171 ? 26.406 -15.32 0.997 1 96.62 171 TYR B CA 1
ATOM 4832 C C . TYR B 1 171 ? 26.188 -16.719 1.556 1 96.62 171 TYR B C 1
ATOM 4834 O O . TYR B 1 171 ? 26.516 -17.719 0.898 1 96.62 171 TYR B O 1
ATOM 4842 N N . ILE B 1 172 ? 25.688 -16.828 2.76 1 96.31 172 ILE B N 1
ATOM 4843 C CA . ILE B 1 172 ? 25.281 -18.141 3.26 1 96.31 172 ILE B CA 1
ATOM 4844 C C . ILE B 1 172 ? 24.234 -18.75 2.334 1 96.31 172 ILE B C 1
ATOM 4846 O O . ILE B 1 172 ? 24.328 -19.922 1.947 1 96.31 172 ILE B O 1
ATOM 4850 N N . PHE B 1 173 ? 23.344 -17.938 1.865 1 94.62 173 PHE B N 1
ATOM 4851 C CA . PHE B 1 173 ? 22.25 -18.422 1.027 1 94.62 173 PHE B CA 1
ATOM 4852 C C . PHE B 1 173 ? 22.719 -18.578 -0.417 1 94.62 173 PHE B C 1
ATOM 4854 O O . PHE B 1 173 ? 22.25 -19.484 -1.122 1 94.62 173 PHE B O 1
ATOM 4861 N N . ILE B 1 174 ? 23.547 -17.734 -0.806 1 94.56 174 ILE B N 1
ATOM 4862 C CA . ILE B 1 174 ? 24.109 -17.875 -2.145 1 94.56 174 ILE B CA 1
ATOM 4863 C C . ILE B 1 174 ? 24.812 -19.219 -2.273 1 94.56 174 ILE B C 1
ATOM 4865 O O . ILE B 1 174 ? 24.641 -19.922 -3.264 1 94.56 174 ILE B O 1
ATOM 4869 N N . ARG B 1 175 ? 25.594 -19.609 -1.315 1 94.38 175 ARG B N 1
ATOM 4870 C CA . ARG B 1 175 ? 26.328 -20.859 -1.34 1 94.38 175 ARG B CA 1
ATOM 4871 C C . ARG B 1 175 ? 25.375 -22.062 -1.309 1 94.38 175 ARG B C 1
ATOM 4873 O O . ARG B 1 175 ? 25.641 -23.078 -1.936 1 94.38 175 ARG B O 1
ATOM 4880 N N . ARG B 1 176 ? 24.312 -21.875 -0.723 1 93.06 176 ARG B N 1
ATOM 4881 C CA . ARG B 1 176 ? 23.406 -23 -0.52 1 93.06 176 ARG B CA 1
ATOM 4882 C C . ARG B 1 176 ? 22.453 -23.156 -1.707 1 93.06 176 ARG B C 1
ATOM 4884 O O . ARG B 1 176 ? 22.062 -24.266 -2.049 1 93.06 176 ARG B O 1
ATOM 4891 N N . THR B 1 177 ? 22.109 -22.062 -2.33 1 91.88 177 THR B N 1
ATOM 4892 C CA . THR B 1 177 ? 21.016 -22.141 -3.289 1 91.88 177 THR B CA 1
ATOM 4893 C C . THR B 1 177 ? 21.516 -21.922 -4.711 1 91.88 177 THR B C 1
ATOM 4895 O O . THR B 1 177 ? 20.797 -22.188 -5.68 1 91.88 177 THR B O 1
ATOM 4898 N N . GLY B 1 178 ? 22.672 -21.453 -4.871 1 89.88 178 GLY B N 1
ATOM 4899 C CA . GLY B 1 178 ? 23.266 -21.297 -6.191 1 89.88 178 GLY B CA 1
ATOM 4900 C C . GLY B 1 178 ? 22.516 -20.297 -7.059 1 89.88 178 GLY B C 1
ATOM 4901 O O . GLY B 1 178 ? 22.297 -19.156 -6.645 1 89.88 178 GLY B O 1
ATOM 4902 N N . GLN B 1 179 ? 21.984 -20.812 -8.117 1 86.12 179 GLN B N 1
ATOM 4903 C CA . GLN B 1 179 ? 21.375 -19.922 -9.109 1 86.12 179 GLN B CA 1
ATOM 4904 C C . GLN B 1 179 ? 20.047 -19.375 -8.617 1 86.12 179 GLN B C 1
ATOM 4906 O O . GLN B 1 179 ? 19.516 -18.422 -9.172 1 86.12 179 GLN B O 1
ATOM 4911 N N . ASN B 1 180 ? 19.547 -19.922 -7.539 1 87.75 180 ASN B N 1
ATOM 4912 C CA . ASN B 1 180 ? 18.281 -19.453 -6.988 1 87.75 180 ASN B CA 1
ATOM 4913 C C . ASN B 1 180 ? 18.5 -18.453 -5.863 1 87.75 180 ASN B C 1
ATOM 4915 O O . ASN B 1 180 ? 17.547 -18.094 -5.152 1 87.75 180 ASN B O 1
ATOM 4919 N N . TRP B 1 181 ? 19.719 -17.875 -5.832 1 92.81 181 TRP B N 1
ATOM 4920 C CA . TRP B 1 181 ? 20.094 -17.031 -4.707 1 92.81 181 TRP B CA 1
ATOM 4921 C C . TRP B 1 181 ? 19.203 -15.789 -4.645 1 92.81 181 TRP B C 1
ATOM 4923 O O . TRP B 1 181 ? 18.828 -15.336 -3.559 1 92.81 181 TRP B O 1
ATOM 4933 N N . TRP B 1 182 ? 18.844 -15.281 -5.801 1 91.75 182 TRP B N 1
ATOM 4934 C CA . TRP B 1 182 ? 18.156 -13.992 -5.844 1 91.75 182 TRP B CA 1
ATOM 4935 C C . TRP B 1 182 ? 16.766 -14.109 -5.25 1 91.75 182 TRP B C 1
ATOM 4937 O O . TRP B 1 182 ? 16.25 -13.156 -4.66 1 91.75 182 TRP B O 1
ATOM 4947 N N . LYS B 1 183 ? 16.141 -15.273 -5.305 1 87.38 183 LYS B N 1
ATOM 4948 C CA . LYS B 1 183 ? 14.844 -15.492 -4.68 1 87.38 183 LYS B CA 1
ATOM 4949 C C . LYS B 1 183 ? 14.969 -15.547 -3.16 1 87.38 183 LYS B C 1
ATOM 4951 O O . LYS B 1 183 ? 14.227 -14.867 -2.447 1 87.38 183 LYS B O 1
ATOM 4956 N N . TRP B 1 184 ? 15.906 -16.297 -2.74 1 89.94 184 TRP B N 1
ATOM 4957 C CA . TRP B 1 184 ? 16.094 -16.5 -1.308 1 89.94 184 TRP B CA 1
ATOM 4958 C C . TRP B 1 184 ? 16.594 -15.219 -0.64 1 89.94 184 TRP B C 1
ATOM 4960 O O . TRP B 1 184 ? 16.141 -14.867 0.454 1 89.94 184 TRP B O 1
ATOM 4970 N N . CYS B 1 185 ? 17.438 -14.562 -1.312 1 93.81 185 CYS B N 1
ATOM 4971 C CA . CYS B 1 185 ? 17.984 -13.336 -0.743 1 93.81 185 CYS B CA 1
ATOM 4972 C C . CYS B 1 185 ? 16.906 -12.25 -0.687 1 93.81 185 CYS B C 1
ATOM 4974 O O . CYS B 1 185 ? 16.984 -11.344 0.146 1 93.81 185 CYS B O 1
ATOM 4976 N N . THR B 1 186 ? 15.977 -12.352 -1.58 1 92.88 186 THR B N 1
ATOM 4977 C CA . THR B 1 186 ? 14.852 -11.43 -1.481 1 92.88 186 THR B CA 1
ATOM 4978 C C . THR B 1 186 ? 14.094 -11.641 -0.177 1 92.88 186 THR B C 1
ATOM 4980 O O . THR B 1 186 ? 13.727 -10.68 0.498 1 92.88 186 THR B O 1
ATOM 4983 N N . GLY B 1 187 ? 13.859 -12.883 0.177 1 91.38 187 GLY B N 1
ATOM 4984 C CA . GLY B 1 187 ? 13.219 -13.188 1.448 1 91.38 187 GLY B CA 1
ATOM 4985 C C . GLY B 1 187 ? 14.008 -12.68 2.645 1 91.38 187 GLY B C 1
ATOM 4986 O O . GLY B 1 187 ? 13.43 -12.133 3.586 1 91.38 187 GLY B O 1
ATOM 4987 N N . ILE B 1 188 ? 15.258 -12.805 2.543 1 92.62 188 ILE B N 1
ATOM 4988 C CA . ILE B 1 188 ? 16.125 -12.359 3.627 1 92.62 188 ILE B CA 1
ATOM 4989 C C . ILE B 1 188 ? 16.125 -10.836 3.707 1 92.62 188 ILE B C 1
ATOM 4991 O O . ILE B 1 188 ? 16.125 -10.266 4.801 1 92.62 188 ILE B O 1
ATOM 4995 N N . ALA B 1 189 ? 16.141 -10.281 2.521 1 93.25 189 ALA B N 1
ATOM 4996 C CA . ALA B 1 189 ? 16.078 -8.82 2.486 1 93.25 189 ALA B CA 1
ATOM 4997 C C . ALA B 1 189 ? 14.828 -8.305 3.193 1 93.25 189 ALA B C 1
ATOM 4999 O O . ALA B 1 189 ? 14.867 -7.281 3.877 1 93.25 189 ALA B O 1
ATOM 5000 N N . LEU B 1 190 ? 13.727 -9 3.008 1 90.75 190 LEU B N 1
ATOM 5001 C CA . LEU B 1 190 ? 12.484 -8.633 3.672 1 90.75 190 LEU B CA 1
ATOM 5002 C C . LEU B 1 190 ? 12.664 -8.594 5.188 1 90.75 190 LEU B C 1
ATOM 5004 O O . LEU B 1 190 ? 12.227 -7.648 5.844 1 90.75 190 LEU B O 1
ATOM 5008 N N . ILE B 1 191 ? 13.32 -9.539 5.688 1 91.06 191 ILE B N 1
ATOM 5009 C CA . ILE B 1 191 ? 13.539 -9.641 7.125 1 91.06 191 ILE B CA 1
ATOM 5010 C C . ILE B 1 191 ? 14.367 -8.453 7.609 1 91.06 191 ILE B C 1
ATOM 5012 O O . ILE B 1 191 ? 14.016 -7.809 8.602 1 91.06 191 ILE B O 1
ATOM 5016 N N . PHE B 1 192 ? 15.328 -8.133 6.898 1 89.56 192 PHE B N 1
ATOM 5017 C CA . PHE B 1 192 ? 16.219 -7.047 7.316 1 89.56 192 PHE B CA 1
ATOM 5018 C C . PHE B 1 192 ? 15.531 -5.695 7.125 1 89.56 192 PHE B C 1
ATOM 5020 O O . PHE B 1 192 ? 15.758 -4.77 7.906 1 89.56 192 PHE B O 1
ATOM 5027 N N . LEU B 1 193 ? 14.742 -5.613 6.113 1 88.19 193 LEU B N 1
ATOM 5028 C CA . LEU B 1 193 ? 13.984 -4.383 5.91 1 88.19 193 LEU B CA 1
ATOM 5029 C C . LEU B 1 193 ? 13.031 -4.129 7.074 1 88.19 193 LEU B C 1
ATOM 5031 O O . LEU B 1 193 ? 12.93 -3.006 7.57 1 88.19 193 LEU B O 1
ATOM 5035 N N . ILE B 1 194 ? 12.414 -5.137 7.527 1 84.75 194 ILE B N 1
ATOM 5036 C CA . ILE B 1 194 ? 11.469 -5.027 8.633 1 84.75 194 ILE B CA 1
ATOM 5037 C C . ILE B 1 194 ? 12.211 -4.668 9.914 1 84.75 194 ILE B C 1
ATOM 5039 O O . ILE B 1 194 ? 11.805 -3.768 10.648 1 84.75 194 ILE B O 1
ATOM 5043 N N . ILE B 1 195 ? 13.297 -5.281 10.117 1 84.25 195 ILE B N 1
ATOM 5044 C CA . ILE B 1 195 ? 14.102 -5.012 11.305 1 84.25 195 ILE B CA 1
ATOM 5045 C C . ILE B 1 195 ? 14.602 -3.568 11.273 1 84.25 195 ILE B C 1
ATOM 5047 O O . ILE B 1 195 ? 14.523 -2.854 12.281 1 84.25 195 ILE B O 1
ATOM 5051 N N . GLY B 1 196 ? 15.07 -3.16 10.156 1 84.25 196 GLY B N 1
ATOM 5052 C CA . GLY B 1 196 ? 15.539 -1.789 10.023 1 84.25 196 GLY B CA 1
ATOM 5053 C C . GLY B 1 196 ? 14.453 -0.76 10.266 1 84.25 196 GLY B C 1
ATOM 5054 O O . GLY B 1 196 ? 14.68 0.245 10.945 1 84.25 196 GLY B O 1
ATOM 5055 N N . ALA B 1 197 ? 13.305 -1.027 9.781 1 79.38 197 ALA B N 1
ATOM 5056 C CA . ALA B 1 197 ? 12.188 -0.093 9.898 1 79.38 197 ALA B CA 1
ATOM 5057 C C . ALA B 1 197 ? 11.711 0.011 11.344 1 79.38 197 ALA B C 1
ATOM 5059 O O . ALA B 1 197 ? 11.289 1.081 11.797 1 79.38 197 ALA B O 1
ATOM 5060 N N . LEU B 1 198 ? 11.812 -1.083 12.086 1 75.44 198 LEU B N 1
ATOM 5061 C CA . LEU B 1 198 ? 11.289 -1.122 13.445 1 75.44 198 LEU B CA 1
ATOM 5062 C C . LEU B 1 198 ? 12.359 -0.725 14.453 1 75.44 198 LEU B C 1
ATOM 5064 O O . LEU B 1 198 ? 12.062 -0.109 15.477 1 75.44 198 LEU B O 1
ATOM 5068 N N . VAL B 1 199 ? 13.602 -0.971 14.086 1 76 199 VAL B N 1
ATOM 5069 C CA . VAL B 1 199 ? 14.672 -0.846 15.062 1 76 199 VAL B CA 1
ATOM 5070 C C . VAL B 1 199 ? 15.336 0.526 14.93 1 76 199 VAL B C 1
ATOM 5072 O O . VAL B 1 199 ? 15.703 1.142 15.938 1 76 199 VAL B O 1
ATOM 5075 N N . ALA B 1 200 ? 15.383 1.059 13.781 1 79 200 ALA B N 1
ATOM 5076 C CA . ALA B 1 200 ? 16.172 2.264 13.539 1 79 200 ALA B CA 1
ATOM 5077 C C . ALA B 1 200 ? 15.633 3.443 14.344 1 79 200 ALA B C 1
ATOM 5079 O O . ALA B 1 200 ? 16.391 4.109 15.062 1 79 200 ALA B O 1
ATOM 5080 N N . PRO B 1 201 ? 14.398 3.703 14.359 1 75.38 201 PRO B N 1
ATOM 5081 C CA . PRO B 1 201 ? 13.898 4.871 15.086 1 75.38 201 PRO B CA 1
ATOM 5082 C C . PRO B 1 201 ? 14.031 4.723 16.594 1 75.38 201 PRO B C 1
ATOM 5084 O O . PRO B 1 201 ? 14.203 5.719 17.312 1 75.38 201 PRO B O 1
ATOM 5087 N N . VAL B 1 202 ? 14.086 3.523 17.047 1 74.81 202 VAL B N 1
ATOM 5088 C CA . VAL B 1 202 ? 14.062 3.287 18.484 1 74.81 202 VAL B CA 1
ATOM 5089 C C . VAL B 1 202 ? 15.484 3.176 19.016 1 74.81 202 VAL B C 1
ATOM 5091 O O . VAL B 1 202 ? 15.789 3.668 20.109 1 74.81 202 VAL B O 1
ATOM 5094 N N . PHE B 1 203 ? 16.406 2.68 18.156 1 79.31 203 PHE B N 1
ATOM 5095 C CA . PHE B 1 203 ? 17.703 2.357 18.719 1 79.31 203 PHE B CA 1
ATOM 5096 C C . PHE B 1 203 ? 18.812 3.174 18.047 1 79.31 203 PHE B C 1
ATOM 5098 O O . PHE B 1 203 ? 19.875 3.379 18.625 1 79.31 203 PHE B O 1
ATOM 5105 N N . ILE B 1 204 ? 18.516 3.736 16.953 1 84.88 204 ILE B N 1
ATOM 5106 C CA . ILE B 1 204 ? 19.578 4.414 16.219 1 84.88 204 ILE B CA 1
ATOM 5107 C C . ILE B 1 204 ? 19.422 5.926 16.391 1 84.88 204 ILE B C 1
ATOM 5109 O O . ILE B 1 204 ? 20.406 6.613 16.719 1 84.88 204 ILE B O 1
ATOM 5113 N N . SER B 1 205 ? 18.234 6.441 16.297 1 84.94 205 SER B N 1
ATOM 5114 C CA . SER B 1 205 ? 18 7.879 16.359 1 84.94 205 SER B CA 1
ATOM 5115 C C . SER B 1 205 ? 18.5 8.477 17.672 1 84.94 205 SER B C 1
ATOM 5117 O O . SER B 1 205 ? 19.078 9.555 17.688 1 84.94 205 SER B O 1
ATOM 5119 N N . PRO B 1 206 ? 18.375 7.738 18.75 1 87.56 206 PRO B N 1
ATOM 5120 C CA . PRO B 1 206 ? 18.812 8.305 20.031 1 87.56 206 PRO B CA 1
ATOM 5121 C C . PRO B 1 206 ? 20.328 8.391 20.172 1 87.56 206 PRO B C 1
ATOM 5123 O O . PRO B 1 206 ? 20.828 9.016 21.109 1 87.56 206 PRO B O 1
ATOM 5126 N N . LEU B 1 207 ? 21.031 7.852 19.234 1 91.5 207 LEU B N 1
ATOM 5127 C CA . LEU B 1 207 ? 22.484 7.98 19.219 1 91.5 207 LEU B CA 1
ATOM 5128 C C . LEU B 1 207 ? 22.891 9.375 18.766 1 91.5 207 LEU B C 1
ATOM 5130 O O . LEU B 1 207 ? 24.016 9.82 19.062 1 91.5 207 LEU B O 1
ATOM 5134 N N . PHE B 1 208 ? 21.953 10.07 18.188 1 92.62 208 PHE B N 1
ATOM 5135 C CA . PHE B 1 208 ? 22.297 11.352 17.594 1 92.62 208 PHE B CA 1
ATOM 5136 C C . PHE B 1 208 ? 21.609 12.492 18.312 1 92.62 208 PHE B C 1
ATOM 5138 O O . PHE B 1 208 ? 22.094 13.625 18.328 1 92.62 208 PHE B O 1
ATOM 5145 N N . ASN B 1 209 ? 20.453 12.18 18.859 1 94.69 209 ASN B N 1
ATOM 5146 C CA . ASN B 1 209 ? 19.641 13.234 19.469 1 94.69 209 ASN B CA 1
ATOM 5147 C C . ASN B 1 209 ? 19.094 12.797 20.828 1 94.69 209 ASN B C 1
ATOM 5149 O O . ASN B 1 209 ? 18.906 11.609 21.078 1 94.69 209 ASN B O 1
ATOM 5153 N N . LYS B 1 210 ? 18.922 13.758 21.656 1 95 210 LYS B N 1
ATOM 5154 C CA . LYS B 1 210 ? 18.281 13.531 22.953 1 95 210 LYS B CA 1
ATOM 5155 C C . LYS B 1 210 ? 16.781 13.719 22.859 1 95 210 LYS B C 1
ATOM 5157 O O . LYS B 1 210 ? 16.297 14.742 22.375 1 95 210 LYS B O 1
ATOM 5162 N N . TYR B 1 211 ? 16.047 12.75 23.391 1 92.69 211 TYR B N 1
ATOM 5163 C CA . TYR B 1 211 ? 14.594 12.773 23.391 1 92.69 211 TYR B CA 1
ATOM 5164 C C . TYR B 1 211 ? 14.055 12.992 24.797 1 92.69 211 TYR B C 1
ATOM 5166 O O . TYR B 1 211 ? 14.508 12.359 25.75 1 92.69 211 TYR B O 1
ATOM 5174 N N . GLN B 1 212 ? 13.141 13.875 24.875 1 95 212 GLN B N 1
ATOM 5175 C CA . GLN B 1 212 ? 12.484 14.156 26.156 1 95 212 GLN B CA 1
ATOM 5176 C C . GLN B 1 212 ? 10.984 14.383 25.969 1 95 212 GLN B C 1
ATOM 5178 O O . GLN B 1 212 ? 10.547 14.852 24.906 1 95 212 GLN B O 1
ATOM 5183 N N . PRO B 1 213 ? 10.156 14.078 26.953 1 95 213 PRO B N 1
ATOM 5184 C CA . PRO B 1 213 ? 8.719 14.359 26.859 1 95 213 PRO B CA 1
ATOM 5185 C C . PRO B 1 213 ? 8.422 15.836 26.609 1 95 213 PRO B C 1
ATOM 5187 O O . PRO B 1 213 ? 9.086 16.703 27.188 1 95 213 PRO B O 1
ATOM 5190 N N . LEU B 1 214 ? 7.488 16.062 25.781 1 96.44 214 LEU B N 1
ATOM 5191 C CA . LEU B 1 214 ? 7.113 17.438 25.469 1 96.44 214 LEU B CA 1
ATOM 5192 C C . LEU B 1 214 ? 6.562 18.125 26.703 1 96.44 214 LEU B C 1
ATOM 5194 O O . LEU B 1 214 ? 5.664 17.609 27.375 1 96.44 214 LEU B O 1
ATOM 5198 N N . ALA B 1 215 ? 7.031 19.312 27.047 1 92.44 215 ALA B N 1
ATOM 5199 C CA . ALA B 1 215 ? 6.656 20.047 28.25 1 92.44 215 ALA B CA 1
ATOM 5200 C C . ALA B 1 215 ? 5.344 20.797 28.047 1 92.44 215 ALA B C 1
ATOM 5202 O O . ALA B 1 215 ? 4.539 20.922 28.984 1 92.44 215 ALA B O 1
ATOM 5203 N N . ASP B 1 216 ? 5.105 21.297 26.859 1 93.69 216 ASP B N 1
ATOM 5204 C CA . ASP B 1 216 ? 3.893 22.062 26.578 1 93.69 216 ASP B CA 1
ATOM 5205 C C . ASP B 1 216 ? 2.662 21.156 26.594 1 93.69 216 ASP B C 1
ATOM 5207 O O . ASP B 1 216 ? 2.371 20.469 25.609 1 93.69 216 ASP B O 1
ATOM 5211 N N . THR B 1 217 ? 1.896 21.25 27.547 1 93.44 217 THR B N 1
ATOM 5212 C CA . THR B 1 217 ? 0.786 20.328 27.781 1 93.44 217 THR B CA 1
ATOM 5213 C C . THR B 1 217 ? -0.346 20.594 26.797 1 93.44 217 THR B C 1
ATOM 5215 O O . THR B 1 217 ? -1.061 19.672 26.391 1 93.44 217 THR B O 1
ATOM 5218 N N . LYS B 1 218 ? -0.519 21.812 26.406 1 94.06 218 LYS B N 1
ATOM 5219 C CA . LYS B 1 218 ? -1.586 22.141 25.469 1 94.06 218 LYS B CA 1
ATOM 5220 C C . LYS B 1 218 ? -1.329 21.516 24.094 1 94.06 218 LYS B C 1
ATOM 5222 O O . LYS B 1 218 ? -2.215 20.875 23.531 1 94.06 218 LYS B O 1
ATOM 5227 N N . VAL B 1 219 ? -0.12 21.734 23.641 1 95.19 219 VAL B N 1
ATOM 5228 C CA . VAL B 1 219 ? 0.258 21.141 22.359 1 95.19 219 VAL B CA 1
ATOM 5229 C C . VAL B 1 219 ? 0.216 19.609 22.469 1 95.19 219 VAL B C 1
ATOM 5231 O O . VAL B 1 219 ? -0.299 18.938 21.578 1 95.19 219 VAL B O 1
ATOM 5234 N N . LYS B 1 220 ? 0.711 19.109 23.562 1 95.5 220 LYS B N 1
ATOM 5235 C CA . LYS B 1 220 ? 0.74 17.656 23.797 1 95.5 220 LYS B CA 1
ATOM 5236 C C . LYS B 1 220 ? -0.667 17.078 23.766 1 95.5 220 LYS B C 1
ATOM 5238 O O . LYS B 1 220 ? -0.908 16.078 23.078 1 95.5 220 LYS B O 1
ATOM 5243 N N . GLU B 1 221 ? -1.561 17.656 24.422 1 94.94 221 GLU B N 1
ATOM 5244 C CA . GLU B 1 221 ? -2.92 17.125 24.5 1 94.94 221 GLU B CA 1
ATOM 5245 C C . GLU B 1 221 ? -3.625 17.234 23.156 1 94.94 221 GLU B C 1
ATOM 5247 O O . GLU B 1 221 ? -4.414 16.359 22.797 1 94.94 221 GLU B O 1
ATOM 5252 N N . GLY B 1 222 ? -3.383 18.328 22.453 1 94.88 222 GLY B N 1
ATOM 5253 C CA . GLY B 1 222 ? -3.936 18.438 21.125 1 94.88 222 GLY B CA 1
ATOM 5254 C C . GLY B 1 222 ? -3.488 17.328 20.203 1 94.88 222 GLY B C 1
ATOM 5255 O O . GLY B 1 222 ? -4.301 16.75 19.469 1 94.88 222 GLY B O 1
ATOM 5256 N N . ILE B 1 223 ? -2.258 17.016 20.312 1 96.12 223 ILE B N 1
ATOM 5257 C CA . ILE B 1 223 ? -1.684 15.961 19.484 1 96.12 223 ILE B CA 1
ATOM 5258 C C . ILE B 1 223 ? -2.246 14.609 19.906 1 96.12 223 ILE B C 1
ATOM 5260 O O . ILE B 1 223 ? -2.645 13.805 19.047 1 96.12 223 ILE B O 1
ATOM 5264 N N . LEU B 1 224 ? -2.316 14.352 21.172 1 95.81 224 LEU B N 1
ATOM 5265 C CA . LEU B 1 224 ? -2.805 13.07 21.672 1 95.81 224 LEU B CA 1
ATOM 5266 C C . LEU B 1 224 ? -4.289 12.898 21.375 1 95.81 224 LEU B C 1
ATOM 5268 O O . LEU B 1 224 ? -4.754 11.781 21.125 1 95.81 224 LEU B O 1
ATOM 5272 N N . SER B 1 225 ? -5.027 13.969 21.438 1 96.06 225 SER B N 1
ATOM 5273 C CA . SER B 1 225 ? -6.438 13.922 21.078 1 96.06 225 SER B CA 1
ATOM 5274 C C . SER B 1 225 ? -6.621 13.492 19.625 1 96.06 225 SER B C 1
ATOM 5276 O O . SER B 1 225 ? -7.461 12.641 19.312 1 96.06 225 SER B O 1
ATOM 5278 N N . MET B 1 226 ? -5.82 14.086 18.719 1 96.5 226 MET B N 1
ATOM 5279 C CA . MET B 1 226 ? -5.863 13.695 17.312 1 96.5 226 MET B CA 1
ATOM 5280 C C . MET B 1 226 ? -5.496 12.227 17.141 1 96.5 226 MET B C 1
ATOM 5282 O O . MET B 1 226 ? -6.102 11.516 16.344 1 96.5 226 MET B O 1
ATOM 5286 N N . ALA B 1 227 ? -4.48 11.805 17.922 1 96 227 ALA B N 1
ATOM 5287 C CA . ALA B 1 227 ? -4.047 10.414 17.859 1 96 227 ALA B CA 1
ATOM 5288 C C . ALA B 1 227 ? -5.168 9.477 18.312 1 96 227 ALA B C 1
ATOM 5290 O O . ALA B 1 227 ? -5.473 8.492 17.641 1 96 227 ALA B O 1
ATOM 5291 N N . ARG B 1 228 ? -5.828 9.797 19.406 1 95.06 228 ARG B N 1
ATOM 5292 C CA . ARG B 1 228 ? -6.93 8.977 19.922 1 95.06 228 ARG B CA 1
ATOM 5293 C C . ARG B 1 228 ? -8.078 8.93 18.922 1 95.06 228 ARG B C 1
ATOM 5295 O O . ARG B 1 228 ? -8.633 7.863 18.656 1 95.06 228 ARG B O 1
ATOM 5302 N N . ALA B 1 229 ? -8.367 10.094 18.328 1 96.38 229 ALA B N 1
ATOM 5303 C CA . ALA B 1 229 ? -9.453 10.18 17.359 1 96.38 229 ALA B CA 1
ATOM 5304 C C . ALA B 1 229 ? -9.195 9.266 16.156 1 96.38 229 ALA B C 1
ATOM 5306 O O . ALA B 1 229 ? -10.133 8.773 15.531 1 96.38 229 ALA B O 1
ATOM 5307 N N . ASN B 1 230 ? -7.938 9.055 15.859 1 96.94 230 ASN B N 1
ATOM 5308 C CA . ASN B 1 230 ? -7.578 8.297 14.664 1 96.94 230 ASN B CA 1
ATOM 5309 C C . ASN B 1 230 ? -7.02 6.922 15.023 1 96.94 230 ASN B C 1
ATOM 5311 O O . ASN B 1 230 ? -6.336 6.297 14.211 1 96.94 230 ASN B O 1
ATOM 5315 N N . ASN B 1 231 ? -7.227 6.5 16.219 1 93.5 231 ASN B N 1
ATOM 5316 C CA . ASN B 1 231 ? -6.898 5.164 16.703 1 93.5 231 ASN B CA 1
ATOM 5317 C C . ASN B 1 231 ? -5.395 4.906 16.656 1 93.5 231 ASN B C 1
ATOM 5319 O O . ASN B 1 231 ? -4.961 3.814 16.281 1 93.5 231 ASN B O 1
ATOM 5323 N N . VAL B 1 232 ? -4.641 5.891 16.875 1 94.06 232 VAL B N 1
ATOM 5324 C CA . VAL B 1 232 ? -3.193 5.758 17.031 1 94.06 232 VAL B CA 1
ATOM 5325 C C . VAL B 1 232 ? -2.844 5.629 18.516 1 94.06 232 VAL B C 1
ATOM 5327 O O . VAL B 1 232 ? -3.15 6.52 19.312 1 94.06 232 VAL B O 1
ATOM 5330 N N . PRO B 1 233 ? -2.252 4.523 18.844 1 91.62 233 PRO B N 1
ATOM 5331 C CA . PRO B 1 233 ? -2.025 4.27 20.281 1 91.62 233 PRO B CA 1
ATOM 5332 C C . PRO B 1 233 ? -0.805 5.012 20.812 1 91.62 233 PRO B C 1
ATOM 5334 O O . PRO B 1 233 ? 0.082 4.395 21.406 1 91.62 233 PRO B O 1
ATOM 5337 N N . ALA B 1 234 ? -0.785 6.293 20.688 1 90.94 234 ALA B N 1
ATOM 5338 C CA . ALA B 1 234 ? 0.266 7.133 21.266 1 90.94 234 ALA B CA 1
ATOM 5339 C C . ALA B 1 234 ? -0.092 7.57 22.688 1 90.94 234 ALA B C 1
ATOM 5341 O O . ALA B 1 234 ? -1.179 8.102 22.922 1 90.94 234 ALA B O 1
ATOM 5342 N N . THR B 1 235 ? 0.863 7.305 23.578 1 88.62 235 THR B N 1
ATOM 5343 C CA . THR B 1 235 ? 0.571 7.645 24.969 1 88.62 235 THR B CA 1
ATOM 5344 C C . THR B 1 235 ? 1.375 8.867 25.406 1 88.62 235 THR B C 1
ATOM 5346 O O . THR B 1 235 ? 1.095 9.453 26.453 1 88.62 235 THR B O 1
ATOM 5349 N N . ASN B 1 236 ? 2.361 9.172 24.609 1 90.25 236 ASN B N 1
ATOM 5350 C CA . ASN B 1 236 ? 3.195 10.328 24.922 1 90.25 236 ASN B CA 1
ATOM 5351 C C . ASN B 1 236 ? 3.725 10.992 23.656 1 90.25 236 ASN B C 1
ATOM 5353 O O . ASN B 1 236 ? 3.643 10.422 22.562 1 90.25 236 ASN B O 1
ATOM 5357 N N . VAL B 1 237 ? 4.102 12.273 23.812 1 95.06 237 VAL B N 1
ATOM 5358 C CA . VAL B 1 237 ? 4.73 13.055 22.75 1 95.06 237 VAL B CA 1
ATOM 5359 C C . VAL B 1 237 ? 6.129 13.492 23.188 1 95.06 237 VAL B C 1
ATOM 5361 O O . VAL B 1 237 ? 6.305 14.008 24.297 1 95.06 237 VAL B O 1
ATOM 5364 N N . TYR B 1 238 ? 7.086 13.328 22.297 1 94.25 238 TYR B N 1
ATOM 5365 C CA . TYR B 1 238 ? 8.469 13.641 22.641 1 94.25 238 TYR B CA 1
ATOM 5366 C C . TYR B 1 238 ? 9 14.781 21.781 1 94.25 238 TYR B C 1
ATOM 5368 O O . TYR B 1 238 ? 8.523 14.992 20.672 1 94.25 238 TYR B O 1
ATOM 5376 N N . GLN B 1 239 ? 9.891 15.477 22.344 1 96.56 239 GLN B N 1
ATOM 5377 C CA . GLN B 1 239 ? 10.68 16.469 21.625 1 96.56 239 GLN B CA 1
ATOM 5378 C C . GLN B 1 239 ? 12.148 16.047 21.531 1 96.56 239 GLN B C 1
ATOM 5380 O O . GLN B 1 239 ? 12.672 15.422 22.469 1 96.56 239 GLN B O 1
ATOM 5385 N N . PHE B 1 240 ? 12.828 16.312 20.406 1 95.12 240 PHE B N 1
ATOM 5386 C CA . PHE B 1 240 ? 14.242 15.992 20.297 1 95.12 240 PHE B CA 1
ATOM 5387 C C . PHE B 1 240 ? 15.023 17.172 19.719 1 95.12 240 PHE B C 1
ATOM 5389 O O . PHE B 1 240 ? 14.453 18.016 19.031 1 95.12 240 PHE B O 1
ATOM 5396 N N . ASP B 1 241 ? 16.312 17.297 20 1 97.06 241 ASP B N 1
ATOM 5397 C CA . ASP B 1 241 ? 17.125 18.469 19.781 1 97.06 241 ASP B CA 1
ATOM 5398 C C . ASP B 1 241 ? 17.766 18.438 18.391 1 97.06 241 ASP B C 1
ATOM 5400 O O . ASP B 1 241 ? 19 18.516 18.266 1 97.06 241 ASP B O 1
ATOM 5404 N N . ALA B 1 242 ? 16.969 18.547 17.375 1 96.12 242 ALA B N 1
ATOM 5405 C CA . ALA B 1 242 ? 17.438 18.547 15.992 1 96.12 242 ALA B CA 1
ATOM 5406 C C . ALA B 1 242 ? 18.156 19.859 15.648 1 96.12 242 ALA B C 1
ATOM 5408 O O . ALA B 1 242 ? 18.906 19.922 14.68 1 96.12 242 ALA B O 1
ATOM 5409 N N . SER B 1 243 ? 17.953 20.891 16.375 1 96.69 243 SER B N 1
ATOM 5410 C CA . SER B 1 243 ? 18.562 22.203 16.125 1 96.69 243 SER B CA 1
ATOM 5411 C C . SER B 1 243 ? 20.078 22.109 16.203 1 96.69 243 SER B C 1
ATOM 5413 O O . SER B 1 243 ? 20.781 22.953 15.641 1 96.69 243 SER B O 1
ATOM 5415 N N . LYS B 1 244 ? 20.484 21.109 16.859 1 96.31 244 LYS B N 1
ATOM 5416 C CA . LYS B 1 244 ? 21.922 20.859 16.922 1 96.31 244 LYS B CA 1
ATOM 5417 C C . LYS B 1 244 ? 22.5 20.625 15.531 1 96.31 244 LYS B C 1
ATOM 5419 O O . LYS B 1 244 ? 23.641 21 15.25 1 96.31 244 LYS B O 1
ATOM 5424 N N . GLN B 1 245 ? 21.719 20.078 14.711 1 96.75 245 GLN B N 1
ATOM 5425 C CA . GLN B 1 245 ? 22.188 19.688 13.391 1 96.75 245 GLN B CA 1
ATOM 5426 C C . GLN B 1 245 ? 21.75 20.703 12.336 1 96.75 245 GLN B C 1
ATOM 5428 O O . GLN B 1 245 ? 22.531 21.047 11.445 1 96.75 245 GLN B O 1
ATOM 5433 N N . SER B 1 246 ? 20.484 21.094 12.391 1 96.62 246 SER B N 1
ATOM 5434 C CA . SER B 1 246 ? 19.938 21.984 11.375 1 96.62 246 SER B CA 1
ATOM 5435 C C . SER B 1 246 ? 18.688 22.688 11.883 1 96.62 246 SER B C 1
ATOM 5437 O O . SER B 1 246 ? 18.156 22.344 12.938 1 96.62 246 SER B O 1
ATOM 5439 N N . ASP B 1 247 ? 18.234 23.625 11.086 1 95.94 247 ASP B N 1
ATOM 5440 C CA . ASP B 1 247 ? 17.031 24.375 11.453 1 95.94 247 ASP B CA 1
ATOM 5441 C C . ASP B 1 247 ? 15.797 23.812 10.75 1 95.94 247 ASP B C 1
ATOM 5443 O O . ASP B 1 247 ? 14.727 24.422 10.781 1 95.94 247 ASP B O 1
ATOM 5447 N N . ARG B 1 248 ? 15.93 22.641 10.172 1 94.81 248 ARG B N 1
ATOM 5448 C CA . ARG B 1 248 ? 14.812 22.031 9.469 1 94.81 248 ARG B CA 1
ATOM 5449 C C . ARG B 1 248 ? 13.742 21.562 10.445 1 94.81 248 ARG B C 1
ATOM 5451 O O . ARG B 1 248 ? 14.055 21.062 11.531 1 94.81 248 ARG B O 1
ATOM 5458 N N . ILE B 1 249 ? 12.539 21.766 10.062 1 95.69 249 ILE B N 1
ATOM 5459 C CA . ILE B 1 249 ? 11.438 21.312 10.906 1 95.69 249 ILE B CA 1
ATOM 5460 C C . ILE B 1 249 ? 11.07 19.875 10.547 1 95.69 249 ILE B C 1
ATOM 5462 O O . ILE B 1 249 ? 11.102 19.484 9.375 1 95.69 249 ILE B O 1
ATOM 5466 N N . SER B 1 250 ? 10.742 19.125 11.602 1 93.56 250 SER B N 1
ATOM 5467 C CA . SER B 1 250 ? 10.375 17.734 11.359 1 93.56 250 SER B CA 1
ATOM 5468 C C . SER B 1 250 ? 9.539 17.172 12.508 1 93.56 250 SER B C 1
ATOM 5470 O O . SER B 1 250 ? 9.578 17.688 13.617 1 93.56 250 SER B O 1
ATOM 5472 N N . ALA B 1 251 ? 8.758 16.281 12.172 1 94.44 251 ALA B N 1
ATOM 5473 C CA . ALA B 1 251 ? 7.984 15.461 13.094 1 94.44 251 ALA B CA 1
ATOM 5474 C C . ALA B 1 251 ? 7.82 14.039 12.562 1 94.44 251 ALA B C 1
ATOM 5476 O O . ALA B 1 251 ? 8.031 13.789 11.375 1 94.44 251 ALA B O 1
ATOM 5477 N N . ASN B 1 252 ? 7.594 13.125 13.508 1 89.94 252 ASN B N 1
ATOM 5478 C CA . ASN B 1 252 ? 7.414 11.75 13.055 1 89.94 252 ASN B CA 1
ATOM 5479 C C . ASN B 1 252 ? 6.551 10.953 14.031 1 89.94 252 ASN B C 1
ATOM 5481 O O . ASN B 1 252 ? 6.539 11.234 15.234 1 89.94 252 ASN B O 1
ATOM 5485 N N . VAL B 1 253 ? 5.758 10.141 13.5 1 88.19 253 VAL B N 1
ATOM 5486 C CA . VAL B 1 253 ? 5.035 9.117 14.242 1 88.19 253 VAL B CA 1
ATOM 5487 C C . VAL B 1 253 ? 5.582 7.734 13.891 1 88.19 253 VAL B C 1
ATOM 5489 O O . VAL B 1 253 ? 5.531 7.32 12.727 1 88.19 253 VAL B O 1
ATOM 5492 N N . SER B 1 254 ? 6.191 7.133 14.883 1 80.44 254 SER B N 1
ATOM 5493 C CA . SER B 1 254 ? 6.801 5.832 14.617 1 80.44 254 SER B CA 1
ATOM 5494 C C . SER B 1 254 ? 6.414 4.812 15.68 1 80.44 254 SER B C 1
ATOM 5496 O O . SER B 1 254 ? 5.875 5.176 16.734 1 80.44 254 SER B O 1
ATOM 5498 N N . GLY B 1 255 ? 6.734 3.652 15.375 1 75.56 255 GLY B N 1
ATOM 5499 C CA . GLY B 1 255 ? 6.531 2.578 16.328 1 75.56 255 GLY B CA 1
ATOM 5500 C C . GLY B 1 255 ? 5.605 1.49 15.828 1 75.56 255 GLY B C 1
ATOM 5501 O O . GLY B 1 255 ? 5.016 1.622 14.75 1 75.56 255 GLY B O 1
ATOM 5502 N N . PHE B 1 256 ? 5.883 0.362 16.578 1 68.38 256 PHE B N 1
ATOM 5503 C CA . PHE B 1 256 ? 5.125 -0.84 16.25 1 68.38 256 PHE B CA 1
ATOM 5504 C C . PHE B 1 256 ? 4.551 -1.479 17.516 1 68.38 256 PHE B C 1
ATOM 5506 O O . PHE B 1 256 ? 5.168 -1.428 18.578 1 68.38 256 PHE B O 1
ATOM 5513 N N . ALA B 1 257 ? 3.406 -2.092 17.344 1 59.94 257 ALA B N 1
ATOM 5514 C CA . ALA B 1 257 ? 2.795 -2.973 18.328 1 59.94 257 ALA B CA 1
ATOM 5515 C C . ALA B 1 257 ? 2.883 -2.367 19.734 1 59.94 257 ALA B C 1
ATOM 5517 O O . ALA B 1 257 ? 3.434 -2.98 20.641 1 59.94 257 ALA B O 1
ATOM 5518 N N . GLY B 1 258 ? 2.471 -1.194 19.906 1 62.03 258 GLY B N 1
ATOM 5519 C CA . GLY B 1 258 ? 2.385 -0.642 21.25 1 62.03 258 GLY B CA 1
ATOM 5520 C C . GLY B 1 258 ? 3.48 0.364 21.547 1 62.03 258 GLY B C 1
ATOM 5521 O O . GLY B 1 258 ? 3.469 1.003 22.609 1 62.03 258 GLY B O 1
ATOM 5522 N N . THR B 1 259 ? 4.363 0.471 20.688 1 72.75 259 THR B N 1
ATOM 5523 C CA . THR B 1 259 ? 5.473 1.377 20.969 1 72.75 259 THR B CA 1
ATOM 5524 C C . THR B 1 259 ? 5.371 2.635 20.109 1 72.75 259 THR B C 1
ATOM 5526 O O . THR B 1 259 ? 6.387 3.191 19.688 1 72.75 259 THR B O 1
ATOM 5529 N N . THR B 1 260 ? 4.16 3.057 19.922 1 84.12 260 THR B N 1
ATOM 5530 C CA . THR B 1 260 ? 4 4.227 19.062 1 84.12 260 THR B CA 1
ATOM 5531 C C . THR B 1 260 ? 4.539 5.477 19.75 1 84.12 260 THR B C 1
ATOM 5533 O O . THR B 1 260 ? 4.215 5.75 20.906 1 84.12 260 THR B O 1
ATOM 5536 N N . ARG B 1 261 ? 5.418 6.137 19.078 1 84.88 261 ARG B N 1
ATOM 5537 C CA . ARG B 1 261 ? 6.039 7.352 19.594 1 84.88 261 ARG B CA 1
ATOM 5538 C C . ARG B 1 261 ? 5.828 8.523 18.641 1 84.88 261 ARG B C 1
ATOM 5540 O O . ARG B 1 261 ? 6.051 8.391 17.438 1 84.88 261 ARG B O 1
ATOM 5547 N N . VAL B 1 262 ? 5.305 9.562 19.203 1 92.44 262 VAL B N 1
ATOM 5548 C CA . VAL B 1 262 ? 5.203 10.82 18.469 1 92.44 262 VAL B CA 1
ATOM 5549 C C . VAL B 1 262 ? 6.367 11.734 18.859 1 92.44 262 VAL B C 1
ATOM 5551 O O . VAL B 1 262 ? 6.582 12.016 20.031 1 92.44 262 VAL B O 1
ATOM 5554 N N . SER B 1 263 ? 7.148 12.188 17.875 1 93.5 263 SER B N 1
ATOM 5555 C CA . SER B 1 263 ? 8.32 13.008 18.141 1 93.5 263 SER B CA 1
ATOM 5556 C C . SER B 1 263 ? 8.328 14.266 17.281 1 93.5 263 SER B C 1
ATOM 5558 O O . SER B 1 263 ? 8.172 14.195 16.062 1 93.5 263 SER B O 1
ATOM 5560 N N . LEU B 1 264 ? 8.492 15.383 17.922 1 96.81 264 LEU B N 1
ATOM 5561 C CA . LEU B 1 264 ? 8.648 16.688 17.266 1 96.81 264 LEU B CA 1
ATOM 5562 C C . LEU B 1 264 ? 10.047 17.234 17.5 1 96.81 264 LEU B C 1
ATOM 5564 O O . LEU B 1 264 ? 10.594 17.125 18.594 1 96.81 264 LEU B O 1
ATOM 5568 N N . ASN B 1 265 ? 10.641 17.766 16.469 1 96.25 265 ASN B N 1
ATOM 5569 C CA . ASN B 1 265 ? 11.938 18.359 16.766 1 96.25 265 ASN B CA 1
ATOM 5570 C C . ASN B 1 265 ? 11.789 19.766 17.328 1 96.25 265 ASN B C 1
ATOM 5572 O O . ASN B 1 265 ? 10.734 20.391 17.203 1 96.25 265 ASN B O 1
ATOM 5576 N N . ASP B 1 266 ? 12.742 20.25 17.969 1 97.31 266 ASP B N 1
ATOM 5577 C CA . ASP B 1 266 ? 12.719 21.547 18.656 1 97.31 266 ASP B CA 1
ATOM 5578 C C . ASP B 1 266 ? 12.539 22.688 17.672 1 97.31 266 ASP B C 1
ATOM 5580 O O . ASP B 1 266 ? 11.945 23.719 18 1 97.31 266 ASP B O 1
ATOM 5584 N N . ASN B 1 267 ? 12.984 22.578 16.438 1 97.5 267 ASN B N 1
ATOM 5585 C CA . ASN B 1 267 ? 12.781 23.578 15.398 1 97.5 267 ASN B CA 1
ATOM 5586 C C . ASN B 1 267 ? 11.297 23.797 15.109 1 97.5 267 ASN B C 1
ATOM 5588 O O . ASN B 1 267 ? 10.859 24.938 14.938 1 97.5 267 ASN B O 1
ATOM 5592 N N . LEU B 1 268 ? 10.594 22.672 15.055 1 97.38 268 LEU B N 1
ATOM 5593 C CA . LEU B 1 268 ? 9.164 22.75 14.789 1 97.38 268 LEU B CA 1
ATOM 5594 C C . LEU B 1 268 ? 8.445 23.531 15.883 1 97.38 268 LEU B C 1
ATOM 5596 O O . LEU B 1 268 ? 7.617 24.391 15.586 1 97.38 268 LEU B O 1
ATOM 5600 N N . LEU B 1 269 ? 8.766 23.297 17.094 1 96.75 269 LEU B N 1
ATOM 5601 C CA . LEU B 1 269 ? 8.148 23.953 18.25 1 96.75 269 LEU B CA 1
ATOM 5602 C C . LEU B 1 269 ? 8.484 25.438 18.281 1 96.75 269 LEU B C 1
ATOM 5604 O O . LEU B 1 269 ? 7.664 26.25 18.703 1 96.75 269 LEU B O 1
ATOM 5608 N N . LYS B 1 270 ? 9.609 25.766 17.781 1 96.12 270 LYS B N 1
ATOM 5609 C CA . LYS B 1 270 ? 10.086 27.141 17.828 1 96.12 270 LYS B CA 1
ATOM 5610 C C . LYS B 1 270 ? 9.539 27.938 16.641 1 96.12 270 LYS B C 1
ATOM 5612 O O . LYS B 1 270 ? 9.211 29.125 16.797 1 96.12 270 LYS B O 1
ATOM 5617 N N . GLN B 1 271 ? 9.375 27.281 15.562 1 96.88 271 GLN B N 1
ATOM 5618 C CA . GLN B 1 271 ? 9.141 28.016 14.32 1 96.88 271 GLN B CA 1
ATOM 5619 C C . GLN B 1 271 ? 7.672 27.953 13.914 1 96.88 271 GLN B C 1
ATOM 5621 O O . GLN B 1 271 ? 7.234 28.688 13.031 1 96.88 271 GLN B O 1
ATOM 5626 N N . CYS B 1 272 ? 6.93 27.062 14.531 1 97.31 272 CYS B N 1
ATOM 5627 C CA . CYS B 1 272 ? 5.57 26.844 14.055 1 97.31 272 CYS B CA 1
ATOM 5628 C C . CYS B 1 272 ? 4.547 27.219 15.117 1 97.31 272 CYS B C 1
ATOM 5630 O O . CYS B 1 272 ? 4.793 27.016 16.312 1 97.31 272 CYS B O 1
ATOM 5632 N N . THR B 1 273 ? 3.357 27.75 14.633 1 96.88 273 THR B N 1
ATOM 5633 C CA . THR B 1 273 ? 2.207 27.984 15.5 1 96.88 273 THR B CA 1
ATOM 5634 C C . THR B 1 273 ? 1.518 26.672 15.859 1 96.88 273 THR B C 1
ATOM 5636 O O . THR B 1 273 ? 1.781 25.641 15.25 1 96.88 273 THR B O 1
ATOM 5639 N N . PRO B 1 274 ? 0.681 26.734 16.844 1 95.88 274 PRO B N 1
ATOM 5640 C CA . PRO B 1 274 ? -0.064 25.516 17.188 1 95.88 274 PRO B CA 1
ATOM 5641 C C . PRO B 1 274 ? -0.864 24.953 16.016 1 95.88 274 PRO B C 1
ATOM 5643 O O . PRO B 1 274 ? -0.94 23.734 15.844 1 95.88 274 PRO B O 1
ATOM 5646 N N . GLN B 1 275 ? -1.429 25.812 15.195 1 96.81 275 GLN B N 1
ATOM 5647 C CA . GLN B 1 275 ? -2.184 25.359 14.031 1 96.81 275 GLN B CA 1
ATOM 5648 C C . GLN B 1 275 ? -1.274 24.672 13.023 1 96.81 275 GLN B C 1
ATOM 5650 O O . GLN B 1 275 ? -1.659 23.656 12.422 1 96.81 275 GLN B O 1
ATOM 5655 N N . GLU B 1 276 ? -0.119 25.266 12.875 1 98.06 276 GLU B N 1
ATOM 5656 C CA . GLU B 1 276 ? 0.855 24.656 11.977 1 98.06 276 GLU B CA 1
ATOM 5657 C C . GLU B 1 276 ? 1.314 23.297 12.492 1 98.06 276 GLU B C 1
ATOM 5659 O O . GLU B 1 276 ? 1.488 22.344 11.719 1 98.06 276 GLU B O 1
ATOM 5664 N N . ILE B 1 277 ? 1.498 23.188 13.805 1 97.88 277 ILE B N 1
ATOM 5665 C CA . ILE B 1 277 ? 1.881 21.906 14.414 1 97.88 277 ILE B CA 1
ATOM 5666 C C . ILE B 1 277 ? 0.778 20.875 14.195 1 97.88 277 ILE B C 1
ATOM 5668 O O . ILE B 1 277 ? 1.058 19.719 13.875 1 97.88 277 ILE B O 1
ATOM 5672 N N . GLN B 1 278 ? -0.464 21.297 14.273 1 96.94 278 GLN B N 1
ATOM 5673 C CA . GLN B 1 278 ? -1.587 20.391 14.039 1 96.94 278 GLN B CA 1
ATOM 5674 C C . GLN B 1 278 ? -1.608 19.906 12.586 1 96.94 278 GLN B C 1
ATOM 5676 O O . GLN B 1 278 ? -1.881 18.734 12.32 1 96.94 278 GLN B O 1
ATOM 5681 N N . ALA B 1 279 ? -1.346 20.828 11.672 1 97.94 279 ALA B N 1
ATOM 5682 C CA . ALA B 1 279 ? -1.304 20.469 10.258 1 97.94 279 ALA B CA 1
ATOM 5683 C C . ALA B 1 279 ? -0.221 19.438 9.992 1 97.94 279 ALA B C 1
ATOM 5685 O O . ALA B 1 279 ? -0.464 18.438 9.305 1 97.94 279 ALA B O 1
ATOM 5686 N N . VAL B 1 280 ? 0.922 19.641 10.594 1 98.19 280 VAL B N 1
ATOM 5687 C CA . VAL B 1 280 ? 2.043 18.734 10.414 1 98.19 280 VAL B CA 1
ATOM 5688 C C . VAL B 1 280 ? 1.706 17.375 11.039 1 98.19 280 VAL B C 1
ATOM 5690 O O . VAL B 1 280 ? 1.958 16.328 10.445 1 98.19 280 VAL B O 1
ATOM 5693 N N . MET B 1 281 ? 1.106 17.422 12.211 1 97.44 281 MET B N 1
ATOM 5694 C CA . MET B 1 281 ? 0.774 16.188 12.906 1 97.44 281 MET B CA 1
ATOM 5695 C C . MET B 1 281 ? -0.302 15.414 12.156 1 97.44 281 MET B C 1
ATOM 5697 O O . MET B 1 281 ? -0.27 14.18 12.117 1 97.44 281 MET B O 1
ATOM 5701 N N . GLY B 1 282 ? -1.293 16.156 11.625 1 97.81 282 GLY B N 1
ATOM 5702 C CA . GLY B 1 282 ? -2.26 15.477 10.773 1 97.81 282 GLY B CA 1
ATOM 5703 C C . GLY B 1 282 ? -1.616 14.68 9.656 1 97.81 282 GLY B C 1
ATOM 5704 O O . GLY B 1 282 ? -1.978 13.523 9.422 1 97.81 282 GLY B O 1
ATOM 5705 N N . HIS B 1 283 ? -0.626 15.258 9.016 1 98.06 283 HIS B N 1
ATOM 5706 C CA . HIS B 1 283 ? 0.137 14.609 7.957 1 98.06 283 HIS B CA 1
ATOM 5707 C C . HIS B 1 283 ? 0.881 13.391 8.477 1 98.06 283 HIS B C 1
ATOM 5709 O O . HIS B 1 283 ? 0.774 12.305 7.91 1 98.06 283 HIS B O 1
ATOM 5715 N N . GLU B 1 284 ? 1.535 13.57 9.625 1 97 284 GLU B N 1
ATOM 5716 C CA . GLU B 1 284 ? 2.328 12.477 10.18 1 97 284 GLU B CA 1
ATOM 5717 C C . GLU B 1 284 ? 1.437 11.328 10.648 1 97 284 GLU B C 1
ATOM 5719 O O . GLU B 1 284 ? 1.776 10.156 10.461 1 97 284 GLU B O 1
ATOM 5724 N N . LEU B 1 285 ? 0.344 11.641 11.258 1 96.56 285 LEU B N 1
ATOM 5725 C CA . LEU B 1 285 ? -0.606 10.609 11.664 1 96.56 285 LEU B CA 1
ATOM 5726 C C . LEU B 1 285 ? -1.127 9.844 10.453 1 96.56 285 LEU B C 1
ATOM 5728 O O . LEU B 1 285 ? -1.39 8.641 10.539 1 96.56 285 LEU B O 1
ATOM 5732 N N . GLY B 1 286 ? -1.303 10.57 9.367 1 97.56 286 GLY B N 1
ATOM 5733 C CA . GLY B 1 286 ? -1.716 9.922 8.133 1 97.56 286 GLY B CA 1
ATOM 5734 C C . GLY B 1 286 ? -0.797 8.789 7.719 1 97.56 286 GLY B C 1
ATOM 5735 O O . GLY B 1 286 ? -1.264 7.711 7.344 1 97.56 286 GLY B O 1
ATOM 5736 N N . HIS B 1 287 ? 0.49 9.008 7.797 1 96.5 287 HIS B N 1
ATOM 5737 C CA . HIS B 1 287 ? 1.443 7.953 7.469 1 96.5 287 HIS B CA 1
ATOM 5738 C C . HIS B 1 287 ? 1.206 6.711 8.32 1 96.5 287 HIS B C 1
ATOM 5740 O O . HIS B 1 287 ? 1.279 5.586 7.82 1 96.5 287 HIS B O 1
ATOM 5746 N N 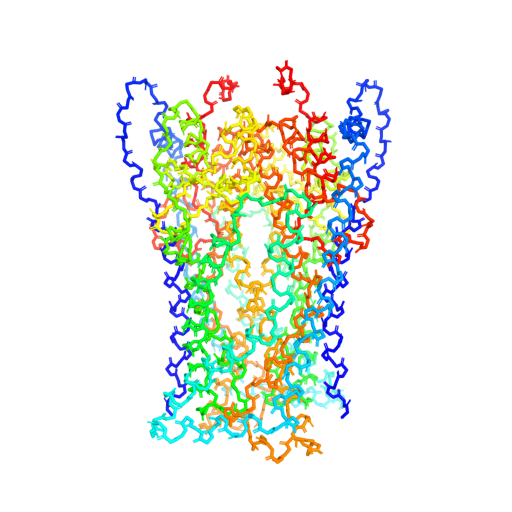. TYR B 1 288 ? 0.97 6.91 9.555 1 93.94 288 TYR B N 1
ATOM 5747 C CA . TYR B 1 288 ? 0.797 5.809 10.5 1 93.94 288 TYR B CA 1
ATOM 5748 C C . TYR B 1 288 ? -0.516 5.078 10.242 1 93.94 288 TYR B C 1
ATOM 5750 O O . TYR B 1 288 ? -0.534 3.855 10.094 1 93.94 288 TYR B O 1
ATOM 5758 N N . VAL B 1 289 ? -1.561 5.824 10.164 1 96.31 289 VAL B N 1
ATOM 5759 C CA . VAL B 1 289 ? -2.9 5.258 10.039 1 96.31 289 VAL B CA 1
ATOM 5760 C C . VAL B 1 289 ? -3.025 4.504 8.719 1 96.31 289 VAL B C 1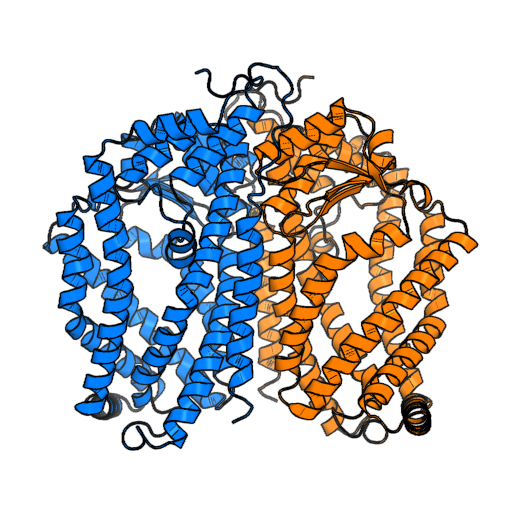
ATOM 5762 O O . VAL B 1 289 ? -3.684 3.465 8.648 1 96.31 289 VAL B O 1
ATOM 5765 N N . LEU B 1 290 ? -2.371 5.004 7.719 1 97.25 290 LEU B N 1
ATOM 5766 C CA . LEU B 1 290 ? -2.498 4.426 6.383 1 97.25 290 LEU B CA 1
ATOM 5767 C C . LEU B 1 290 ? -1.455 3.336 6.164 1 97.25 290 LEU B C 1
ATOM 5769 O O . LEU B 1 290 ? -1.304 2.834 5.047 1 97.25 290 LEU B O 1
ATOM 5773 N N . ASN B 1 291 ? -0.683 3.008 7.172 1 94.12 291 ASN B N 1
ATOM 5774 C CA . ASN B 1 291 ? 0.268 1.901 7.148 1 94.12 291 ASN B CA 1
ATOM 5775 C C . ASN B 1 291 ? 1.312 2.082 6.051 1 94.12 291 ASN B C 1
ATOM 5777 O O . ASN B 1 291 ? 1.66 1.124 5.355 1 94.12 291 ASN B O 1
ATOM 5781 N N . HIS B 1 292 ? 1.76 3.266 5.871 1 94.12 292 HIS B N 1
ATOM 5782 C CA . HIS B 1 292 ? 2.684 3.561 4.781 1 94.12 292 HIS B CA 1
ATOM 5783 C C . HIS B 1 292 ? 3.979 2.77 4.926 1 94.12 292 HIS B C 1
ATOM 5785 O O . HIS B 1 292 ? 4.566 2.344 3.93 1 94.12 292 HIS B O 1
ATOM 5791 N N . ILE B 1 293 ? 4.457 2.541 6.109 1 89.62 293 ILE B N 1
ATOM 5792 C CA . ILE B 1 293 ? 5.723 1.839 6.309 1 89.62 293 ILE B CA 1
ATOM 5793 C C . ILE B 1 293 ? 5.609 0.413 5.773 1 89.62 293 ILE B C 1
ATOM 5795 O O . ILE B 1 293 ? 6.484 -0.051 5.039 1 89.62 293 ILE B O 1
ATOM 5799 N N . TYR B 1 294 ? 4.59 -0.281 6.07 1 89.06 294 TYR B N 1
ATOM 5800 C CA . TYR B 1 294 ? 4.414 -1.661 5.633 1 89.06 294 TYR B CA 1
ATOM 5801 C C . TYR B 1 294 ? 4.207 -1.734 4.125 1 89.06 294 TYR B C 1
ATOM 5803 O O . TYR B 1 294 ? 4.715 -2.645 3.465 1 89.06 294 TYR B O 1
ATOM 5811 N N . LYS B 1 295 ? 3.451 -0.843 3.67 1 91.81 295 LYS B N 1
ATOM 5812 C CA . LYS B 1 295 ? 3.213 -0.805 2.23 1 91.81 295 LYS B CA 1
ATOM 5813 C C . LYS B 1 295 ? 4.496 -0.478 1.47 1 91.81 295 LYS B C 1
ATOM 5815 O O . LYS B 1 295 ? 4.738 -1.021 0.39 1 91.81 295 LYS B O 1
ATOM 5820 N N . MET B 1 296 ? 5.258 0.397 2.062 1 91.25 296 MET B N 1
ATOM 5821 C CA . MET B 1 296 ? 6.555 0.707 1.466 1 91.25 296 MET B CA 1
ATOM 5822 C C . MET B 1 296 ? 7.449 -0.526 1.439 1 91.25 296 MET B C 1
ATOM 5824 O O . MET B 1 296 ? 8.125 -0.787 0.443 1 91.25 296 MET B O 1
ATOM 5828 N N . VAL B 1 297 ? 7.43 -1.239 2.477 1 89.69 297 VAL B N 1
ATOM 5829 C CA . VAL B 1 297 ? 8.234 -2.455 2.549 1 89.69 297 VAL B CA 1
ATOM 5830 C C . VAL B 1 297 ? 7.789 -3.434 1.465 1 89.69 297 VAL B C 1
ATOM 5832 O O . VAL B 1 297 ? 8.617 -4.008 0.757 1 89.69 297 VAL B O 1
ATOM 5835 N N . ALA B 1 298 ? 6.551 -3.566 1.287 1 90.31 298 ALA B N 1
ATOM 5836 C CA . ALA B 1 298 ? 6.023 -4.492 0.286 1 90.31 298 ALA B CA 1
ATOM 5837 C C . ALA B 1 298 ? 6.414 -4.055 -1.123 1 90.31 298 ALA B C 1
ATOM 5839 O O . ALA B 1 298 ? 6.84 -4.875 -1.938 1 90.31 298 ALA B O 1
ATOM 5840 N N . MET B 1 299 ? 6.254 -2.814 -1.383 1 91.5 299 MET B N 1
ATOM 5841 C CA . MET B 1 299 ? 6.582 -2.307 -2.713 1 91.5 299 MET B CA 1
ATOM 5842 C C . MET B 1 299 ? 8.078 -2.381 -2.973 1 91.5 299 MET B C 1
ATOM 5844 O O . MET B 1 299 ? 8.508 -2.715 -4.078 1 91.5 299 MET B O 1
ATOM 5848 N N . PHE B 1 300 ? 8.805 -2.094 -1.947 1 90.56 300 PHE B N 1
ATOM 5849 C CA . PHE B 1 300 ? 10.25 -2.152 -2.086 1 90.56 300 PHE B CA 1
ATOM 5850 C C . PHE B 1 300 ? 10.719 -3.59 -2.281 1 90.56 300 PHE B C 1
ATOM 5852 O O . PHE B 1 300 ? 11.703 -3.84 -2.986 1 90.56 300 PHE B O 1
ATOM 5859 N N . LEU B 1 301 ? 10.039 -4.469 -1.654 1 90.25 301 LEU B N 1
ATOM 5860 C CA . LEU B 1 301 ? 10.375 -5.879 -1.832 1 90.25 301 LEU B CA 1
ATOM 5861 C C . LEU B 1 301 ? 10.242 -6.289 -3.295 1 90.25 301 LEU B C 1
ATOM 5863 O O . LEU B 1 301 ? 11.062 -7.055 -3.805 1 90.25 301 LEU B O 1
ATOM 5867 N N . ILE B 1 302 ? 9.258 -5.785 -3.955 1 90.94 302 ILE B N 1
ATOM 5868 C CA . ILE B 1 302 ? 9.07 -6.07 -5.371 1 90.94 302 ILE B CA 1
ATOM 5869 C C . ILE B 1 302 ? 10.234 -5.5 -6.176 1 90.94 302 ILE B C 1
ATOM 5871 O O . ILE B 1 302 ? 10.781 -6.176 -7.051 1 90.94 302 ILE B O 1
ATOM 5875 N N . ILE B 1 303 ? 10.648 -4.359 -5.855 1 92.56 303 ILE B N 1
ATOM 5876 C CA . ILE B 1 303 ? 11.758 -3.707 -6.543 1 92.56 303 ILE B CA 1
ATOM 5877 C C . ILE B 1 303 ? 13.047 -4.488 -6.297 1 92.56 303 ILE B C 1
ATOM 5879 O O . ILE B 1 303 ? 13.828 -4.719 -7.223 1 92.56 303 ILE B O 1
ATOM 5883 N N . ILE B 1 304 ? 13.227 -4.926 -5.055 1 93.62 304 ILE B N 1
ATOM 5884 C CA . ILE B 1 304 ? 14.414 -5.688 -4.688 1 93.62 304 ILE B CA 1
ATOM 5885 C C . ILE B 1 304 ? 14.422 -7.02 -5.434 1 93.62 304 ILE B C 1
ATOM 5887 O O . ILE B 1 304 ? 15.461 -7.453 -5.934 1 93.62 304 ILE B O 1
ATOM 5891 N N . PHE B 1 305 ? 13.312 -7.656 -5.543 1 93.12 305 PHE B N 1
ATOM 5892 C CA . PHE B 1 305 ? 13.195 -8.914 -6.273 1 93.12 305 PHE B CA 1
ATOM 5893 C C . PHE B 1 305 ? 13.633 -8.734 -7.723 1 93.12 305 PHE B C 1
ATOM 5895 O O . PHE B 1 305 ? 14.445 -9.508 -8.234 1 93.12 305 PHE B O 1
ATOM 5902 N N . ILE B 1 306 ? 13.094 -7.695 -8.336 1 92.69 306 ILE B N 1
ATOM 5903 C CA . ILE B 1 306 ? 13.445 -7.418 -9.727 1 92.69 306 ILE B CA 1
ATOM 5904 C C . ILE B 1 306 ? 14.922 -7.039 -9.828 1 92.69 306 ILE B C 1
ATOM 5906 O O . ILE B 1 306 ? 15.609 -7.449 -10.758 1 92.69 306 ILE B O 1
ATOM 5910 N N . GLY B 1 307 ? 15.359 -6.281 -8.867 1 95.56 307 GLY B N 1
ATOM 5911 C CA . GLY B 1 307 ? 16.766 -5.891 -8.836 1 95.56 307 GLY B CA 1
ATOM 5912 C C . GLY B 1 307 ? 17.703 -7.066 -8.703 1 95.56 307 GLY B C 1
ATOM 5913 O O . GLY B 1 307 ? 18.703 -7.152 -9.422 1 95.56 307 GLY B O 1
ATOM 5914 N N . PHE B 1 308 ? 17.391 -7.961 -7.816 1 95.69 308 PHE B N 1
ATOM 5915 C CA . PHE B 1 308 ? 18.219 -9.141 -7.637 1 95.69 308 PHE B CA 1
ATOM 5916 C C . PHE B 1 308 ? 18.172 -10.031 -8.867 1 95.69 308 PHE B C 1
ATOM 5918 O O . PHE B 1 308 ? 19.188 -10.633 -9.242 1 95.69 308 PHE B O 1
ATOM 5925 N N . ALA B 1 309 ? 17.031 -10.148 -9.469 1 92.75 309 ALA B N 1
ATOM 5926 C CA . ALA B 1 309 ? 16.938 -10.891 -10.719 1 92.75 309 ALA B CA 1
ATOM 5927 C C . ALA B 1 309 ? 17.812 -10.258 -11.797 1 92.75 309 ALA B C 1
ATOM 5929 O O . ALA B 1 309 ? 18.469 -10.969 -12.562 1 92.75 309 ALA B O 1
ATOM 5930 N N . PHE B 1 310 ? 17.812 -9.008 -11.844 1 94.75 310 PHE B N 1
ATOM 5931 C CA . PHE B 1 310 ? 18.641 -8.273 -12.789 1 94.75 310 PHE B CA 1
ATOM 5932 C C . PHE B 1 310 ? 20.125 -8.531 -12.523 1 94.75 310 PHE B C 1
ATOM 5934 O O . PHE B 1 310 ? 20.906 -8.758 -13.453 1 94.75 310 PHE B O 1
ATOM 5941 N N . VAL B 1 311 ? 20.484 -8.453 -11.312 1 95.06 311 VAL B N 1
ATOM 5942 C CA . VAL B 1 311 ? 21.859 -8.711 -10.93 1 95.06 311 VAL B CA 1
ATOM 5943 C C . VAL B 1 311 ? 22.266 -10.117 -11.359 1 95.06 311 VAL B C 1
ATOM 5945 O O . VAL B 1 311 ? 23.359 -10.32 -11.914 1 95.06 311 VAL B O 1
ATOM 5948 N N . ASN B 1 312 ? 21.406 -11.039 -11.055 1 93.06 312 ASN B N 1
ATOM 5949 C CA . ASN B 1 312 ? 21.688 -12.414 -11.453 1 93.06 312 ASN B CA 1
ATOM 5950 C C . ASN B 1 312 ? 21.875 -12.531 -12.969 1 93.06 312 ASN B C 1
ATOM 5952 O O . ASN B 1 312 ? 22.844 -13.156 -13.422 1 93.06 312 ASN B O 1
ATOM 5956 N N . TRP B 1 313 ? 21 -11.953 -13.672 1 91.75 313 TRP B N 1
ATOM 5957 C CA . TRP B 1 313 ? 21.078 -11.977 -15.133 1 91.75 313 TRP B CA 1
ATOM 5958 C C . TRP B 1 313 ? 22.359 -11.312 -15.625 1 91.75 313 TRP B C 1
ATOM 5960 O O . TRP B 1 313 ? 23.094 -11.883 -16.422 1 91.75 313 TRP B O 1
ATOM 5970 N N . ALA B 1 314 ? 22.625 -10.148 -15.148 1 92.94 314 ALA B N 1
ATOM 5971 C CA . ALA B 1 314 ? 23.781 -9.367 -15.594 1 92.94 314 ALA B CA 1
ATOM 5972 C C . ALA B 1 314 ? 25.094 -10.062 -15.211 1 92.94 314 ALA B C 1
ATOM 5974 O O . ALA B 1 314 ? 26.031 -10.094 -16 1 92.94 314 ALA B O 1
ATOM 5975 N N . LEU B 1 315 ? 25.156 -10.57 -14.047 1 89.38 315 LEU B N 1
ATOM 5976 C CA . LEU B 1 315 ? 26.359 -11.258 -13.578 1 89.38 315 LEU B CA 1
ATOM 5977 C C . LEU B 1 315 ? 26.641 -12.477 -14.445 1 89.38 315 LEU B C 1
ATOM 5979 O O . LEU B 1 315 ? 27.797 -12.727 -14.805 1 89.38 315 LEU B O 1
ATOM 5983 N N . ASN B 1 316 ? 25.641 -13.227 -14.688 1 88.81 316 ASN B N 1
ATOM 5984 C CA . ASN B 1 316 ? 25.828 -14.398 -15.539 1 88.81 316 ASN B CA 1
ATOM 5985 C C . ASN B 1 316 ? 26.328 -14.008 -16.922 1 88.81 316 ASN B C 1
ATOM 5987 O O . ASN B 1 316 ? 27.172 -14.695 -17.5 1 88.81 316 ASN B O 1
ATOM 5991 N N . LYS B 1 317 ? 25.859 -12.977 -17.422 1 89.75 317 LYS B N 1
ATOM 5992 C CA . LYS B 1 317 ? 26.312 -12.5 -18.734 1 89.75 317 LYS B CA 1
ATOM 5993 C C . LYS B 1 317 ? 27.766 -12.047 -18.688 1 89.75 317 LYS B C 1
ATOM 5995 O O . LYS B 1 317 ? 28.547 -12.336 -19.594 1 89.75 317 LYS B O 1
ATOM 6000 N N . VAL B 1 318 ? 28.094 -11.344 -17.672 1 87.94 318 VAL B N 1
ATOM 6001 C CA . VAL B 1 318 ? 29.453 -10.82 -17.531 1 87.94 318 VAL B CA 1
ATOM 6002 C C . VAL B 1 318 ? 30.422 -11.977 -17.344 1 87.94 318 VAL B C 1
ATOM 6004 O O . VAL B 1 318 ? 31.5 -11.992 -17.938 1 87.94 318 VAL B O 1
ATOM 6007 N N . LEU B 1 319 ? 30.078 -12.891 -16.562 1 85.12 319 LEU B N 1
ATOM 6008 C CA . LEU B 1 319 ? 30.953 -14.039 -16.312 1 85.12 319 LEU B CA 1
ATOM 6009 C C . LEU B 1 319 ? 31.078 -14.906 -17.562 1 85.12 319 LEU B C 1
ATOM 6011 O O . LEU B 1 319 ? 32.156 -15.461 -17.828 1 85.12 319 LEU B O 1
ATOM 6015 N N . ALA B 1 320 ? 30.062 -15.023 -18.25 1 86.5 320 ALA B N 1
ATOM 6016 C CA . ALA B 1 320 ? 30.078 -15.812 -19.484 1 86.5 320 ALA B CA 1
ATOM 6017 C C . ALA B 1 320 ? 31.016 -15.188 -20.516 1 86.5 320 ALA B C 1
ATOM 6019 O O . ALA B 1 320 ? 31.625 -15.898 -21.312 1 86.5 320 ALA B O 1
ATOM 6020 N N . ARG B 1 321 ? 31.156 -13.898 -20.5 1 86.62 321 ARG B N 1
ATOM 6021 C CA . ARG B 1 321 ? 32 -13.195 -21.453 1 86.62 321 ARG B CA 1
ATOM 6022 C C . ARG B 1 321 ? 33.469 -13.25 -21.016 1 86.62 321 ARG B C 1
ATOM 6024 O O . ARG B 1 321 ? 34.375 -12.883 -21.781 1 86.62 321 ARG B O 1
ATOM 6031 N N . GLY B 1 322 ? 33.75 -13.633 -19.922 1 79.88 322 GLY B N 1
ATOM 6032 C CA . GLY B 1 322 ? 35.094 -13.812 -19.422 1 79.88 322 GLY B CA 1
ATOM 6033 C C . GLY B 1 322 ? 35.719 -12.523 -18.938 1 79.88 322 GLY B C 1
ATOM 6034 O O . GLY B 1 322 ? 36.938 -12.492 -18.641 1 79.88 322 GLY B O 1
ATOM 6035 N N . THR B 1 323 ? 35.156 -11.43 -18.875 1 67.81 323 THR B N 1
ATOM 6036 C CA . THR B 1 323 ? 35.719 -10.109 -18.578 1 67.81 323 THR B CA 1
ATOM 6037 C C . THR B 1 323 ? 36.344 -10.094 -17.188 1 67.81 323 THR B C 1
ATOM 6039 O O . THR B 1 323 ? 37.406 -9.5 -17 1 67.81 323 THR B O 1
ATOM 6042 N N . PHE B 1 324 ? 35.781 -10.812 -16.203 1 76.38 324 PHE B N 1
ATOM 6043 C CA . PHE B 1 324 ? 36.281 -10.781 -14.836 1 76.38 324 PHE B CA 1
ATOM 6044 C C . PHE B 1 324 ? 36.719 -12.172 -14.391 1 76.38 324 PHE B C 1
ATOM 6046 O O . PHE B 1 324 ? 36.812 -12.445 -13.188 1 76.38 324 PHE B O 1
ATOM 6053 N N . ARG B 1 325 ? 37.062 -12.867 -15.297 1 74.38 325 ARG B N 1
ATOM 6054 C CA . ARG B 1 325 ? 37.312 -14.281 -15.039 1 74.38 325 ARG B CA 1
ATOM 6055 C C . ARG B 1 325 ? 38.531 -14.469 -14.125 1 74.38 325 ARG B C 1
ATOM 6057 O O . ARG B 1 325 ? 38.594 -15.398 -13.32 1 74.38 325 ARG B O 1
ATOM 6064 N N . SER B 1 326 ? 39.406 -13.625 -14.312 1 76.69 326 SER B N 1
ATOM 6065 C CA . SER B 1 326 ? 40.625 -13.781 -13.523 1 76.69 326 SER B CA 1
ATOM 6066 C C . SER B 1 326 ? 40.438 -13.289 -12.094 1 76.69 326 SER B C 1
ATOM 6068 O O . SER B 1 326 ? 41.188 -13.648 -11.195 1 76.69 326 SER B O 1
ATOM 6070 N N . MET B 1 327 ? 39.375 -12.641 -11.844 1 80.31 327 MET B N 1
ATOM 6071 C CA . MET B 1 327 ? 39.188 -11.992 -10.547 1 80.31 327 MET B CA 1
ATOM 6072 C C . MET B 1 327 ? 38 -12.562 -9.805 1 80.31 327 MET B C 1
ATOM 6074 O O . MET B 1 327 ? 37.969 -12.609 -8.57 1 80.31 327 MET B O 1
ATOM 6078 N N . ILE B 1 328 ? 37.031 -13.039 -10.555 1 85.38 328 ILE B N 1
ATOM 6079 C CA . ILE B 1 328 ? 35.812 -13.586 -9.969 1 85.38 328 ILE B CA 1
ATOM 6080 C C . ILE B 1 328 ? 35.562 -14.984 -10.531 1 85.38 328 ILE B C 1
ATOM 6082 O O . ILE B 1 328 ? 35.312 -15.141 -11.734 1 85.38 328 ILE B O 1
ATOM 6086 N N . VAL B 1 329 ? 35.531 -15.938 -9.672 1 80.69 329 VAL B N 1
ATOM 6087 C CA . VAL B 1 329 ? 35.406 -17.328 -10.117 1 80.69 329 VAL B CA 1
ATOM 6088 C C . VAL B 1 329 ? 33.938 -17.625 -10.398 1 80.69 329 VAL B C 1
ATOM 6090 O O . VAL B 1 329 ? 33.594 -18.188 -11.445 1 80.69 329 VAL B O 1
ATOM 6093 N N . ASP B 1 330 ? 33.188 -17.375 -9.406 1 86.06 330 ASP B N 1
ATOM 6094 C CA . ASP B 1 330 ? 31.734 -17.625 -9.531 1 86.06 330 ASP B CA 1
ATOM 6095 C C . ASP B 1 330 ? 30.953 -16.75 -8.555 1 86.06 330 ASP B C 1
ATOM 6097 O O . ASP B 1 330 ? 31.516 -15.852 -7.926 1 86.06 330 ASP B O 1
ATOM 6101 N N . LEU B 1 331 ? 29.688 -16.953 -8.539 1 88.25 331 LEU B N 1
ATOM 6102 C CA . LEU B 1 331 ? 28.781 -16.172 -7.719 1 88.25 331 LEU B CA 1
ATOM 6103 C C . LEU B 1 331 ? 29.109 -16.312 -6.238 1 88.25 331 LEU B C 1
ATOM 6105 O O . LEU B 1 331 ? 28.922 -15.375 -5.461 1 88.25 331 LEU B O 1
ATOM 6109 N N . LYS B 1 332 ? 29.703 -17.406 -5.844 1 91.81 332 LYS B N 1
ATOM 6110 C CA . LYS B 1 332 ? 30 -17.688 -4.441 1 91.81 332 LYS B CA 1
ATOM 6111 C C . LYS B 1 332 ? 31.281 -16.984 -3.998 1 91.81 332 LYS B C 1
ATOM 6113 O O . LYS B 1 332 ? 31.562 -16.906 -2.801 1 91.81 332 LYS B O 1
ATOM 6118 N N . ASP B 1 333 ? 32.031 -16.547 -4.98 1 92.31 333 ASP B N 1
ATOM 6119 C CA . ASP B 1 333 ? 33.312 -15.898 -4.711 1 92.31 333 ASP B CA 1
ATOM 6120 C C . ASP B 1 333 ? 33.094 -14.492 -4.156 1 92.31 333 ASP B C 1
ATOM 6122 O O . ASP B 1 333 ? 32.625 -13.602 -4.863 1 92.31 333 ASP B O 1
ATOM 6126 N N . ILE B 1 334 ? 33.531 -14.227 -2.928 1 95.06 334 ILE B N 1
ATOM 6127 C CA . ILE B 1 334 ? 33.312 -12.961 -2.236 1 95.06 334 ILE B CA 1
ATOM 6128 C C . ILE B 1 334 ? 34.062 -11.836 -2.957 1 95.06 334 ILE B C 1
ATOM 6130 O O . ILE B 1 334 ? 33.719 -10.664 -2.807 1 95.06 334 ILE B O 1
ATOM 6134 N N . ALA B 1 335 ? 35.031 -12.164 -3.754 1 93.81 335 ALA B N 1
ATOM 6135 C CA . ALA B 1 335 ? 35.75 -11.164 -4.527 1 93.81 335 ALA B CA 1
ATOM 6136 C C . ALA B 1 335 ? 34.875 -10.492 -5.555 1 93.81 335 ALA B C 1
ATOM 6138 O O . ALA B 1 335 ? 35.188 -9.43 -6.086 1 93.81 335 ALA B O 1
ATOM 6139 N N . GLY B 1 336 ? 33.75 -11.102 -5.812 1 93.31 336 GLY B N 1
ATOM 6140 C CA . GLY B 1 336 ? 32.781 -10.562 -6.77 1 93.31 336 GLY B CA 1
ATOM 6141 C C . GLY B 1 336 ? 31.828 -9.57 -6.152 1 93.31 336 GLY B C 1
ATOM 6142 O O . GLY B 1 336 ? 31.062 -8.906 -6.867 1 93.31 336 GLY B O 1
ATOM 6143 N N . TYR B 1 337 ? 31.922 -9.391 -4.902 1 94.25 337 TYR B N 1
ATOM 6144 C CA . TYR B 1 337 ? 30.969 -8.578 -4.172 1 94.25 337 TYR B CA 1
ATOM 6145 C C . TYR B 1 337 ? 30.938 -7.152 -4.711 1 94.25 337 TYR B C 1
ATOM 6147 O O . TYR B 1 337 ? 29.859 -6.594 -4.949 1 94.25 337 TYR B O 1
ATOM 6155 N N . PRO B 1 338 ? 32.031 -6.516 -4.953 1 93.75 338 PRO B N 1
ATOM 6156 C CA . PRO B 1 338 ? 31.984 -5.145 -5.461 1 93.75 338 PRO B CA 1
ATOM 6157 C C . PRO B 1 338 ? 31.219 -5.031 -6.777 1 93.75 338 PRO B C 1
ATOM 6159 O O . PRO B 1 338 ? 30.484 -4.066 -6.984 1 93.75 338 PRO B O 1
ATOM 6162 N N . LEU B 1 339 ? 31.438 -5.992 -7.609 1 92.5 339 LEU B N 1
ATOM 6163 C CA . LEU B 1 339 ? 30.734 -5.984 -8.898 1 92.5 339 LEU B CA 1
ATOM 6164 C C . LEU B 1 339 ? 29.234 -6.156 -8.703 1 92.5 339 LEU B C 1
ATOM 6166 O O . LEU B 1 339 ? 28.438 -5.492 -9.367 1 92.5 339 LEU B O 1
ATOM 6170 N N . LEU B 1 340 ? 28.906 -7.074 -7.805 1 93.5 340 LEU B N 1
ATOM 6171 C CA . LEU B 1 340 ? 27.484 -7.277 -7.492 1 93.5 340 LEU B CA 1
ATOM 6172 C C . LEU B 1 340 ? 26.844 -5.984 -7.008 1 93.5 340 LEU B C 1
ATOM 6174 O O . LEU B 1 340 ? 25.75 -5.637 -7.438 1 93.5 340 LEU B O 1
ATOM 6178 N N . MET B 1 341 ? 27.531 -5.297 -6.195 1 92.56 341 MET B N 1
ATOM 6179 C CA . MET B 1 341 ? 27.016 -4.047 -5.641 1 92.56 341 MET B CA 1
ATOM 6180 C C . MET B 1 341 ? 26.875 -2.988 -6.73 1 92.56 341 MET B C 1
ATOM 6182 O O . MET B 1 341 ? 25.906 -2.215 -6.719 1 92.56 341 MET B O 1
ATOM 6186 N N . LEU B 1 342 ? 27.812 -2.977 -7.59 1 92.94 342 LEU B N 1
ATOM 6187 C CA . LEU B 1 342 ? 27.766 -1.996 -8.672 1 92.94 342 LEU B CA 1
ATOM 6188 C C . LEU B 1 342 ? 26.562 -2.254 -9.578 1 92.94 342 LEU B C 1
ATOM 6190 O O . LEU B 1 342 ? 25.844 -1.323 -9.938 1 92.94 342 LEU B O 1
ATOM 6194 N N . ILE B 1 343 ? 26.375 -3.504 -9.992 1 94.75 343 ILE B N 1
ATOM 6195 C CA . ILE B 1 343 ? 25.25 -3.855 -10.867 1 94.75 343 ILE B CA 1
ATOM 6196 C C . ILE B 1 343 ? 23.938 -3.486 -10.188 1 94.75 343 ILE B C 1
ATOM 6198 O O . ILE B 1 343 ? 23.047 -2.924 -10.82 1 94.75 343 ILE B O 1
ATOM 6202 N N . PHE B 1 344 ? 23.875 -3.777 -8.953 1 94.25 344 PHE B N 1
ATOM 6203 C CA . PHE B 1 344 ? 22.672 -3.436 -8.211 1 94.25 344 PHE B CA 1
ATOM 6204 C C . PHE B 1 344 ? 22.469 -1.924 -8.156 1 94.25 344 PHE B C 1
ATOM 6206 O O . PHE B 1 344 ? 21.359 -1.429 -8.273 1 94.25 344 PHE B O 1
ATOM 6213 N N . SER B 1 345 ? 23.547 -1.207 -7.934 1 93.19 345 SER B N 1
ATOM 6214 C CA . SER B 1 345 ? 23.469 0.249 -7.875 1 93.19 345 SER B CA 1
ATOM 6215 C C . SER B 1 345 ? 23 0.836 -9.195 1 93.19 345 SER B C 1
ATOM 6217 O O . SER B 1 345 ? 22.25 1.824 -9.219 1 93.19 345 SER B O 1
ATOM 6219 N N . VAL B 1 346 ? 23.422 0.296 -10.258 1 94.19 346 VAL B N 1
ATOM 6220 C CA . VAL B 1 346 ? 22.969 0.73 -11.578 1 94.19 346 VAL B CA 1
ATOM 6221 C C . VAL B 1 346 ? 21.469 0.502 -11.719 1 94.19 346 VAL B C 1
ATOM 6223 O O . VAL B 1 346 ? 20.734 1.374 -12.203 1 94.19 346 VAL B O 1
ATOM 6226 N N . PHE B 1 347 ? 21.062 -0.674 -11.289 1 95.5 347 PHE B N 1
ATOM 6227 C CA . PHE B 1 347 ? 19.641 -0.963 -11.312 1 95.5 347 PHE B CA 1
ATOM 6228 C C . PHE B 1 347 ? 18.859 0.071 -10.5 1 95.5 347 PHE B C 1
ATOM 6230 O O . PHE B 1 347 ? 17.844 0.59 -10.961 1 95.5 347 PHE B O 1
ATOM 6237 N N . MET B 1 348 ? 19.375 0.37 -9.336 1 92.25 348 MET B N 1
ATOM 6238 C CA . MET B 1 348 ? 18.672 1.291 -8.445 1 92.25 348 MET B CA 1
ATOM 6239 C C . MET B 1 348 ? 18.656 2.703 -9.023 1 92.25 348 MET B C 1
ATOM 6241 O O . MET B 1 348 ? 17.703 3.451 -8.82 1 92.25 348 MET B O 1
ATOM 6245 N N . PHE B 1 349 ? 19.75 3.049 -9.695 1 92.5 349 PHE B N 1
ATOM 6246 C CA . PHE B 1 349 ? 19.812 4.34 -10.367 1 92.5 349 PHE B CA 1
ATOM 6247 C C . PHE B 1 349 ? 18.641 4.508 -11.328 1 92.5 349 PHE B C 1
ATOM 6249 O O . PHE B 1 349 ? 17.938 5.52 -11.281 1 92.5 349 PHE B O 1
ATOM 6256 N N . PHE B 1 350 ? 18.344 3.521 -12.023 1 94.38 350 PHE B N 1
ATOM 6257 C CA . PHE B 1 350 ? 17.266 3.592 -13.008 1 94.38 350 PHE B CA 1
ATOM 6258 C C . PHE B 1 350 ? 15.914 3.398 -12.336 1 94.38 350 PHE B C 1
ATOM 6260 O O . PHE B 1 350 ? 14.875 3.781 -12.891 1 94.38 350 PHE B O 1
ATOM 6267 N N . ALA B 1 351 ? 15.891 2.836 -11.156 1 94.5 351 ALA B N 1
ATOM 6268 C CA . ALA B 1 351 ? 14.656 2.609 -10.414 1 94.5 351 ALA B CA 1
ATOM 6269 C C . ALA B 1 351 ? 14.281 3.836 -9.586 1 94.5 351 ALA B C 1
ATOM 6271 O O . ALA B 1 351 ? 13.195 3.887 -9 1 94.5 351 ALA B O 1
ATOM 6272 N N . THR B 1 352 ? 15.07 4.863 -9.578 1 92.69 352 THR B N 1
ATOM 6273 C CA . THR B 1 352 ? 14.891 6.043 -8.742 1 92.69 352 THR B CA 1
ATOM 6274 C C . THR B 1 352 ? 13.539 6.691 -8.992 1 92.69 352 THR B C 1
ATOM 6276 O O . THR B 1 352 ? 12.789 6.965 -8.055 1 92.69 352 THR B O 1
ATOM 6279 N N . PRO B 1 353 ? 13.141 6.941 -10.242 1 94.75 353 PRO B N 1
ATOM 6280 C CA . PRO B 1 353 ? 11.836 7.574 -10.461 1 94.75 353 PRO B CA 1
ATOM 6281 C C . PRO B 1 353 ? 10.68 6.73 -9.93 1 94.75 353 PRO B C 1
ATOM 6283 O O . PRO B 1 353 ? 9.672 7.273 -9.477 1 94.75 353 PRO B O 1
ATOM 6286 N N . VAL B 1 354 ? 10.812 5.398 -9.945 1 94.69 354 VAL B N 1
ATOM 6287 C CA . VAL B 1 354 ? 9.766 4.508 -9.445 1 94.69 354 VAL B CA 1
ATOM 6288 C C . VAL B 1 354 ? 9.68 4.633 -7.922 1 94.69 354 VAL B C 1
ATOM 6290 O O . VAL B 1 354 ? 8.586 4.762 -7.371 1 94.69 354 VAL B O 1
ATOM 6293 N N . PHE B 1 355 ? 10.844 4.656 -7.383 1 93.38 355 PHE B N 1
ATOM 6294 C CA . PHE B 1 355 ? 10.93 4.793 -5.934 1 93.38 355 PHE B CA 1
ATOM 6295 C C . PHE B 1 355 ? 10.352 6.129 -5.48 1 93.38 355 PHE B C 1
ATOM 6297 O O . PHE B 1 355 ? 9.547 6.184 -4.551 1 93.38 355 PHE B O 1
ATOM 6304 N N . ASN B 1 356 ? 10.703 7.184 -6.148 1 95.25 356 ASN B N 1
ATOM 6305 C CA . ASN B 1 356 ? 10.211 8.523 -5.82 1 95.25 356 ASN B CA 1
ATOM 6306 C C . ASN B 1 356 ? 8.703 8.625 -6 1 95.25 356 ASN B C 1
ATOM 6308 O O . ASN B 1 356 ? 8.023 9.273 -5.203 1 95.25 356 ASN B O 1
ATOM 6312 N N . THR B 1 357 ? 8.219 7.988 -6.977 1 95.88 357 THR B N 1
ATOM 6313 C CA . THR B 1 357 ? 6.789 8.039 -7.246 1 95.88 357 THR B CA 1
ATOM 6314 C C . THR B 1 357 ? 6.008 7.328 -6.145 1 95.88 357 THR B C 1
ATOM 6316 O O . THR B 1 357 ? 4.965 7.816 -5.703 1 95.88 357 THR B O 1
ATOM 6319 N N . ILE B 1 358 ? 6.48 6.242 -5.727 1 94.44 358 ILE B N 1
ATOM 6320 C CA . ILE B 1 358 ? 5.824 5.496 -4.656 1 94.44 358 ILE B CA 1
ATOM 6321 C C . ILE B 1 358 ? 5.766 6.352 -3.393 1 94.44 358 ILE B C 1
ATOM 6323 O O . ILE B 1 358 ? 4.703 6.496 -2.783 1 94.44 358 ILE B O 1
ATOM 6327 N N . ILE B 1 359 ? 6.852 6.965 -3.059 1 96.31 359 ILE B N 1
ATOM 6328 C CA . ILE B 1 359 ? 6.922 7.785 -1.854 1 96.31 359 ILE B CA 1
ATOM 6329 C C . ILE B 1 359 ? 6.031 9.016 -2.016 1 96.31 359 ILE B C 1
ATOM 6331 O O . ILE B 1 359 ? 5.246 9.344 -1.121 1 96.31 359 ILE B O 1
ATOM 6335 N N . ARG B 1 360 ? 6.16 9.672 -3.166 1 97.38 360 ARG B N 1
ATOM 6336 C CA . ARG B 1 360 ? 5.379 10.875 -3.43 1 97.38 360 ARG B CA 1
ATOM 6337 C C . ARG B 1 360 ? 3.883 10.586 -3.352 1 97.38 360 ARG B C 1
ATOM 6339 O O . ARG B 1 360 ? 3.111 11.406 -2.85 1 97.38 360 ARG B O 1
ATOM 6346 N N . THR B 1 361 ? 3.484 9.43 -3.811 1 96.75 361 THR B N 1
ATOM 6347 C CA . THR B 1 361 ? 2.082 9.031 -3.744 1 96.75 361 THR B CA 1
ATOM 6348 C C . THR B 1 361 ? 1.63 8.891 -2.293 1 96.75 361 THR B C 1
ATOM 6350 O O . THR B 1 361 ? 0.549 9.359 -1.927 1 96.75 361 THR B O 1
ATOM 6353 N N . GLN B 1 362 ? 2.428 8.305 -1.526 1 97.44 362 GLN B N 1
ATOM 6354 C CA . GLN B 1 362 ? 2.107 8.164 -0.11 1 97.44 362 GLN B CA 1
ATOM 6355 C C . GLN B 1 362 ? 2.066 9.523 0.582 1 97.44 362 GLN B C 1
ATOM 6357 O O . GLN B 1 362 ? 1.241 9.75 1.469 1 97.44 362 GLN B O 1
ATOM 6362 N N . GLU B 1 363 ? 2.924 10.398 0.146 1 98.06 363 GLU B N 1
ATOM 6363 C CA . GLU B 1 363 ? 2.926 11.75 0.702 1 98.06 363 GLU B CA 1
ATOM 6364 C C . GLU B 1 363 ? 1.632 12.484 0.367 1 98.06 363 GLU B C 1
ATOM 6366 O O . GLU B 1 363 ? 1.082 13.195 1.209 1 98.06 363 GLU B O 1
ATOM 6371 N N . ILE B 1 364 ? 1.207 12.305 -0.816 1 98.06 364 ILE B N 1
ATOM 6372 C CA . ILE B 1 364 ? -0.033 12.938 -1.246 1 98.06 364 ILE B CA 1
ATOM 6373 C C . ILE B 1 364 ? -1.203 12.391 -0.432 1 98.06 364 ILE B C 1
ATOM 6375 O O . ILE B 1 364 ? -2.074 13.148 0.002 1 98.06 364 ILE B O 1
ATOM 6379 N N . GLU B 1 365 ? -1.209 11.094 -0.219 1 98.31 365 GLU B N 1
ATOM 6380 C CA . GLU B 1 365 ? -2.23 10.469 0.612 1 98.31 365 GLU B CA 1
ATOM 6381 C C . GLU B 1 365 ? -2.225 11.039 2.025 1 98.31 365 GLU B C 1
ATOM 6383 O O . GLU B 1 365 ? -3.279 11.375 2.57 1 98.31 365 GLU B O 1
ATOM 6388 N N . ALA B 1 366 ? -1.03 11.156 2.553 1 98.38 366 ALA B N 1
ATOM 6389 C CA . ALA B 1 366 ? -0.883 11.688 3.906 1 98.38 366 ALA B CA 1
ATOM 6390 C C . ALA B 1 366 ? -1.325 13.148 3.975 1 98.38 366 ALA B C 1
ATOM 6392 O O . ALA B 1 366 ? -1.896 13.578 4.977 1 98.38 366 ALA B O 1
ATOM 6393 N N . ASP B 1 367 ? -1.019 13.906 2.9 1 98.5 367 ASP B N 1
ATOM 6394 C CA . ASP B 1 367 ? -1.465 15.297 2.83 1 98.5 367 ASP B CA 1
ATOM 6395 C C . ASP B 1 367 ? -2.986 15.391 2.918 1 98.5 367 ASP B C 1
ATOM 6397 O O . ASP B 1 367 ? -3.521 16.156 3.717 1 98.5 367 ASP B O 1
ATOM 6401 N N . MET B 1 368 ? -3.623 14.578 2.166 1 98.56 368 MET B N 1
ATOM 6402 C CA . MET B 1 368 ? -5.082 14.625 2.129 1 98.56 368 MET B CA 1
ATOM 6403 C C . MET B 1 368 ? -5.676 14.133 3.447 1 98.56 368 MET B C 1
ATOM 6405 O O . MET B 1 368 ? -6.625 14.719 3.963 1 98.56 368 MET B O 1
ATOM 6409 N N . PHE B 1 369 ? -5.125 13.047 3.979 1 98.5 369 PHE B N 1
ATOM 6410 C CA . PHE B 1 369 ? -5.551 12.562 5.289 1 98.5 369 PHE B CA 1
ATOM 6411 C C . PHE B 1 369 ? -5.395 13.656 6.34 1 98.5 369 PHE B C 1
ATOM 6413 O O . PHE B 1 369 ? -6.301 13.883 7.145 1 98.5 369 PHE B O 1
ATOM 6420 N N . GLY B 1 370 ? -4.25 14.312 6.277 1 98.5 370 GLY B N 1
ATOM 6421 C CA . GLY B 1 370 ? -3.934 15.359 7.242 1 98.5 370 GLY B CA 1
ATOM 6422 C C . GLY B 1 370 ? -4.844 16.562 7.133 1 98.5 370 GLY B C 1
ATOM 6423 O O . GLY B 1 370 ? -5.254 17.125 8.148 1 98.5 370 GLY B O 1
ATOM 6424 N N . LEU B 1 371 ? -5.172 17.031 5.91 1 98.44 371 LEU B N 1
ATOM 6425 C CA . LEU B 1 371 ? -6.078 18.156 5.703 1 98.44 371 LEU B CA 1
ATOM 6426 C C . LEU B 1 371 ? -7.457 17.844 6.281 1 98.44 371 LEU B C 1
ATOM 6428 O O . LEU B 1 371 ? -8.07 18.703 6.922 1 98.44 371 LEU B O 1
ATOM 6432 N N . ASN B 1 372 ? -7.887 16.609 6.094 1 98.19 372 ASN B N 1
ATOM 6433 C CA . ASN B 1 372 ? -9.188 16.219 6.617 1 98.19 372 ASN B CA 1
ATOM 6434 C C . ASN B 1 372 ? -9.164 16.078 8.133 1 98.19 372 ASN B C 1
ATOM 6436 O O . ASN B 1 372 ? -10.156 16.344 8.805 1 98.19 372 ASN B O 1
ATOM 6440 N N . THR B 1 373 ? -8.031 15.688 8.672 1 97.81 373 THR B N 1
ATOM 6441 C CA . THR B 1 373 ? -7.891 15.438 10.102 1 97.81 373 THR B CA 1
ATOM 6442 C C . THR B 1 373 ? -7.75 16.75 10.867 1 97.81 373 THR B C 1
ATOM 6444 O O . THR B 1 373 ? -8.508 17.016 11.805 1 97.81 373 THR B O 1
ATOM 6447 N N . ALA B 1 374 ? -6.812 17.609 10.43 1 96.69 374 ALA B N 1
ATOM 6448 C CA . ALA B 1 374 ? -6.473 18.812 11.164 1 96.69 374 ALA B CA 1
ATOM 6449 C C . ALA B 1 374 ? -7.375 19.984 10.758 1 96.69 374 ALA B C 1
ATOM 6451 O O . ALA B 1 374 ? -7.539 20.938 11.508 1 96.69 374 ALA B O 1
ATOM 6452 N N . ARG B 1 375 ? -7.809 20 9.5 1 96.38 375 ARG B N 1
ATOM 6453 C CA . ARG B 1 375 ? -8.633 21.047 8.922 1 96.38 375 ARG B CA 1
ATOM 6454 C C . ARG B 1 375 ? -7.969 22.406 9.07 1 96.38 375 ARG B C 1
ATOM 6456 O O . ARG B 1 375 ? -8.594 23.375 9.516 1 96.38 375 ARG B O 1
ATOM 6463 N N . GLN B 1 376 ? -6.727 22.438 8.766 1 96.75 376 GLN B N 1
ATOM 6464 C CA . GLN B 1 376 ? -5.914 23.641 8.805 1 96.75 376 GLN B CA 1
ATOM 6465 C C . GLN B 1 376 ? -5.23 23.891 7.461 1 96.75 376 GLN B C 1
ATOM 6467 O O . GLN B 1 376 ? -4.004 23.828 7.367 1 96.75 376 GLN B O 1
ATOM 6472 N N . PRO B 1 377 ? -6.047 24.266 6.441 1 97.88 377 PRO B N 1
ATOM 6473 C CA . PRO B 1 377 ? -5.465 24.406 5.102 1 97.88 377 PRO B CA 1
ATOM 6474 C C . PRO B 1 377 ? -4.461 25.547 5.004 1 97.88 377 PRO B C 1
ATOM 6476 O O . PRO B 1 377 ? -3.432 25.422 4.34 1 97.88 377 PRO B O 1
ATOM 6479 N N . ASP B 1 378 ? -4.742 26.688 5.699 1 98 378 ASP B N 1
ATOM 6480 C CA . ASP B 1 378 ? -3.816 27.828 5.66 1 98 378 ASP B CA 1
ATOM 6481 C C . ASP B 1 378 ? -2.521 27.5 6.402 1 98 378 ASP B C 1
ATOM 6483 O O . ASP B 1 378 ? -1.433 27.844 5.945 1 98 378 ASP B O 1
ATOM 6487 N N . ALA B 1 379 ? -2.656 26.844 7.535 1 98.44 379 ALA B N 1
ATOM 6488 C CA . ALA B 1 379 ? -1.474 26.422 8.281 1 98.44 379 ALA B CA 1
ATOM 6489 C C . ALA B 1 379 ? -0.631 25.438 7.48 1 98.44 379 ALA B C 1
ATOM 6491 O O . ALA B 1 379 ? 0.6 25.5 7.504 1 98.44 379 ALA B O 1
ATOM 6492 N N . PHE B 1 380 ? -1.338 24.578 6.816 1 98.31 380 PHE B N 1
ATOM 6493 C CA . PHE B 1 380 ? -0.662 23.625 5.945 1 98.31 380 PHE B CA 1
ATOM 6494 C C . PHE B 1 380 ? 0.139 24.344 4.867 1 98.31 380 PHE B C 1
ATOM 6496 O O . PHE B 1 380 ? 1.293 23.984 4.609 1 98.31 380 PHE B O 1
ATOM 6503 N N . ALA B 1 381 ? -0.413 25.328 4.281 1 98.44 381 ALA B N 1
ATOM 6504 C CA . ALA B 1 381 ? 0.255 26.125 3.254 1 98.44 381 ALA B CA 1
ATOM 6505 C C . ALA B 1 381 ? 1.455 26.875 3.83 1 98.44 381 ALA B C 1
ATOM 6507 O O . ALA B 1 381 ? 2.518 26.922 3.205 1 98.44 381 ALA B O 1
ATOM 6508 N N . ARG B 1 382 ? 1.272 27.406 4.988 1 98.19 382 ARG B N 1
ATOM 6509 C CA . ARG B 1 382 ? 2.359 28.156 5.625 1 98.19 382 ARG B CA 1
ATOM 6510 C C . ARG B 1 382 ? 3.535 27.234 5.941 1 98.19 382 ARG B C 1
ATOM 6512 O O . ARG B 1 382 ? 4.695 27.641 5.82 1 98.19 382 ARG B O 1
ATOM 6519 N N . VAL B 1 383 ? 3.232 26 6.359 1 97.81 383 VAL B N 1
ATOM 6520 C CA . VAL B 1 383 ? 4.289 25.031 6.613 1 97.81 383 VAL B CA 1
ATOM 6521 C C . VAL B 1 383 ? 5.051 24.734 5.32 1 97.81 383 VAL B C 1
ATOM 6523 O O . VAL B 1 383 ? 6.281 24.672 5.32 1 97.81 383 VAL B O 1
ATOM 6526 N N . ALA B 1 384 ? 4.293 24.594 4.215 1 97.19 384 ALA B N 1
ATOM 6527 C CA . ALA B 1 384 ? 4.934 24.375 2.924 1 97.19 384 ALA B CA 1
ATOM 6528 C C . ALA B 1 384 ? 5.863 25.531 2.57 1 97.19 384 ALA B C 1
ATOM 6530 O O . ALA B 1 384 ? 6.957 25.312 2.035 1 97.19 384 ALA B O 1
ATOM 6531 N N . ILE B 1 385 ? 5.457 26.734 2.9 1 97.06 385 ILE B N 1
ATOM 6532 C CA . ILE B 1 385 ? 6.262 27.922 2.633 1 97.06 385 ILE B CA 1
ATOM 6533 C C . ILE B 1 385 ? 7.531 27.891 3.482 1 97.06 385 ILE B C 1
ATOM 6535 O O . ILE B 1 385 ? 8.617 28.234 3.008 1 97.06 385 ILE B O 1
ATOM 6539 N N . LYS B 1 386 ? 7.426 27.453 4.703 1 95.19 386 LYS B N 1
ATOM 6540 C CA . LYS B 1 386 ? 8.594 27.359 5.574 1 95.19 386 LYS B CA 1
ATOM 6541 C C . LYS B 1 386 ? 9.609 26.359 5.035 1 95.19 386 LYS B C 1
ATOM 6543 O O . LYS B 1 386 ? 10.812 26.531 5.215 1 95.19 386 LYS B O 1
ATOM 6548 N N . LEU B 1 387 ? 9.148 25.359 4.352 1 93.75 387 LEU B N 1
ATOM 6549 C CA . LEU B 1 387 ? 10.023 24.328 3.803 1 93.75 387 LEU B CA 1
ATOM 6550 C C . LEU B 1 387 ? 10.711 24.812 2.533 1 93.75 387 LEU B C 1
ATOM 6552 O O . LEU B 1 387 ? 11.625 24.156 2.023 1 93.75 387 LEU B O 1
ATOM 6556 N N . SER B 1 388 ? 10.367 25.953 2.043 1 93.19 388 SER B N 1
ATOM 6557 C CA . SER B 1 388 ? 10.914 26.484 0.806 1 93.19 388 SER B CA 1
ATOM 6558 C C . SER B 1 388 ? 12.383 26.875 0.975 1 93.19 388 SER B C 1
ATOM 6560 O O . SER B 1 388 ? 13.086 27.125 -0.01 1 93.19 388 SER B O 1
ATOM 6562 N N . THR B 1 389 ? 12.859 26.844 2.188 1 90.25 389 THR B N 1
ATOM 6563 C CA . THR B 1 389 ? 14.25 27.172 2.447 1 90.25 389 THR B CA 1
ATOM 6564 C C . THR B 1 389 ? 15.18 26.109 1.865 1 90.25 389 THR B C 1
ATOM 6566 O O . THR B 1 389 ? 16.344 26.375 1.592 1 90.25 389 THR B O 1
ATOM 6569 N N . TYR B 1 390 ? 14.625 24.922 1.659 1 89.12 390 TYR B N 1
ATOM 6570 C CA . TYR B 1 390 ? 15.508 23.875 1.163 1 89.12 390 TYR B CA 1
ATOM 6571 C C . TYR B 1 390 ? 14.789 22.984 0.164 1 89.12 390 TYR B C 1
ATOM 6573 O O . TYR B 1 390 ? 15.312 21.938 -0.241 1 89.12 390 TYR B O 1
ATOM 6581 N N . ARG B 1 391 ? 13.633 23.328 -0.175 1 93.5 391 ARG B N 1
ATOM 6582 C CA . ARG B 1 391 ? 12.883 22.578 -1.17 1 93.5 391 ARG B CA 1
ATOM 6583 C C . ARG B 1 391 ? 12.516 23.438 -2.365 1 93.5 391 ARG B C 1
ATOM 6585 O O . ARG B 1 391 ? 12.133 24.609 -2.201 1 93.5 391 ARG B O 1
ATOM 6592 N N . LYS B 1 392 ? 12.68 22.922 -3.529 1 96.44 392 LYS B N 1
ATOM 6593 C CA . LYS B 1 392 ? 12.188 23.594 -4.727 1 96.44 392 LYS B CA 1
ATOM 6594 C C . LYS B 1 392 ? 10.664 23.578 -4.777 1 96.44 392 LYS B C 1
ATOM 6596 O O . LYS B 1 392 ? 10.039 22.516 -4.719 1 96.44 392 LYS B O 1
ATOM 6601 N N . MET B 1 393 ? 10.109 24.75 -4.957 1 96.94 393 MET B N 1
ATOM 6602 C CA . MET B 1 393 ? 8.672 24.906 -4.742 1 96.94 393 MET B CA 1
ATOM 6603 C C . MET B 1 393 ? 7.895 24.594 -6.016 1 96.94 393 MET B C 1
ATOM 6605 O O . MET B 1 393 ? 6.746 24.156 -5.953 1 96.94 393 MET B O 1
ATOM 6609 N N . ASN B 1 394 ? 8.484 24.875 -7.16 1 96.31 394 ASN B N 1
ATOM 6610 C CA . ASN B 1 394 ? 7.73 24.766 -8.406 1 96.31 394 ASN B CA 1
ATOM 6611 C C . ASN B 1 394 ? 8.547 24.094 -9.508 1 96.31 394 ASN B C 1
ATOM 6613 O O . ASN B 1 394 ? 8.898 24.734 -10.5 1 96.31 394 ASN B O 1
ATOM 6617 N N . PRO B 1 395 ? 8.688 22.844 -9.445 1 96.81 395 PRO B N 1
ATOM 6618 C CA . PRO B 1 395 ? 9.398 22.109 -10.5 1 96.81 395 PRO B CA 1
ATOM 6619 C C . PRO B 1 395 ? 8.539 21.875 -11.734 1 96.81 395 PRO B C 1
ATOM 6621 O O . PRO B 1 395 ? 7.309 21.969 -11.664 1 96.81 395 PRO B O 1
ATOM 6624 N N . GLY B 1 396 ? 9.242 21.625 -12.844 1 95.75 396 GLY B N 1
ATOM 6625 C CA . GLY B 1 396 ? 8.508 21.125 -13.992 1 95.75 396 GLY B CA 1
ATOM 6626 C C . GLY B 1 396 ? 7.867 19.766 -13.742 1 95.75 396 GLY B C 1
ATOM 6627 O O . GLY B 1 396 ? 8.219 19.078 -12.797 1 95.75 396 GLY B O 1
ATOM 6628 N N . TYR B 1 397 ? 6.988 19.469 -14.641 1 94 397 TYR B N 1
ATOM 6629 C CA . TYR B 1 397 ? 6.207 18.25 -14.492 1 94 397 TYR B CA 1
ATOM 6630 C C . TYR B 1 397 ? 7.113 17.016 -14.453 1 94 397 TYR B C 1
ATOM 6632 O O . TYR B 1 397 ? 7.066 16.234 -13.508 1 94 397 TYR B O 1
ATOM 6640 N N . TRP B 1 398 ? 7.98 16.859 -15.383 1 94.62 398 TRP B N 1
ATOM 6641 C CA . TRP B 1 398 ? 8.859 15.695 -15.484 1 94.62 398 TRP B CA 1
ATOM 6642 C C . TRP B 1 398 ? 9.938 15.742 -14.406 1 94.62 398 TRP B C 1
ATOM 6644 O O . TRP B 1 398 ? 10.375 14.695 -13.906 1 94.62 398 TRP B O 1
ATOM 6654 N N . GLU B 1 399 ? 10.305 16.938 -14.07 1 95.69 399 GLU B N 1
ATOM 6655 C CA . GLU B 1 399 ? 11.273 17.109 -13 1 95.69 399 GLU B CA 1
ATOM 6656 C C . GLU B 1 399 ? 10.758 16.516 -11.688 1 95.69 399 GLU B C 1
ATOM 6658 O O . GLU B 1 399 ? 11.477 15.805 -10.992 1 95.69 399 GLU B O 1
ATOM 6663 N N . GLU B 1 400 ? 9.562 16.844 -11.398 1 95.81 400 GLU B N 1
ATOM 6664 C CA . GLU B 1 400 ? 8.953 16.344 -10.172 1 95.81 400 GLU B CA 1
ATOM 6665 C C . GLU B 1 400 ? 8.82 14.82 -10.188 1 95.81 400 GLU B C 1
ATOM 6667 O O . GLU B 1 400 ? 9.133 14.156 -9.203 1 95.81 400 GLU B O 1
ATOM 6672 N N . ILE B 1 401 ? 8.5 14.25 -11.281 1 94 401 ILE B N 1
ATOM 6673 C CA . ILE B 1 401 ? 8.281 12.812 -11.406 1 94 401 ILE B CA 1
ATOM 6674 C C . ILE B 1 401 ? 9.609 12.078 -11.219 1 94 401 ILE B C 1
ATOM 6676 O O . ILE B 1 401 ? 9.672 11.062 -10.523 1 94 401 ILE B O 1
ATOM 6680 N N . PHE B 1 402 ? 10.617 12.602 -11.734 1 94.38 402 PHE B N 1
ATOM 6681 C CA . PHE B 1 402 ? 11.891 11.883 -11.758 1 94.38 402 PHE B CA 1
ATOM 6682 C C . PHE B 1 402 ? 12.648 12.094 -10.453 1 94.38 402 PHE B C 1
ATOM 6684 O O . PHE B 1 402 ? 13.312 11.172 -9.961 1 94.38 402 PHE B O 1
ATOM 6691 N N . PHE B 1 403 ? 12.422 13.289 -9.836 1 94.56 403 PHE B N 1
ATOM 6692 C CA . PHE B 1 403 ? 13.422 13.602 -8.828 1 94.56 403 PHE B CA 1
ATOM 6693 C C . PHE B 1 403 ? 12.766 13.859 -7.473 1 94.56 403 PHE B C 1
ATOM 6695 O O . PHE B 1 403 ? 13.445 13.898 -6.445 1 94.56 403 PHE B O 1
ATOM 6702 N N . PHE B 1 404 ? 11.422 14.016 -7.418 1 95.44 404 PHE B N 1
ATOM 6703 C CA . PHE B 1 404 ? 10.781 14.398 -6.168 1 95.44 404 PHE B CA 1
ATOM 6704 C C . PHE B 1 404 ? 10.188 13.18 -5.473 1 95.44 404 PHE B C 1
ATOM 6706 O O . PHE B 1 404 ? 9.383 12.453 -6.062 1 95.44 404 PHE B O 1
ATOM 6713 N N . ASP B 1 405 ? 10.57 13 -4.273 1 94.69 405 ASP B N 1
ATOM 6714 C CA . ASP B 1 405 ? 9.922 11.969 -3.463 1 94.69 405 ASP B CA 1
ATOM 6715 C C . ASP B 1 405 ? 8.758 12.555 -2.666 1 94.69 405 ASP B C 1
ATOM 6717 O O . ASP B 1 405 ? 8 11.812 -2.039 1 94.69 405 ASP B O 1
ATOM 6721 N N . HIS B 1 406 ? 8.625 13.828 -2.549 1 96.56 406 HIS B N 1
ATOM 6722 C CA . HIS B 1 406 ? 7.48 14.562 -2.027 1 96.56 406 HIS B CA 1
ATOM 6723 C C . HIS B 1 406 ? 6.848 15.438 -3.107 1 96.56 406 HIS B C 1
ATOM 6725 O O . HIS B 1 406 ? 7.531 15.883 -4.031 1 96.56 406 HIS B O 1
ATOM 6731 N N . PRO B 1 407 ? 5.547 15.68 -2.945 1 97 407 PRO B N 1
ATOM 6732 C CA . PRO B 1 407 ? 4.992 16.703 -3.832 1 97 407 PRO B CA 1
ATOM 6733 C C . PRO B 1 407 ? 5.645 18.078 -3.639 1 97 407 PRO B C 1
ATOM 6735 O O . PRO B 1 407 ? 6.102 18.391 -2.537 1 97 407 PRO B O 1
ATOM 6738 N N . SER B 1 408 ? 5.641 18.844 -4.73 1 97.5 408 SER B N 1
ATOM 6739 C CA . SER B 1 408 ? 6.207 20.172 -4.633 1 97.5 408 SER B CA 1
ATOM 6740 C C . SER B 1 408 ? 5.387 21.062 -3.693 1 97.5 408 SER B C 1
ATOM 6742 O O . SER B 1 408 ? 4.207 20.797 -3.461 1 97.5 408 SER B O 1
ATOM 6744 N N . GLY B 1 409 ? 6.09 22.078 -3.164 1 97.69 409 GLY B N 1
ATOM 6745 C CA . GLY B 1 409 ? 5.371 23.047 -2.336 1 97.69 409 GLY B CA 1
ATOM 6746 C C . GLY B 1 409 ? 4.176 23.656 -3.035 1 97.69 409 GLY B C 1
ATOM 6747 O O . GLY B 1 409 ? 3.121 23.844 -2.426 1 97.69 409 GLY B O 1
ATOM 6748 N N . HIS B 1 410 ? 4.336 23.938 -4.273 1 97.88 410 HIS B N 1
ATOM 6749 C CA . HIS B 1 410 ? 3.24 24.484 -5.062 1 97.88 410 HIS B CA 1
ATOM 6750 C C . HIS B 1 410 ? 2.033 23.547 -5.055 1 97.88 410 HIS B C 1
ATOM 6752 O O . HIS B 1 410 ? 0.912 23.984 -4.781 1 97.88 410 HIS B O 1
ATOM 6758 N N . ASN B 1 411 ? 2.262 22.297 -5.387 1 97.75 411 ASN B N 1
ATOM 6759 C CA . ASN B 1 411 ? 1.167 21.344 -5.461 1 97.75 411 ASN B CA 1
ATOM 6760 C C . ASN B 1 411 ? 0.517 21.125 -4.098 1 97.75 411 ASN B C 1
ATOM 6762 O O . ASN B 1 411 ? -0.699 20.938 -4.008 1 97.75 411 ASN B O 1
ATOM 6766 N N . ARG B 1 412 ? 1.32 21.109 -3.039 1 98.19 412 ARG B N 1
ATOM 6767 C CA . ARG B 1 412 ? 0.783 20.969 -1.69 1 98.19 412 ARG B CA 1
ATOM 6768 C C . ARG B 1 412 ? -0.116 22.141 -1.327 1 98.19 412 ARG B C 1
ATOM 6770 O O . ARG B 1 412 ? -1.191 21.953 -0.753 1 98.19 412 ARG B O 1
ATOM 6777 N N . ILE B 1 413 ? 0.333 23.359 -1.639 1 98.5 413 ILE B N 1
ATOM 6778 C CA . ILE B 1 413 ? -0.456 24.547 -1.354 1 98.5 413 ILE B CA 1
ATOM 6779 C C . ILE B 1 413 ? -1.733 24.547 -2.191 1 98.5 413 ILE B C 1
ATOM 6781 O O . ILE B 1 413 ? -2.814 24.859 -1.69 1 98.5 413 ILE B O 1
ATOM 6785 N N . LEU B 1 414 ? -1.588 24.188 -3.457 1 98 414 LEU B N 1
ATOM 6786 C CA . LEU B 1 414 ? -2.744 24.109 -4.344 1 98 414 LEU B CA 1
ATOM 6787 C C . LEU B 1 414 ? -3.797 23.156 -3.771 1 98 414 LEU B C 1
ATOM 6789 O O . LEU B 1 414 ? -4.988 23.484 -3.771 1 98 414 LEU B O 1
ATOM 6793 N N . GLU B 1 415 ? -3.379 22.047 -3.311 1 97.56 415 GLU B N 1
ATOM 6794 C CA . GLU B 1 415 ? -4.281 21.062 -2.721 1 97.56 415 GLU B CA 1
ATOM 6795 C C . GLU B 1 415 ? -4.957 21.609 -1.468 1 97.56 415 GLU B C 1
ATOM 6797 O O . GLU B 1 415 ? -6.152 21.406 -1.258 1 97.56 415 GLU B O 1
ATOM 6802 N N . ALA B 1 416 ? -4.219 22.266 -0.675 1 98.38 416 ALA B N 1
ATOM 6803 C CA . ALA B 1 416 ? -4.762 22.859 0.546 1 98.38 416 ALA B CA 1
ATOM 6804 C C . ALA B 1 416 ? -5.809 23.922 0.225 1 98.38 416 ALA B C 1
ATOM 6806 O O . ALA B 1 416 ? -6.855 23.984 0.872 1 98.38 416 ALA B O 1
ATOM 6807 N N . MET B 1 417 ? -5.52 24.719 -0.741 1 98.12 417 MET B N 1
ATOM 6808 C CA . MET B 1 417 ? -6.445 25.797 -1.101 1 98.12 417 MET B CA 1
ATOM 6809 C C . MET B 1 417 ? -7.691 25.234 -1.774 1 98.12 417 MET B C 1
ATOM 6811 O O . MET B 1 417 ? -8.789 25.766 -1.603 1 98.12 417 MET B O 1
ATOM 6815 N N . ARG B 1 418 ? -7.508 24.219 -2.586 1 96.94 418 ARG B N 1
ATOM 6816 C CA . ARG B 1 418 ? -8.672 23.531 -3.141 1 96.94 418 ARG B CA 1
ATOM 6817 C C . ARG B 1 418 ? -9.555 22.969 -2.035 1 96.94 418 ARG B C 1
ATOM 6819 O O . ARG B 1 418 ? -10.781 23.094 -2.094 1 96.94 418 ARG B O 1
ATOM 6826 N N . TRP B 1 419 ? -8.961 22.328 -1.075 1 97.88 419 TRP B N 1
ATOM 6827 C CA . TRP B 1 419 ? -9.68 21.812 0.087 1 97.88 419 TRP B CA 1
ATOM 6828 C C . TRP B 1 419 ? -10.438 22.938 0.791 1 97.88 419 TRP B C 1
ATOM 6830 O O . TRP B 1 419 ? -11.609 22.781 1.13 1 97.88 419 TRP B O 1
ATOM 6840 N N . LYS B 1 420 ? -9.758 24.062 0.976 1 97 420 LYS B N 1
ATOM 6841 C CA . LYS B 1 420 ? -10.352 25.219 1.637 1 97 420 LYS B CA 1
ATOM 6842 C C . LYS B 1 420 ? -11.562 25.734 0.863 1 97 420 LYS B C 1
ATOM 6844 O O . LYS B 1 420 ? -12.578 26.094 1.458 1 97 420 LYS B O 1
ATOM 6849 N N . ALA B 1 421 ? -11.414 25.766 -0.404 1 96.31 421 ALA B N 1
ATOM 6850 C CA . ALA B 1 421 ? -12.477 26.266 -1.266 1 96.31 421 ALA B CA 1
ATOM 6851 C C . ALA B 1 421 ? -13.781 25.5 -1.026 1 96.31 421 ALA B C 1
ATOM 6853 O O . ALA B 1 421 ? -14.867 26.078 -1.115 1 96.31 421 ALA B O 1
ATOM 6854 N N . GLU B 1 422 ? -13.695 24.25 -0.665 1 95.19 422 GLU B N 1
ATOM 6855 C CA . GLU B 1 422 ? -14.867 23.391 -0.507 1 95.19 422 GLU B CA 1
ATOM 6856 C C . GLU B 1 422 ? -15.367 23.406 0.936 1 95.19 422 GLU B C 1
ATOM 6858 O O . GLU B 1 422 ? -16.406 22.828 1.242 1 95.19 422 GLU B O 1
ATOM 6863 N N . HIS B 1 423 ? -14.648 24.109 1.869 1 94.19 423 HIS B N 1
ATOM 6864 C CA . HIS B 1 423 ? -15.016 24.078 3.281 1 94.19 423 HIS B CA 1
ATOM 6865 C C . HIS B 1 423 ? -15.148 25.5 3.844 1 94.19 423 HIS B C 1
ATOM 6867 O O . HIS B 1 423 ? -15.023 25.703 5.055 1 94.19 423 HIS B O 1
ATOM 6873 N N . LEU B 1 424 ? -15.391 26.484 3.098 1 87.06 424 LEU B N 1
ATOM 6874 C CA . LEU B 1 424 ? -15.477 27.875 3.51 1 87.06 424 LEU B CA 1
ATOM 6875 C C . LEU B 1 424 ? -16.625 28.078 4.504 1 87.06 424 LEU B C 1
ATOM 6877 O O . LEU B 1 424 ? -16.516 28.906 5.414 1 87.06 424 LEU B O 1
ATOM 6881 N N . ASN B 1 425 ? -17.625 27.375 4.312 1 75.81 425 ASN B N 1
ATOM 6882 C CA . ASN B 1 425 ? -18.828 27.594 5.129 1 75.81 425 ASN B CA 1
ATOM 6883 C C . ASN B 1 425 ? -18.672 26.969 6.512 1 75.81 425 ASN B C 1
ATOM 6885 O O . ASN B 1 425 ? -19.5 27.188 7.395 1 75.81 425 ASN B O 1
ATOM 6889 N N . GLU B 1 426 ? -17.703 26.203 6.742 1 70.06 426 GLU B N 1
ATOM 6890 C CA . GLU B 1 426 ? -17.484 25.547 8.031 1 70.06 426 GLU B CA 1
ATOM 6891 C C . GLU B 1 426 ? -16.672 26.422 8.969 1 70.06 426 GLU B C 1
ATOM 6893 O O . GLU B 1 426 ? -16.391 26.047 10.109 1 70.06 426 GLU B O 1
ATOM 6898 N N . GLY B 1 427 ? -16.5 27.625 8.664 1 56.91 427 GLY B N 1
ATOM 6899 C CA . GLY B 1 427 ? -15.68 28.484 9.492 1 56.91 427 GLY B CA 1
ATOM 6900 C C . GLY B 1 427 ? -14.203 28.141 9.445 1 56.91 427 GLY B C 1
ATOM 6901 O O . GLY B 1 427 ? -13.438 28.531 10.328 1 56.91 427 GLY B O 1
ATOM 6902 N N . VAL B 1 428 ? -13.953 27.344 8.547 1 53.53 428 VAL B N 1
ATOM 6903 C CA . VAL B 1 428 ? -12.594 26.828 8.422 1 53.53 428 VAL B CA 1
ATOM 6904 C C . VAL B 1 428 ? -11.703 27.891 7.777 1 53.53 428 VAL B C 1
ATOM 6906 O O . VAL B 1 428 ? -12.086 28.516 6.789 1 53.53 428 VAL B O 1
ATOM 6909 N N . GLY B 1 429 ? -10.672 28.469 8.414 1 43.28 429 GLY B N 1
ATOM 6910 C CA . GLY B 1 429 ? -9.688 29.422 7.93 1 43.28 429 GLY B CA 1
ATOM 6911 C C . GLY B 1 429 ? -9.898 30.828 8.469 1 43.28 429 GLY B C 1
ATOM 6912 O O . GLY B 1 429 ? -9.148 31.75 8.141 1 43.28 429 GLY B O 1
ATOM 6913 N N . LYS B 1 430 ? -11.086 31.312 9.031 1 41.69 430 LYS B N 1
ATOM 6914 C CA . LYS B 1 430 ? -11.367 32.656 9.508 1 41.69 430 LYS B CA 1
ATOM 6915 C C . LYS B 1 430 ? -10.531 33 10.742 1 41.69 430 LYS B C 1
ATOM 6917 O O . LYS B 1 430 ? -10.617 34.094 11.289 1 41.69 430 LYS B O 1
ATOM 6922 N N . GLN B 1 431 ? -9.914 32.094 11.359 1 33.97 431 GLN B N 1
ATOM 6923 C CA . GLN B 1 431 ? -9.133 32.688 12.438 1 33.97 431 GLN B CA 1
ATOM 6924 C C . GLN B 1 431 ? -7.746 33.094 11.953 1 33.97 431 GLN B C 1
ATOM 6926 O O . GLN B 1 431 ? -7.125 32.375 11.164 1 33.97 431 GLN B O 1
#

InterPro domains:
  IPR001915 Peptidase M48 [PF01435] (214-417)
  IPR027057 CAAX prenyl protease 1 [cd07343] (49-408)
  IPR032456 CAAX prenyl protease 1, N-terminal [PF16491] (45-210)

Secondary structure (DSSP, 8-state):
--SSHHHHHHHHHHHHHHHHHHS-----------S----HHHHHHHHHHTS-HHHHHHHHHHHHHHHHHHHHHHHHHHHHHHHHHHHTHHHHHHHHHHHH-S-HHHHHHHHHHHHHHHHHHHHHHHHHIIIIIHHHHTT-----HHHHHHHHHHHHHHHHHHHHHHHHHHHHHHHHHGGGHHHHHHHHHHHHHHHHHHHIIIIIGGGTS-EEE---HHHHHHHHHHHHHTT-----EEEE-GGGT-S---EEEE-STT--EEEEEHHHHHH--HHHHHHHHHHHHHHHHTTHHHHHHHHHHHHHHHHHHHHHHHHHHHHHHTTTTTT--STT-GGGHHHHHHHHHHHHHHHHHHHHHHHHHHHHHHHHHHHHHH--HHHHHHHHHHGGGTS-SS--HHHHHHH-SS--HHHHHHHHHHHHHTSGGGTTT--/--SSHHHHHHHHHHHHHHHHHHTT----------S----HHHHHHHHHHTS-HHHHHHHHHHHHHHHHHHHHHHHHHHHHHHHHHHHTHHHHHHHHHHHH-S-HHHHHHHHHHHHHHHHHHHHHHHHHIIIIIHHHHTT-----HHHHHHHHHHHHHHHHHHHHHHHHHHHHHHHHHGGGHHHHHHHHHHHHHHHHHHHIIIIIGGGTS-EEE---HHHHHHHHHHHHHTT-----EEEE-GGGT-S---EEEE-STT--EEEEEHHHHHH--HHHHHHHHHHHHHHHHTTHHHHHHHHHHHHHHHHHHHHHHHHHHHHHHTTTTTT--STT-GGGHHHHHHHHHHHHHHHHHHHHHHHHHHHHHHHHHHHHHH--HHHHHHHHHHGGGTS-SS--HHHHHHH-SS--HHHHHHHHHHHHHTSGGGTTT--